Protein AF-A0A3D3JP99-F1 (afdb_monomer)

pLDDT: mean 76.68, std 20.46, range [24.3, 98.69]

Structure (mmCIF, N/CA/C/O backbone):
data_AF-A0A3D3JP99-F1
#
_entry.id   AF-A0A3D3JP99-F1
#
loop_
_atom_site.group_PDB
_atom_site.id
_atom_site.type_symbol
_atom_site.label_atom_id
_atom_site.label_alt_id
_atom_site.label_comp_id
_atom_site.label_asym_id
_atom_site.label_entity_id
_atom_site.label_seq_id
_atom_site.pdbx_PDB_ins_code
_atom_site.Cartn_x
_atom_site.Cartn_y
_atom_site.Cartn_z
_atom_site.occupancy
_atom_site.B_iso_or_equiv
_atom_site.auth_seq_id
_atom_site.auth_comp_id
_atom_site.auth_asym_id
_atom_site.auth_atom_id
_atom_site.pdbx_PDB_model_num
ATOM 1 N N . MET A 1 1 ? -40.343 62.227 52.695 1.00 52.44 1 MET A N 1
ATOM 2 C CA . MET A 1 1 ? -39.891 60.825 52.860 1.00 52.44 1 MET A CA 1
ATOM 3 C C . MET A 1 1 ? -40.582 59.871 51.882 1.00 52.44 1 MET A C 1
ATOM 5 O O . MET A 1 1 ? -39.883 59.253 51.093 1.00 52.44 1 MET A O 1
ATOM 9 N N . LEU A 1 2 ? -41.922 59.825 51.822 1.00 56.38 2 LEU A N 1
ATOM 10 C CA . LEU A 1 2 ? -42.672 58.942 50.903 1.00 56.38 2 LEU A CA 1
ATOM 11 C C . LEU A 1 2 ? -42.346 59.148 49.404 1.00 56.38 2 LEU A C 1
ATOM 13 O O . LEU A 1 2 ? -42.222 58.189 48.652 1.00 56.38 2 LEU A O 1
ATOM 17 N N . LYS A 1 3 ? -42.121 60.400 48.980 1.00 62.72 3 LYS A N 1
ATOM 18 C CA . LYS A 1 3 ? -41.765 60.753 47.591 1.00 62.72 3 LYS A CA 1
ATOM 19 C C . LYS A 1 3 ? -40.379 60.236 47.165 1.00 62.72 3 LYS A C 1
ATOM 21 O O . LYS A 1 3 ? -40.182 59.892 46.008 1.00 62.72 3 LYS A O 1
ATOM 26 N N . ASN A 1 4 ? -39.443 60.116 48.111 1.00 67.19 4 ASN A N 1
ATOM 27 C CA . ASN A 1 4 ? -38.101 59.589 47.840 1.00 67.19 4 ASN A CA 1
ATOM 28 C C . ASN A 1 4 ? -38.099 58.053 47.790 1.00 67.19 4 ASN A C 1
ATOM 30 O O . ASN A 1 4 ? -37.363 57.478 46.997 1.00 67.19 4 ASN A O 1
ATOM 34 N N . LEU A 1 5 ? -38.970 57.397 48.567 1.00 66.50 5 LEU A N 1
ATOM 35 C CA . LEU A 1 5 ? -39.187 55.947 48.502 1.00 66.50 5 LEU A CA 1
ATOM 36 C C . LEU A 1 5 ? -39.856 55.516 47.187 1.00 66.50 5 LEU A C 1
ATOM 38 O O . LEU A 1 5 ? -39.439 54.529 46.592 1.00 66.50 5 LEU A O 1
ATOM 42 N N . LEU A 1 6 ? -40.825 56.288 46.684 1.00 70.06 6 LEU A N 1
ATOM 43 C CA . LEU A 1 6 ? -41.470 56.026 45.388 1.00 70.06 6 LEU A CA 1
ATOM 44 C C . LEU A 1 6 ? -40.528 56.243 44.192 1.00 70.06 6 LEU A C 1
ATOM 46 O O . LEU A 1 6 ? -40.570 55.476 43.229 1.00 70.06 6 LEU A O 1
ATOM 50 N N . ASN A 1 7 ? -39.635 57.234 44.272 1.00 68.88 7 ASN A N 1
ATOM 51 C CA . ASN A 1 7 ? -38.620 57.461 43.241 1.00 68.88 7 ASN A CA 1
ATOM 52 C C . ASN A 1 7 ? -37.527 56.383 43.261 1.00 68.88 7 ASN A C 1
ATOM 54 O O . ASN A 1 7 ? -37.111 55.932 42.198 1.00 68.88 7 ASN A O 1
ATOM 58 N N . ALA A 1 8 ? -37.109 55.912 44.441 1.00 68.88 8 ALA A N 1
ATOM 59 C CA . ALA A 1 8 ? -36.178 54.789 44.556 1.00 68.88 8 ALA A CA 1
ATOM 60 C C . ALA A 1 8 ? -36.798 53.480 44.035 1.00 68.88 8 ALA A C 1
ATOM 62 O O . ALA A 1 8 ? -36.152 52.756 43.284 1.00 68.88 8 ALA A O 1
ATOM 63 N N . ALA A 1 9 ? -38.070 53.211 44.351 1.00 71.88 9 ALA A N 1
ATOM 64 C CA . ALA A 1 9 ? -38.783 52.042 43.841 1.00 71.88 9 ALA A CA 1
ATOM 65 C C . ALA A 1 9 ? -38.969 52.089 42.314 1.00 71.88 9 ALA A C 1
ATOM 67 O O . ALA A 1 9 ? -38.783 51.072 41.655 1.00 71.88 9 ALA A O 1
ATOM 68 N N . SER A 1 10 ? -39.260 53.261 41.737 1.00 69.25 10 SER A N 1
ATOM 69 C CA . SER A 1 10 ? -39.370 53.424 40.277 1.00 69.25 10 SER A CA 1
ATOM 70 C C . SER A 1 10 ? -38.022 53.289 39.564 1.00 69.25 10 SER A C 1
ATOM 72 O O . SER A 1 10 ? -37.970 52.739 38.469 1.00 69.25 10 SER A O 1
ATOM 74 N N . LEU A 1 11 ? -36.922 53.729 40.187 1.00 72.12 11 LEU A N 1
ATOM 75 C CA . LEU A 1 11 ? -35.572 53.536 39.649 1.00 72.12 11 LEU A CA 1
ATOM 76 C C . LEU A 1 11 ? -35.153 52.058 39.701 1.00 72.12 11 LEU A C 1
ATOM 78 O O . LEU A 1 11 ? -34.580 51.549 38.744 1.00 72.12 11 LEU A O 1
ATOM 82 N N . ILE A 1 12 ? -35.488 51.354 40.789 1.00 73.56 12 ILE A N 1
ATOM 83 C CA . ILE A 1 12 ? -35.215 49.919 40.953 1.00 73.56 12 ILE A CA 1
ATOM 84 C C . ILE A 1 12 ? -36.077 49.084 39.997 1.00 73.56 12 ILE A C 1
ATOM 86 O O . ILE A 1 12 ? -35.563 48.155 39.385 1.00 73.56 12 ILE A O 1
ATOM 90 N N . LEU A 1 13 ? -37.353 49.432 39.802 1.00 67.25 13 LEU A N 1
ATOM 91 C CA . LEU A 1 13 ? -38.227 48.777 38.821 1.00 67.25 13 LEU A CA 1
ATOM 92 C C . LEU A 1 13 ? -37.809 49.086 37.377 1.00 67.25 13 LEU A C 1
ATOM 94 O O . LEU A 1 13 ? -37.867 48.198 36.533 1.00 67.25 13 LEU A O 1
ATOM 98 N N . GLY A 1 14 ? -37.327 50.302 37.101 1.00 62.78 14 GLY A N 1
ATOM 99 C CA . GLY A 1 14 ? -36.753 50.672 35.806 1.00 62.78 14 GLY A CA 1
ATOM 100 C C . GLY A 1 14 ? -35.466 49.905 35.488 1.00 62.78 14 GLY A C 1
ATOM 101 O O . GLY A 1 14 ? -35.317 49.426 34.369 1.00 62.78 14 GLY A O 1
ATOM 102 N N . LEU A 1 15 ? -34.583 49.724 36.478 1.00 56.97 15 LEU A N 1
ATOM 103 C CA . LEU A 1 15 ? -33.360 48.918 36.363 1.00 56.97 15 LEU A CA 1
ATOM 104 C C . LEU A 1 15 ? -33.652 47.411 36.288 1.00 56.97 15 LEU A C 1
ATOM 106 O O . LEU A 1 15 ? -32.989 46.690 35.551 1.00 56.97 15 LEU A O 1
ATOM 110 N N . ALA A 1 16 ? -34.665 46.919 37.004 1.00 54.31 16 ALA A N 1
ATOM 111 C CA . ALA A 1 16 ? -35.084 45.521 36.923 1.00 54.31 16 ALA A CA 1
ATOM 112 C C . ALA A 1 16 ? -35.733 45.199 35.566 1.00 54.31 16 ALA A C 1
ATOM 114 O O . ALA A 1 16 ? -35.463 44.144 34.998 1.00 54.31 16 ALA A O 1
ATOM 115 N N . ALA A 1 17 ? -36.534 46.115 35.010 1.00 52.25 17 ALA A N 1
ATOM 116 C CA . ALA A 1 17 ? -37.151 45.949 33.696 1.00 52.25 17 ALA A CA 1
ATOM 117 C C . ALA A 1 17 ? -36.130 46.027 32.545 1.00 52.25 17 ALA A C 1
ATOM 119 O O . ALA A 1 17 ? -36.256 45.271 31.584 1.00 52.25 17 ALA A O 1
ATOM 120 N N . SER A 1 18 ? -35.093 46.869 32.643 1.00 50.34 18 SER A N 1
ATOM 121 C CA . SER A 1 18 ? -34.006 46.900 31.652 1.00 50.34 18 SER A CA 1
ATOM 122 C C . SER A 1 18 ? -33.047 45.708 31.767 1.00 50.34 18 SER A C 1
ATOM 124 O O . SER A 1 18 ? -32.523 45.269 30.747 1.00 50.34 18 SER A O 1
ATOM 126 N N . CYS A 1 19 ? -32.883 45.111 32.955 1.00 52.53 19 CYS A N 1
ATOM 127 C CA . CYS A 1 19 ? -32.163 43.841 33.124 1.00 52.53 19 CYS A CA 1
ATOM 128 C C . CYS A 1 19 ? -32.960 42.610 32.650 1.00 52.53 19 CYS A C 1
ATOM 130 O O . CYS A 1 19 ? -32.351 41.614 32.275 1.00 52.53 19 CYS A O 1
ATOM 132 N N . LEU A 1 20 ? -34.299 42.664 32.637 1.00 48.06 20 LEU A N 1
ATOM 133 C CA . LEU A 1 20 ? -35.168 41.567 32.172 1.00 48.06 20 LEU A CA 1
ATOM 134 C C . LEU A 1 20 ? -35.462 41.599 30.658 1.00 48.06 20 LEU A C 1
ATOM 136 O O . LEU A 1 20 ? -35.963 40.614 30.125 1.00 48.06 20 LEU A O 1
ATOM 140 N N . TYR A 1 21 ? -35.134 42.698 29.967 1.00 43.72 21 TYR A N 1
ATOM 141 C CA . TYR A 1 21 ? -35.289 42.863 28.510 1.00 43.72 21 TYR A CA 1
ATOM 142 C C . TYR A 1 21 ? -33.971 43.153 27.776 1.00 43.72 21 TYR A C 1
ATOM 144 O O . TYR A 1 21 ? -33.985 43.563 26.612 1.00 43.72 21 TYR A O 1
ATOM 152 N N . ALA A 1 22 ? -32.821 42.918 28.411 1.00 46.88 22 ALA A N 1
ATOM 153 C CA . ALA A 1 22 ? -31.596 42.731 27.650 1.00 46.88 22 ALA A CA 1
ATOM 154 C C . ALA A 1 22 ? -31.766 41.418 26.879 1.00 46.88 22 ALA A C 1
ATOM 156 O O . ALA A 1 22 ? -31.645 40.343 27.463 1.00 46.88 22 ALA A O 1
ATOM 157 N N . ALA A 1 23 ? -32.139 41.512 25.596 1.00 54.12 23 ALA A N 1
ATOM 158 C CA . ALA A 1 23 ? -32.161 40.363 24.701 1.00 54.12 23 ALA A CA 1
ATOM 159 C C . ALA A 1 23 ? -30.854 39.597 24.908 1.00 54.12 23 ALA A C 1
ATOM 161 O O . ALA A 1 23 ? -29.783 40.211 24.836 1.00 54.12 23 ALA A O 1
ATOM 162 N N . GLU A 1 24 ? -30.948 38.307 25.246 1.00 56.50 24 GLU A N 1
ATOM 163 C CA . GLU A 1 24 ? -29.757 37.487 25.433 1.00 56.50 24 GLU A CA 1
ATOM 164 C C . GLU A 1 24 ? -28.853 37.700 24.215 1.00 56.50 24 GLU A C 1
ATOM 166 O O . GLU A 1 24 ? -29.344 37.650 23.077 1.00 56.50 24 GLU A O 1
ATOM 171 N N . PRO A 1 25 ? -27.567 38.042 24.417 1.00 65.38 25 PRO A N 1
ATOM 172 C CA . PRO A 1 25 ? -26.672 38.256 23.298 1.00 65.38 25 PRO A CA 1
ATOM 173 C C . PRO A 1 25 ? -26.720 37.008 22.424 1.00 65.38 25 PRO A C 1
ATOM 175 O O . PRO A 1 25 ? -26.642 35.893 22.941 1.00 65.38 25 PRO A O 1
ATOM 178 N N . ALA A 1 26 ? -26.881 37.209 21.112 1.00 69.56 26 ALA A N 1
ATOM 179 C CA . ALA A 1 26 ? -26.926 36.106 20.162 1.00 69.56 26 ALA A CA 1
ATOM 180 C C . ALA A 1 26 ? -25.770 35.132 20.457 1.00 69.56 26 ALA A C 1
ATOM 182 O O . ALA A 1 26 ? -24.649 35.601 20.718 1.00 69.56 26 ALA A O 1
ATOM 183 N N . PRO A 1 27 ? -26.029 33.810 20.456 1.00 79.88 27 PRO A N 1
ATOM 184 C CA . PRO A 1 27 ? -25.020 32.823 20.804 1.00 79.88 27 PRO A CA 1
ATOM 185 C C . PRO A 1 27 ? -23.772 33.037 19.951 1.00 79.88 27 PRO A C 1
ATOM 187 O O . PRO A 1 27 ? -23.850 33.407 18.776 1.00 79.88 27 PRO A O 1
ATOM 190 N N . LEU A 1 28 ? -22.600 32.852 20.559 1.00 88.50 28 LEU A N 1
ATOM 191 C CA . LEU A 1 28 ? -21.344 33.048 19.852 1.00 88.50 28 LEU A CA 1
ATOM 192 C C . LEU A 1 28 ? -21.243 32.006 18.735 1.00 88.50 28 LEU A C 1
ATOM 194 O O . LEU A 1 28 ? -21.108 30.811 18.996 1.00 88.50 28 LEU A O 1
ATOM 198 N N . ARG A 1 29 ? -21.308 32.483 17.496 1.00 90.44 29 ARG A N 1
ATOM 199 C CA . ARG A 1 29 ? -21.169 31.674 16.292 1.00 90.44 29 ARG A CA 1
ATOM 200 C C . ARG A 1 29 ? -19.728 31.708 15.810 1.00 90.44 29 ARG A C 1
ATOM 202 O O . ARG A 1 29 ? -19.139 32.780 15.704 1.00 90.44 29 ARG A O 1
ATOM 209 N N . MET A 1 30 ? -19.165 30.552 15.496 1.00 92.38 30 MET A N 1
ATOM 210 C CA . MET A 1 30 ? -17.833 30.376 14.930 1.00 92.38 30 MET A CA 1
ATOM 211 C C . MET A 1 30 ? -17.954 29.573 13.642 1.00 92.38 30 MET A C 1
ATOM 213 O O . MET A 1 30 ? -18.193 28.370 13.679 1.00 92.38 30 MET A O 1
ATOM 217 N N . VAL A 1 31 ? -17.760 30.230 12.506 1.00 86.94 31 VAL A N 1
ATOM 218 C CA . VAL A 1 31 ? -17.614 29.570 11.211 1.00 86.94 31 VAL A CA 1
ATOM 219 C C . VAL A 1 31 ? -16.154 29.715 10.819 1.00 86.94 31 VAL A C 1
ATOM 221 O O . VAL A 1 31 ? -15.698 30.800 10.449 1.00 86.94 31 VAL A O 1
ATOM 224 N N . ILE A 1 32 ? -15.405 28.633 10.991 1.00 86.69 32 ILE A N 1
ATOM 225 C CA . ILE A 1 32 ? -13.949 28.651 10.929 1.00 86.69 32 ILE A CA 1
ATOM 226 C C . ILE A 1 32 ? -13.501 27.945 9.666 1.00 86.69 32 ILE A C 1
ATOM 228 O O . ILE A 1 32 ? -13.881 26.800 9.420 1.00 86.69 32 ILE A O 1
ATOM 232 N N . ALA A 1 33 ? -12.631 28.602 8.912 1.00 83.44 33 ALA A N 1
ATOM 233 C CA . ALA A 1 33 ? -11.958 27.962 7.804 1.00 83.44 33 ALA A CA 1
ATOM 234 C C . ALA A 1 33 ? -10.453 28.188 7.829 1.00 83.44 33 ALA A C 1
ATOM 236 O O . ALA A 1 33 ? -9.925 29.187 8.325 1.00 83.44 33 ALA A O 1
ATOM 237 N N . SER A 1 34 ? -9.760 27.227 7.237 1.00 74.06 34 SER A N 1
ATOM 238 C CA . SER A 1 34 ? -8.372 27.363 6.846 1.00 74.06 34 SER A CA 1
ATOM 239 C C . SER A 1 34 ? -8.224 26.888 5.413 1.00 74.06 34 SER A C 1
ATOM 241 O O . SER A 1 34 ? -8.880 25.918 5.021 1.00 74.06 3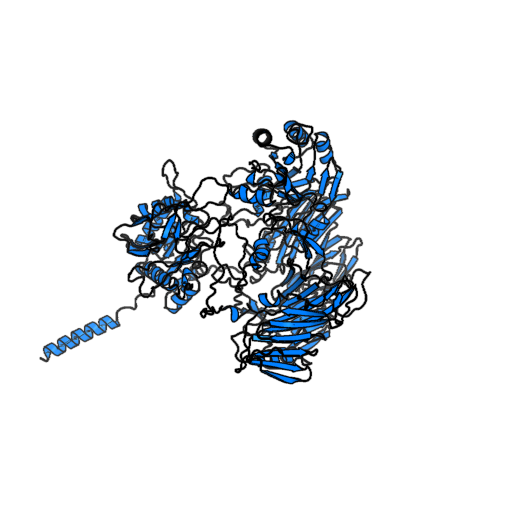4 SER A O 1
ATOM 243 N N . PRO A 1 35 ? -7.335 27.525 4.651 1.00 59.72 35 PRO A N 1
ATOM 244 C CA . PRO A 1 35 ? -6.985 27.055 3.330 1.00 59.72 35 PRO A CA 1
ATOM 245 C C . PRO A 1 35 ? -5.999 25.870 3.353 1.00 59.72 35 PRO A C 1
ATOM 247 O O . PRO A 1 35 ? -5.627 25.357 2.310 1.00 59.72 35 PRO A O 1
ATOM 250 N N . CYS A 1 36 ? -5.524 25.405 4.520 1.00 57.50 36 CYS A N 1
ATOM 251 C CA . CYS A 1 36 ? -4.596 24.270 4.581 1.00 57.50 36 CYS A CA 1
ATOM 252 C C . CYS A 1 36 ? -5.305 22.921 4.290 1.00 57.50 36 CYS A C 1
ATOM 254 O O . CYS A 1 36 ? -6.286 22.584 4.960 1.00 57.50 36 CYS A O 1
ATOM 256 N N . PRO A 1 37 ? -4.790 22.089 3.357 1.00 48.81 37 PRO A N 1
ATOM 257 C CA . PRO A 1 37 ? -5.413 20.811 2.994 1.00 48.81 37 PRO A CA 1
ATOM 258 C C . PRO A 1 37 ? -5.457 19.811 4.159 1.00 48.81 37 PRO A C 1
ATOM 260 O O . PRO A 1 37 ? -6.351 18.960 4.207 1.00 48.81 37 PRO A O 1
ATOM 263 N N . TYR A 1 38 ? -4.551 19.953 5.130 1.00 53.28 38 TYR A N 1
ATOM 264 C CA . TYR A 1 38 ? -4.452 19.124 6.337 1.00 53.28 38 TYR A CA 1
ATOM 265 C C . TYR A 1 38 ? -5.183 19.710 7.553 1.00 53.28 38 TYR A C 1
ATOM 267 O O . TYR A 1 38 ? -4.978 19.245 8.672 1.00 53.28 38 TYR A O 1
ATOM 275 N N . TRP A 1 39 ? -6.012 20.737 7.361 1.00 63.22 39 TRP A N 1
ATOM 276 C CA . TRP A 1 39 ? -6.621 21.464 8.467 1.00 63.22 39 TRP A CA 1
ATOM 277 C C . TRP A 1 39 ? -7.873 20.805 9.059 1.00 63.22 39 TRP A C 1
ATOM 279 O O . TRP A 1 39 ? -8.723 20.263 8.348 1.00 63.22 39 TRP A O 1
ATOM 289 N N . GLY A 1 40 ? -7.992 20.962 10.376 1.00 65.12 40 GLY A N 1
ATOM 290 C CA . GLY A 1 40 ? -9.186 20.795 11.195 1.00 65.12 40 GLY A CA 1
ATOM 291 C C . GLY A 1 40 ? -8.946 21.460 12.553 1.00 65.12 40 GLY A C 1
ATOM 292 O O . GLY A 1 40 ? -7.800 21.667 12.946 1.00 65.12 40 GLY A O 1
ATOM 293 N N . ILE A 1 41 ? -10.008 21.822 13.270 1.00 78.25 41 ILE A N 1
ATOM 294 C CA . ILE A 1 41 ? -9.886 22.193 14.687 1.00 78.25 41 ILE A CA 1
ATOM 295 C C . ILE A 1 41 ? -9.787 20.907 15.493 1.00 78.25 41 ILE A C 1
ATOM 297 O O . ILE A 1 41 ? -10.510 19.947 15.216 1.00 78.25 41 ILE A O 1
ATOM 301 N N . ASP A 1 42 ? -8.924 20.896 16.506 1.00 80.06 42 ASP A N 1
ATOM 302 C CA . ASP A 1 42 ? -8.881 19.804 17.471 1.00 80.06 42 ASP A CA 1
ATOM 303 C C . ASP A 1 42 ? -10.289 19.473 18.002 1.00 80.06 42 ASP A C 1
ATOM 305 O O . ASP A 1 42 ? -11.030 20.336 18.481 1.00 80.06 42 ASP A O 1
ATOM 309 N N . LYS A 1 43 ? -10.674 18.196 17.912 1.00 72.06 43 LYS A N 1
ATOM 310 C CA . LYS A 1 43 ? -12.038 17.761 18.238 1.00 72.06 43 LYS A CA 1
ATOM 311 C C . LYS A 1 43 ? -12.406 18.028 19.695 1.00 72.06 43 LYS A C 1
ATOM 313 O O . LYS A 1 43 ? -13.582 18.247 19.976 1.00 72.06 43 LYS A O 1
ATOM 318 N N . GLN A 1 44 ? -11.439 18.007 20.612 1.00 74.50 44 GLN A N 1
ATOM 319 C CA . GLN A 1 44 ? -11.707 18.285 22.016 1.00 74.50 44 GLN A CA 1
ATOM 320 C C . GLN A 1 44 ? -11.941 19.780 22.242 1.00 74.50 44 GLN A C 1
ATOM 322 O O . GLN A 1 44 ? -12.909 20.134 22.908 1.00 74.50 44 GLN A O 1
ATOM 327 N N . ILE A 1 45 ? -11.146 20.655 21.616 1.00 82.12 45 ILE A N 1
ATOM 328 C CA . ILE A 1 45 ? -11.435 22.099 21.571 1.00 82.12 45 ILE A CA 1
ATOM 329 C C . ILE A 1 45 ? -12.841 22.345 21.015 1.00 82.12 45 ILE A C 1
ATOM 331 O O . ILE A 1 45 ? -13.625 23.069 21.628 1.00 82.12 45 ILE A O 1
ATOM 335 N N . ALA A 1 46 ? -13.184 21.713 19.889 1.00 83.19 46 ALA A N 1
ATOM 336 C CA . ALA A 1 46 ? -14.494 21.859 19.266 1.00 83.19 46 ALA A CA 1
ATOM 337 C C . ALA A 1 46 ? -15.639 21.354 20.163 1.00 83.19 46 ALA A C 1
ATOM 339 O O . ALA A 1 46 ? -16.663 22.022 20.298 1.00 83.19 46 ALA A O 1
ATOM 340 N N . GLY A 1 47 ? -15.465 20.190 20.795 1.00 80.12 47 GLY A N 1
ATOM 341 C CA . GLY A 1 47 ? -16.434 19.601 21.717 1.00 80.12 47 GLY A CA 1
ATOM 342 C C . GLY A 1 47 ? -16.650 20.447 22.972 1.00 80.12 47 GLY A C 1
ATOM 343 O O . GLY A 1 47 ? -17.793 20.680 23.351 1.00 80.12 47 GLY A O 1
ATOM 344 N N . GLU A 1 48 ? -15.575 20.959 23.574 1.00 87.44 48 GLU A N 1
ATOM 345 C CA . GLU A 1 48 ? -15.641 21.855 24.734 1.00 87.44 48 GLU A CA 1
ATOM 346 C C . GLU A 1 48 ? -16.325 23.181 24.373 1.00 87.44 48 GLU A C 1
ATOM 348 O O . GLU A 1 48 ? -17.236 23.605 25.075 1.00 87.44 48 GLU A O 1
ATOM 353 N N . LEU A 1 49 ? -15.974 23.805 23.241 1.00 90.44 49 LEU A N 1
ATOM 354 C CA . LEU A 1 49 ? -16.643 25.025 22.772 1.00 90.44 49 LEU A CA 1
ATOM 355 C C . LEU A 1 49 ? -18.153 24.809 22.574 1.00 90.44 49 LEU A C 1
ATOM 357 O O . LEU A 1 49 ? -18.947 25.632 23.027 1.00 90.44 49 LEU A O 1
ATOM 361 N N . ARG A 1 50 ? -18.553 23.689 21.957 1.00 90.06 50 ARG A N 1
ATOM 362 C CA . ARG A 1 50 ? -19.969 23.329 21.762 1.00 90.06 50 ARG A CA 1
ATOM 363 C C . ARG A 1 50 ? -20.693 23.071 23.082 1.00 90.06 50 ARG A C 1
ATOM 365 O O . ARG A 1 50 ? -21.804 23.556 23.264 1.00 90.06 50 ARG A O 1
ATOM 372 N N . ALA A 1 51 ? -20.065 22.350 24.012 1.00 87.06 51 ALA A N 1
ATOM 373 C CA . ALA A 1 51 ? -20.613 22.117 25.350 1.00 87.06 51 ALA A CA 1
ATOM 374 C C . ALA A 1 51 ? -20.778 23.424 26.146 1.00 87.06 51 ALA A C 1
ATOM 376 O O . ALA A 1 51 ? -21.673 23.542 26.976 1.00 87.06 51 ALA A O 1
ATOM 377 N N . GLU A 1 52 ? -19.941 24.419 25.854 1.00 89.50 52 GLU A N 1
ATOM 378 C CA . GLU A 1 52 ? -19.997 25.770 26.409 1.00 89.50 52 GLU A CA 1
ATOM 379 C C . GLU A 1 52 ? -20.958 26.705 25.624 1.00 89.50 52 GLU A C 1
ATOM 381 O O . GLU A 1 52 ? -20.926 27.918 25.824 1.00 89.50 52 GLU A O 1
ATOM 386 N N . GLY A 1 53 ? -21.811 26.170 24.737 1.00 88.50 53 GLY A N 1
ATOM 387 C CA . GLY A 1 53 ? -22.882 26.911 24.051 1.00 88.50 53 GLY A CA 1
ATOM 388 C C . GLY A 1 53 ? -22.472 27.671 22.782 1.00 88.50 53 GLY A C 1
ATOM 389 O O . GLY A 1 53 ? -23.241 28.495 22.292 1.00 88.50 53 GLY A O 1
ATOM 390 N N . VAL A 1 54 ? -21.274 27.425 22.241 1.00 91.25 54 VAL A N 1
ATOM 391 C CA . VAL A 1 54 ? -20.802 28.040 20.986 1.00 91.25 54 VAL A CA 1
ATOM 392 C C . VAL A 1 54 ? -21.351 27.273 19.779 1.00 91.25 54 VAL A C 1
ATOM 394 O O . VAL A 1 54 ? -21.158 26.059 19.668 1.00 91.25 54 VAL A O 1
ATOM 397 N N . GLU A 1 55 ? -21.965 27.975 18.824 1.00 91.00 55 GLU A N 1
ATOM 398 C CA . GLU A 1 55 ? -22.317 27.397 17.522 1.00 91.00 55 GLU A CA 1
ATOM 399 C C . GLU A 1 55 ? -21.049 27.303 16.664 1.00 91.00 55 GLU A C 1
ATOM 401 O O . GLU A 1 55 ? -20.617 28.288 16.074 1.00 91.00 55 GLU A O 1
ATOM 406 N N . LEU A 1 56 ? -20.422 26.126 16.617 1.00 90.19 56 LEU A N 1
ATOM 407 C CA . LEU A 1 56 ? -19.162 25.910 15.902 1.00 90.19 56 LEU A CA 1
ATOM 408 C C . LEU A 1 56 ? -19.348 25.075 14.627 1.00 90.19 56 LEU A C 1
ATOM 410 O O . LEU A 1 56 ? -19.646 23.876 14.702 1.00 90.19 56 LEU A O 1
ATOM 414 N N . LEU A 1 57 ? -19.045 25.695 13.486 1.00 86.69 57 LEU A N 1
ATOM 415 C CA . LEU A 1 57 ? -18.953 25.093 12.158 1.00 86.69 57 LEU A CA 1
ATOM 416 C C . LEU A 1 57 ? -17.494 25.159 11.675 1.00 86.69 57 LEU A C 1
ATOM 418 O O . LEU A 1 57 ? -16.935 26.236 11.475 1.00 86.69 57 LEU A O 1
ATOM 422 N N . ALA A 1 58 ? -16.875 23.996 11.508 1.00 82.81 58 ALA A N 1
ATOM 423 C CA . ALA A 1 58 ? -15.539 23.815 10.943 1.00 82.81 58 ALA A CA 1
ATOM 424 C C . ALA A 1 58 ? -15.596 22.647 9.945 1.00 82.81 58 ALA A C 1
ATOM 426 O O . ALA A 1 58 ? -16.655 22.063 9.756 1.00 82.81 58 ALA A O 1
ATOM 427 N N . TYR A 1 59 ? -14.499 22.298 9.278 1.00 67.19 59 TYR A N 1
ATOM 428 C CA . TYR A 1 59 ? -14.483 21.123 8.401 1.00 67.19 59 TYR A CA 1
ATOM 429 C C . TYR A 1 59 ? -14.682 19.819 9.210 1.00 67.19 59 TYR A C 1
ATOM 431 O O . TYR A 1 59 ? -13.973 19.644 10.209 1.00 67.19 59 TYR A O 1
ATOM 439 N N . PRO A 1 60 ? -15.524 18.859 8.759 1.00 60.22 60 PRO A N 1
ATOM 440 C CA . PRO A 1 60 ? -16.251 18.801 7.479 1.00 60.22 60 PRO A CA 1
ATOM 441 C C . PRO A 1 60 ? -17.647 19.453 7.444 1.00 60.22 60 PRO A C 1
ATOM 443 O O . PRO A 1 60 ? -18.295 19.414 6.400 1.00 60.22 60 PRO A O 1
ATOM 446 N N . GLU A 1 61 ? -18.130 20.034 8.542 1.00 69.81 61 GLU A N 1
ATOM 447 C CA . GLU A 1 61 ? -19.450 20.677 8.649 1.00 69.81 61 GLU A CA 1
ATOM 448 C C . GLU A 1 61 ? -19.593 21.962 7.807 1.00 69.81 61 GLU A C 1
ATOM 450 O O . GLU A 1 61 ? -20.706 22.388 7.496 1.00 69.81 61 GLU A O 1
ATOM 455 N N . CYS A 1 62 ? -18.475 22.567 7.408 1.00 71.19 62 CYS A N 1
ATOM 456 C CA . CYS A 1 62 ? -18.393 23.616 6.397 1.00 71.19 62 CYS A CA 1
ATOM 457 C C . CYS A 1 62 ? -17.289 23.284 5.369 1.00 71.19 62 CYS A C 1
ATOM 459 O O . CYS A 1 62 ? -16.428 22.430 5.630 1.00 71.19 62 CYS A O 1
ATOM 461 N N . PRO A 1 63 ? -17.304 23.893 4.169 1.00 69.62 63 PRO A N 1
ATOM 462 C CA . PRO A 1 63 ? -16.299 23.603 3.161 1.00 69.62 63 PRO A CA 1
ATOM 463 C C . PRO A 1 63 ? -14.928 24.069 3.623 1.00 69.62 63 PRO A C 1
ATOM 465 O O . PRO A 1 63 ? -14.786 25.087 4.297 1.00 69.62 63 PRO A O 1
ATOM 468 N N . LYS A 1 64 ? -13.888 23.350 3.196 1.00 68.56 64 LYS A N 1
ATOM 469 C CA . LYS A 1 64 ? -12.545 23.929 3.225 1.00 68.56 64 LYS A CA 1
ATOM 470 C C . LYS A 1 64 ? -12.553 25.174 2.340 1.00 68.56 64 LYS A C 1
ATOM 472 O O . LYS A 1 64 ? -13.179 25.173 1.277 1.00 68.56 64 LYS A O 1
ATOM 477 N N . LEU A 1 65 ? -11.791 26.194 2.724 1.00 66.31 65 LEU A N 1
ATOM 478 C CA . LEU A 1 65 ? -11.276 27.132 1.731 1.00 66.31 65 LEU A CA 1
ATOM 479 C C . LEU A 1 65 ? -10.375 26.276 0.829 1.00 66.31 65 LEU A C 1
ATOM 481 O O . LEU A 1 65 ? -9.295 25.884 1.254 1.00 66.31 65 LEU A O 1
ATOM 485 N N . LYS A 1 66 ? -10.857 25.834 -0.340 1.00 55.62 66 LYS A N 1
ATOM 486 C CA . LYS A 1 66 ? -10.032 25.054 -1.280 1.00 55.62 66 LYS A CA 1
ATOM 487 C C . LYS A 1 66 ? -8.747 25.847 -1.596 1.00 55.62 66 LYS A C 1
ATOM 489 O O . LYS A 1 66 ? -8.736 27.074 -1.462 1.00 55.62 66 LYS A O 1
ATOM 494 N N . ASP A 1 67 ? -7.724 25.178 -2.139 1.00 49.00 67 ASP A N 1
ATOM 495 C CA . ASP A 1 67 ? -6.486 25.786 -2.684 1.00 49.00 67 ASP A CA 1
ATOM 496 C C . ASP A 1 67 ? -6.735 26.899 -3.744 1.00 49.00 67 ASP A C 1
ATOM 498 O O . ASP A 1 67 ? -5.818 27.594 -4.168 1.00 49.00 67 ASP A O 1
ATOM 502 N N . THR A 1 68 ? -8.001 27.147 -4.094 1.00 42.12 68 THR A N 1
ATOM 503 C CA . THR A 1 68 ? -8.578 28.258 -4.872 1.00 42.12 68 THR A CA 1
ATOM 504 C C . THR A 1 68 ? -8.195 29.689 -4.464 1.00 42.12 68 THR A C 1
ATOM 506 O O . THR A 1 68 ? -8.620 30.619 -5.146 1.00 42.12 68 THR A O 1
ATOM 509 N N . LEU A 1 69 ? -7.374 29.915 -3.425 1.00 45.34 69 LEU A N 1
ATOM 510 C CA . LEU A 1 69 ? -6.783 31.239 -3.132 1.00 45.34 69 LEU A CA 1
ATOM 511 C C . LEU A 1 69 ? -6.092 31.874 -4.350 1.00 45.34 69 LEU A C 1
ATOM 513 O O . LEU A 1 69 ? -5.988 33.097 -4.410 1.00 45.34 69 LEU A O 1
ATOM 517 N N . LEU A 1 70 ? -5.673 31.052 -5.315 1.00 43.50 70 LEU A N 1
ATOM 518 C CA . LEU A 1 70 ? -4.975 31.457 -6.533 1.00 43.50 70 LEU A CA 1
ATOM 519 C C . LEU A 1 70 ? -5.882 31.569 -7.779 1.00 43.50 70 LEU A C 1
ATOM 521 O O . LEU A 1 70 ? -5.469 32.168 -8.762 1.00 43.50 70 LEU A O 1
ATOM 525 N N . GLU A 1 71 ? -7.121 31.064 -7.754 1.00 46.19 71 GLU A N 1
ATOM 526 C CA . GLU A 1 71 ? -7.996 30.985 -8.948 1.00 46.19 71 GLU A CA 1
ATOM 527 C C . GLU A 1 71 ? -9.027 32.129 -9.046 1.00 46.19 71 GLU A C 1
ATOM 529 O O . GLU A 1 71 ? -9.961 32.079 -9.840 1.00 46.19 71 GLU A O 1
ATOM 534 N N . GLY A 1 72 ? -8.904 33.180 -8.229 1.00 43.81 72 GLY A N 1
ATOM 535 C CA . GLY A 1 72 ? -9.788 34.356 -8.295 1.00 43.81 72 GLY A CA 1
ATOM 536 C C . GLY A 1 72 ? -11.201 34.169 -7.713 1.00 43.81 72 GLY A C 1
ATOM 537 O O . GLY A 1 72 ? -11.931 35.150 -7.587 1.00 43.81 72 GLY A O 1
ATOM 538 N N . TYR A 1 73 ? -11.574 32.959 -7.276 1.00 41.78 73 TYR A N 1
ATOM 539 C CA . TYR A 1 73 ? -12.916 32.629 -6.760 1.00 41.78 73 TYR A CA 1
ATOM 540 C C . TYR A 1 73 ? -13.116 32.813 -5.237 1.00 41.78 73 TYR A C 1
ATOM 542 O O . TYR A 1 73 ? -14.230 32.665 -4.737 1.00 41.78 73 TYR A O 1
ATOM 550 N N . VAL A 1 74 ? -12.082 33.173 -4.461 1.00 50.53 74 VAL A N 1
ATOM 551 C CA . VAL A 1 74 ? -12.201 33.310 -2.985 1.00 50.53 74 VAL A CA 1
ATOM 552 C C . VAL A 1 74 ? -13.066 34.495 -2.547 1.00 50.53 74 VAL A C 1
ATOM 554 O O . VAL A 1 74 ? -13.612 34.483 -1.441 1.00 50.53 74 VAL A O 1
ATOM 557 N N . GLY A 1 75 ? -13.243 35.498 -3.411 1.00 51.00 75 GLY A N 1
ATOM 558 C CA . GLY A 1 75 ? -13.966 36.721 -3.065 1.00 51.00 75 GLY A CA 1
ATOM 559 C C . GLY A 1 75 ? -15.418 36.505 -2.624 1.00 51.00 75 GLY A C 1
ATOM 560 O O . GLY A 1 75 ? -15.895 37.252 -1.776 1.00 51.00 75 GLY A O 1
ATOM 561 N N . GLU A 1 76 ? -16.108 35.486 -3.143 1.00 55.97 76 GLU A N 1
ATOM 562 C CA . GLU A 1 76 ? -17.547 35.314 -2.887 1.00 55.97 76 GLU A CA 1
ATOM 563 C C . GLU A 1 76 ? -17.858 34.552 -1.593 1.00 55.97 76 GLU A C 1
ATOM 565 O O . GLU A 1 76 ? -18.936 34.726 -1.037 1.00 55.97 76 GLU A O 1
ATOM 570 N N . ARG A 1 77 ? -16.915 33.756 -1.068 1.00 71.38 77 ARG A N 1
ATOM 571 C CA . ARG A 1 77 ? -17.173 32.859 0.077 1.00 71.38 77 ARG A CA 1
ATOM 572 C C . ARG A 1 77 ? -16.357 33.142 1.326 1.00 71.38 77 ARG A C 1
ATOM 574 O O . ARG A 1 77 ? -16.643 32.582 2.374 1.00 71.38 77 ARG A O 1
ATOM 581 N N . LEU A 1 78 ? -15.341 34.001 1.268 1.00 79.06 78 LEU A N 1
ATOM 582 C CA . LEU A 1 78 ? -14.530 34.326 2.451 1.00 79.06 78 LEU A CA 1
ATOM 583 C C . LEU A 1 78 ? -15.375 34.953 3.582 1.00 79.06 78 LEU A C 1
ATOM 585 O O . LEU A 1 78 ? -15.083 34.767 4.760 1.00 79.06 78 LEU A O 1
ATOM 589 N N . LEU A 1 79 ? -16.464 35.624 3.205 1.00 86.38 79 LEU A N 1
ATOM 590 C CA . LEU A 1 79 ? -17.468 36.219 4.086 1.00 86.38 79 LEU A CA 1
ATOM 591 C C . LEU A 1 79 ? -18.455 35.199 4.698 1.00 86.38 79 LEU A C 1
ATOM 593 O O . LEU A 1 79 ? -19.143 35.512 5.669 1.00 86.38 79 LEU A O 1
ATOM 597 N N . ASP A 1 80 ? -18.497 33.958 4.204 1.00 86.94 80 ASP A N 1
ATOM 598 C CA . ASP A 1 80 ? -19.251 32.870 4.848 1.00 86.94 80 ASP A CA 1
ATOM 599 C C . ASP A 1 80 ? -18.687 32.584 6.253 1.00 86.94 80 ASP A C 1
ATOM 601 O O . ASP A 1 80 ? -19.412 32.204 7.173 1.00 86.94 80 ASP A O 1
ATOM 605 N N . TYR A 1 81 ? -17.385 32.809 6.429 1.00 90.69 81 TYR A N 1
ATOM 606 C CA . TYR A 1 81 ? -16.633 32.532 7.648 1.00 90.69 81 TYR A CA 1
ATOM 607 C C . TYR A 1 81 ? -16.550 33.764 8.538 1.00 90.69 81 TYR A C 1
ATOM 609 O O . TYR A 1 81 ? -16.725 34.882 8.069 1.00 90.69 81 TYR A O 1
ATOM 617 N N . ASN A 1 82 ? -16.248 33.584 9.821 1.00 92.94 82 ASN A N 1
ATOM 618 C CA . ASN A 1 82 ? -15.903 34.689 10.721 1.00 92.94 82 ASN A CA 1
ATOM 619 C C . ASN A 1 82 ? -14.573 34.493 11.459 1.00 92.94 82 ASN A C 1
ATOM 621 O O . ASN A 1 82 ? -14.085 35.439 12.076 1.00 92.94 82 ASN A O 1
ATOM 625 N N . ILE A 1 83 ? -13.935 33.325 11.317 1.00 93.94 83 ILE A N 1
ATOM 626 C CA . ILE A 1 83 ? -12.530 33.123 11.673 1.00 93.94 83 ILE A CA 1
ATOM 627 C C . ILE A 1 83 ? -11.777 32.491 10.498 1.00 93.94 83 ILE A C 1
ATOM 629 O O . ILE A 1 83 ? -12.205 31.475 9.948 1.00 93.94 83 ILE A O 1
ATOM 633 N N . LEU A 1 84 ? -10.616 33.056 10.166 1.00 90.75 84 LEU A N 1
ATOM 634 C CA . LEU A 1 84 ? -9.679 32.517 9.180 1.00 90.75 84 LEU A CA 1
ATOM 635 C C . LEU A 1 84 ? -8.350 32.148 9.838 1.00 90.75 84 LEU A C 1
ATOM 637 O O . LEU A 1 84 ? -7.763 32.970 10.538 1.00 90.75 84 LEU A O 1
ATOM 641 N N . ILE A 1 85 ? -7.842 30.941 9.581 1.00 88.50 85 ILE A N 1
ATOM 642 C CA . ILE A 1 85 ? -6.532 30.484 10.077 1.00 88.50 85 ILE A CA 1
ATOM 643 C C . ILE A 1 85 ? -5.580 30.244 8.896 1.00 88.50 85 ILE A C 1
ATOM 645 O O . ILE A 1 85 ? -5.759 29.289 8.139 1.00 88.50 85 ILE A O 1
ATOM 649 N N . PHE A 1 86 ? -4.549 31.081 8.755 1.00 82.50 86 PHE A N 1
ATOM 650 C CA . PHE A 1 86 ? -3.552 31.040 7.674 1.00 82.50 86 PHE A CA 1
ATOM 651 C C . PHE A 1 86 ? -2.275 30.294 8.087 1.00 82.50 86 PHE A C 1
ATOM 653 O O . PHE A 1 86 ? -1.765 30.535 9.176 1.00 82.50 86 PHE A O 1
ATOM 660 N N . GLY A 1 87 ? -1.752 29.420 7.212 1.00 74.88 87 GLY A N 1
ATOM 661 C CA . GLY A 1 87 ? -0.563 28.571 7.431 1.00 74.88 87 GLY A CA 1
ATOM 662 C C . GLY A 1 87 ? 0.434 28.538 6.252 1.00 74.88 87 GLY A C 1
ATOM 663 O O . GLY A 1 87 ? 0.181 29.160 5.224 1.00 74.88 87 GLY A O 1
ATOM 664 N N . ASP A 1 88 ? 1.532 27.771 6.361 1.00 62.97 88 ASP A N 1
ATOM 665 C CA . ASP A 1 88 ? 2.697 27.822 5.436 1.00 62.97 88 ASP A CA 1
ATOM 666 C C . ASP A 1 88 ? 2.450 27.507 3.958 1.00 62.97 88 ASP A C 1
ATOM 668 O O . ASP A 1 88 ? 3.074 28.150 3.107 1.00 62.97 88 ASP A O 1
ATOM 672 N N . PRO A 1 89 ? 1.559 26.559 3.597 1.00 57.44 89 PRO A N 1
ATOM 673 C CA . PRO A 1 89 ? 1.287 26.259 2.197 1.00 57.44 89 PRO A CA 1
ATOM 674 C C . PRO A 1 89 ? 0.858 27.509 1.423 1.00 57.44 89 PRO A C 1
ATOM 676 O O . PRO A 1 89 ? 1.079 27.588 0.227 1.00 57.44 89 PRO A O 1
ATOM 679 N N . HIS A 1 90 ? 0.345 28.531 2.105 1.00 58.84 90 HIS A N 1
ATOM 680 C CA . HIS A 1 90 ? -0.221 29.729 1.485 1.00 58.84 90 HIS A CA 1
ATOM 681 C C . HIS A 1 90 ? 0.803 30.825 1.244 1.00 58.84 90 HIS A C 1
ATOM 683 O O . HIS A 1 90 ? 0.699 31.573 0.278 1.00 58.84 90 HIS A O 1
ATOM 689 N N . TYR A 1 91 ? 1.848 30.881 2.064 1.00 62.72 91 TYR A N 1
ATOM 690 C CA . TYR A 1 91 ? 2.975 31.769 1.799 1.00 62.72 91 TYR A CA 1
ATOM 691 C C . TYR A 1 91 ? 3.929 31.175 0.743 1.00 62.72 91 TYR A C 1
ATOM 693 O O . TYR A 1 91 ? 4.735 31.886 0.143 1.00 62.72 91 TYR A O 1
ATOM 701 N N . ARG A 1 92 ? 3.854 29.854 0.518 1.00 55.84 92 ARG A N 1
ATOM 702 C CA . ARG A 1 92 ? 4.740 29.064 -0.352 1.00 55.84 92 ARG A CA 1
ATOM 703 C C . ARG A 1 92 ? 4.678 29.425 -1.833 1.00 55.84 92 ARG A C 1
ATOM 705 O O . ARG A 1 92 ? 5.694 29.283 -2.514 1.00 55.84 92 ARG A O 1
ATOM 712 N N . PHE A 1 93 ? 3.519 29.868 -2.309 1.00 53.12 93 PHE A N 1
ATOM 713 C CA . PHE A 1 93 ? 3.245 30.058 -3.737 1.00 53.12 93 PHE A CA 1
ATOM 714 C C . PHE A 1 93 ? 3.524 31.474 -4.247 1.00 53.12 93 PHE A C 1
ATOM 716 O O . PHE A 1 93 ? 3.501 31.694 -5.452 1.00 53.12 93 PHE A O 1
ATOM 723 N N . GLY A 1 94 ? 3.886 32.408 -3.363 1.00 55.12 94 GLY A N 1
ATOM 724 C CA . GLY A 1 94 ? 4.240 33.764 -3.758 1.00 55.12 94 GLY A CA 1
ATOM 725 C C . GLY A 1 94 ? 5.349 34.346 -2.909 1.00 55.12 94 GLY A C 1
ATOM 726 O O . GLY A 1 94 ? 5.097 35.122 -1.987 1.00 55.12 94 GLY A O 1
ATOM 727 N N . ARG A 1 95 ? 6.593 33.973 -3.216 1.00 61.22 95 ARG A N 1
ATOM 728 C CA . ARG A 1 95 ? 7.740 34.708 -2.681 1.00 61.22 95 ARG A CA 1
ATOM 729 C C . ARG A 1 95 ? 7.768 36.074 -3.362 1.00 61.22 95 ARG A C 1
ATOM 731 O O . ARG A 1 95 ? 7.680 36.097 -4.590 1.00 61.22 95 ARG A O 1
ATOM 738 N N . PRO A 1 96 ? 7.908 37.180 -2.609 1.00 64.00 96 PRO A N 1
ATOM 739 C CA . PRO A 1 96 ? 8.327 38.434 -3.200 1.00 64.00 96 PRO A CA 1
ATOM 740 C C . PRO A 1 96 ? 9.555 38.163 -4.061 1.00 64.00 96 PRO A C 1
ATOM 742 O O . PRO A 1 96 ? 10.468 37.449 -3.626 1.00 64.00 96 PRO A O 1
ATOM 745 N N . ASP A 1 97 ? 9.548 38.669 -5.286 1.00 62.91 97 ASP A N 1
ATOM 746 C CA . ASP A 1 97 ? 10.708 38.574 -6.150 1.00 62.91 97 ASP A CA 1
ATOM 747 C C . ASP A 1 97 ? 11.906 39.181 -5.392 1.00 62.91 97 ASP A C 1
ATOM 749 O O . ASP A 1 97 ? 11.830 40.321 -4.924 1.00 62.91 97 ASP A O 1
ATOM 753 N N . PRO A 1 98 ? 12.995 38.424 -5.192 1.00 56.06 98 PRO A N 1
ATOM 754 C CA . PRO A 1 98 ? 14.074 38.835 -4.300 1.00 56.06 98 PRO A CA 1
ATOM 755 C C . PRO A 1 98 ? 14.868 40.041 -4.825 1.00 56.06 98 PRO A C 1
ATOM 757 O O . PRO A 1 98 ? 15.661 40.604 -4.076 1.00 56.06 98 PRO A O 1
ATOM 760 N N . VAL A 1 99 ? 14.680 40.425 -6.094 1.00 57.00 99 VAL A N 1
ATOM 761 C CA . VAL A 1 99 ? 15.379 41.536 -6.754 1.00 57.00 99 VAL A CA 1
ATOM 762 C C . VAL A 1 99 ? 14.513 42.795 -6.771 1.00 57.00 99 VAL A C 1
ATOM 764 O O . VAL A 1 99 ? 15.001 43.891 -6.516 1.00 57.00 99 VAL A O 1
ATOM 767 N N . THR A 1 100 ? 13.227 42.646 -7.072 1.00 69.56 100 THR A N 1
ATOM 768 C CA . THR A 1 100 ? 12.288 43.756 -7.286 1.00 69.56 100 THR A CA 1
ATOM 769 C C . THR A 1 100 ? 11.384 44.016 -6.084 1.00 69.56 100 THR A C 1
ATOM 771 O O . THR A 1 100 ? 10.766 45.074 -6.002 1.00 69.56 100 THR A O 1
ATOM 774 N N . GLY A 1 101 ? 11.270 43.059 -5.158 1.00 66.75 101 GLY A N 1
ATOM 775 C CA . GLY A 1 101 ? 10.307 43.092 -4.058 1.00 66.75 101 GLY A CA 1
ATOM 776 C C . GLY A 1 101 ? 8.849 42.941 -4.506 1.00 66.75 101 GLY A C 1
ATOM 777 O O . GLY A 1 101 ? 7.951 43.052 -3.668 1.00 66.75 101 GLY A O 1
ATOM 778 N N . ALA A 1 102 ? 8.597 42.698 -5.799 1.00 74.19 102 ALA A N 1
ATOM 779 C CA . ALA A 1 102 ? 7.256 42.534 -6.345 1.00 74.19 102 ALA A CA 1
ATOM 780 C C . ALA A 1 102 ? 6.597 41.277 -5.768 1.00 74.19 102 ALA A C 1
ATOM 782 O O . ALA A 1 102 ? 7.198 40.203 -5.743 1.00 74.19 102 ALA A O 1
ATOM 783 N N . VAL A 1 103 ? 5.358 41.407 -5.302 1.00 72.38 103 VAL A N 1
ATOM 784 C CA . VAL A 1 103 ? 4.584 40.301 -4.728 1.00 72.38 103 VAL A CA 1
ATOM 785 C C . VAL A 1 103 ? 3.532 39.854 -5.745 1.00 72.38 103 VAL A C 1
ATOM 787 O O . VAL A 1 103 ? 2.982 40.717 -6.431 1.00 72.38 103 VAL A O 1
ATOM 790 N N . PRO A 1 104 ? 3.239 38.547 -5.877 1.00 75.75 104 PRO A N 1
ATOM 791 C CA . PRO A 1 104 ? 2.253 38.077 -6.849 1.00 75.75 104 PRO A CA 1
ATOM 792 C C . PRO A 1 104 ? 0.867 38.708 -6.666 1.00 75.75 104 PRO A C 1
ATOM 794 O O . PRO A 1 104 ? 0.441 38.988 -5.539 1.00 75.75 104 PRO A O 1
ATOM 797 N N . ASN A 1 105 ? 0.159 38.918 -7.780 1.00 78.12 105 ASN A N 1
ATOM 798 C CA . ASN A 1 105 ? -1.148 39.585 -7.827 1.00 78.12 105 ASN A CA 1
ATOM 799 C C . ASN A 1 105 ? -2.196 38.898 -6.939 1.00 78.12 105 ASN A C 1
ATOM 801 O O . ASN A 1 105 ? -3.100 39.547 -6.417 1.00 78.12 105 ASN A O 1
ATOM 805 N N . GLU A 1 106 ? -2.060 37.595 -6.728 1.00 72.25 106 GLU A N 1
ATOM 806 C CA . GLU A 1 106 ? -2.925 36.771 -5.895 1.00 72.25 106 GLU A CA 1
ATOM 807 C C . GLU A 1 106 ? -2.806 37.157 -4.415 1.00 72.25 106 GLU A C 1
ATOM 809 O O . GLU A 1 106 ? -3.813 37.253 -3.713 1.00 72.25 106 GLU A O 1
ATOM 814 N N . ILE A 1 107 ? -1.593 37.471 -3.942 1.00 78.56 107 ILE A N 1
ATOM 815 C CA . ILE A 1 107 ? -1.376 37.964 -2.573 1.00 78.56 107 ILE A CA 1
ATOM 816 C C . ILE A 1 107 ? -1.948 39.377 -2.423 1.00 78.56 107 ILE A C 1
ATOM 818 O O . ILE A 1 107 ? -2.578 39.675 -1.409 1.00 78.56 107 ILE A O 1
ATOM 822 N N . VAL A 1 108 ? -1.795 40.234 -3.439 1.00 84.19 108 VAL A N 1
ATOM 823 C CA . VAL A 1 108 ? -2.412 41.574 -3.461 1.00 84.19 108 VAL A CA 1
ATOM 824 C C . VAL A 1 108 ? -3.940 41.464 -3.383 1.00 84.19 108 VAL A C 1
ATOM 826 O O . VAL A 1 108 ? -4.581 42.153 -2.585 1.00 84.19 108 VAL A O 1
ATOM 829 N N . HIS A 1 109 ? -4.533 40.557 -4.166 1.00 82.56 109 HIS A N 1
ATOM 830 C CA . HIS A 1 109 ? -5.968 40.289 -4.146 1.00 82.56 109 HIS A CA 1
ATOM 831 C C . HIS A 1 109 ? -6.431 39.772 -2.777 1.00 82.56 109 HIS A C 1
ATOM 833 O O . HIS A 1 109 ? -7.403 40.290 -2.220 1.00 82.56 109 HIS A O 1
ATOM 839 N N . LEU A 1 110 ? -5.710 38.805 -2.199 1.00 82.25 110 LEU A N 1
ATOM 840 C CA . LEU A 1 110 ? -5.981 38.262 -0.868 1.00 82.25 110 LEU A CA 1
ATOM 841 C C . LEU A 1 110 ? -5.973 39.355 0.204 1.00 82.25 110 LEU A C 1
ATOM 843 O O . LEU A 1 110 ? -6.904 39.429 1.003 1.00 82.25 110 LEU A O 1
ATOM 847 N N . VAL A 1 111 ? -4.967 40.232 0.208 1.00 88.06 111 VAL A N 1
ATOM 848 C CA . VAL A 1 111 ? -4.902 41.374 1.133 1.00 88.06 111 VAL A CA 1
ATOM 849 C C . VAL A 1 111 ? -6.159 42.239 1.014 1.00 88.06 111 VAL A C 1
ATOM 851 O O . VAL A 1 111 ? -6.743 42.618 2.031 1.00 88.06 111 VAL A O 1
ATOM 854 N N . GLY A 1 112 ? -6.628 42.510 -0.208 1.00 88.38 112 GLY A N 1
ATOM 855 C CA . GLY A 1 112 ? -7.879 43.233 -0.443 1.00 88.38 112 GLY A CA 1
ATOM 856 C C . GLY A 1 112 ? -9.105 42.553 0.182 1.00 88.38 112 GLY A C 1
ATOM 857 O O . GLY A 1 112 ? -9.948 43.230 0.773 1.00 88.38 112 GLY A O 1
ATOM 858 N N . GLN A 1 113 ? -9.193 41.222 0.110 1.00 86.56 113 GLN A N 1
ATOM 859 C CA . GLN A 1 113 ? -10.273 40.452 0.744 1.00 86.56 113 GLN A CA 1
ATOM 860 C C . GLN A 1 113 ? -10.151 40.436 2.273 1.00 86.56 113 GLN A C 1
ATOM 862 O O . GLN A 1 113 ? -11.145 40.621 2.973 1.00 86.56 113 GLN A O 1
ATOM 867 N N . LEU A 1 114 ? -8.935 40.294 2.805 1.00 89.81 114 LEU A N 1
ATOM 868 C CA . LEU A 1 114 ? -8.680 40.323 4.246 1.00 89.81 114 LEU A CA 1
ATOM 869 C C . LEU A 1 114 ? -9.035 41.675 4.869 1.00 89.81 114 LEU A C 1
ATOM 871 O O . LEU A 1 114 ? -9.593 41.701 5.963 1.00 89.81 114 LEU A O 1
ATOM 875 N N . LYS A 1 115 ? -8.811 42.790 4.160 1.00 92.56 115 LYS A N 1
ATOM 876 C CA . LYS A 1 115 ? -9.285 44.115 4.598 1.00 92.56 115 LYS A CA 1
ATOM 877 C C . LYS A 1 115 ? -10.802 44.148 4.764 1.00 92.56 115 LYS A C 1
ATOM 879 O O . LYS A 1 115 ? -11.285 44.601 5.797 1.00 92.56 115 LYS A O 1
ATOM 884 N N . LYS A 1 116 ? -11.552 43.640 3.778 1.00 90.94 116 LYS A N 1
ATOM 885 C CA . LYS A 1 116 ? -13.024 43.570 3.842 1.00 90.94 116 LYS A CA 1
ATOM 886 C C . LYS A 1 116 ? -13.499 42.671 4.981 1.00 90.94 116 LYS A C 1
ATOM 888 O O . LYS A 1 116 ? -14.431 43.023 5.693 1.00 90.94 116 LYS A O 1
ATOM 893 N N . PHE A 1 117 ? -12.836 41.535 5.166 1.00 92.56 117 PHE A N 1
ATOM 894 C CA . PHE A 1 117 ? -13.147 40.581 6.221 1.00 92.56 117 PHE A CA 1
ATOM 895 C C . PHE A 1 117 ? -12.932 41.160 7.620 1.00 92.56 117 PHE A C 1
ATOM 897 O O . PHE A 1 117 ? -13.835 41.102 8.452 1.00 92.56 117 PHE A O 1
ATOM 904 N N . LEU A 1 118 ? -11.773 41.782 7.860 1.00 94.62 118 LEU A N 1
ATOM 905 C CA . LEU A 1 118 ? -11.472 42.468 9.118 1.00 94.62 118 LEU A CA 1
ATOM 906 C C . LEU A 1 118 ? -12.442 43.635 9.353 1.00 94.62 118 LEU A C 1
ATOM 908 O O . LEU A 1 118 ? -12.956 43.771 10.457 1.00 94.62 118 LEU A O 1
ATOM 912 N N . ALA A 1 119 ? -12.770 44.415 8.316 1.00 94.00 119 ALA A N 1
ATOM 913 C CA . ALA A 1 119 ? -13.768 45.487 8.399 1.00 94.00 119 ALA A CA 1
ATOM 914 C C . ALA A 1 119 ? -15.188 44.985 8.719 1.00 94.00 119 ALA A C 1
ATOM 916 O O . ALA A 1 119 ? -15.988 45.705 9.310 1.00 94.00 119 ALA A O 1
ATOM 917 N N . GLY A 1 120 ? -15.509 43.742 8.352 1.00 93.25 120 GLY A N 1
ATOM 918 C CA . GLY A 1 120 ? -16.760 43.077 8.712 1.00 93.25 120 GLY A CA 1
ATOM 919 C C . GLY A 1 120 ? -16.807 42.539 10.147 1.00 93.25 120 GLY A C 1
ATOM 920 O O . GLY A 1 120 ? -17.829 41.966 10.525 1.00 93.25 120 GLY A O 1
ATOM 921 N N . GLY A 1 121 ? -15.732 42.693 10.929 1.00 95.69 121 GLY A N 1
ATOM 922 C CA . GLY A 1 121 ? -15.585 42.123 12.273 1.00 95.69 121 GLY A CA 1
ATOM 923 C C . GLY A 1 121 ? -14.955 40.725 12.297 1.00 95.69 121 GLY A C 1
ATOM 924 O O . GLY A 1 121 ? -14.985 40.053 13.325 1.00 95.69 121 GLY A O 1
ATOM 925 N N . GLY A 1 122 ? -14.398 40.256 11.179 1.00 95.75 122 GLY A N 1
ATOM 926 C CA . GLY A 1 122 ? -13.770 38.940 11.094 1.00 95.75 122 GLY A CA 1
ATOM 927 C C . GLY A 1 122 ? -12.491 38.822 11.931 1.00 95.75 122 GLY A C 1
ATOM 928 O O . GLY A 1 122 ? -11.769 39.799 12.153 1.00 95.75 122 GLY A O 1
ATOM 929 N N . GLY A 1 123 ? -12.194 37.603 12.382 1.00 97.06 123 GLY A N 1
ATOM 930 C CA . GLY A 1 123 ? -10.971 37.260 13.105 1.00 97.06 123 GLY A CA 1
ATOM 931 C C . GLY A 1 123 ? -9.953 36.526 12.227 1.00 97.06 123 GLY A C 1
ATOM 932 O O . GLY A 1 123 ? -10.291 35.529 11.592 1.00 97.06 123 GLY A O 1
ATOM 933 N N . VAL A 1 124 ? -8.692 36.963 12.205 1.00 94.75 124 VAL A N 1
ATOM 934 C CA . VAL A 1 124 ? -7.621 36.311 11.430 1.00 94.75 124 VAL A CA 1
ATOM 935 C C . VAL A 1 124 ? -6.514 35.788 12.343 1.00 94.75 124 VAL A C 1
ATOM 937 O O . VAL A 1 124 ? -5.979 36.511 13.176 1.00 94.75 124 VAL A O 1
ATOM 940 N N . TRP A 1 125 ? -6.120 34.532 12.162 1.00 94.50 125 TRP A N 1
ATOM 941 C CA . TRP A 1 125 ? -4.967 33.927 12.820 1.00 94.50 125 TRP A CA 1
ATOM 942 C C . TRP A 1 125 ? -3.869 33.650 11.792 1.00 94.50 125 TRP A C 1
ATOM 944 O O . TRP A 1 125 ? -3.965 32.711 11.002 1.00 94.50 125 TRP A O 1
ATOM 954 N N . PHE A 1 126 ? -2.780 34.415 11.849 1.00 92.50 126 PHE A N 1
ATOM 955 C CA . PHE A 1 126 ? -1.563 34.151 11.083 1.00 92.50 126 PHE A CA 1
ATOM 956 C C . PHE A 1 126 ? -0.648 33.175 11.828 1.00 92.50 126 PHE A C 1
ATOM 958 O O . PHE A 1 126 ? -0.128 33.476 12.906 1.00 92.50 126 PHE A O 1
ATOM 965 N N . CYS A 1 127 ? -0.464 31.987 11.260 1.00 87.25 127 CYS A N 1
ATOM 966 C CA . CYS A 1 127 ? 0.457 30.963 11.740 1.00 87.25 127 CYS A CA 1
ATOM 967 C C . CYS A 1 127 ? 1.205 30.310 10.568 1.00 87.25 127 CYS A C 1
ATOM 969 O O . CYS A 1 127 ? 1.124 30.776 9.435 1.00 87.25 127 CYS A O 1
ATOM 971 N N . GLY A 1 128 ? 1.984 29.264 10.839 1.00 71.94 128 GLY A N 1
ATOM 972 C CA . GLY A 1 128 ? 2.581 28.401 9.826 1.00 71.94 128 GLY A CA 1
ATOM 973 C C . GLY A 1 128 ? 3.773 28.980 9.077 1.00 71.94 128 GLY A C 1
ATOM 974 O O . GLY A 1 128 ? 3.762 28.964 7.864 1.00 71.94 128 GLY A O 1
ATOM 975 N N . LEU A 1 129 ? 4.820 29.456 9.743 1.00 71.00 129 LEU A N 1
ATOM 976 C CA . LEU A 1 129 ? 6.099 29.677 9.062 1.00 71.00 129 LEU A CA 1
ATOM 977 C C . LEU A 1 129 ? 7.026 28.516 9.416 1.00 71.00 129 LEU A C 1
ATOM 979 O O . LEU A 1 129 ? 7.415 28.395 10.574 1.00 71.00 129 LEU A O 1
ATOM 983 N N . GLY A 1 130 ? 7.344 27.637 8.456 1.00 57.34 130 GLY A N 1
ATOM 984 C CA . GLY A 1 130 ? 8.315 26.561 8.672 1.00 57.34 130 GLY A CA 1
ATOM 985 C C . GLY A 1 130 ? 7.926 25.148 8.240 1.00 57.34 130 GLY A C 1
ATOM 986 O O . GLY A 1 130 ? 8.774 24.273 8.327 1.00 57.34 130 GLY A O 1
ATOM 987 N N . GLU A 1 131 ? 6.720 24.889 7.749 1.00 57.16 131 GLU A N 1
ATOM 988 C CA . GLU A 1 131 ? 6.338 23.604 7.156 1.00 57.16 131 GLU A CA 1
ATOM 989 C C . GLU A 1 131 ? 7.093 23.382 5.836 1.00 57.16 131 GLU A C 1
ATOM 991 O O . GLU A 1 131 ? 6.789 23.967 4.793 1.00 57.16 131 GLU A O 1
ATOM 996 N N . GLN A 1 132 ? 8.117 22.525 5.881 1.00 55.34 132 GLN A N 1
ATOM 997 C CA . GLN A 1 132 ? 8.939 22.122 4.733 1.00 55.34 132 GLN A CA 1
ATOM 998 C C . GLN A 1 132 ? 9.666 23.284 4.005 1.00 55.34 132 GLN A C 1
ATOM 1000 O O . GLN A 1 132 ? 10.271 23.078 2.948 1.00 55.34 132 GLN A O 1
ATOM 1005 N N . ASN A 1 133 ? 9.588 24.520 4.514 1.00 59.50 133 ASN A N 1
ATOM 1006 C CA . ASN A 1 133 ? 10.055 25.723 3.821 1.00 59.50 133 ASN A CA 1
ATOM 1007 C C . ASN A 1 133 ? 11.021 26.595 4.606 1.00 59.50 133 ASN A C 1
ATOM 1009 O O . ASN A 1 133 ? 11.460 27.612 4.067 1.00 59.50 133 ASN A O 1
ATOM 1013 N N . TRP A 1 134 ? 11.404 26.186 5.814 1.00 64.06 134 TRP A N 1
ATOM 1014 C CA . TRP A 1 134 ? 12.577 26.746 6.476 1.00 64.06 134 TRP A CA 1
ATOM 1015 C C . TRP A 1 134 ? 12.513 28.277 6.669 1.00 64.06 134 TRP A C 1
ATOM 1017 O O . TRP A 1 134 ? 13.471 28.983 6.378 1.00 64.06 134 TRP A O 1
ATOM 1027 N N . GLY A 1 135 ? 11.341 28.828 7.014 1.00 68.50 135 GLY A N 1
ATOM 1028 C CA . GLY A 1 135 ? 11.173 30.272 7.245 1.00 68.50 135 GLY A CA 1
ATOM 1029 C C . GLY A 1 135 ? 11.277 31.150 5.989 1.00 68.50 135 GLY A C 1
ATOM 1030 O O . GLY A 1 135 ? 11.095 32.364 6.074 1.00 68.50 135 GLY A O 1
ATOM 1031 N N . LYS A 1 136 ? 11.485 30.559 4.800 1.00 70.88 136 LYS A N 1
ATOM 1032 C CA . LYS A 1 136 ? 11.624 31.260 3.502 1.00 70.88 136 LYS A CA 1
ATOM 1033 C C . LYS A 1 136 ? 10.377 32.055 3.093 1.00 70.88 136 LYS A C 1
ATOM 1035 O O . LYS A 1 136 ? 10.405 32.782 2.106 1.00 70.88 136 LYS A O 1
ATOM 1040 N N . THR A 1 137 ? 9.283 31.883 3.821 1.00 77.50 137 THR A N 1
ATOM 1041 C CA . THR A 1 137 ? 7.972 32.496 3.613 1.00 77.50 137 THR A CA 1
ATOM 1042 C C . THR A 1 137 ? 7.701 33.707 4.511 1.00 77.50 137 THR A C 1
ATOM 1044 O O . THR A 1 137 ? 6.692 34.387 4.325 1.00 77.50 137 THR A O 1
ATOM 1047 N N . ALA A 1 138 ? 8.617 34.040 5.431 1.00 85.19 138 ALA A N 1
ATOM 1048 C CA . ALA A 1 138 ? 8.485 35.191 6.328 1.00 85.19 138 ALA A CA 1
ATOM 1049 C C . ALA A 1 138 ? 8.280 36.518 5.571 1.00 85.19 138 ALA A C 1
ATOM 1051 O O . ALA A 1 138 ? 7.475 37.345 5.988 1.00 85.19 138 ALA A O 1
ATOM 1052 N N . GLY A 1 139 ? 8.936 36.695 4.416 1.00 85.31 139 GLY A N 1
ATOM 1053 C CA . GLY A 1 139 ? 8.777 37.889 3.578 1.00 85.31 139 GLY A CA 1
ATOM 1054 C C . GLY A 1 139 ? 7.346 38.094 3.063 1.00 85.31 139 GLY A C 1
ATOM 1055 O O . GLY A 1 139 ? 6.845 39.216 3.084 1.00 85.31 139 GLY A O 1
ATOM 1056 N N . THR A 1 140 ? 6.660 37.019 2.664 1.00 85.00 140 THR A N 1
ATOM 1057 C CA . THR A 1 140 ? 5.258 37.074 2.216 1.00 85.00 140 THR A CA 1
ATOM 1058 C C . THR A 1 140 ? 4.325 37.434 3.369 1.00 85.00 140 THR A C 1
ATOM 1060 O O . THR A 1 140 ? 3.445 38.275 3.198 1.00 85.00 140 THR A O 1
ATOM 1063 N N . LEU A 1 141 ? 4.530 36.856 4.561 1.00 88.94 141 LEU A N 1
ATOM 1064 C CA . LEU A 1 141 ? 3.736 37.235 5.731 1.00 88.94 141 LEU A CA 1
ATOM 1065 C C . LEU A 1 141 ? 3.986 38.698 6.122 1.00 88.94 141 LEU A C 1
ATOM 1067 O O . LEU A 1 141 ? 3.025 39.429 6.333 1.00 88.94 141 LEU A O 1
ATOM 1071 N N . ASN A 1 142 ? 5.243 39.151 6.155 1.00 91.12 142 ASN A N 1
ATOM 1072 C CA . ASN A 1 142 ? 5.581 40.548 6.449 1.00 91.12 142 ASN A CA 1
ATOM 1073 C C . ASN A 1 142 ? 4.931 41.521 5.456 1.00 91.12 142 ASN A C 1
ATOM 1075 O O . ASN A 1 142 ? 4.455 42.579 5.864 1.00 91.12 142 ASN A O 1
ATOM 1079 N N . TYR A 1 143 ? 4.855 41.158 4.169 1.00 90.25 143 TYR A N 1
ATOM 1080 C CA . TYR A 1 143 ? 4.096 41.928 3.183 1.00 90.25 143 TYR A CA 1
ATOM 1081 C C . TYR A 1 143 ? 2.617 42.033 3.576 1.00 90.25 143 TYR A C 1
ATOM 1083 O O . TYR A 1 143 ? 2.097 43.137 3.689 1.00 90.25 143 TYR A O 1
ATOM 1091 N N . ILE A 1 144 ? 1.954 40.906 3.856 1.00 90.50 144 ILE A N 1
ATOM 1092 C CA . ILE A 1 144 ? 0.538 40.887 4.254 1.00 90.50 144 ILE A CA 1
ATOM 1093 C C . ILE A 1 144 ? 0.312 41.729 5.518 1.00 90.50 144 ILE A C 1
ATOM 1095 O O . ILE A 1 144 ? -0.599 42.554 5.545 1.00 90.50 144 ILE A O 1
ATOM 1099 N N . LEU A 1 145 ? 1.149 41.563 6.547 1.00 93.25 145 LEU A N 1
ATOM 1100 C CA . LEU A 1 145 ? 1.053 42.318 7.799 1.00 93.25 145 LEU A CA 1
ATOM 1101 C C . LEU A 1 145 ? 1.175 43.828 7.559 1.00 93.25 145 LEU A C 1
ATOM 1103 O O . LEU A 1 145 ? 0.394 44.599 8.116 1.00 93.25 145 LEU A O 1
ATOM 1107 N N . ARG A 1 146 ? 2.110 44.253 6.701 1.00 93.06 146 ARG A N 1
ATOM 1108 C CA . ARG A 1 146 ? 2.284 45.664 6.338 1.00 93.06 146 ARG A CA 1
ATOM 1109 C C . ARG A 1 146 ? 1.090 46.208 5.564 1.00 93.06 146 ARG A C 1
ATOM 1111 O O . ARG A 1 146 ? 0.576 47.263 5.913 1.00 93.06 146 ARG A O 1
ATOM 1118 N N . GLU A 1 147 ? 0.623 45.498 4.540 1.00 93.31 147 GLU A N 1
ATOM 1119 C CA . GLU A 1 147 ? -0.481 45.988 3.711 1.00 93.31 147 GLU A CA 1
ATOM 1120 C C . GLU A 1 147 ? -1.826 46.006 4.453 1.00 93.31 147 GLU A C 1
ATOM 1122 O O . GLU A 1 147 ? -2.723 46.760 4.073 1.00 93.31 147 GLU A O 1
ATOM 1127 N N . LEU A 1 148 ? -1.973 45.204 5.512 1.00 93.38 148 LEU A N 1
ATOM 1128 C CA . LEU A 1 148 ? -3.105 45.240 6.442 1.00 93.38 148 LEU A CA 1
ATOM 1129 C C . LEU A 1 148 ? -2.960 46.295 7.555 1.00 93.38 148 LEU A C 1
ATOM 1131 O O . LEU A 1 148 ? -3.829 46.361 8.422 1.00 93.38 148 LEU A O 1
ATOM 1135 N N . ASP A 1 149 ? -1.897 47.106 7.532 1.00 93.94 149 ASP A N 1
ATOM 1136 C CA . ASP A 1 149 ? -1.587 48.129 8.542 1.00 93.94 149 ASP A CA 1
ATOM 1137 C C . ASP A 1 149 ? -1.471 47.560 9.971 1.00 93.94 149 ASP A C 1
ATOM 1139 O O . ASP A 1 149 ? -1.855 48.155 10.982 1.00 93.94 149 ASP A O 1
ATOM 1143 N N . LEU A 1 150 ? -0.947 46.333 10.064 1.00 94.31 150 LEU A N 1
ATOM 1144 C CA . LEU A 1 150 ? -0.857 45.609 11.324 1.00 94.31 150 LEU A CA 1
ATOM 1145 C C . LEU A 1 150 ? 0.418 45.916 12.109 1.00 94.31 150 LEU A C 1
ATOM 1147 O O . LEU A 1 150 ? 0.467 45.537 13.269 1.00 94.31 150 LEU A O 1
ATOM 1151 N N . ASP A 1 151 ? 1.392 46.637 11.556 1.00 95.00 151 ASP A N 1
ATOM 1152 C CA . ASP A 1 151 ? 2.627 47.056 12.243 1.00 95.00 151 ASP A CA 1
ATOM 1153 C C . ASP A 1 151 ? 3.336 45.920 13.019 1.00 95.00 151 ASP A C 1
ATOM 1155 O O . ASP A 1 151 ? 3.595 46.010 14.219 1.00 95.00 151 ASP A O 1
ATOM 1159 N N . ALA A 1 152 ? 3.594 44.797 12.345 1.00 96.25 152 ALA A N 1
ATOM 1160 C CA . ALA A 1 152 ? 4.281 43.637 12.912 1.00 96.25 152 ALA A CA 1
ATOM 1161 C C . ALA A 1 152 ? 5.219 42.992 11.890 1.00 96.25 152 ALA A C 1
ATOM 1163 O O . ALA A 1 152 ? 4.931 43.003 10.693 1.00 96.25 152 ALA A O 1
ATOM 1164 N N . GLU A 1 153 ? 6.316 42.399 12.368 1.00 95.50 153 GLU A N 1
ATOM 1165 C CA . GLU A 1 153 ? 7.278 41.668 11.537 1.00 95.50 153 GLU A CA 1
ATOM 1166 C C . GLU A 1 153 ? 7.772 40.386 12.210 1.00 95.50 153 GLU A C 1
ATOM 1168 O O . GLU A 1 153 ? 7.890 40.287 13.434 1.00 95.50 153 GLU A O 1
ATOM 1173 N N . VAL A 1 154 ? 8.094 39.410 11.368 1.00 93.00 154 VAL A N 1
ATOM 1174 C CA . VAL A 1 154 ? 8.692 38.114 11.701 1.00 93.00 154 VAL A CA 1
ATOM 1175 C C . VAL A 1 154 ? 9.988 37.911 10.906 1.00 93.00 154 VAL A C 1
ATOM 1177 O O . VAL A 1 154 ? 10.216 38.580 9.896 1.00 93.00 154 VAL A O 1
ATOM 1180 N N . THR A 1 155 ? 10.823 36.951 11.307 1.00 89.38 155 THR A N 1
ATOM 1181 C CA . THR A 1 155 ? 12.058 36.587 10.576 1.00 89.38 155 THR A CA 1
ATOM 1182 C C . THR A 1 155 ? 12.049 35.128 10.112 1.00 89.38 155 THR A C 1
ATOM 1184 O O . THR A 1 155 ? 11.282 34.318 10.604 1.00 89.38 155 THR A O 1
ATOM 1187 N N . GLY A 1 156 ? 12.900 34.751 9.160 1.00 84.06 156 GLY A N 1
ATOM 1188 C CA . GLY A 1 156 ? 13.024 33.365 8.682 1.00 84.06 156 GLY A CA 1
ATOM 1189 C C . GLY A 1 156 ? 13.834 32.433 9.600 1.00 84.06 156 GLY A C 1
ATOM 1190 O O . GLY A 1 156 ? 14.368 31.439 9.122 1.00 84.06 156 GLY A O 1
ATOM 1191 N N . GLU A 1 157 ? 13.977 32.765 10.884 1.00 88.62 157 GLU A N 1
ATOM 1192 C CA . GLU A 1 157 ? 14.800 32.048 11.872 1.00 88.62 157 GLU A CA 1
ATOM 1193 C C . GLU A 1 157 ? 13.963 31.125 12.771 1.00 88.62 157 GLU A C 1
ATOM 1195 O O . GLU A 1 157 ? 12.751 31.287 12.880 1.00 88.62 157 GLU A O 1
ATOM 1200 N N . VAL A 1 158 ? 14.607 30.180 13.466 1.00 87.44 158 VAL A N 1
ATOM 1201 C CA . VAL A 1 158 ? 13.943 29.217 14.364 1.00 87.44 158 VAL A CA 1
ATOM 1202 C C . VAL A 1 158 ? 14.300 29.463 15.815 1.00 87.44 158 VAL A C 1
ATOM 1204 O O . VAL A 1 158 ? 15.473 29.548 16.161 1.00 87.44 158 VAL A O 1
ATOM 1207 N N . VAL A 1 159 ? 13.299 29.487 16.685 1.00 89.56 159 VAL A N 1
ATOM 1208 C CA . VAL A 1 159 ? 13.489 29.501 18.133 1.00 89.56 159 VAL A CA 1
ATOM 1209 C C . VAL A 1 159 ? 14.026 28.152 18.615 1.00 89.56 159 VAL A C 1
ATOM 1211 O O . VAL A 1 159 ? 13.394 27.107 18.432 1.00 89.56 159 VAL A O 1
ATOM 1214 N N . MET A 1 160 ? 15.181 28.183 19.276 1.00 88.56 160 MET A N 1
ATOM 1215 C CA . MET A 1 160 ? 15.690 27.095 20.109 1.00 88.56 160 MET A CA 1
ATOM 1216 C C . MET A 1 160 ? 15.781 27.545 21.556 1.00 88.56 160 MET A C 1
ATOM 1218 O O . MET A 1 160 ? 16.051 28.711 21.820 1.00 88.56 160 MET A O 1
ATOM 1222 N N . ASP A 1 161 ? 15.627 26.603 22.483 1.00 89.62 161 ASP A N 1
ATOM 1223 C CA . ASP A 1 161 ? 15.918 26.823 23.894 1.00 89.62 161 ASP A CA 1
ATOM 1224 C C . ASP A 1 161 ? 17.096 25.952 24.325 1.00 89.62 161 ASP A C 1
ATOM 1226 O O . ASP A 1 161 ? 17.012 24.724 24.314 1.00 89.62 161 ASP A O 1
ATOM 1230 N N . THR A 1 162 ? 18.199 26.598 24.697 1.00 84.31 162 THR A N 1
ATOM 1231 C CA . THR A 1 162 ? 19.431 25.914 25.117 1.00 84.31 162 THR A CA 1
ATOM 1232 C C . THR A 1 162 ? 19.288 25.175 26.448 1.00 84.31 162 THR A C 1
ATOM 1234 O O . THR A 1 162 ? 20.050 24.242 26.702 1.00 84.31 162 THR A O 1
ATOM 1237 N N . ALA A 1 163 ? 18.283 25.506 27.268 1.00 82.56 163 ALA A N 1
ATOM 1238 C CA . ALA A 1 163 ? 17.952 24.738 28.469 1.00 82.56 163 ALA A CA 1
ATOM 1239 C C . ALA A 1 163 ? 17.321 23.372 28.143 1.00 82.56 163 ALA A C 1
ATOM 1241 O O . ALA A 1 163 ? 17.222 22.498 29.009 1.00 82.56 163 ALA A O 1
ATOM 1242 N N . VAL A 1 164 ? 16.897 23.160 26.894 1.00 80.12 164 VAL A N 1
ATOM 1243 C CA . VAL A 1 164 ? 16.346 21.896 26.423 1.00 80.12 164 VAL A CA 1
ATOM 1244 C C . VAL A 1 164 ? 17.392 21.178 25.577 1.00 80.12 164 VAL A C 1
ATOM 1246 O O . VAL A 1 164 ? 17.665 21.538 24.435 1.00 80.12 164 VAL A O 1
ATOM 1249 N N . GLN A 1 165 ? 17.986 20.128 26.144 1.00 63.03 165 GLN A N 1
ATOM 1250 C CA . GLN A 1 165 ? 18.956 19.303 25.431 1.00 63.03 165 GLN A CA 1
ATOM 1251 C C . GLN A 1 165 ? 18.277 18.632 24.229 1.00 63.03 165 GLN A C 1
ATOM 1253 O O . GLN A 1 165 ? 17.405 17.786 24.413 1.00 63.03 165 GLN A O 1
ATOM 1258 N N . GLN A 1 166 ? 18.686 18.976 23.005 1.00 56.28 166 GLN A N 1
ATOM 1259 C CA . GLN A 1 166 ? 18.187 18.295 21.812 1.00 56.28 166 GLN A CA 1
ATOM 1260 C C . GLN A 1 166 ? 18.716 16.863 21.768 1.00 56.28 166 GLN A C 1
ATOM 1262 O O . GLN A 1 166 ? 19.902 16.637 21.533 1.00 56.28 166 GLN A O 1
ATOM 1267 N N . ARG A 1 167 ? 17.846 15.871 21.982 1.00 51.75 167 ARG A N 1
ATOM 1268 C CA . ARG A 1 167 ? 18.258 14.458 22.054 1.00 51.75 167 ARG A CA 1
ATOM 1269 C C . ARG A 1 167 ? 18.333 13.763 20.691 1.00 51.75 167 ARG A C 1
ATOM 1271 O O . ARG A 1 167 ? 18.178 12.548 20.615 1.00 51.75 167 ARG A O 1
ATOM 1278 N N . GLY A 1 168 ? 18.541 14.505 19.598 1.00 45.22 168 GLY A N 1
ATOM 1279 C CA . GLY A 1 168 ? 18.549 13.941 18.238 1.00 45.22 168 GLY A CA 1
ATOM 1280 C C . GLY A 1 168 ? 17.224 13.264 17.849 1.00 45.22 168 GLY A C 1
ATOM 1281 O O . GLY A 1 168 ? 17.185 12.400 16.974 1.00 45.22 168 GLY A O 1
ATOM 1282 N N . SER A 1 169 ? 16.139 13.624 18.536 1.00 45.22 169 SER A N 1
ATOM 1283 C CA . SER A 1 169 ? 14.788 13.145 18.277 1.00 45.22 169 SER A CA 1
ATOM 1284 C C . SER A 1 169 ? 14.337 13.593 16.879 1.00 45.22 169 SER A C 1
ATOM 1286 O O . SER A 1 169 ? 14.560 14.735 16.485 1.00 45.22 169 SER A O 1
ATOM 1288 N N . ARG A 1 170 ? 13.644 12.715 16.133 1.00 44.06 170 ARG A N 1
ATOM 1289 C CA . ARG A 1 170 ? 12.977 13.071 14.859 1.00 44.06 170 ARG A CA 1
ATOM 1290 C C . ARG A 1 170 ? 11.877 14.127 15.032 1.00 44.06 170 ARG A C 1
ATOM 1292 O O . ARG A 1 170 ? 11.261 14.495 14.050 1.00 44.06 170 ARG A O 1
ATOM 1299 N N . PHE A 1 171 ? 11.603 14.592 16.247 1.00 52.19 171 PHE A N 1
ATOM 1300 C CA . PHE A 1 171 ? 10.624 15.627 16.564 1.00 52.19 171 PHE A CA 1
ATOM 1301 C C . PHE A 1 171 ? 11.302 16.730 17.373 1.00 52.19 171 PHE A C 1
ATOM 1303 O O . PHE A 1 171 ? 12.139 16.421 18.225 1.00 52.19 171 PHE A O 1
ATOM 1310 N N . GLY A 1 172 ? 10.934 17.989 17.118 1.00 56.00 172 GLY A N 1
ATOM 1311 C CA . GLY A 1 172 ? 11.406 19.117 17.919 1.00 56.00 172 GLY A CA 1
ATOM 1312 C C . GLY A 1 172 ? 11.093 18.878 19.395 1.00 56.00 172 GLY A C 1
ATOM 1313 O O . GLY A 1 172 ? 10.017 18.375 19.729 1.00 56.00 172 GLY A O 1
ATOM 1314 N N . GLU A 1 173 ? 12.052 19.183 20.262 1.00 75.06 173 GLU A N 1
ATOM 1315 C CA . GLU A 1 173 ? 11.841 19.156 21.709 1.00 75.06 173 GLU A CA 1
ATOM 1316 C C . GLU A 1 173 ? 10.852 20.264 22.107 1.00 75.06 173 GLU A C 1
ATOM 1318 O O . GLU A 1 173 ? 10.633 21.197 21.339 1.00 75.06 173 GLU A O 1
ATOM 1323 N N . HIS A 1 174 ? 10.266 20.215 23.305 1.00 85.12 174 HIS A N 1
ATOM 1324 C CA . HIS A 1 174 ? 9.325 21.250 23.763 1.00 85.12 174 HIS A CA 1
ATOM 1325 C C . HIS A 1 174 ? 9.895 22.052 24.921 1.00 85.12 174 HIS A C 1
ATOM 1327 O O . HIS A 1 174 ? 10.265 21.464 25.929 1.00 85.12 174 HIS A O 1
ATOM 1333 N N . ALA A 1 175 ? 9.918 23.375 24.825 1.00 89.44 175 ALA A N 1
ATOM 1334 C CA . ALA A 1 175 ? 10.287 24.263 25.921 1.00 89.44 175 ALA A CA 1
ATOM 1335 C C . ALA A 1 175 ? 9.046 24.851 26.604 1.00 89.44 175 ALA A C 1
ATOM 1337 O O . ALA A 1 175 ? 7.975 24.967 26.000 1.00 89.44 175 ALA A O 1
ATOM 1338 N N . TRP A 1 176 ? 9.204 25.225 27.873 1.00 92.31 176 TRP A N 1
ATOM 1339 C CA . TRP A 1 176 ? 8.227 26.057 28.567 1.00 92.31 176 TRP A CA 1
ATOM 1340 C C . TRP A 1 176 ? 8.353 27.495 28.079 1.00 92.31 176 TRP A C 1
ATOM 1342 O O . TRP A 1 176 ? 9.458 28.027 27.978 1.00 92.31 176 TRP A O 1
ATOM 1352 N N . VAL A 1 177 ? 7.217 28.125 27.811 1.00 93.00 177 VAL A N 1
ATOM 1353 C CA . VAL A 1 177 ? 7.159 29.549 27.474 1.00 93.00 177 VAL A CA 1
ATOM 1354 C C . VAL A 1 177 ? 6.790 30.361 28.712 1.00 93.00 177 VAL A C 1
ATOM 1356 O O . VAL A 1 177 ? 6.132 29.874 29.634 1.00 93.00 177 VAL A O 1
ATOM 1359 N N . GLU A 1 178 ? 7.198 31.619 28.722 1.00 95.38 178 GLU A N 1
ATOM 1360 C CA . GLU A 1 178 ? 6.677 32.628 29.628 1.00 95.38 178 GLU A CA 1
ATOM 1361 C C . GLU A 1 178 ? 5.291 33.066 29.142 1.00 95.38 178 GLU A C 1
ATOM 1363 O O . GLU A 1 178 ? 5.142 33.566 28.022 1.00 95.38 178 GLU A O 1
ATOM 1368 N N . VAL A 1 179 ? 4.279 32.888 29.994 1.00 96.69 179 VAL A N 1
ATOM 1369 C CA . VAL A 1 179 ? 2.934 33.411 29.750 1.00 96.69 179 VAL A CA 1
ATOM 1370 C C . VAL A 1 179 ? 2.845 34.824 30.315 1.00 96.69 179 VAL A C 1
ATOM 1372 O O . VAL A 1 179 ? 3.013 35.039 31.514 1.00 96.69 179 VAL A O 1
ATOM 1375 N N . VAL A 1 180 ? 2.590 35.795 29.443 1.00 97.00 180 VAL A N 1
ATOM 1376 C CA . VAL A 1 180 ? 2.457 37.206 29.813 1.00 97.00 180 VAL A CA 1
ATOM 1377 C C . VAL A 1 180 ? 1.038 37.459 30.323 1.00 97.00 180 VAL A C 1
ATOM 1379 O O . VAL A 1 180 ? 0.069 36.954 29.754 1.00 97.00 180 VAL A O 1
ATOM 1382 N N . GLY A 1 181 ? 0.908 38.230 31.405 1.00 95.50 181 GLY A N 1
ATOM 1383 C CA . GLY A 1 181 ? -0.388 38.554 32.003 1.00 95.50 181 GLY A CA 1
ATOM 1384 C C . GLY A 1 181 ? -1.265 39.396 31.071 1.00 95.50 181 GLY A C 1
ATOM 1385 O O . GLY A 1 181 ? -0.943 40.545 30.789 1.00 95.50 181 GLY A O 1
ATOM 1386 N N . ASP A 1 182 ? -2.384 38.825 30.631 1.00 97.44 182 ASP A N 1
ATOM 1387 C CA . ASP A 1 182 ? -3.396 39.434 29.765 1.00 97.44 182 ASP A CA 1
ATOM 1388 C C . ASP A 1 182 ? -4.769 38.810 30.096 1.00 97.44 182 ASP A C 1
ATOM 1390 O O . ASP A 1 182 ? -4.823 37.654 30.529 1.00 97.44 182 ASP A O 1
ATOM 1394 N N . PRO A 1 183 ? -5.908 39.498 29.882 1.00 96.62 183 PRO A N 1
ATOM 1395 C CA . PRO A 1 183 ? -7.223 38.868 30.024 1.00 96.62 183 PRO A CA 1
ATOM 1396 C C . PRO A 1 183 ? -7.378 37.553 29.236 1.00 96.62 183 PRO A C 1
ATOM 1398 O O . PRO A 1 183 ? -8.077 36.644 29.680 1.00 96.62 183 PRO A O 1
ATOM 1401 N N . LEU A 1 184 ? -6.697 37.418 28.092 1.00 96.56 184 LEU A N 1
ATOM 1402 C CA . LEU A 1 184 ? -6.705 36.211 27.259 1.00 96.56 184 LEU A CA 1
ATOM 1403 C C . LEU A 1 184 ? -5.791 35.094 27.760 1.00 96.56 184 LEU A C 1
ATOM 1405 O O . LEU A 1 184 ? -5.866 33.993 27.228 1.00 96.56 184 LEU A O 1
ATOM 1409 N N . THR A 1 185 ? -4.945 35.348 28.756 1.00 97.38 185 THR A N 1
ATOM 1410 C CA . THR A 1 185 ? -4.122 34.329 29.422 1.00 97.38 185 THR A CA 1
ATOM 1411 C C . THR A 1 185 ? -4.629 34.020 30.831 1.00 97.38 185 THR A C 1
ATOM 1413 O O . THR A 1 185 ? -3.983 33.296 31.590 1.00 97.38 185 THR A O 1
ATOM 1416 N N . GLN A 1 186 ? -5.821 34.506 31.202 1.00 95.44 186 GLN A N 1
ATOM 1417 C CA . GLN A 1 186 ? -6.412 34.221 32.505 1.00 95.44 186 GLN A CA 1
ATOM 1418 C C . GLN A 1 186 ? -6.599 32.706 32.708 1.00 95.44 186 GLN A C 1
ATOM 1420 O O . GLN A 1 186 ? -7.327 32.035 31.969 1.00 95.44 186 GLN A O 1
ATOM 1425 N N . GLY A 1 187 ? -5.951 32.170 33.747 1.00 94.44 187 GLY A N 1
ATOM 1426 C CA . GLY A 1 187 ? -5.950 30.738 34.058 1.00 94.44 187 GLY A CA 1
ATOM 1427 C C . GLY A 1 187 ? -5.065 29.890 33.134 1.00 94.44 187 GLY A C 1
ATOM 1428 O O . GLY A 1 187 ? -5.275 28.676 33.048 1.00 94.44 187 GLY A O 1
ATOM 1429 N N . VAL A 1 188 ? -4.123 30.515 32.422 1.00 96.62 188 VAL A N 1
ATOM 1430 C CA . VAL A 1 188 ? -3.098 29.879 31.585 1.00 96.62 188 VAL A CA 1
ATOM 1431 C C . VAL A 1 188 ? -1.733 30.104 32.240 1.00 96.62 188 VAL A C 1
ATOM 1433 O O . VAL A 1 188 ? -1.031 31.052 31.930 1.00 96.62 188 VAL A O 1
ATOM 1436 N N . ASP A 1 189 ? -1.347 29.230 33.164 1.00 91.81 189 ASP A N 1
ATOM 1437 C CA . ASP A 1 189 ? -0.077 29.380 33.895 1.00 91.81 189 ASP A CA 1
ATOM 1438 C C . ASP A 1 189 ? 1.136 28.781 33.166 1.00 91.81 189 ASP A C 1
ATOM 1440 O O . ASP A 1 189 ? 2.282 29.135 33.435 1.00 91.81 189 ASP A O 1
ATOM 1444 N N . ASN A 1 190 ? 0.900 27.831 32.258 1.00 91.19 190 ASN A N 1
ATOM 1445 C CA . ASN A 1 190 ? 1.945 27.022 31.641 1.00 91.19 190 ASN A CA 1
ATOM 1446 C C . ASN A 1 190 ? 1.593 26.752 30.180 1.00 91.19 190 ASN A C 1
ATOM 1448 O O . ASN A 1 190 ? 0.488 26.294 29.902 1.00 91.19 190 ASN A O 1
ATOM 1452 N N . VAL A 1 191 ? 2.519 26.954 29.245 1.00 93.31 191 VAL A N 1
ATOM 1453 C CA . VAL A 1 191 ? 2.349 26.495 27.859 1.00 93.31 191 VAL A CA 1
ATOM 1454 C C . VAL A 1 191 ? 3.644 25.835 27.384 1.00 93.31 191 VAL A C 1
ATOM 1456 O O . VAL A 1 191 ? 4.725 26.411 27.508 1.00 93.31 191 VAL A O 1
ATOM 1459 N N . LEU A 1 192 ? 3.537 24.608 26.871 1.00 90.06 192 LEU A N 1
ATOM 1460 C CA . LEU A 1 192 ? 4.626 23.929 26.167 1.00 90.06 192 LEU A CA 1
ATOM 1461 C C . LEU A 1 192 ? 4.609 24.279 24.694 1.00 90.06 192 LEU A C 1
ATOM 1463 O O . LEU A 1 192 ? 3.557 24.447 24.076 1.00 90.06 192 LEU A O 1
ATOM 1467 N N . HIS A 1 193 ? 5.798 24.326 24.114 1.00 86.44 193 HIS A N 1
ATOM 1468 C CA . HIS A 1 193 ? 5.957 24.819 22.764 1.00 86.44 193 HIS A CA 1
ATOM 1469 C C . HIS A 1 193 ? 7.176 24.204 22.072 1.00 86.44 193 HIS A C 1
ATOM 1471 O O . HIS A 1 193 ? 8.202 24.028 22.724 1.00 86.44 193 HIS A O 1
ATOM 1477 N N . PRO A 1 194 ? 7.074 23.815 20.788 1.00 83.69 194 PRO A N 1
ATOM 1478 C CA . PRO A 1 194 ? 8.166 23.140 20.095 1.00 83.69 194 PRO A CA 1
ATOM 1479 C C . PRO A 1 194 ? 9.334 24.090 19.803 1.00 83.69 194 PRO A C 1
ATOM 1481 O O . PRO A 1 194 ? 9.147 25.189 19.289 1.00 83.69 194 PRO A O 1
ATOM 1484 N N . VAL A 1 195 ? 10.552 23.625 20.054 1.00 84.88 195 VAL A N 1
ATOM 1485 C CA . VAL A 1 195 ? 11.808 24.331 19.797 1.00 84.88 195 VAL A CA 1
ATOM 1486 C C . VAL A 1 195 ? 12.704 23.523 18.857 1.00 84.88 195 VAL A C 1
ATOM 1488 O O . VAL A 1 195 ? 12.715 22.291 18.878 1.00 84.88 195 VAL A O 1
ATOM 1491 N N . GLY A 1 196 ? 13.478 24.222 18.027 1.00 79.19 196 GLY A N 1
ATOM 1492 C CA . GLY A 1 196 ? 14.398 23.606 17.069 1.00 79.19 196 GLY A CA 1
ATOM 1493 C C . GLY A 1 196 ? 13.750 23.114 15.778 1.00 79.19 196 GLY A C 1
ATOM 1494 O O . GLY A 1 196 ? 12.694 23.586 15.364 1.00 79.19 196 GLY A O 1
ATOM 1495 N N . VAL A 1 197 ? 14.438 22.198 15.100 1.00 68.38 197 VAL A N 1
ATOM 1496 C CA . VAL A 1 197 ? 14.077 21.685 13.772 1.00 68.38 197 VAL A CA 1
ATOM 1497 C C . VAL A 1 197 ? 13.751 20.200 13.867 1.00 68.38 197 VAL A C 1
ATOM 1499 O O . VAL A 1 197 ? 14.451 19.439 14.533 1.00 68.38 197 VAL A O 1
ATOM 1502 N N . VAL A 1 198 ? 12.715 19.773 13.151 1.00 60.84 198 VAL A N 1
ATOM 1503 C CA . VAL A 1 198 ? 12.391 18.357 12.955 1.00 60.84 198 VAL A CA 1
ATOM 1504 C C . VAL A 1 198 ? 13.340 17.771 11.909 1.00 60.84 198 VAL A C 1
ATOM 1506 O O . VAL A 1 198 ? 13.226 18.055 10.714 1.00 60.84 198 VAL A O 1
ATOM 1509 N N . ALA A 1 199 ? 14.292 16.947 12.350 1.00 50.84 199 ALA A N 1
ATOM 1510 C CA . ALA A 1 199 ? 15.255 16.303 11.461 1.00 50.84 199 ALA A CA 1
ATOM 1511 C C . ALA A 1 199 ? 14.558 15.373 10.443 1.00 50.84 199 ALA A C 1
ATOM 1513 O O . ALA A 1 199 ? 13.850 14.443 10.827 1.00 50.84 199 ALA A O 1
ATOM 1514 N N . GLY A 1 200 ? 14.800 15.599 9.145 1.00 47.59 200 GLY A N 1
ATOM 1515 C CA . GLY A 1 200 ? 14.346 14.741 8.037 1.00 47.59 200 GLY A CA 1
ATOM 1516 C C . GLY A 1 200 ? 13.052 15.166 7.329 1.00 47.59 200 GLY A C 1
ATOM 1517 O O . GLY A 1 200 ? 12.835 14.743 6.202 1.00 47.59 200 GLY A O 1
ATOM 1518 N N . GLU A 1 201 ? 12.226 16.031 7.926 1.00 47.66 201 GLU A N 1
ATOM 1519 C CA . GLU A 1 201 ? 10.954 16.488 7.320 1.00 47.66 201 GLU A CA 1
ATOM 1520 C C . GLU A 1 201 ? 10.980 17.962 6.882 1.00 47.66 201 GLU A C 1
ATOM 1522 O O . GLU A 1 201 ? 9.976 18.510 6.425 1.00 47.66 201 GLU A O 1
ATOM 1527 N N . GLY A 1 202 ? 12.119 18.637 7.060 1.00 51.41 202 GLY A N 1
ATOM 1528 C CA . GLY A 1 202 ? 12.295 20.051 6.732 1.00 51.41 202 GLY A CA 1
ATOM 1529 C C . GLY A 1 202 ? 11.333 21.007 7.438 1.00 51.41 202 GLY A C 1
ATOM 1530 O O . GLY A 1 202 ? 11.106 22.120 6.964 1.00 51.41 202 GLY A O 1
ATOM 1531 N N . SER A 1 203 ? 10.735 20.554 8.541 1.00 57.47 203 SER A N 1
ATOM 1532 C CA . SER A 1 203 ? 9.729 21.295 9.290 1.00 57.47 203 SER A CA 1
ATOM 1533 C C . SER A 1 203 ? 10.379 22.011 10.469 1.00 57.47 203 SER A C 1
ATOM 1535 O O . SER A 1 203 ? 11.040 21.392 11.308 1.00 57.47 203 SER A O 1
ATOM 1537 N N . MET A 1 204 ? 10.225 23.329 10.520 1.00 57.19 204 MET A N 1
ATOM 1538 C CA . MET A 1 204 ? 10.734 24.142 11.618 1.00 57.19 204 MET A CA 1
ATOM 1539 C C . MET A 1 204 ? 9.793 24.083 12.814 1.00 57.19 204 MET A C 1
ATOM 1541 O O . MET A 1 204 ? 8.585 23.889 12.666 1.00 57.19 204 MET A O 1
ATOM 1545 N N . GLY A 1 205 ? 10.363 24.297 13.997 1.00 66.56 205 GLY A N 1
ATOM 1546 C CA . GLY A 1 205 ? 9.642 24.730 15.180 1.00 66.56 205 GLY A CA 1
ATOM 1547 C C . GLY A 1 205 ? 9.050 26.114 14.942 1.00 66.56 205 GLY A C 1
ATOM 1548 O O . GLY A 1 205 ? 8.161 26.289 14.112 1.00 66.56 205 GLY A O 1
ATOM 1549 N N . VAL A 1 206 ? 9.478 27.113 15.704 1.00 79.19 206 VAL A N 1
ATOM 1550 C CA . VAL A 1 206 ? 8.734 28.375 15.767 1.00 79.19 206 VAL A CA 1
ATOM 1551 C C . VAL A 1 206 ? 9.566 29.536 15.317 1.00 79.19 206 VAL A C 1
ATOM 1553 O O . VAL A 1 206 ? 10.706 29.684 15.735 1.00 79.19 206 VAL A O 1
ATOM 1556 N N . VAL A 1 207 ? 8.962 30.368 14.483 1.00 88.06 207 VAL A N 1
ATOM 1557 C CA . VAL A 1 207 ? 9.540 31.629 14.057 1.00 88.06 207 VAL A CA 1
ATOM 1558 C C . VAL A 1 207 ? 9.287 32.692 15.129 1.00 88.06 207 VAL A C 1
ATOM 1560 O O . VAL A 1 207 ? 8.166 32.777 15.633 1.00 88.06 207 VAL A O 1
ATOM 1563 N N . PRO A 1 208 ? 10.282 33.506 15.515 1.00 91.88 208 PRO A N 1
ATOM 1564 C CA . PRO A 1 208 ? 10.042 34.605 16.439 1.00 91.88 208 PRO A CA 1
ATOM 1565 C C . PRO A 1 208 ? 9.384 35.796 15.722 1.00 91.88 208 PRO A C 1
ATOM 1567 O O . PRO A 1 208 ? 9.622 36.064 14.540 1.00 91.88 208 PRO A O 1
ATOM 1570 N N . ILE A 1 209 ? 8.599 36.558 16.477 1.00 95.62 209 ILE A N 1
ATOM 1571 C CA . ILE A 1 209 ? 8.137 37.890 16.087 1.00 95.62 209 ILE A CA 1
ATOM 1572 C C . ILE A 1 209 ? 9.236 38.885 16.476 1.00 95.62 209 ILE A C 1
ATOM 1574 O O . ILE A 1 209 ? 9.640 38.946 17.640 1.00 95.62 209 ILE A O 1
ATOM 1578 N N . THR A 1 210 ? 9.747 39.636 15.503 1.00 94.50 210 THR A N 1
ATOM 1579 C CA . THR A 1 210 ? 10.900 40.537 15.671 1.00 94.50 210 THR A CA 1
ATOM 1580 C C . THR A 1 210 ? 10.489 41.977 15.930 1.00 94.50 210 THR A C 1
ATOM 1582 O O . THR A 1 210 ? 11.227 42.707 16.590 1.00 94.50 210 THR A O 1
ATOM 1585 N N . ARG A 1 211 ? 9.310 42.388 15.451 1.00 96.00 211 ARG A N 1
ATOM 1586 C CA . ARG A 1 211 ? 8.783 43.743 15.639 1.00 96.00 211 ARG A CA 1
ATOM 1587 C C . ARG A 1 211 ? 7.284 43.712 15.894 1.00 96.00 211 ARG A C 1
ATOM 1589 O O . ARG A 1 211 ? 6.559 42.985 15.220 1.00 96.00 211 ARG A O 1
ATOM 1596 N N . LEU A 1 212 ? 6.837 44.522 16.847 1.00 97.06 212 LEU A N 1
ATOM 1597 C CA . LEU A 1 212 ? 5.431 44.745 17.171 1.00 97.06 212 LEU A CA 1
ATOM 1598 C C . LEU A 1 212 ? 5.216 46.232 17.459 1.00 97.06 212 LEU A C 1
ATOM 1600 O O . LEU A 1 212 ? 5.971 46.820 18.234 1.00 97.06 212 LEU A O 1
ATOM 1604 N N . GLY A 1 213 ? 4.188 46.813 16.851 1.00 95.69 213 GLY A N 1
ATOM 1605 C CA . GLY A 1 213 ? 3.685 48.140 17.185 1.00 95.69 213 GLY A CA 1
ATOM 1606 C C . GLY A 1 213 ? 3.058 48.220 18.583 1.00 95.69 213 GLY A C 1
ATOM 1607 O O . GLY A 1 213 ? 2.782 47.187 19.201 1.00 95.69 213 GLY A O 1
ATOM 1608 N N . PRO A 1 214 ? 2.782 49.437 19.083 1.00 94.88 214 PRO A N 1
ATOM 1609 C CA . PRO A 1 214 ? 2.290 49.667 20.447 1.00 94.88 214 PRO A CA 1
ATOM 1610 C C . PRO A 1 214 ? 0.902 49.068 20.729 1.00 94.88 214 PRO A C 1
ATOM 1612 O O . PRO A 1 214 ? 0.580 48.795 21.882 1.00 94.88 214 PRO A O 1
ATOM 1615 N N . ASP A 1 215 ? 0.099 48.832 19.691 1.00 95.75 215 ASP A N 1
ATOM 1616 C CA . ASP A 1 215 ? -1.257 48.278 19.808 1.00 95.75 215 ASP A CA 1
ATOM 1617 C C . ASP A 1 215 ? -1.285 46.746 19.965 1.00 95.75 215 ASP A C 1
ATOM 1619 O O . ASP A 1 215 ? -2.352 46.148 20.134 1.00 95.75 215 ASP A O 1
ATOM 1623 N N . TRP A 1 216 ? -0.132 46.080 19.868 1.00 98.12 216 TRP A N 1
ATOM 1624 C CA . TRP A 1 216 ? -0.042 44.638 20.061 1.00 98.12 216 TRP A CA 1
ATOM 1625 C C . TRP A 1 216 ? 0.107 44.268 21.528 1.00 98.12 216 TRP A C 1
ATOM 1627 O O . TRP A 1 216 ? 0.941 44.803 22.257 1.00 98.12 216 TRP A O 1
ATOM 1637 N N . ARG A 1 217 ? -0.634 43.239 21.933 1.00 98.00 217 ARG A N 1
ATOM 1638 C CA . ARG A 1 217 ? -0.518 42.614 23.249 1.00 98.00 217 ARG A CA 1
ATOM 1639 C C . ARG A 1 217 ? 0.228 41.296 23.108 1.00 98.00 217 ARG A C 1
ATOM 1641 O O . ARG A 1 217 ? -0.216 40.391 22.401 1.00 98.00 217 ARG A O 1
ATOM 1648 N N . VAL A 1 218 ? 1.387 41.196 23.751 1.00 98.31 218 VAL A N 1
ATOM 1649 C CA . VAL A 1 218 ? 2.183 39.962 23.777 1.00 98.31 218 VAL A CA 1
ATOM 1650 C C . VAL A 1 218 ? 1.545 38.982 24.752 1.00 98.31 218 VAL A C 1
ATOM 1652 O O . VAL A 1 218 ? 1.281 39.352 25.889 1.00 98.31 218 VAL A O 1
ATOM 1655 N N . LEU A 1 219 ? 1.341 37.735 24.321 1.00 98.06 219 LEU A N 1
ATOM 1656 C CA . LEU A 1 219 ? 0.779 36.678 25.168 1.00 98.06 219 LEU A CA 1
ATOM 1657 C C . LEU A 1 219 ? 1.828 35.652 25.594 1.00 98.06 219 LEU A C 1
ATOM 1659 O O . LEU A 1 219 ? 1.798 35.197 26.733 1.00 98.06 219 LEU A O 1
ATOM 1663 N N . LEU A 1 220 ? 2.753 35.287 24.698 1.00 97.50 220 LEU A N 1
ATOM 1664 C CA . LEU A 1 220 ? 3.759 34.249 24.953 1.00 97.50 220 LEU A CA 1
ATOM 1665 C C . LEU A 1 220 ? 5.162 34.710 24.547 1.00 97.50 220 LEU A C 1
ATOM 1667 O O . LEU A 1 220 ? 5.353 35.236 23.443 1.00 97.50 220 LEU A O 1
ATOM 1671 N N . ARG A 1 221 ? 6.150 34.431 25.404 1.00 97.44 221 ARG A N 1
ATOM 1672 C CA . ARG A 1 221 ? 7.585 34.612 25.134 1.00 97.44 221 ARG A CA 1
ATOM 1673 C C . ARG A 1 221 ? 8.365 33.325 25.377 1.00 97.44 221 ARG A C 1
ATOM 1675 O O . ARG A 1 221 ? 8.004 32.535 26.239 1.00 97.44 221 ARG A O 1
ATOM 1682 N N . GLY A 1 222 ? 9.451 33.111 24.644 1.00 94.69 222 GLY A N 1
ATOM 1683 C CA . GLY A 1 222 ? 10.433 32.088 24.997 1.00 94.69 222 GLY A CA 1
ATOM 1684 C C . GLY A 1 222 ? 11.086 32.390 26.351 1.00 94.69 222 GLY A C 1
ATOM 1685 O O . GLY A 1 222 ? 11.018 33.516 26.846 1.00 94.69 222 GLY A O 1
ATOM 1686 N N . SER A 1 223 ? 11.728 31.385 26.939 1.00 92.25 223 SER A N 1
ATOM 1687 C CA . SER A 1 223 ? 12.514 31.541 28.166 1.00 92.25 223 SER A CA 1
ATOM 1688 C C . SER A 1 223 ? 13.719 32.483 27.970 1.00 92.25 223 SER A C 1
ATOM 1690 O O . SER A 1 223 ? 14.044 32.901 26.855 1.00 92.25 223 SER A O 1
ATOM 1692 N N . GLU A 1 224 ? 14.426 32.806 29.055 1.00 93.44 224 GLU A N 1
ATOM 1693 C CA . GLU A 1 224 ? 15.678 33.581 28.991 1.00 93.44 224 GLU A CA 1
ATOM 1694 C C . GLU A 1 224 ? 16.774 32.891 28.171 1.00 93.44 224 GLU A C 1
ATOM 1696 O O . GLU A 1 224 ? 17.582 33.566 27.538 1.00 93.44 224 GLU A O 1
ATOM 1701 N N . THR A 1 225 ? 16.765 31.559 28.142 1.00 92.75 225 THR A N 1
ATOM 1702 C CA . THR A 1 225 ? 17.710 30.713 27.402 1.00 92.75 225 THR A CA 1
ATOM 1703 C C . THR A 1 225 ? 17.254 30.400 25.977 1.00 92.75 225 THR A C 1
ATOM 1705 O O . THR A 1 225 ? 17.989 29.743 25.229 1.00 92.75 225 THR A O 1
ATOM 1708 N N . ALA A 1 226 ? 16.057 30.859 25.597 1.00 93.81 226 ALA A N 1
ATOM 1709 C CA . ALA A 1 226 ? 15.530 30.720 24.254 1.00 93.81 226 ALA A CA 1
ATOM 1710 C C . ALA A 1 226 ? 15.990 31.869 23.358 1.00 93.81 226 ALA A C 1
ATOM 1712 O O . ALA A 1 226 ? 15.831 33.034 23.708 1.00 93.81 226 ALA A O 1
ATOM 1713 N N . ALA A 1 227 ? 16.497 31.540 22.176 1.00 94.62 227 ALA A N 1
ATOM 1714 C CA . ALA A 1 227 ? 16.949 32.489 21.169 1.00 94.62 227 ALA A CA 1
ATOM 1715 C C . ALA A 1 227 ? 16.525 32.011 19.777 1.00 94.62 227 ALA A C 1
ATOM 1717 O O . ALA A 1 227 ? 16.183 30.842 19.590 1.00 94.62 227 ALA A O 1
ATOM 1718 N N . SER A 1 228 ? 16.520 32.901 18.793 1.00 92.25 228 SER A N 1
ATOM 1719 C CA . SER A 1 228 ? 16.321 32.521 17.400 1.00 92.25 228 SER A CA 1
ATOM 1720 C C . SER A 1 228 ? 17.644 32.197 16.730 1.00 92.25 228 SER A C 1
ATOM 1722 O O . SER A 1 228 ? 18.681 32.742 17.091 1.00 92.25 228 SER A O 1
ATOM 1724 N N . TYR A 1 229 ? 17.614 31.283 15.768 1.00 90.00 229 TYR A N 1
ATOM 1725 C CA . TYR A 1 229 ? 18.788 30.810 15.052 1.00 90.00 229 TYR A CA 1
ATOM 1726 C C . TYR A 1 229 ? 18.496 30.795 13.552 1.00 90.00 229 TYR A C 1
ATOM 1728 O O . TYR A 1 229 ? 17.484 30.215 13.133 1.00 90.00 229 TYR A O 1
ATOM 1736 N N . PRO A 1 230 ? 19.351 31.423 12.728 1.00 87.19 230 PRO A N 1
ATOM 1737 C CA . PRO A 1 230 ? 19.236 31.329 11.290 1.00 87.19 230 PRO A CA 1
ATOM 1738 C C . PRO A 1 230 ? 19.543 29.902 10.855 1.00 87.19 230 PRO A C 1
ATOM 1740 O O . PRO A 1 230 ? 20.258 29.149 11.518 1.00 87.19 230 PRO A O 1
ATOM 1743 N N . ILE A 1 231 ? 18.979 29.529 9.721 1.00 76.56 231 ILE A N 1
ATOM 1744 C CA . ILE A 1 231 ? 19.262 28.243 9.101 1.00 76.56 231 ILE A CA 1
ATOM 1745 C C . ILE A 1 231 ? 20.572 28.403 8.347 1.00 76.56 231 ILE A C 1
ATOM 1747 O O . ILE A 1 231 ? 20.701 29.304 7.516 1.00 76.56 231 ILE A O 1
ATOM 1751 N N . ASP A 1 232 ? 21.545 27.550 8.651 1.00 71.69 232 ASP A N 1
ATOM 1752 C CA . ASP A 1 232 ? 22.793 27.515 7.909 1.00 71.69 232 ASP A CA 1
ATOM 1753 C C . ASP A 1 232 ? 22.536 26.853 6.552 1.00 71.69 232 ASP A C 1
ATOM 1755 O O . ASP A 1 232 ? 22.315 25.646 6.451 1.00 71.69 232 ASP A O 1
ATOM 1759 N N . LEU A 1 233 ? 22.524 27.675 5.502 1.00 62.06 233 LEU A N 1
ATOM 1760 C CA . LEU A 1 233 ? 22.307 27.243 4.120 1.00 62.06 233 LEU A CA 1
ATOM 1761 C C . LEU A 1 233 ? 23.610 26.766 3.441 1.00 62.06 233 LEU A C 1
ATOM 1763 O O . LEU A 1 233 ? 23.631 26.547 2.227 1.00 62.06 233 LEU A O 1
ATOM 1767 N N . THR A 1 234 ? 24.698 26.605 4.200 1.00 53.69 234 THR A N 1
ATOM 1768 C CA . THR A 1 234 ? 26.052 26.341 3.695 1.00 53.69 234 THR A CA 1
ATOM 1769 C C . THR A 1 234 ? 26.547 24.946 4.118 1.00 53.69 234 THR A C 1
ATOM 1771 O O . THR A 1 234 ? 26.742 24.720 5.307 1.00 53.69 234 THR A O 1
ATOM 1774 N N . PRO A 1 235 ? 26.901 24.001 3.218 1.00 47.62 235 PRO A N 1
ATOM 1775 C CA . PRO A 1 235 ? 26.384 23.693 1.887 1.00 47.62 235 PRO A CA 1
ATOM 1776 C C . PRO A 1 235 ? 25.216 22.666 1.932 1.00 47.62 235 PRO A C 1
ATOM 1778 O O . PRO A 1 235 ? 25.066 21.942 2.917 1.00 47.62 235 PRO A O 1
ATOM 1781 N N . PRO A 1 236 ? 24.460 22.483 0.828 1.00 45.06 236 PRO A N 1
ATOM 1782 C CA . PRO A 1 236 ? 23.156 21.785 0.768 1.00 45.06 236 PRO A CA 1
ATOM 1783 C C . PRO A 1 236 ? 23.117 20.294 1.164 1.00 45.06 236 PRO A C 1
ATOM 1785 O O . PRO A 1 236 ? 22.092 19.637 1.019 1.00 45.06 236 PRO A O 1
ATOM 1788 N N . THR A 1 237 ? 24.245 19.697 1.549 1.00 40.22 237 THR A N 1
ATOM 1789 C CA . THR A 1 237 ? 24.464 18.242 1.498 1.00 40.22 237 THR A CA 1
ATOM 1790 C C . THR A 1 237 ? 24.426 17.531 2.846 1.00 40.22 237 THR A C 1
ATOM 1792 O O . THR A 1 237 ? 24.522 16.308 2.880 1.00 40.22 237 THR A O 1
ATOM 1795 N N . THR A 1 238 ? 24.327 18.257 3.958 1.00 41.91 238 THR A N 1
ATOM 1796 C CA . THR A 1 238 ? 24.342 17.671 5.307 1.00 41.91 238 THR A CA 1
ATOM 1797 C C . THR A 1 238 ? 23.229 18.266 6.151 1.00 41.91 238 THR A C 1
ATOM 1799 O O . THR A 1 238 ? 23.532 18.985 7.091 1.00 41.91 238 THR A O 1
ATOM 1802 N N . GLY A 1 239 ? 21.974 17.990 5.777 1.00 51.53 239 GLY A N 1
ATOM 1803 C CA . GLY A 1 239 ? 20.763 18.304 6.546 1.00 51.53 239 GLY A CA 1
ATOM 1804 C C . GLY A 1 239 ? 20.799 19.659 7.247 1.00 51.53 239 GLY A C 1
ATOM 1805 O O . GLY A 1 239 ? 21.249 19.710 8.386 1.00 51.53 239 GLY A O 1
ATOM 1806 N N . ASP A 1 240 ? 20.336 20.705 6.559 1.00 54.91 240 ASP A N 1
ATOM 1807 C CA . ASP A 1 240 ? 20.219 22.099 7.015 1.00 54.91 240 ASP A CA 1
ATOM 1808 C C . ASP A 1 240 ? 20.179 22.223 8.549 1.00 54.91 240 ASP A C 1
ATOM 1810 O O . ASP A 1 240 ? 19.166 21.955 9.207 1.00 54.91 240 ASP A O 1
ATOM 1814 N N . LYS A 1 241 ? 21.336 22.562 9.127 1.00 65.56 241 LYS A N 1
ATOM 1815 C CA . LYS A 1 241 ? 21.498 22.752 10.568 1.00 65.56 241 LYS A CA 1
ATOM 1816 C C . LYS A 1 241 ? 21.123 24.184 10.909 1.00 65.56 241 LYS A C 1
ATOM 1818 O O . LYS A 1 241 ? 21.339 25.105 10.127 1.00 65.56 241 LYS A O 1
ATOM 1823 N N . LEU A 1 242 ? 20.588 24.388 12.105 1.00 72.56 242 LEU A N 1
ATOM 1824 C CA . LEU A 1 242 ? 20.551 25.732 12.664 1.00 72.56 242 LEU A CA 1
ATOM 1825 C C . LEU A 1 242 ? 21.985 26.195 12.917 1.00 72.56 242 LEU A C 1
ATOM 1827 O O . LEU A 1 242 ? 22.832 25.395 13.325 1.00 72.56 242 LEU A O 1
ATOM 1831 N N . ALA A 1 243 ? 22.249 27.474 12.665 1.00 81.44 243 ALA A N 1
ATOM 1832 C CA . ALA A 1 243 ? 23.518 28.082 13.016 1.00 81.44 243 ALA A CA 1
ATOM 1833 C C . ALA A 1 243 ? 23.805 27.867 14.508 1.00 81.44 243 ALA A C 1
ATOM 1835 O O . ALA A 1 243 ? 22.899 27.778 15.336 1.00 81.44 243 ALA A O 1
ATOM 1836 N N . THR A 1 244 ? 25.082 27.787 14.867 1.00 82.06 244 THR A N 1
ATOM 1837 C CA . THR A 1 244 ? 25.494 27.596 16.265 1.00 82.06 244 THR A CA 1
ATOM 1838 C C . THR A 1 244 ? 25.412 28.884 17.082 1.00 82.06 244 THR A C 1
ATOM 1840 O O . THR A 1 244 ? 25.449 28.841 18.309 1.00 82.06 244 THR A O 1
ATOM 1843 N N . THR A 1 245 ? 25.311 30.032 16.414 1.00 87.38 245 THR A N 1
ATOM 1844 C CA . THR A 1 245 ? 25.186 31.353 17.031 1.00 87.38 245 THR A CA 1
ATOM 1845 C C . THR A 1 245 ? 23.751 31.867 16.913 1.00 87.38 245 THR A C 1
ATOM 1847 O O . THR A 1 245 ? 23.172 31.743 15.829 1.00 87.38 245 THR A O 1
ATOM 1850 N N . PRO A 1 246 ? 23.187 32.469 17.978 1.00 91.69 246 PRO A N 1
ATOM 1851 C CA . PRO A 1 246 ? 21.907 33.163 17.896 1.00 91.69 246 PRO A CA 1
ATOM 1852 C C . PRO A 1 246 ? 21.869 34.187 16.754 1.00 91.69 246 PRO A C 1
ATOM 1854 O O . PRO A 1 246 ? 22.877 34.832 16.462 1.00 91.69 246 PRO A O 1
ATOM 1857 N N . GLY A 1 247 ? 20.711 34.314 16.115 1.00 93.00 247 GLY A N 1
ATOM 1858 C CA . GLY A 1 247 ? 20.422 35.279 15.061 1.00 93.00 247 GLY A CA 1
ATOM 1859 C C . GLY A 1 247 ? 19.843 36.580 15.602 1.00 93.00 247 GLY A C 1
ATOM 1860 O O . GLY A 1 247 ? 20.382 37.189 16.523 1.00 93.00 247 GLY A O 1
ATOM 1861 N N . THR A 1 248 ? 18.727 37.004 15.013 1.00 94.56 248 THR A N 1
ATOM 1862 C CA . THR A 1 248 ? 18.079 38.300 15.256 1.00 94.56 248 THR A CA 1
ATOM 1863 C C . THR A 1 248 ? 17.621 38.480 16.706 1.00 94.56 248 THR A C 1
ATOM 1865 O O . THR A 1 248 ? 17.718 39.578 17.249 1.00 94.56 248 THR A O 1
ATOM 1868 N N . VAL A 1 249 ? 17.111 37.426 17.349 1.00 94.62 249 VAL A N 1
ATOM 1869 C CA . VAL A 1 249 ? 16.575 37.483 18.712 1.00 94.62 249 VAL A CA 1
ATOM 1870 C C . VAL A 1 249 ? 17.447 36.656 19.644 1.00 94.62 249 VAL A C 1
ATOM 1872 O O . VAL A 1 249 ? 17.396 35.430 19.645 1.00 94.62 249 VAL A O 1
ATOM 1875 N N . THR A 1 250 ? 18.246 37.330 20.465 1.00 95.62 250 THR A N 1
ATOM 1876 C CA . THR A 1 250 ? 19.271 36.684 21.298 1.00 95.62 250 THR A CA 1
ATOM 1877 C C . THR A 1 250 ? 18.746 36.108 22.614 1.00 95.62 250 THR A C 1
ATOM 1879 O O . THR A 1 250 ? 19.441 35.306 23.229 1.00 95.62 250 THR A O 1
ATOM 1882 N N . SER A 1 251 ? 17.561 36.521 23.071 1.00 95.06 251 SER A N 1
ATOM 1883 C CA . SER A 1 251 ? 16.888 35.973 24.257 1.00 95.06 251 SER A CA 1
ATOM 1884 C C . SER A 1 251 ? 15.387 36.308 24.263 1.00 95.06 251 SER A C 1
ATOM 1886 O O . SER A 1 251 ? 14.962 37.271 23.620 1.00 95.06 251 SER A O 1
ATOM 1888 N N . ARG A 1 252 ? 14.574 35.527 24.994 1.00 95.31 252 ARG A N 1
ATOM 1889 C CA . ARG A 1 252 ? 13.129 35.758 25.250 1.00 95.31 252 ARG A CA 1
ATOM 1890 C C . ARG A 1 252 ? 12.298 36.151 24.010 1.00 95.31 252 ARG A C 1
ATOM 1892 O O . ARG A 1 252 ? 11.582 37.166 24.041 1.00 95.31 252 ARG A O 1
ATOM 1899 N N . PRO A 1 253 ? 12.354 35.371 22.913 1.00 96.06 253 PRO A N 1
ATOM 1900 C CA . PRO A 1 253 ? 11.654 35.696 21.676 1.00 96.06 253 PRO A CA 1
ATOM 1901 C C . PRO A 1 253 ? 10.148 35.803 21.875 1.00 96.06 253 PRO A C 1
ATOM 1903 O O . PRO A 1 253 ? 9.560 35.018 22.611 1.00 96.06 253 PRO A O 1
ATOM 1906 N N . VAL A 1 254 ? 9.506 36.754 21.194 1.00 97.56 254 VAL A N 1
ATOM 1907 C CA . VAL A 1 254 ? 8.043 36.847 21.187 1.00 97.56 254 VAL A CA 1
ATOM 1908 C C . VAL A 1 254 ? 7.487 35.749 20.285 1.00 97.56 254 VAL A C 1
ATOM 1910 O O . VAL A 1 254 ? 7.868 35.651 19.120 1.00 97.56 254 VAL A O 1
ATOM 1913 N N . LEU A 1 255 ? 6.602 34.914 20.831 1.00 94.75 255 LEU A N 1
ATOM 1914 C CA . LEU A 1 255 ? 6.074 33.728 20.147 1.00 94.75 255 LEU A CA 1
ATOM 1915 C C . LEU A 1 255 ? 4.626 33.914 19.686 1.00 94.75 255 LEU A C 1
ATOM 1917 O O . LEU A 1 255 ? 4.250 33.408 18.631 1.00 94.75 255 LEU A O 1
ATOM 1921 N N . CYS A 1 256 ? 3.816 34.618 20.480 1.00 96.75 256 CYS A N 1
ATOM 1922 C CA . CYS A 1 256 ? 2.405 34.870 20.199 1.00 96.75 256 CYS A CA 1
ATOM 1923 C C . CYS A 1 256 ? 2.011 36.272 20.664 1.00 96.75 256 CYS A C 1
ATOM 1925 O O . CYS A 1 256 ? 2.280 36.649 21.810 1.00 96.75 256 CYS A O 1
ATOM 1927 N N . ALA A 1 257 ? 1.323 37.009 19.797 1.00 98.00 257 ALA A N 1
ATOM 1928 C CA . ALA A 1 257 ? 0.757 38.316 20.096 1.00 98.00 257 ALA A CA 1
ATOM 1929 C C . ALA A 1 257 ? -0.624 38.481 19.449 1.00 98.00 257 ALA A C 1
ATOM 1931 O O . ALA A 1 257 ? -0.972 37.776 18.498 1.00 98.00 257 ALA A O 1
ATOM 1932 N N . VAL A 1 258 ? -1.411 39.415 19.973 1.00 98.38 258 VAL A N 1
ATOM 1933 C CA . VAL A 1 258 ? -2.764 39.718 19.495 1.00 98.38 258 VAL A CA 1
ATOM 1934 C C . VAL A 1 258 ? -2.984 41.218 19.331 1.00 98.38 258 VAL A C 1
ATOM 1936 O O . VAL A 1 258 ? -2.367 42.010 20.043 1.00 98.38 258 VAL A O 1
ATOM 1939 N N . ARG A 1 259 ? -3.872 41.611 18.415 1.00 97.31 259 ARG A N 1
ATOM 1940 C CA . ARG A 1 259 ? -4.227 43.017 18.163 1.00 97.31 259 ARG A CA 1
ATOM 1941 C C . ARG A 1 259 ? -5.680 43.165 17.713 1.00 97.31 259 ARG A C 1
ATOM 1943 O O . ARG A 1 259 ? -6.138 42.435 16.832 1.00 97.31 259 ARG A O 1
ATOM 1950 N N . ASP A 1 260 ? -6.392 44.122 18.299 1.00 96.94 260 ASP A N 1
ATOM 1951 C CA . ASP A 1 260 ? -7.635 44.648 17.728 1.00 96.94 260 ASP A CA 1
ATOM 1952 C C . ASP A 1 260 ? -7.267 45.556 16.545 1.00 96.94 260 ASP A C 1
ATOM 1954 O O . ASP A 1 260 ? -6.398 46.422 16.654 1.00 96.94 260 ASP A O 1
ATOM 1958 N N . THR A 1 261 ? -7.873 45.324 15.383 1.00 94.31 261 THR A N 1
ATOM 1959 C CA . THR A 1 261 ? -7.533 46.074 14.168 1.00 94.31 261 THR A CA 1
ATOM 1960 C C . THR A 1 261 ? -8.289 47.402 14.117 1.00 94.31 261 THR A C 1
ATOM 1962 O O . THR A 1 261 ? -9.438 47.456 14.564 1.00 94.31 261 THR A O 1
ATOM 1965 N N . PRO A 1 262 ? -7.728 48.449 13.484 1.00 85.69 262 PRO A N 1
ATOM 1966 C CA . PRO A 1 262 ? -8.448 49.708 13.269 1.00 85.69 262 PRO A CA 1
ATOM 1967 C C . PRO A 1 262 ? -9.773 49.538 12.506 1.00 85.69 262 PRO A C 1
ATOM 1969 O O . PRO A 1 262 ? -10.684 50.346 12.650 1.00 85.69 262 PRO A O 1
ATOM 1972 N N . ALA A 1 263 ? -9.890 48.473 11.706 1.00 86.38 263 ALA A N 1
ATOM 1973 C CA . ALA A 1 263 ? -11.079 48.150 10.925 1.00 86.38 263 ALA A CA 1
ATOM 1974 C C . ALA A 1 263 ? -12.209 47.491 11.746 1.00 86.38 263 ALA A C 1
ATOM 1976 O O . ALA A 1 263 ? -13.304 47.320 11.223 1.00 86.38 263 ALA A O 1
ATOM 1977 N N . GLY A 1 264 ? -11.972 47.123 13.011 1.00 88.00 264 GLY A N 1
ATOM 1978 C CA . GLY A 1 264 ? -12.973 46.497 13.887 1.00 88.00 264 GLY A CA 1
ATOM 1979 C C . GLY A 1 264 ? -12.906 44.966 13.973 1.00 88.00 264 GLY A C 1
ATOM 1980 O O . GLY A 1 264 ? -13.637 44.373 14.760 1.00 88.00 264 GLY A O 1
ATOM 1981 N N . GLY A 1 265 ? -12.017 44.319 13.215 1.00 96.06 265 GLY A N 1
ATOM 1982 C CA . GLY A 1 265 ? -11.695 42.891 13.332 1.00 96.06 265 GLY A CA 1
ATOM 1983 C C . GLY A 1 265 ? -10.567 42.620 14.329 1.00 96.06 265 GLY A C 1
ATOM 1984 O O . GLY A 1 265 ? -10.022 43.545 14.936 1.00 96.06 265 GLY A O 1
ATOM 1985 N N . ARG A 1 266 ? -10.163 41.355 14.473 1.00 97.88 266 ARG A N 1
ATOM 1986 C CA . ARG A 1 266 ? -9.119 40.924 15.425 1.00 97.88 266 ARG A CA 1
ATOM 1987 C C . ARG A 1 266 ? -8.078 40.028 14.780 1.00 97.88 266 ARG A C 1
ATOM 1989 O O . ARG A 1 266 ? -8.401 39.242 13.893 1.00 97.88 266 ARG A O 1
ATOM 1996 N N . VAL A 1 267 ? -6.835 40.123 15.248 1.00 97.75 267 VAL A N 1
ATOM 1997 C CA . VAL A 1 267 ? -5.717 39.338 14.716 1.00 97.75 267 VAL A CA 1
ATOM 1998 C C . VAL A 1 267 ? -4.955 38.617 15.822 1.00 97.75 267 VAL A C 1
ATOM 2000 O O . VAL A 1 267 ? -4.602 39.215 16.837 1.00 97.75 267 VAL A O 1
ATOM 2003 N N . VAL A 1 268 ? -4.660 37.336 15.586 1.00 97.69 268 VAL A N 1
ATOM 2004 C CA . VAL A 1 268 ? -3.647 36.551 16.304 1.00 97.69 268 VAL A CA 1
ATOM 2005 C C . VAL A 1 268 ? -2.445 36.368 15.382 1.00 97.69 268 VAL A C 1
ATOM 2007 O O . VAL A 1 268 ? -2.583 35.852 14.273 1.00 97.69 268 VAL A O 1
ATOM 2010 N N . LEU A 1 269 ? -1.257 36.749 15.845 1.00 96.31 269 LEU A N 1
ATOM 2011 C CA . LEU A 1 269 ? 0.011 36.433 15.198 1.00 96.31 269 LEU A CA 1
ATOM 2012 C C . LEU A 1 269 ? 0.742 35.407 16.061 1.00 96.31 269 LEU A C 1
ATOM 2014 O O . LEU A 1 269 ? 1.269 35.731 17.123 1.00 96.31 269 LEU A O 1
ATOM 2018 N N . TRP A 1 270 ? 0.753 34.159 15.600 1.00 93.44 270 TRP A N 1
ATOM 2019 C CA . TRP A 1 270 ? 1.474 33.061 16.237 1.00 93.44 270 TRP A CA 1
ATOM 2020 C C . TRP A 1 270 ? 2.155 32.230 15.142 1.00 93.44 270 TRP A C 1
ATOM 2022 O O . TRP A 1 270 ? 1.615 31.197 14.736 1.00 93.44 270 TRP A O 1
ATOM 2032 N N . PRO A 1 271 ? 3.316 32.683 14.625 1.00 89.12 271 PRO A N 1
ATOM 2033 C CA . PRO A 1 271 ? 4.001 32.156 13.434 1.00 89.12 271 PRO A CA 1
ATOM 2034 C C . PRO A 1 271 ? 4.688 30.797 13.680 1.00 89.12 271 PRO A C 1
ATOM 2036 O O . PRO A 1 271 ? 5.865 30.575 13.428 1.00 89.12 271 PRO A O 1
ATOM 2039 N N . THR A 1 272 ? 3.920 29.854 14.204 1.00 83.88 272 THR A N 1
ATOM 2040 C CA . THR A 1 272 ? 4.283 28.470 14.497 1.00 83.88 272 THR A CA 1
ATOM 2041 C C . THR A 1 272 ? 3.545 27.559 13.533 1.00 83.88 272 THR A C 1
ATOM 2043 O O . THR A 1 272 ? 2.409 27.865 13.171 1.00 83.88 272 THR A O 1
ATOM 2046 N N . TYR A 1 273 ? 4.144 26.437 13.132 1.00 77.88 273 TYR A N 1
ATOM 2047 C CA . TYR A 1 273 ? 3.469 25.443 12.296 1.00 77.88 273 TYR A CA 1
ATOM 2048 C C . TYR A 1 273 ? 2.040 25.137 12.795 1.00 77.88 273 TYR A C 1
ATOM 2050 O O . TYR A 1 273 ? 1.819 24.900 13.981 1.00 77.88 273 TYR A O 1
ATOM 2058 N N . THR A 1 274 ? 1.050 25.155 11.899 1.00 73.44 274 THR A N 1
ATOM 2059 C CA . THR A 1 274 ? -0.382 25.034 12.243 1.00 73.44 274 THR A CA 1
ATOM 2060 C C . THR A 1 274 ? -0.738 23.688 12.876 1.00 73.44 274 THR A C 1
ATOM 2062 O O . THR A 1 274 ? -1.688 23.595 13.658 1.00 73.44 274 THR A O 1
ATOM 2065 N N . ASN A 1 275 ? 0.051 22.648 12.591 1.00 70.69 275 ASN A N 1
ATOM 2066 C CA . ASN A 1 275 ? -0.042 21.348 13.254 1.00 70.69 275 ASN A CA 1
ATOM 2067 C C . ASN A 1 275 ? 0.426 21.401 14.721 1.00 70.69 275 ASN A C 1
ATOM 2069 O O . ASN A 1 275 ? 0.027 20.589 15.554 1.00 70.69 275 ASN A O 1
ATOM 2073 N N . TYR A 1 276 ? 1.267 22.379 15.061 1.00 74.25 276 TYR A N 1
ATOM 2074 C CA . TYR A 1 276 ? 1.740 22.614 16.421 1.00 74.25 276 TYR A CA 1
ATOM 2075 C C . TYR A 1 276 ? 0.832 23.524 17.237 1.00 74.25 276 TYR A C 1
ATOM 2077 O O . TYR A 1 276 ? 0.848 23.422 18.459 1.00 74.25 276 TYR A O 1
ATOM 2085 N N . THR A 1 277 ? 0.018 24.350 16.583 1.00 79.56 277 THR A N 1
ATOM 2086 C CA . THR A 1 277 ? -1.004 25.180 17.224 1.00 79.56 277 THR A CA 1
ATOM 2087 C C . THR A 1 277 ? -2.383 24.548 17.050 1.00 79.56 277 THR A C 1
ATOM 2089 O O . THR A 1 277 ? -2.689 23.585 17.738 1.00 79.56 277 THR A O 1
ATOM 2092 N N . VAL A 1 278 ? -3.219 25.044 16.139 1.00 74.38 278 VAL A N 1
ATOM 2093 C CA . VAL A 1 278 ? -4.676 24.823 16.153 1.00 74.38 278 VAL A CA 1
ATOM 2094 C C . VAL A 1 278 ? -5.105 23.412 15.724 1.00 74.38 278 VAL A C 1
ATOM 2096 O O . VAL A 1 278 ? -6.160 22.949 16.152 1.00 74.38 278 VAL A O 1
ATOM 2099 N N . THR A 1 279 ? -4.298 22.717 14.913 1.00 69.56 279 THR A N 1
ATOM 2100 C CA . THR A 1 279 ? -4.715 21.432 14.315 1.00 69.56 279 THR A CA 1
ATOM 2101 C C . THR A 1 279 ? -4.486 20.245 15.249 1.00 69.56 279 THR A C 1
ATOM 2103 O O . THR A 1 279 ? -5.392 19.445 15.449 1.00 69.56 279 THR A O 1
ATOM 2106 N N . ALA A 1 280 ? -3.286 20.124 15.830 1.00 67.31 280 ALA A N 1
ATOM 2107 C CA . ALA A 1 280 ? -2.922 18.963 16.648 1.00 67.31 280 ALA A CA 1
ATOM 2108 C C . ALA A 1 280 ? -1.981 19.287 17.818 1.00 67.31 280 ALA A C 1
ATOM 2110 O O . ALA A 1 280 ? -1.389 18.374 18.397 1.00 67.31 280 ALA A O 1
ATOM 2111 N N . GLY A 1 281 ? -1.759 20.561 18.157 1.00 68.50 281 GLY A N 1
ATOM 2112 C CA . GLY A 1 281 ? -1.050 20.939 19.384 1.00 68.50 281 GLY A CA 1
ATOM 2113 C C . GLY A 1 281 ? 0.338 20.320 19.555 1.00 68.50 281 GLY A C 1
ATOM 2114 O O . GLY A 1 281 ? 0.746 20.049 20.682 1.00 68.50 281 GLY A O 1
ATOM 2115 N N . SER A 1 282 ? 1.035 19.994 18.462 1.00 65.06 282 SER A N 1
ATOM 2116 C CA . SER A 1 282 ? 2.320 19.286 18.500 1.00 65.06 282 SER A CA 1
ATOM 2117 C C . SER A 1 282 ? 2.195 17.948 19.229 1.00 65.06 282 SER A C 1
ATOM 2119 O O . SER A 1 282 ? 2.917 17.664 20.183 1.00 65.06 282 SER A O 1
ATOM 2121 N N . ARG A 1 283 ? 1.229 17.130 18.781 1.00 60.47 283 ARG A N 1
ATOM 2122 C CA . ARG A 1 283 ? 0.870 15.836 19.391 1.00 60.47 283 ARG A CA 1
ATOM 2123 C C . ARG A 1 283 ? 0.282 15.987 20.793 1.00 60.47 283 ARG A C 1
ATOM 2125 O O . ARG A 1 283 ? 0.456 15.120 21.646 1.00 60.47 283 ARG A O 1
ATOM 2132 N N . GLY A 1 284 ? -0.360 17.123 21.026 1.00 66.50 284 GLY A N 1
ATOM 2133 C CA . GLY A 1 284 ? -1.010 17.462 22.286 1.00 66.50 284 GLY A CA 1
ATOM 2134 C C . GLY A 1 284 ? -0.086 18.015 23.337 1.00 66.50 284 GLY A C 1
ATOM 2135 O O . GLY A 1 284 ? -0.583 18.456 24.370 1.00 66.50 284 GLY A O 1
ATOM 2136 N N . MET A 1 285 ? 1.220 18.073 23.063 1.00 79.38 285 MET A N 1
ATOM 2137 C CA . MET A 1 285 ? 2.180 18.645 23.994 1.00 79.38 285 MET A CA 1
ATOM 2138 C C . MET A 1 285 ? 1.839 20.101 24.319 1.00 79.38 285 MET A C 1
ATOM 2140 O O . MET A 1 285 ? 1.809 20.470 25.488 1.00 79.38 285 MET A O 1
ATOM 2144 N N . LEU A 1 286 ? 1.482 20.901 23.310 1.00 83.69 286 LEU A N 1
ATOM 2145 C CA . LEU A 1 286 ? 1.040 22.279 23.513 1.00 83.69 286 LEU A CA 1
ATOM 2146 C C . LEU A 1 286 ? -0.319 22.351 24.214 1.00 83.69 286 LEU A C 1
ATOM 2148 O O . LEU A 1 286 ? -0.532 23.258 25.009 1.00 83.69 286 LEU A O 1
ATOM 2152 N N . PHE A 1 287 ? -1.237 21.417 23.965 1.00 82.88 287 PHE A N 1
ATOM 2153 C CA . PHE A 1 287 ? -2.587 21.474 24.536 1.00 82.88 287 PHE A CA 1
ATOM 2154 C C . PHE A 1 287 ? -2.598 21.132 26.022 1.00 82.88 287 PHE A C 1
ATOM 2156 O O . PHE A 1 287 ? -2.914 22.011 26.821 1.00 82.88 287 PHE A O 1
ATOM 2163 N N . ASP A 1 288 ? -2.185 19.902 26.341 1.00 81.25 288 ASP A N 1
ATOM 2164 C CA . ASP A 1 288 ? -2.267 19.280 27.671 1.00 81.25 288 ASP A CA 1
ATOM 2165 C C . ASP A 1 288 ? -0.992 18.505 28.045 1.00 81.25 288 ASP A C 1
ATOM 2167 O O . ASP A 1 288 ? -0.987 17.726 29.001 1.00 81.25 288 ASP A O 1
ATOM 2171 N N . GLY A 1 289 ? 0.079 18.637 27.258 1.00 78.38 289 GLY A N 1
ATOM 2172 C CA . GLY A 1 289 ? 1.323 17.916 27.494 1.00 78.38 289 GLY A CA 1
ATOM 2173 C C . GLY A 1 289 ? 1.865 18.164 28.884 1.00 78.38 289 GLY A C 1
ATOM 2174 O O . GLY A 1 289 ? 1.737 19.260 29.423 1.00 78.38 289 GLY A O 1
ATOM 2175 N N . GLU A 1 290 ? 2.515 17.160 29.449 1.00 79.44 290 GLU A N 1
ATOM 2176 C CA . GLU A 1 290 ? 3.155 17.282 30.749 1.00 79.44 290 GLU A CA 1
ATOM 2177 C C . GLU A 1 290 ? 4.664 17.126 30.599 1.00 79.44 290 GLU A C 1
ATOM 2179 O O . GLU A 1 290 ? 5.148 16.237 29.892 1.00 79.44 290 GLU A O 1
ATOM 2184 N N . ARG A 1 291 ? 5.410 18.006 31.263 1.00 77.94 291 ARG A N 1
ATOM 2185 C CA . ARG A 1 291 ? 6.867 17.943 31.351 1.00 77.94 291 ARG A CA 1
ATOM 2186 C C . ARG A 1 291 ? 7.298 18.442 32.725 1.00 77.94 291 ARG A C 1
ATOM 2188 O O . ARG A 1 291 ? 6.781 19.440 33.213 1.00 77.94 291 ARG A O 1
ATOM 2195 N N . ASP A 1 292 ? 8.236 17.747 33.359 1.00 81.19 292 ASP A N 1
ATOM 2196 C CA . ASP A 1 292 ? 8.785 18.147 34.663 1.00 81.19 292 ASP A CA 1
ATOM 2197 C C . ASP A 1 292 ? 7.685 18.399 35.730 1.00 81.19 292 ASP A C 1
ATOM 2199 O O . ASP A 1 292 ? 7.777 19.319 36.538 1.00 81.19 292 ASP A O 1
ATOM 2203 N N . GLY A 1 293 ? 6.603 17.602 35.694 1.00 81.50 293 GLY A N 1
ATOM 2204 C CA . GLY A 1 293 ? 5.456 17.691 36.614 1.00 81.50 293 GLY A CA 1
ATOM 2205 C C . GLY A 1 293 ? 4.504 18.873 36.379 1.00 81.50 293 GLY A C 1
ATOM 2206 O O . GLY A 1 293 ? 3.575 19.073 37.159 1.00 81.50 293 GLY A O 1
ATOM 2207 N N . ARG A 1 294 ? 4.711 19.668 35.321 1.00 84.94 294 ARG A N 1
ATOM 2208 C CA . ARG A 1 294 ? 3.838 20.782 34.920 1.00 84.94 294 ARG A CA 1
ATOM 2209 C C . ARG A 1 294 ? 3.050 20.398 33.675 1.00 84.94 294 ARG A C 1
ATOM 2211 O O . ARG A 1 294 ? 3.616 19.843 32.734 1.00 84.94 294 ARG A O 1
ATOM 2218 N N . LYS A 1 295 ? 1.757 20.723 33.650 1.00 87.88 295 LYS A N 1
ATOM 2219 C CA . LYS A 1 295 ? 0.877 20.516 32.491 1.00 87.88 295 LYS A CA 1
ATOM 2220 C C . LYS A 1 295 ? 0.768 21.783 31.663 1.00 87.88 295 LYS A C 1
ATOM 2222 O O . LYS A 1 295 ? 0.680 22.869 32.221 1.00 87.88 295 LYS A O 1
ATOM 2227 N N . SER A 1 296 ? 0.747 21.636 30.347 1.00 91.94 296 SER A N 1
ATOM 2228 C CA . SER A 1 296 ? 0.441 22.714 29.420 1.00 91.94 296 SER A CA 1
ATOM 2229 C C . SER A 1 296 ? -1.043 23.069 29.496 1.00 91.94 296 SER A C 1
ATOM 2231 O O . SER A 1 296 ? -1.893 22.200 29.670 1.00 91.94 296 SER A O 1
ATOM 2233 N N . HIS A 1 297 ? -1.350 24.355 29.370 1.00 95.25 297 HIS A N 1
ATOM 2234 C CA . HIS A 1 297 ? -2.692 24.933 29.332 1.00 95.25 297 HIS A CA 1
ATOM 2235 C C . HIS A 1 297 ? -2.999 25.518 27.945 1.00 95.25 297 HIS A C 1
ATOM 2237 O O . HIS A 1 297 ? -3.910 26.337 27.791 1.00 95.25 297 HIS A O 1
ATOM 2243 N N . GLY A 1 298 ? -2.249 25.126 26.910 1.00 92.06 298 GLY A N 1
ATOM 2244 C CA . GLY A 1 298 ? -2.410 25.688 25.573 1.00 92.06 298 GLY A CA 1
ATOM 2245 C C . GLY A 1 298 ? -3.786 25.407 24.970 1.00 92.06 298 GLY A C 1
ATOM 2246 O O . GLY A 1 298 ? -4.275 26.247 24.218 1.00 92.06 298 GLY A O 1
ATOM 2247 N N . ARG A 1 299 ? -4.483 24.322 25.360 1.00 91.31 299 ARG A N 1
ATOM 2248 C CA . ARG A 1 299 ? -5.884 24.119 24.942 1.00 91.31 299 ARG A CA 1
ATOM 2249 C C . ARG A 1 299 ? -6.761 25.282 25.398 1.00 91.31 299 ARG A C 1
ATOM 2251 O O . ARG A 1 299 ? -7.544 25.821 24.617 1.00 91.31 299 ARG A O 1
ATOM 2258 N N . ARG A 1 300 ? -6.615 25.680 26.665 1.00 94.56 300 ARG A N 1
ATOM 2259 C CA . ARG A 1 300 ? -7.378 26.780 27.263 1.00 94.56 300 ARG A CA 1
ATOM 2260 C C . ARG A 1 300 ? -7.107 28.092 26.538 1.00 94.56 300 ARG A C 1
ATOM 2262 O O . ARG A 1 300 ? -8.064 28.767 26.163 1.00 94.56 300 ARG A O 1
ATOM 2269 N N . LEU A 1 301 ? -5.832 28.390 26.284 1.00 95.94 301 LEU A N 1
ATOM 2270 C CA . LEU A 1 301 ? -5.423 29.578 25.539 1.00 95.94 301 LEU A CA 1
ATOM 2271 C C . LEU A 1 301 ? -6.052 29.602 24.141 1.00 95.94 301 LEU A C 1
ATOM 2273 O O . LEU A 1 301 ? -6.640 30.601 23.749 1.00 95.94 301 LEU A O 1
ATOM 2277 N N . ILE A 1 302 ? -6.009 28.491 23.401 1.00 93.94 302 ILE A N 1
ATOM 2278 C CA . ILE A 1 302 ? -6.587 28.424 22.050 1.00 93.94 302 ILE A CA 1
ATOM 22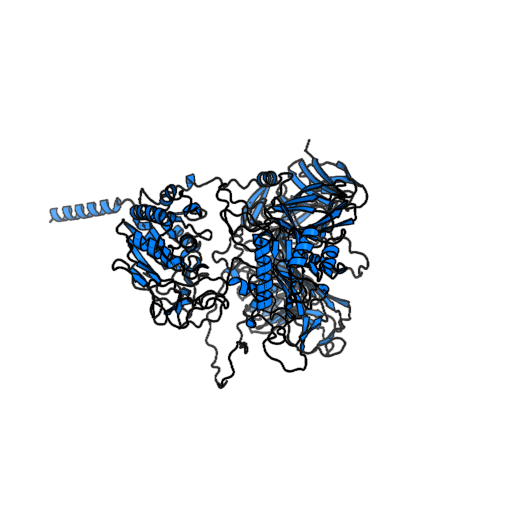79 C C . ILE A 1 302 ? -8.099 28.657 22.078 1.00 93.94 302 ILE A C 1
ATOM 2281 O O . ILE A 1 302 ? -8.604 29.422 21.258 1.00 93.94 302 ILE A O 1
ATOM 2285 N N . LYS A 1 303 ? -8.830 28.077 23.040 1.00 94.56 303 LYS A N 1
ATOM 2286 C CA . LYS A 1 303 ? -10.266 28.366 23.210 1.00 94.56 303 LYS A CA 1
ATOM 2287 C C . LYS A 1 303 ? -10.523 29.853 23.465 1.00 94.56 303 LYS A C 1
ATOM 2289 O O . LYS A 1 303 ? -11.447 30.418 22.882 1.00 94.56 303 LYS A O 1
ATOM 2294 N N . GLN A 1 304 ? -9.715 30.486 24.317 1.00 96.44 304 GLN A N 1
ATOM 2295 C CA . GLN A 1 304 ? -9.818 31.918 24.616 1.00 96.44 304 GLN A CA 1
ATOM 2296 C C . GLN A 1 304 ? -9.537 32.772 23.372 1.00 96.44 304 GLN A C 1
ATOM 2298 O O . GLN A 1 304 ? -10.303 33.688 23.082 1.00 96.44 304 GLN A O 1
ATOM 2303 N N . LEU A 1 305 ? -8.516 32.419 22.587 1.00 96.75 305 LEU A N 1
ATOM 2304 C CA . LEU A 1 305 ? -8.184 33.094 21.331 1.00 96.75 305 LEU A CA 1
ATOM 2305 C C . LEU A 1 305 ? -9.287 32.952 20.278 1.00 96.75 305 LEU A C 1
ATOM 2307 O O . LEU A 1 305 ? -9.656 33.947 19.664 1.00 96.75 305 LEU A O 1
ATOM 2311 N N . LEU A 1 306 ? -9.853 31.756 20.091 1.00 95.81 306 LEU A N 1
ATOM 2312 C CA . LEU A 1 306 ? -10.945 31.535 19.133 1.00 95.81 306 LEU A CA 1
ATOM 2313 C C . LEU A 1 306 ? -12.201 32.332 19.506 1.00 95.81 306 LEU A C 1
ATOM 2315 O O . LEU A 1 306 ? -12.823 32.946 18.643 1.00 95.81 306 LEU A O 1
ATOM 2319 N N . ARG A 1 307 ? -12.544 32.390 20.798 1.00 95.62 307 ARG A N 1
ATOM 2320 C CA . ARG A 1 307 ? -13.638 33.241 21.292 1.00 95.62 307 ARG A CA 1
ATOM 2321 C C . ARG A 1 307 ? -13.384 34.706 21.030 1.00 95.62 307 ARG A C 1
ATOM 2323 O O . ARG A 1 307 ? -14.248 35.402 20.509 1.00 95.62 307 ARG A O 1
ATOM 2330 N N . TRP A 1 308 ? -12.186 35.154 21.379 1.00 97.06 308 TRP A N 1
ATOM 2331 C CA . TRP A 1 308 ? -11.790 36.532 21.181 1.00 97.06 308 TRP A CA 1
ATOM 2332 C C . TRP A 1 308 ? -11.816 36.905 19.695 1.00 97.06 308 TRP A C 1
ATOM 2334 O O . TRP A 1 308 ? -12.353 37.954 19.366 1.00 97.06 308 TRP A O 1
ATOM 2344 N N . LEU A 1 309 ? -11.354 36.034 18.797 1.00 97.19 309 LEU A N 1
ATOM 2345 C CA . LEU A 1 309 ? -11.405 36.248 17.348 1.00 97.19 309 LEU A CA 1
ATOM 2346 C C . LEU A 1 309 ? -12.834 36.335 16.789 1.00 97.19 309 LEU A C 1
ATOM 2348 O O . LEU A 1 309 ? -13.073 37.167 15.923 1.00 97.19 309 LEU A O 1
ATOM 2352 N N . ALA A 1 310 ? -13.771 35.512 17.270 1.00 95.44 310 ALA A N 1
ATOM 2353 C CA . ALA A 1 310 ? -15.157 35.515 16.781 1.00 95.44 310 ALA A CA 1
ATOM 2354 C C . ALA A 1 310 ? -16.011 36.675 17.310 1.00 95.44 310 ALA A C 1
ATOM 2356 O O . ALA A 1 310 ? -17.019 37.018 16.696 1.00 95.44 310 ALA A O 1
ATOM 2357 N N . GLU A 1 311 ? -15.651 37.262 18.451 1.00 94.94 311 GLU A N 1
ATOM 2358 C CA . GLU A 1 311 ? -16.499 38.239 19.140 1.00 94.94 311 GLU A CA 1
ATOM 2359 C C . GLU A 1 311 ? -16.921 39.447 18.283 1.00 94.94 311 GLU A C 1
ATOM 2361 O O . GLU A 1 311 ? -18.103 39.786 18.327 1.00 94.94 311 GLU A O 1
ATOM 2366 N N . PRO A 1 312 ? -16.044 40.100 17.488 1.00 95.00 312 PRO A N 1
ATOM 2367 C CA . PRO A 1 312 ? -16.451 41.275 16.717 1.00 95.00 312 PRO A CA 1
ATOM 2368 C C . PRO A 1 312 ? -17.425 40.931 15.584 1.00 95.00 312 PRO A C 1
ATOM 2370 O O . PRO A 1 312 ? -18.168 41.793 15.122 1.00 95.00 312 PRO A O 1
ATOM 2373 N N . ALA A 1 313 ? -17.470 39.663 15.169 1.00 92.81 313 ALA A N 1
ATOM 2374 C CA . ALA A 1 313 ? -18.424 39.165 14.192 1.00 92.81 313 ALA A CA 1
ATOM 2375 C C . ALA A 1 313 ? -19.793 38.824 14.804 1.00 92.81 313 ALA A C 1
ATOM 2377 O O . ALA A 1 313 ? -20.705 38.430 14.072 1.00 92.81 313 ALA A O 1
ATOM 2378 N N . ARG A 1 314 ? -19.976 38.947 16.128 1.00 90.81 314 ARG A N 1
ATOM 2379 C CA . ARG A 1 314 ? -21.256 38.654 16.784 1.00 90.81 314 ARG A CA 1
ATOM 2380 C C . ARG A 1 314 ? -22.334 39.616 16.272 1.00 90.81 314 ARG A C 1
ATOM 2382 O O . ARG A 1 314 ? -22.314 40.807 16.562 1.00 90.81 314 ARG A O 1
ATOM 2389 N N . GLY A 1 315 ? -23.285 39.083 15.504 1.00 82.00 315 GLY A N 1
ATOM 2390 C CA . GLY A 1 315 ? -24.334 39.873 14.848 1.00 82.00 315 GLY A CA 1
ATOM 2391 C C . GLY A 1 315 ? -23.884 40.594 13.570 1.00 82.00 315 GLY A C 1
ATOM 2392 O O . GLY A 1 315 ? -24.631 41.431 13.057 1.00 82.00 315 GLY A O 1
ATOM 2393 N N . SER A 1 316 ? -22.694 40.281 13.042 1.00 88.50 316 SER A N 1
ATOM 2394 C CA . SER A 1 316 ? -22.247 40.801 11.750 1.00 88.50 316 SER A CA 1
ATOM 2395 C C . SER A 1 316 ? -23.181 40.341 10.632 1.00 88.50 316 SER A C 1
ATOM 2397 O O . SER A 1 316 ? -23.603 39.189 10.577 1.00 88.50 316 SER A O 1
ATOM 2399 N N . LYS A 1 317 ? -23.495 41.267 9.722 1.00 89.56 317 LYS A N 1
ATOM 2400 C CA . LYS A 1 317 ? -24.212 40.989 8.466 1.00 89.56 317 LYS A CA 1
ATOM 2401 C C . LYS A 1 317 ? -23.259 40.837 7.281 1.00 89.56 317 LYS A C 1
ATOM 2403 O O . LYS A 1 317 ? -23.716 40.743 6.147 1.00 89.56 317 LYS A O 1
ATOM 2408 N N . THR A 1 318 ? -21.956 40.856 7.551 1.00 89.00 318 THR A N 1
ATOM 2409 C CA . THR A 1 318 ? -20.905 40.872 6.533 1.00 89.00 318 THR A CA 1
ATOM 2410 C C . THR A 1 318 ? -20.067 39.606 6.571 1.00 89.00 318 THR A C 1
ATOM 2412 O O . THR A 1 318 ? -19.668 39.147 5.514 1.00 89.00 318 THR A O 1
ATOM 2415 N N . VAL A 1 319 ? -19.788 39.048 7.752 1.00 91.00 319 VAL A N 1
ATOM 2416 C CA . VAL A 1 319 ? -18.973 37.832 7.926 1.00 91.00 319 VAL A CA 1
ATOM 2417 C C . VAL A 1 319 ? -19.719 36.800 8.775 1.00 91.00 319 VAL A C 1
ATOM 2419 O O . VAL A 1 319 ? -20.584 37.162 9.570 1.00 91.00 319 VAL A O 1
ATOM 2422 N N . GLY A 1 320 ? -19.378 35.518 8.646 1.00 87.75 320 GLY A N 1
ATOM 2423 C CA . GLY A 1 320 ? -20.030 34.425 9.376 1.00 87.75 320 GLY A CA 1
ATOM 2424 C C . GLY A 1 320 ? -21.412 34.069 8.826 1.00 87.75 320 GLY A C 1
ATOM 2425 O O . GLY A 1 320 ? -22.255 33.557 9.568 1.00 87.75 320 GLY A O 1
ATOM 2426 N N . LEU A 1 321 ? -21.656 34.376 7.548 1.00 85.69 321 LEU A N 1
ATOM 2427 C CA . LEU A 1 321 ? -22.957 34.249 6.883 1.00 85.69 321 LEU A CA 1
ATOM 2428 C C . LEU A 1 321 ? -23.279 32.832 6.401 1.00 85.69 321 LEU A C 1
ATOM 2430 O O . LEU A 1 321 ? -24.355 32.603 5.855 1.00 85.69 321 LEU A O 1
ATOM 2434 N N . PHE A 1 322 ? -22.374 31.878 6.615 1.00 86.50 322 PHE A N 1
ATOM 2435 C CA . PHE A 1 322 ? -22.547 30.507 6.168 1.00 86.50 322 PHE A CA 1
ATOM 2436 C C . PHE A 1 322 ? -23.847 29.880 6.686 1.00 86.50 322 PHE A C 1
ATOM 2438 O O . PHE A 1 322 ? -24.103 29.862 7.894 1.00 86.50 322 PHE A O 1
ATOM 2445 N N . ASP A 1 323 ? -24.640 29.315 5.783 1.00 83.56 323 ASP A N 1
ATOM 2446 C CA . ASP A 1 323 ? -25.829 28.541 6.122 1.00 83.56 323 ASP A CA 1
ATOM 2447 C C . ASP A 1 323 ? -25.530 27.040 5.957 1.00 83.56 323 ASP A C 1
ATOM 2449 O O . ASP A 1 323 ? -25.445 26.549 4.823 1.00 83.56 323 ASP A O 1
ATOM 2453 N N . PRO A 1 324 ? -25.374 26.279 7.058 1.00 75.25 324 PRO A N 1
ATOM 2454 C CA . PRO A 1 324 ? -25.128 24.848 6.964 1.00 75.25 324 PRO A CA 1
ATOM 2455 C C . PRO A 1 324 ? -26.266 24.111 6.249 1.00 75.25 324 PRO A C 1
ATOM 2457 O O . PRO A 1 324 ? -25.989 23.098 5.621 1.00 75.25 324 PRO A O 1
ATOM 2460 N N . ALA A 1 325 ? -27.511 24.610 6.259 1.00 77.31 325 ALA A N 1
ATOM 2461 C CA . ALA A 1 325 ? -28.625 23.976 5.548 1.00 77.31 325 ALA A CA 1
ATOM 2462 C C . ALA A 1 325 ? -28.456 24.028 4.020 1.00 77.31 325 ALA A C 1
ATOM 2464 O O . ALA A 1 325 ? -28.894 23.115 3.322 1.00 77.31 325 ALA A O 1
ATOM 2465 N N . GLN A 1 326 ? -27.772 25.054 3.504 1.00 70.44 326 GLN A N 1
ATOM 2466 C CA . GLN A 1 326 ? -27.417 25.168 2.084 1.00 70.44 326 GLN A CA 1
ATOM 2467 C C . GLN A 1 326 ? -26.166 24.353 1.736 1.00 70.44 326 GLN A C 1
ATOM 2469 O O . GLN A 1 326 ? -25.994 23.944 0.589 1.00 70.44 326 GLN A O 1
ATOM 2474 N N . TYR A 1 327 ? -25.304 24.098 2.726 1.00 64.06 327 TYR A N 1
ATOM 2475 C CA . TYR A 1 327 ? -24.079 23.311 2.578 1.00 64.06 327 TYR A CA 1
ATOM 2476 C C . TYR A 1 327 ? -24.202 21.850 3.003 1.00 64.06 327 TYR A C 1
ATOM 2478 O O . TYR A 1 327 ? -23.254 21.088 2.810 1.00 64.06 327 TYR A O 1
ATOM 2486 N N . VAL A 1 328 ? -25.365 21.377 3.453 1.00 54.06 328 VAL A N 1
ATOM 2487 C CA . VAL A 1 328 ? -25.689 19.959 3.273 1.00 54.06 328 VAL A CA 1
ATOM 2488 C C . VAL A 1 328 ? -25.832 19.728 1.764 1.00 54.06 328 VAL A C 1
ATOM 2490 O O . VAL A 1 328 ? -26.902 19.419 1.245 1.00 54.06 328 VAL A O 1
ATOM 2493 N N . ALA A 1 329 ? -24.726 19.877 1.025 1.00 47.50 329 ALA A N 1
ATOM 2494 C CA . ALA A 1 329 ? -24.426 19.069 -0.114 1.00 47.50 329 ALA A CA 1
ATOM 2495 C C . ALA A 1 329 ? -24.914 17.698 0.306 1.00 47.50 329 ALA A C 1
ATOM 2497 O O . ALA A 1 329 ? -24.464 17.135 1.311 1.00 47.50 329 ALA A O 1
ATOM 2498 N N . LYS A 1 330 ? -25.905 17.197 -0.425 1.00 45.56 330 LYS A N 1
ATOM 2499 C CA . LYS A 1 330 ? -26.015 15.767 -0.595 1.00 45.56 330 LYS A CA 1
ATOM 2500 C C . LYS A 1 330 ? -24.598 15.357 -0.965 1.00 45.56 330 LYS A C 1
ATOM 2502 O O . LYS A 1 330 ? -24.194 15.527 -2.111 1.00 45.56 330 LYS A O 1
ATOM 2507 N N . ILE A 1 331 ? -23.810 14.924 0.017 1.00 47.78 331 ILE A N 1
ATOM 2508 C CA . ILE A 1 331 ? -22.717 14.017 -0.239 1.00 47.78 331 ILE A CA 1
ATOM 2509 C C . ILE A 1 331 ? -23.502 12.835 -0.774 1.00 47.78 331 ILE A C 1
ATOM 2511 O O . ILE A 1 331 ? -24.038 12.039 -0.002 1.00 47.78 331 ILE A O 1
ATOM 2515 N N . GLU A 1 332 ? -23.768 12.859 -2.085 1.00 48.88 332 GLU A N 1
ATOM 2516 C CA . GLU A 1 332 ? -24.309 11.714 -2.774 1.00 48.88 332 GLU A CA 1
ATOM 2517 C C . GLU A 1 332 ? -23.357 10.618 -2.353 1.00 48.88 332 GLU A C 1
ATOM 2519 O O . GLU A 1 332 ? -22.142 10.744 -2.541 1.00 48.88 332 GLU A O 1
ATOM 2524 N N . GLN A 1 333 ? -23.898 9.623 -1.648 1.00 53.19 333 GLN A N 1
ATOM 2525 C CA . GLN A 1 333 ? -23.136 8.423 -1.378 1.00 53.19 333 GLN A CA 1
ATOM 2526 C C . GLN A 1 333 ? -22.539 8.038 -2.728 1.00 53.19 333 GLN A C 1
ATOM 2528 O O . GLN A 1 333 ? -23.314 7.934 -3.687 1.00 53.19 333 GLN A O 1
ATOM 2533 N N . PRO A 1 334 ? -21.201 7.984 -2.846 1.00 56.47 334 PRO A N 1
ATOM 2534 C CA . PRO A 1 334 ? -20.570 7.758 -4.130 1.00 56.47 334 PRO A CA 1
ATOM 2535 C C . PRO A 1 334 ? -21.213 6.515 -4.721 1.00 56.47 334 PRO A C 1
ATOM 2537 O O . PRO A 1 334 ? -21.206 5.476 -4.072 1.00 56.47 334 PRO A O 1
ATOM 2540 N N . ASP A 1 335 ? -21.844 6.651 -5.889 1.00 67.56 335 ASP A N 1
ATOM 2541 C CA . ASP A 1 335 ? -22.417 5.522 -6.613 1.00 67.56 335 ASP A CA 1
ATOM 2542 C C . ASP A 1 335 ? -21.232 4.740 -7.184 1.00 67.56 335 ASP A C 1
ATOM 2544 O O . ASP A 1 335 ? -20.637 5.171 -8.186 1.00 67.56 335 ASP A O 1
ATOM 2548 N N . PRO A 1 336 ? -20.819 3.640 -6.531 1.00 65.50 336 PRO A N 1
ATOM 2549 C CA . PRO A 1 336 ? -19.556 3.016 -6.860 1.00 65.50 336 PRO A CA 1
ATOM 2550 C C . PRO A 1 336 ? -19.634 2.385 -8.251 1.00 65.50 336 PRO A C 1
ATOM 2552 O O . PRO A 1 336 ? -18.681 2.462 -9.024 1.00 65.50 336 PRO A O 1
ATOM 2555 N N . ASP A 1 337 ? -20.800 1.856 -8.623 1.00 68.94 337 ASP A N 1
ATOM 2556 C CA . ASP A 1 337 ? -21.029 1.269 -9.937 1.00 68.94 337 ASP A CA 1
ATOM 2557 C C . ASP A 1 337 ? -20.917 2.331 -11.033 1.00 68.94 337 ASP A C 1
ATOM 2559 O O . ASP A 1 337 ? -20.230 2.114 -12.034 1.00 68.94 337 ASP A O 1
ATOM 2563 N N . ARG A 1 338 ? -21.487 3.523 -10.826 1.00 75.56 338 ARG A N 1
ATOM 2564 C CA . ARG A 1 338 ? -21.341 4.642 -11.769 1.00 75.56 338 ARG A CA 1
ATOM 2565 C C . ARG A 1 338 ? -19.894 5.128 -11.889 1.00 75.56 338 ARG A C 1
ATOM 2567 O O . ARG A 1 338 ? -19.460 5.458 -12.996 1.00 75.56 338 ARG A O 1
ATOM 2574 N N . ILE A 1 339 ? -19.139 5.185 -10.788 1.00 71.06 339 ILE A N 1
ATOM 2575 C CA . ILE A 1 339 ? -17.713 5.566 -10.798 1.00 71.06 339 ILE A CA 1
ATOM 2576 C C . ILE A 1 339 ? -16.896 4.536 -11.585 1.00 71.06 339 ILE A C 1
ATOM 2578 O O . ILE A 1 339 ? -16.122 4.906 -12.472 1.00 71.06 339 ILE A O 1
ATOM 2582 N N . LEU A 1 340 ? -17.104 3.245 -11.317 1.00 72.00 340 LEU A N 1
ATOM 2583 C CA . LEU A 1 340 ? -16.408 2.165 -12.014 1.00 72.00 340 LEU A CA 1
ATOM 2584 C C . LEU A 1 340 ? -16.760 2.120 -13.498 1.00 72.00 340 LEU A C 1
ATOM 2586 O O . LEU A 1 340 ? -15.860 1.989 -14.326 1.00 72.00 340 LEU A O 1
ATOM 2590 N N . GLN A 1 341 ? -18.034 2.292 -13.856 1.00 75.25 341 GLN A N 1
ATOM 2591 C CA . GLN A 1 341 ? -18.473 2.341 -15.253 1.00 75.25 341 GLN A CA 1
ATOM 2592 C C . GLN A 1 341 ? -17.824 3.497 -16.017 1.00 75.25 341 GLN A C 1
ATOM 2594 O O . GLN A 1 341 ? -17.362 3.305 -17.138 1.00 75.25 341 GLN A O 1
ATOM 2599 N N . ARG A 1 342 ? -17.713 4.684 -15.405 1.00 76.94 342 ARG A N 1
ATOM 2600 C CA . ARG A 1 342 ? -17.006 5.830 -16.006 1.00 76.94 342 ARG A CA 1
ATOM 2601 C C . ARG A 1 342 ? -15.514 5.581 -16.191 1.00 76.94 342 ARG A C 1
ATOM 2603 O O . ARG A 1 342 ? -14.900 6.192 -17.061 1.00 76.94 342 ARG A O 1
ATOM 2610 N N . TRP A 1 343 ? -14.920 4.728 -15.362 1.00 78.00 343 TRP A N 1
ATOM 2611 C CA . TRP A 1 343 ? -13.510 4.380 -15.472 1.00 78.00 343 TRP A CA 1
ATOM 2612 C C . TRP A 1 343 ? -13.247 3.318 -16.551 1.00 78.00 343 TRP A C 1
ATOM 2614 O O . TRP A 1 343 ? -12.207 3.387 -17.211 1.00 78.00 343 TRP A O 1
ATOM 2624 N N . CYS A 1 344 ? -14.200 2.403 -16.773 1.00 81.12 344 CYS A N 1
ATOM 2625 C CA . CYS A 1 344 ? -14.146 1.315 -17.757 1.00 81.12 344 CYS A CA 1
ATOM 2626 C C . CYS A 1 344 ? -14.346 1.796 -19.205 1.00 81.12 344 CYS A C 1
ATOM 2628 O O . CYS A 1 344 ? -15.307 1.417 -19.872 1.00 81.12 344 CYS A O 1
ATOM 2630 N N . VAL A 1 345 ? -13.442 2.645 -19.695 1.00 83.06 345 VAL A N 1
ATOM 2631 C CA . VAL A 1 345 ? -13.456 3.153 -21.074 1.00 83.06 345 VAL A CA 1
ATOM 2632 C C . VAL A 1 345 ? -12.536 2.283 -21.941 1.00 83.06 345 VAL A C 1
ATOM 2634 O O . VAL A 1 345 ? -11.324 2.327 -21.724 1.00 83.06 345 VAL A O 1
ATOM 2637 N N . PRO A 1 346 ? -13.061 1.515 -22.917 1.00 86.69 346 PRO A N 1
ATOM 2638 C CA . PRO A 1 346 ? -12.234 0.709 -23.813 1.00 86.69 346 PRO A CA 1
ATOM 2639 C C . PRO A 1 346 ? -11.209 1.545 -24.580 1.00 86.69 346 PRO A C 1
ATOM 2641 O O . PRO A 1 346 ? -11.467 2.692 -24.949 1.00 86.69 346 PRO A O 1
ATOM 2644 N N . GLY A 1 347 ? -10.037 0.971 -24.827 1.00 83.56 347 GLY A N 1
ATOM 2645 C CA . GLY A 1 347 ? -8.919 1.612 -25.506 1.00 83.56 347 GLY A CA 1
ATOM 2646 C C . GLY A 1 347 ? -8.241 2.719 -24.699 1.00 83.56 347 GLY A C 1
ATOM 2647 O O . GLY A 1 347 ? -7.303 3.338 -25.211 1.00 83.56 347 GLY A O 1
ATOM 2648 N N . ARG A 1 348 ? -8.678 2.982 -23.459 1.00 78.62 348 ARG A N 1
ATOM 2649 C CA . ARG A 1 348 ? -8.071 3.999 -22.602 1.00 78.62 348 ARG A CA 1
ATOM 2650 C C . ARG A 1 348 ? -6.608 3.653 -22.342 1.00 78.62 348 ARG A C 1
ATOM 2652 O O . ARG A 1 348 ? -6.268 2.534 -21.973 1.00 78.62 348 ARG A O 1
ATOM 2659 N N . LYS A 1 349 ? -5.750 4.653 -22.516 1.00 77.00 349 LYS A N 1
ATOM 2660 C CA . LYS A 1 349 ? -4.335 4.614 -22.157 1.00 77.00 349 LYS A CA 1
ATOM 2661 C C . LYS A 1 349 ? -4.060 5.834 -21.299 1.00 77.00 349 LYS A C 1
ATOM 2663 O O . LYS A 1 349 ? -4.455 6.933 -21.676 1.00 77.00 349 LYS A O 1
ATOM 2668 N N . ASP A 1 350 ? -3.393 5.648 -20.169 1.00 68.00 350 ASP A N 1
ATOM 2669 C CA . ASP A 1 350 ? -2.984 6.791 -19.341 1.00 68.00 350 ASP A CA 1
ATOM 2670 C C . ASP A 1 350 ? -1.734 7.488 -19.862 1.00 68.00 350 ASP A C 1
ATOM 2672 O O . ASP A 1 350 ? -1.457 8.610 -19.461 1.00 68.00 350 ASP A O 1
ATOM 2676 N N . TYR A 1 351 ? -1.010 6.826 -20.764 1.00 71.75 351 TYR A N 1
ATOM 2677 C CA . TYR A 1 351 ? 0.131 7.385 -21.464 1.00 71.75 351 TYR A CA 1
ATOM 2678 C C . TYR A 1 351 ? -0.083 7.252 -22.960 1.00 71.75 351 TYR A C 1
ATOM 2680 O O . TYR A 1 351 ? -0.431 6.176 -23.461 1.00 71.75 351 TYR A O 1
ATOM 2688 N N . ALA A 1 352 ? 0.154 8.344 -23.679 1.00 77.88 352 ALA A N 1
ATOM 2689 C CA . ALA A 1 352 ? 0.048 8.343 -25.131 1.00 77.88 352 ALA A CA 1
ATOM 2690 C C . ALA A 1 352 ? 1.100 7.429 -25.784 1.00 77.88 352 ALA A C 1
ATOM 2692 O O . ALA A 1 352 ? 0.822 6.812 -26.815 1.00 77.88 352 ALA A O 1
ATOM 2693 N N . ASN A 1 353 ? 2.285 7.319 -25.169 1.00 89.44 353 ASN A N 1
ATOM 2694 C CA . ASN A 1 353 ? 3.465 6.724 -25.783 1.00 89.44 353 ASN A CA 1
ATOM 2695 C C . ASN A 1 353 ? 4.137 5.662 -24.905 1.00 89.44 353 ASN A C 1
ATOM 2697 O O . ASN A 1 353 ? 3.941 5.578 -23.689 1.00 89.44 353 ASN A O 1
ATOM 2701 N N . GLN A 1 354 ? 4.964 4.845 -25.557 1.00 92.75 354 GLN A N 1
ATOM 2702 C CA . GLN A 1 354 ? 5.867 3.895 -24.920 1.00 92.75 354 GLN A CA 1
ATOM 2703 C C . GLN A 1 354 ? 7.248 4.041 -25.533 1.00 92.75 354 GLN A C 1
ATOM 2705 O O . GLN A 1 354 ? 7.363 4.154 -26.750 1.00 92.75 354 GLN A O 1
ATOM 2710 N N . TYR A 1 355 ? 8.268 4.010 -24.688 1.00 95.94 355 TYR A N 1
ATOM 2711 C CA . TYR A 1 355 ? 9.647 4.252 -25.073 1.00 95.94 355 TYR A CA 1
ATOM 2712 C C . TYR A 1 355 ? 10.509 3.054 -24.700 1.00 95.94 355 TYR A C 1
ATOM 2714 O O . TYR A 1 355 ? 10.512 2.619 -23.544 1.00 95.94 355 TYR A O 1
ATOM 2722 N N . ARG A 1 356 ? 11.240 2.525 -25.679 1.00 97.62 356 ARG A N 1
ATOM 2723 C CA . ARG A 1 356 ? 12.190 1.426 -25.524 1.00 97.62 356 ARG A CA 1
ATOM 2724 C C . ARG A 1 356 ? 13.543 1.979 -25.083 1.00 97.62 356 ARG A C 1
ATOM 2726 O O . ARG A 1 356 ? 14.157 2.785 -25.779 1.00 97.62 356 ARG A O 1
ATOM 2733 N N . GLY A 1 357 ? 14.024 1.516 -23.938 1.00 97.50 357 GLY A N 1
ATOM 2734 C CA . GLY A 1 357 ? 15.277 1.942 -23.328 1.00 97.50 357 GLY A CA 1
ATOM 2735 C C . GLY A 1 357 ? 16.372 0.892 -23.358 1.00 97.50 357 GLY A C 1
ATOM 2736 O O . GLY A 1 357 ? 16.121 -0.282 -23.080 1.00 97.50 357 GLY A O 1
ATOM 2737 N N . LEU A 1 358 ? 17.600 1.340 -23.605 1.00 98.31 358 LEU A N 1
ATOM 2738 C CA . LEU A 1 358 ? 18.817 0.595 -23.300 1.00 98.31 358 LEU A CA 1
ATOM 2739 C C . LEU A 1 358 ? 19.379 1.093 -21.965 1.00 98.31 358 LEU A C 1
ATOM 2741 O O . LEU A 1 358 ? 19.796 2.242 -21.871 1.00 98.31 358 LEU A O 1
ATOM 2745 N N . VAL A 1 359 ? 19.399 0.251 -20.934 1.00 98.19 359 VAL A N 1
ATOM 2746 C CA . VAL A 1 359 ? 19.996 0.577 -19.626 1.00 98.19 359 VAL A CA 1
ATOM 2747 C C . VAL A 1 359 ? 21.173 -0.350 -19.388 1.00 98.19 359 VAL A C 1
ATOM 2749 O O . VAL A 1 359 ? 20.987 -1.561 -19.476 1.00 98.19 359 VAL A O 1
ATOM 2752 N N . GLY A 1 360 ? 22.340 0.203 -19.057 1.00 97.75 360 GLY A N 1
ATOM 2753 C CA . GLY A 1 360 ? 23.549 -0.583 -18.791 1.00 97.75 360 GLY A CA 1
ATOM 2754 C C . GLY A 1 360 ? 24.735 -0.273 -19.714 1.00 97.75 360 GLY A C 1
ATOM 2755 O O . GLY A 1 360 ? 25.597 -1.125 -19.901 1.00 97.75 360 GLY A O 1
ATOM 2756 N N . ALA A 1 361 ? 24.773 0.897 -20.361 1.00 98.44 361 ALA A N 1
ATOM 2757 C CA . ALA A 1 361 ? 25.852 1.227 -21.293 1.00 98.44 361 ALA A CA 1
ATOM 2758 C C . ALA A 1 361 ? 27.119 1.703 -20.570 1.00 98.44 361 ALA A C 1
ATOM 2760 O O . ALA A 1 361 ? 27.053 2.599 -19.730 1.00 98.44 361 ALA A O 1
ATOM 2761 N N . HIS A 1 362 ? 28.265 1.127 -20.924 1.00 98.56 362 HIS A N 1
ATOM 2762 C CA . HIS A 1 362 ? 29.587 1.525 -20.446 1.00 98.56 362 HIS A CA 1
ATOM 2763 C C . HIS A 1 362 ? 30.398 2.021 -21.645 1.00 98.56 362 HIS A C 1
ATOM 2765 O O . HIS A 1 362 ? 30.476 1.340 -22.671 1.00 98.56 362 HIS A O 1
ATOM 2771 N N . SER A 1 363 ? 30.961 3.221 -21.546 1.00 98.69 363 SER A N 1
ATOM 2772 C CA . SER A 1 363 ? 31.743 3.834 -22.622 1.00 98.69 363 SER A CA 1
ATOM 2773 C C . SER A 1 363 ? 33.241 3.770 -22.335 1.00 98.69 363 SER A C 1
ATOM 2775 O O . SER A 1 363 ? 33.678 3.354 -21.263 1.00 98.69 363 SER A O 1
ATOM 2777 N N . SER A 1 364 ? 34.045 4.266 -23.274 1.00 98.50 364 SER A N 1
ATOM 2778 C CA . SER A 1 364 ? 35.491 4.443 -23.131 1.00 98.50 364 SER A CA 1
ATOM 2779 C C . SER A 1 364 ? 35.897 5.403 -22.006 1.00 98.50 364 SER A C 1
ATOM 2781 O O . SER A 1 364 ? 37.088 5.600 -21.772 1.00 98.50 364 SER A O 1
ATOM 2783 N N . LEU A 1 365 ? 34.936 6.045 -21.329 1.00 98.44 365 LEU A N 1
ATOM 2784 C CA . LEU A 1 365 ? 35.193 6.827 -20.122 1.00 98.44 365 LEU A CA 1
ATOM 2785 C C . LEU A 1 365 ? 35.422 5.932 -18.892 1.00 98.44 365 LEU A C 1
ATOM 2787 O O . LEU A 1 365 ? 36.192 6.330 -18.015 1.00 98.44 365 LEU A O 1
ATOM 2791 N N . SER A 1 366 ? 34.839 4.729 -18.844 1.00 98.00 366 SER A N 1
ATOM 2792 C CA . SER A 1 366 ? 35.109 3.715 -17.815 1.00 98.00 366 SER A CA 1
ATOM 2793 C C . SER A 1 366 ? 35.771 2.462 -18.407 1.00 98.00 366 SER A C 1
ATOM 2795 O O . SER A 1 366 ? 36.943 2.524 -18.772 1.00 98.00 366 SER A O 1
ATOM 2797 N N . ASP A 1 367 ? 35.058 1.339 -18.493 1.00 97.69 367 ASP A N 1
ATOM 2798 C CA . ASP A 1 367 ? 35.527 0.027 -18.959 1.00 97.69 367 ASP A CA 1
ATOM 2799 C C . ASP A 1 367 ? 34.941 -0.388 -20.330 1.00 97.69 367 ASP A C 1
ATOM 2801 O O . ASP A 1 367 ? 35.079 -1.541 -20.745 1.00 97.69 367 ASP A O 1
ATOM 2805 N N . GLY A 1 368 ? 34.297 0.535 -21.052 1.00 98.00 368 GLY A N 1
ATOM 2806 C CA . GLY A 1 368 ? 33.819 0.328 -22.421 1.00 98.00 368 GLY A CA 1
ATOM 2807 C C . GLY A 1 368 ? 34.895 0.543 -23.494 1.00 98.00 368 GLY A C 1
ATOM 2808 O O . GLY A 1 368 ? 35.934 1.158 -23.269 1.00 98.00 368 GLY A O 1
ATOM 2809 N N . GLN A 1 369 ? 34.636 0.044 -24.701 1.00 98.25 369 GLN A N 1
ATOM 2810 C CA . GLN A 1 369 ? 35.534 0.115 -25.861 1.00 98.25 369 GLN A CA 1
ATOM 2811 C C . GLN A 1 369 ? 35.259 1.332 -26.753 1.00 98.25 369 GLN A C 1
ATOM 2813 O O . GLN A 1 369 ? 36.166 1.823 -27.421 1.00 98.25 369 GLN A O 1
ATOM 2818 N N . ASN A 1 370 ? 34.016 1.819 -26.764 1.00 98.69 370 ASN A N 1
ATOM 2819 C CA . ASN A 1 370 ? 33.560 2.890 -27.649 1.00 98.69 370 ASN A CA 1
ATOM 2820 C C . ASN A 1 370 ? 33.220 4.168 -26.889 1.00 98.69 370 ASN A C 1
ATOM 2822 O O . ASN A 1 370 ? 32.804 4.137 -25.730 1.00 98.69 370 ASN A O 1
ATOM 2826 N N . THR A 1 371 ? 33.351 5.301 -27.569 1.00 98.69 371 THR A N 1
ATOM 2827 C CA . THR A 1 371 ? 33.002 6.615 -27.016 1.00 98.69 371 THR A CA 1
ATOM 2828 C C . THR A 1 371 ? 31.504 6.715 -26.689 1.00 98.69 371 THR A C 1
ATOM 2830 O O . THR A 1 371 ? 30.686 6.029 -27.314 1.00 98.69 371 THR A O 1
ATOM 2833 N N . PRO A 1 372 ? 31.092 7.583 -25.742 1.00 98.62 372 PRO A N 1
ATOM 2834 C CA . PRO A 1 372 ? 29.674 7.808 -25.466 1.00 98.62 372 PRO A CA 1
ATOM 2835 C C . PRO A 1 372 ? 28.865 8.179 -26.722 1.00 98.62 372 PRO A C 1
ATOM 2837 O O . PRO A 1 372 ? 27.735 7.723 -26.888 1.00 98.62 372 PRO A O 1
ATOM 2840 N N . GLU A 1 373 ? 29.435 8.970 -27.634 1.00 98.56 373 GLU A N 1
ATOM 2841 C CA . GLU A 1 373 ? 28.814 9.357 -28.901 1.00 98.56 373 GLU A CA 1
ATOM 2842 C C . GLU A 1 373 ? 28.557 8.165 -29.830 1.00 98.56 373 GLU A C 1
ATOM 2844 O O . GLU A 1 373 ? 27.460 8.046 -30.378 1.00 98.56 373 GLU A O 1
ATOM 2849 N N . GLU A 1 374 ? 29.536 7.272 -29.988 1.00 98.56 374 GLU A N 1
ATOM 2850 C CA . GLU A 1 374 ? 29.390 6.049 -30.788 1.00 98.56 374 GLU A CA 1
ATOM 2851 C C . GLU A 1 374 ? 28.325 5.122 -30.195 1.00 98.56 374 GLU A C 1
ATOM 2853 O O . GLU A 1 374 ? 27.479 4.608 -30.926 1.00 98.56 374 GLU A O 1
ATOM 2858 N N . MET A 1 375 ? 28.308 4.963 -28.867 1.00 98.62 375 MET A N 1
ATOM 2859 C CA . MET A 1 375 ? 27.302 4.157 -28.166 1.00 98.62 375 MET A CA 1
ATOM 2860 C C . MET A 1 375 ? 25.887 4.727 -28.344 1.00 98.62 375 MET A C 1
ATOM 2862 O O . MET A 1 375 ? 24.937 3.980 -28.582 1.00 98.62 375 MET A O 1
ATOM 2866 N N . ILE A 1 376 ? 25.734 6.055 -28.284 1.00 98.62 376 ILE A N 1
ATOM 2867 C CA . ILE A 1 376 ? 24.463 6.743 -28.556 1.00 98.62 376 ILE A CA 1
ATOM 2868 C C . ILE A 1 376 ? 24.016 6.512 -30.003 1.00 98.62 376 ILE A C 1
ATOM 2870 O O . ILE A 1 376 ? 22.853 6.175 -30.232 1.00 98.62 376 ILE A O 1
ATOM 2874 N N . ALA A 1 377 ? 24.922 6.673 -30.970 1.00 98.31 377 ALA A N 1
ATOM 2875 C CA . ALA A 1 377 ? 24.619 6.453 -32.381 1.00 98.31 377 ALA A CA 1
ATOM 2876 C C . ALA A 1 377 ? 24.207 4.995 -32.646 1.00 98.31 377 ALA A C 1
ATOM 2878 O O . ALA A 1 377 ? 23.223 4.748 -33.346 1.00 98.31 377 ALA A O 1
ATOM 2879 N N . ALA A 1 378 ? 24.899 4.031 -32.031 1.00 98.50 378 ALA A N 1
ATOM 2880 C CA . ALA A 1 378 ? 24.552 2.616 -32.109 1.00 98.50 378 ALA A CA 1
ATOM 2881 C C . ALA A 1 378 ? 23.172 2.329 -31.497 1.00 98.50 378 ALA A C 1
ATOM 2883 O O . ALA A 1 378 ? 22.377 1.607 -32.095 1.00 98.50 378 ALA A O 1
ATOM 2884 N N . ALA A 1 379 ? 22.842 2.931 -30.350 1.00 98.38 379 ALA A N 1
ATOM 2885 C CA . ALA A 1 379 ? 21.534 2.754 -29.721 1.00 98.38 379 ALA A CA 1
ATOM 2886 C C . ALA A 1 379 ? 20.395 3.337 -30.577 1.00 98.38 379 ALA A C 1
ATOM 2888 O O . ALA A 1 379 ? 19.351 2.703 -30.729 1.00 98.38 379 ALA A O 1
ATOM 2889 N N . GLN A 1 380 ? 20.609 4.503 -31.192 1.00 98.19 380 GLN A N 1
ATOM 2890 C CA . GLN A 1 380 ? 19.667 5.090 -32.150 1.00 98.19 380 GLN A CA 1
ATOM 2891 C C . GLN A 1 380 ? 19.473 4.189 -33.374 1.00 98.19 380 GLN A C 1
ATOM 2893 O O . GLN A 1 380 ? 18.339 3.917 -33.765 1.00 98.19 380 GLN A O 1
ATOM 2898 N N . ALA A 1 381 ? 20.567 3.680 -33.950 1.00 97.88 381 ALA A N 1
ATOM 2899 C CA . ALA A 1 381 ? 20.520 2.759 -35.086 1.00 97.88 381 ALA A CA 1
ATOM 2900 C C . ALA A 1 381 ? 19.815 1.435 -34.738 1.00 97.88 381 ALA A C 1
ATOM 2902 O O . ALA A 1 381 ? 19.137 0.852 -35.581 1.00 97.88 381 ALA A O 1
ATOM 2903 N N . ALA A 1 382 ? 19.929 0.991 -33.486 1.00 97.81 382 ALA A N 1
ATOM 2904 C CA . ALA A 1 382 ? 19.254 -0.187 -32.953 1.00 97.81 382 ALA A CA 1
ATOM 2905 C C . ALA A 1 382 ? 17.766 0.043 -32.600 1.00 97.81 382 ALA A C 1
ATOM 2907 O O . ALA A 1 382 ? 17.077 -0.898 -32.195 1.00 97.81 382 ALA A O 1
ATOM 2908 N N . GLY A 1 383 ? 17.255 1.268 -32.766 1.00 97.38 383 GLY A N 1
ATOM 2909 C CA . GLY A 1 383 ? 15.849 1.606 -32.541 1.00 97.38 383 GLY A CA 1
ATOM 2910 C C . GLY A 1 383 ? 15.471 1.798 -31.072 1.00 97.38 383 GLY A C 1
ATOM 2911 O O . GLY A 1 383 ? 14.317 1.570 -30.712 1.00 97.38 383 GLY A O 1
ATOM 2912 N N . TYR A 1 384 ? 16.423 2.173 -30.213 1.00 98.44 384 TYR A N 1
ATOM 2913 C CA . TYR A 1 384 ? 16.113 2.638 -28.862 1.00 98.44 384 TYR A CA 1
ATOM 2914 C C . TYR A 1 384 ? 15.666 4.104 -28.878 1.00 98.44 384 TYR A C 1
ATOM 2916 O O . TYR A 1 384 ? 16.225 4.927 -29.602 1.00 98.44 384 TYR A O 1
ATOM 2924 N N . ASP A 1 385 ? 14.705 4.442 -28.021 1.00 98.00 385 ASP A N 1
ATOM 2925 C CA . ASP A 1 385 ? 14.252 5.818 -27.788 1.00 98.00 385 ASP A CA 1
ATOM 2926 C C . ASP A 1 385 ? 15.125 6.531 -26.748 1.00 98.00 385 ASP A C 1
ATOM 2928 O O . ASP A 1 385 ? 15.225 7.760 -26.717 1.00 98.00 385 ASP A O 1
ATOM 2932 N N . PHE A 1 386 ? 15.772 5.766 -25.868 1.00 98.06 386 PHE A N 1
ATOM 2933 C CA . PHE A 1 386 ? 16.753 6.303 -24.939 1.00 98.06 386 PHE A CA 1
ATOM 2934 C C . PHE A 1 386 ? 17.849 5.304 -24.575 1.00 98.06 386 PHE A C 1
ATOM 2936 O O . PHE A 1 386 ? 17.663 4.088 -24.630 1.00 98.06 386 PHE A O 1
ATOM 2943 N N . ILE A 1 387 ? 18.979 5.846 -24.135 1.00 98.25 387 ILE A N 1
ATOM 2944 C CA . ILE A 1 387 ? 20.103 5.118 -23.550 1.00 98.25 387 ILE A CA 1
ATOM 2945 C C . ILE A 1 387 ? 20.404 5.663 -22.152 1.00 98.25 387 ILE A C 1
ATOM 2947 O O . ILE A 1 387 ? 20.404 6.875 -21.932 1.00 98.25 387 ILE A O 1
ATOM 2951 N N . ALA A 1 388 ? 20.660 4.773 -21.202 1.00 97.88 388 ALA A N 1
ATOM 2952 C CA . ALA A 1 388 ? 21.162 5.092 -19.877 1.00 97.88 388 ALA A CA 1
ATOM 2953 C C . ALA A 1 388 ? 22.537 4.448 -19.683 1.00 97.88 388 ALA A C 1
ATOM 2955 O O . ALA A 1 388 ? 22.671 3.220 -19.626 1.00 97.88 388 ALA A O 1
ATOM 2956 N N . PHE A 1 389 ? 23.546 5.306 -19.580 1.00 98.44 389 PHE A N 1
ATOM 2957 C CA . PHE A 1 389 ? 24.892 4.930 -19.189 1.00 98.44 389 PHE A CA 1
ATOM 2958 C C . PHE A 1 389 ? 24.918 4.539 -17.715 1.00 98.44 389 PHE A C 1
ATOM 2960 O O . PHE A 1 389 ? 24.213 5.127 -16.892 1.00 98.44 389 PHE A O 1
ATOM 2967 N N . THR A 1 390 ? 25.743 3.555 -17.393 1.00 97.38 390 THR A N 1
ATOM 2968 C CA . THR A 1 390 ? 25.979 3.049 -16.040 1.00 97.38 390 THR A CA 1
ATOM 2969 C C . THR A 1 390 ? 27.470 2.801 -15.868 1.00 97.38 390 THR A C 1
ATOM 2971 O O . THR A 1 390 ? 27.873 1.697 -15.546 1.00 97.38 390 THR A O 1
ATOM 2974 N N . GLU A 1 391 ? 28.294 3.813 -16.134 1.00 98.25 391 GLU A N 1
ATOM 2975 C CA . GLU A 1 391 ? 29.756 3.680 -16.107 1.00 98.25 391 GLU A CA 1
ATOM 2976 C C . GLU A 1 391 ? 30.242 3.034 -14.800 1.00 98.25 391 GLU A C 1
ATOM 2978 O O . GLU A 1 391 ? 29.698 3.322 -13.729 1.00 98.25 391 GLU A O 1
ATOM 2983 N N . ASP A 1 392 ? 31.274 2.194 -14.871 1.00 97.56 392 ASP A N 1
ATOM 2984 C CA . ASP A 1 392 ? 31.840 1.568 -13.676 1.00 97.56 392 ASP A CA 1
ATOM 2985 C C . ASP A 1 392 ? 32.419 2.642 -12.741 1.00 97.56 392 ASP A C 1
ATOM 2987 O O . ASP A 1 392 ? 33.385 3.336 -13.081 1.00 97.56 392 ASP A O 1
ATOM 2991 N N . LEU A 1 393 ? 31.837 2.777 -11.544 1.00 96.06 393 LEU A N 1
ATOM 2992 C CA . LEU A 1 393 ? 32.281 3.730 -10.527 1.00 96.06 393 LEU A CA 1
ATOM 2993 C C . LEU A 1 393 ? 33.779 3.588 -10.213 1.00 96.06 393 LEU A C 1
ATOM 2995 O O . LEU A 1 393 ? 34.433 4.601 -9.948 1.00 96.06 393 LEU A O 1
ATOM 2999 N N . ALA A 1 394 ? 34.323 2.368 -10.256 1.00 95.69 394 ALA A N 1
ATOM 3000 C CA . ALA A 1 394 ? 35.728 2.101 -9.962 1.00 95.69 394 ALA A CA 1
ATOM 3001 C C . ALA A 1 394 ? 36.683 2.695 -11.012 1.00 95.69 394 ALA A C 1
ATOM 3003 O O . ALA A 1 394 ? 37.817 3.043 -10.683 1.00 95.69 394 ALA A O 1
ATOM 3004 N N . ALA A 1 395 ? 36.223 2.846 -12.257 1.00 97.00 395 ALA A N 1
ATOM 3005 C CA . ALA A 1 395 ? 37.000 3.368 -13.382 1.00 97.00 395 ALA A CA 1
ATOM 3006 C C . ALA A 1 395 ? 36.684 4.840 -13.723 1.00 97.00 395 ALA A C 1
ATOM 3008 O O . ALA A 1 395 ? 37.297 5.423 -14.628 1.00 97.00 395 ALA A O 1
ATOM 3009 N N . MET A 1 396 ? 35.752 5.457 -12.991 1.00 97.00 396 MET A N 1
ATOM 3010 C CA . MET A 1 396 ? 35.312 6.837 -13.184 1.00 97.00 396 MET A CA 1
ATOM 3011 C C . MET A 1 396 ? 35.937 7.808 -12.176 1.00 97.00 396 MET A C 1
ATOM 3013 O O . MET A 1 396 ? 36.159 7.491 -11.005 1.00 97.00 396 MET A O 1
ATOM 3017 N N . ASP A 1 397 ? 36.116 9.048 -12.625 1.00 95.00 397 ASP A N 1
ATOM 3018 C CA . ASP A 1 397 ? 36.448 10.209 -11.802 1.00 95.00 397 ASP A CA 1
ATOM 3019 C C . ASP A 1 397 ? 35.510 11.390 -12.125 1.00 95.00 397 ASP A C 1
ATOM 3021 O O . ASP A 1 397 ? 34.632 11.304 -12.991 1.00 95.00 397 ASP A O 1
ATOM 3025 N N . GLU A 1 398 ? 35.675 12.506 -11.413 1.00 94.56 398 GLU A N 1
ATOM 3026 C CA . GLU A 1 398 ? 34.837 13.689 -11.612 1.00 94.56 398 GLU A CA 1
ATOM 3027 C C . GLU A 1 398 ? 34.981 14.284 -13.021 1.00 94.56 398 GLU A C 1
ATOM 3029 O O . GLU A 1 398 ? 33.986 14.713 -13.605 1.00 94.56 398 GLU A O 1
ATOM 3034 N N . LEU A 1 399 ? 36.186 14.282 -13.597 1.00 97.19 399 LEU A N 1
ATOM 3035 C CA . LEU A 1 399 ? 36.438 14.853 -14.921 1.00 97.19 399 LEU A CA 1
ATOM 3036 C C . LEU A 1 399 ? 35.722 14.044 -16.007 1.00 97.19 399 LEU A C 1
ATOM 3038 O O . LEU A 1 399 ? 34.999 14.612 -16.828 1.00 97.19 399 LEU A O 1
ATOM 3042 N N . LYS A 1 400 ? 35.867 12.718 -15.975 1.00 98.00 400 LYS A N 1
ATOM 3043 C CA . LYS A 1 400 ? 35.166 11.784 -16.865 1.00 98.00 400 LYS A CA 1
ATOM 3044 C C . LYS A 1 400 ? 33.651 11.881 -16.699 1.00 98.00 400 LYS A C 1
ATOM 3046 O O . LYS A 1 400 ? 32.913 11.879 -17.681 1.00 98.00 400 LYS A O 1
ATOM 3051 N N . TRP A 1 401 ? 33.167 12.043 -15.469 1.00 96.44 401 TRP A N 1
ATOM 3052 C CA . TRP A 1 401 ? 31.746 12.271 -15.209 1.00 96.44 401 TRP A CA 1
ATOM 3053 C C . TRP A 1 401 ? 31.229 13.561 -15.865 1.00 96.44 401 TRP A C 1
ATOM 3055 O O . TRP A 1 401 ? 30.163 13.553 -16.487 1.00 96.44 401 TRP A O 1
ATOM 3065 N N . GLN A 1 402 ? 31.986 14.663 -15.786 1.00 96.88 402 GLN A N 1
ATOM 3066 C CA . GLN A 1 402 ? 31.634 15.909 -16.477 1.00 96.88 402 GLN A CA 1
ATOM 3067 C C . GLN A 1 402 ? 31.641 15.749 -18.003 1.00 96.88 402 GLN A C 1
ATOM 3069 O O . GLN A 1 402 ? 30.775 16.309 -18.678 1.00 96.88 402 GLN A O 1
ATOM 3074 N N . GLN A 1 403 ? 32.566 14.955 -18.551 1.00 98.12 403 GLN A N 1
ATOM 3075 C CA . GLN A 1 403 ? 32.583 14.624 -19.979 1.00 98.12 403 GLN A CA 1
ATOM 3076 C C . GLN A 1 403 ? 31.310 13.872 -20.386 1.00 98.12 403 GLN A C 1
ATOM 3078 O O . GLN A 1 403 ? 30.612 14.314 -21.298 1.00 98.12 403 GLN A O 1
ATOM 3083 N N . LEU A 1 404 ? 30.937 12.812 -19.660 1.00 98.00 404 LEU A N 1
ATOM 3084 C CA . LEU A 1 404 ? 29.704 12.064 -19.923 1.00 98.00 404 LEU A CA 1
ATOM 3085 C C . LEU A 1 404 ? 28.460 12.965 -19.858 1.00 98.00 404 LEU A C 1
ATOM 3087 O O . LEU A 1 404 ? 27.589 12.909 -20.732 1.00 98.00 404 LEU A O 1
ATOM 3091 N N . LEU A 1 405 ? 28.387 13.830 -18.841 1.00 95.50 405 LEU A N 1
ATOM 3092 C CA . LEU A 1 405 ? 27.321 14.820 -18.692 1.00 95.50 405 LEU A CA 1
ATOM 3093 C C . LEU A 1 405 ? 27.232 15.751 -19.904 1.00 95.50 405 LEU A C 1
ATOM 3095 O O . LEU A 1 405 ? 26.128 16.022 -20.386 1.00 95.50 405 LEU A O 1
ATOM 3099 N N . ALA A 1 406 ? 28.368 16.255 -20.389 1.00 97.00 406 ALA A N 1
ATOM 3100 C CA . ALA A 1 406 ? 28.420 17.145 -21.540 1.00 97.00 406 ALA A CA 1
ATOM 3101 C C . ALA A 1 406 ? 27.891 16.456 -22.807 1.00 97.00 406 ALA A C 1
ATOM 3103 O O . ALA A 1 406 ? 27.043 17.033 -23.494 1.00 97.00 406 ALA A O 1
ATOM 3104 N N . VAL A 1 407 ? 28.304 15.209 -23.066 1.00 97.69 407 VAL A N 1
ATOM 3105 C CA . VAL A 1 407 ? 27.821 14.430 -24.218 1.00 97.69 407 VAL A CA 1
ATOM 3106 C C . VAL A 1 407 ? 26.315 14.189 -24.131 1.00 97.69 407 VAL A C 1
ATOM 3108 O O . VAL A 1 407 ? 25.579 14.505 -25.072 1.00 97.69 407 VAL A O 1
ATOM 3111 N N . CYS A 1 408 ? 25.825 13.718 -22.980 1.00 95.50 408 CYS A N 1
ATOM 3112 C CA . CYS A 1 408 ? 24.398 13.470 -22.778 1.00 95.50 408 CYS A CA 1
ATOM 3113 C C . CYS A 1 408 ? 23.569 14.752 -22.963 1.00 95.50 408 CYS A C 1
ATOM 3115 O O . CYS A 1 408 ? 22.533 14.735 -23.627 1.00 95.50 408 CYS A O 1
ATOM 3117 N N . ASN A 1 409 ? 24.022 15.888 -22.417 1.00 92.88 409 ASN A N 1
ATOM 3118 C CA . ASN A 1 409 ? 23.329 17.171 -22.567 1.00 92.88 409 ASN A CA 1
ATOM 3119 C C . ASN A 1 409 ? 23.293 17.639 -24.024 1.00 92.88 409 ASN A C 1
ATOM 3121 O O . ASN A 1 409 ? 22.236 18.063 -24.487 1.00 92.88 409 ASN A O 1
ATOM 3125 N N . LYS A 1 410 ? 24.415 17.527 -24.745 1.00 95.62 410 LYS A N 1
ATOM 3126 C CA . LYS A 1 410 ? 24.512 17.906 -26.159 1.00 95.62 410 LYS A CA 1
ATOM 3127 C C . LYS A 1 410 ? 23.507 17.128 -27.008 1.00 95.62 410 LYS A C 1
ATOM 3129 O O . LYS A 1 410 ? 22.762 17.730 -27.776 1.00 95.62 410 LYS A O 1
ATOM 3134 N N . VAL A 1 411 ? 23.430 15.809 -26.830 1.00 94.62 411 VAL A N 1
ATOM 3135 C CA . VAL A 1 411 ? 22.472 14.960 -27.561 1.00 94.62 411 VAL A CA 1
ATOM 3136 C C . VAL A 1 411 ? 21.031 15.285 -27.175 1.00 94.62 411 VAL A C 1
ATOM 3138 O O . VAL A 1 411 ? 20.192 15.470 -28.052 1.00 94.62 411 VAL A O 1
ATOM 3141 N N . ASN A 1 412 ? 20.752 15.430 -25.878 1.00 91.50 412 ASN A N 1
ATOM 3142 C CA . ASN A 1 412 ? 19.418 15.760 -25.372 1.00 91.50 412 ASN A CA 1
ATOM 3143 C C . ASN A 1 412 ? 18.895 17.122 -25.859 1.00 91.50 412 ASN A C 1
ATOM 3145 O O . ASN A 1 412 ? 17.681 17.316 -25.907 1.00 91.50 412 ASN A O 1
ATOM 3149 N N . GLN A 1 413 ? 19.789 18.067 -26.163 1.00 90.06 413 GLN A N 1
ATOM 3150 C CA . GLN A 1 413 ? 19.457 19.366 -26.754 1.00 90.06 413 GLN A CA 1
ATOM 3151 C C . GLN A 1 413 ? 19.272 19.273 -28.273 1.00 90.06 413 GLN A C 1
ATOM 3153 O O . GLN A 1 413 ? 18.388 19.925 -28.819 1.00 90.06 413 GLN A O 1
ATOM 3158 N N . ALA A 1 414 ? 20.094 18.468 -28.951 1.00 92.31 414 ALA A N 1
ATOM 3159 C CA . ALA A 1 414 ? 20.090 18.356 -30.406 1.00 92.31 414 ALA A CA 1
ATOM 3160 C C . ALA A 1 414 ? 18.964 17.465 -30.959 1.00 92.31 414 ALA A C 1
ATOM 3162 O O . ALA A 1 414 ? 18.519 17.683 -32.084 1.00 92.31 414 ALA A O 1
ATOM 3163 N N . ASN A 1 415 ? 18.509 16.459 -30.204 1.00 90.38 415 ASN A N 1
ATOM 3164 C CA . ASN A 1 415 ? 17.519 15.492 -30.674 1.00 90.38 415 ASN A CA 1
ATOM 3165 C C . ASN A 1 415 ? 16.356 15.329 -29.675 1.00 90.38 415 ASN A C 1
ATOM 3167 O O . ASN A 1 415 ? 16.508 14.637 -28.672 1.00 90.38 415 ASN A O 1
ATOM 3171 N N . PRO A 1 416 ? 15.162 15.886 -29.948 1.00 87.75 416 PRO A N 1
ATOM 3172 C CA . PRO A 1 416 ? 14.002 15.718 -29.070 1.00 87.75 416 PRO A CA 1
ATOM 3173 C C . PRO A 1 416 ? 13.387 14.306 -29.117 1.00 87.75 416 PRO A C 1
ATOM 3175 O O . PRO A 1 416 ? 12.584 13.971 -28.249 1.00 87.75 416 PRO A O 1
ATOM 3178 N N . LYS A 1 417 ? 13.745 13.478 -30.110 1.00 92.31 417 LYS A N 1
ATOM 3179 C CA . LYS A 1 417 ? 13.240 12.105 -30.295 1.00 92.31 417 LYS A CA 1
ATOM 3180 C C . LYS A 1 417 ? 14.126 11.033 -29.659 1.00 92.31 417 LYS A C 1
ATOM 3182 O O . LYS A 1 417 ? 13.809 9.858 -29.775 1.00 92.31 417 LYS A O 1
ATOM 3187 N N . PHE A 1 418 ? 15.230 11.418 -29.023 1.00 95.81 418 PHE A N 1
ATOM 3188 C CA . PHE A 1 418 ? 16.119 10.486 -28.340 1.00 95.81 418 PHE A CA 1
ATOM 3189 C C . PHE A 1 418 ? 16.621 11.079 -27.028 1.00 95.81 418 PHE A C 1
ATOM 3191 O O . PHE A 1 418 ? 16.840 12.287 -26.943 1.00 95.81 418 PHE A O 1
ATOM 3198 N N . ARG A 1 419 ? 16.845 10.248 -26.004 1.00 95.44 419 ARG A N 1
ATOM 3199 C CA . ARG A 1 419 ? 17.436 10.713 -24.738 1.00 95.44 419 ARG A CA 1
ATOM 3200 C C . ARG A 1 419 ? 18.643 9.899 -24.312 1.00 95.44 419 ARG A C 1
ATOM 3202 O O . ARG A 1 419 ? 18.635 8.679 -24.367 1.00 95.44 419 ARG A O 1
ATOM 3209 N N . ALA A 1 420 ? 19.657 10.595 -23.820 1.00 96.50 420 ALA A N 1
ATOM 3210 C CA . ALA A 1 420 ? 20.814 10.006 -23.168 1.00 96.50 420 ALA A CA 1
ATOM 3211 C C . ALA A 1 420 ? 20.821 10.396 -21.686 1.00 96.50 420 ALA A C 1
ATOM 3213 O O . ALA A 1 420 ? 20.705 11.578 -21.341 1.00 96.50 420 ALA A O 1
ATOM 3214 N N . PHE A 1 421 ? 20.952 9.405 -20.810 1.00 95.62 421 PHE A N 1
ATOM 3215 C CA . PHE A 1 421 ? 21.072 9.590 -19.370 1.00 95.62 421 PHE A CA 1
ATOM 3216 C C . PHE A 1 421 ? 22.441 9.110 -18.900 1.00 95.62 421 PHE A C 1
ATOM 3218 O O . PHE A 1 421 ? 22.809 7.963 -19.109 1.00 95.62 421 PHE A O 1
ATOM 3225 N N . GLN A 1 422 ? 23.175 9.979 -18.222 1.00 95.38 422 GLN A N 1
ATOM 3226 C CA . GLN A 1 422 ? 24.389 9.637 -17.488 1.00 95.38 422 GLN A CA 1
ATOM 3227 C C . GLN A 1 422 ? 24.066 8.809 -16.234 1.00 95.38 422 GLN A C 1
ATOM 3229 O O . GLN A 1 422 ? 23.017 9.015 -15.617 1.00 95.38 422 GLN A O 1
ATOM 3234 N N . GLY A 1 423 ? 24.969 7.936 -15.800 1.00 95.25 423 GLY A N 1
ATOM 3235 C CA . GLY A 1 423 ? 24.750 7.080 -14.635 1.00 95.25 423 GLY A CA 1
ATOM 3236 C C . GLY A 1 423 ? 25.971 6.248 -14.265 1.00 95.25 423 GLY A C 1
ATOM 3237 O O . GLY A 1 423 ? 27.010 6.363 -14.911 1.00 95.25 423 GLY A O 1
ATOM 3238 N N . LEU A 1 424 ? 25.844 5.454 -13.201 1.00 96.31 424 LEU A N 1
ATOM 3239 C CA . LEU A 1 424 ? 26.915 4.642 -12.621 1.00 96.31 424 LEU A CA 1
ATOM 3240 C C . LEU A 1 424 ? 26.426 3.225 -12.296 1.00 96.31 424 LEU A C 1
ATOM 3242 O O . LEU A 1 424 ? 25.316 3.064 -11.781 1.00 96.31 424 LEU A O 1
ATOM 3246 N N . ASP A 1 425 ? 27.271 2.231 -12.554 1.00 96.19 425 ASP A N 1
ATOM 3247 C CA . ASP A 1 425 ? 27.240 0.898 -11.944 1.00 96.19 425 ASP A CA 1
ATOM 3248 C C . ASP A 1 425 ? 28.154 0.927 -10.717 1.00 96.19 425 ASP A C 1
ATOM 3250 O O . ASP A 1 425 ? 29.257 1.476 -10.757 1.00 96.19 425 ASP A O 1
ATOM 3254 N N . PHE A 1 426 ? 27.664 0.425 -9.590 1.00 94.81 426 PHE A N 1
ATOM 3255 C CA . PHE A 1 426 ? 28.366 0.526 -8.322 1.00 94.81 426 PHE A CA 1
ATOM 3256 C C . PHE A 1 426 ? 28.180 -0.717 -7.461 1.00 94.81 426 PHE A C 1
ATOM 3258 O O . PHE A 1 426 ? 27.159 -1.408 -7.500 1.00 94.81 426 PHE A O 1
ATOM 3265 N N . LEU A 1 427 ? 29.164 -0.935 -6.593 1.00 93.44 427 LEU A N 1
ATOM 3266 C CA . LEU A 1 427 ? 29.051 -1.809 -5.434 1.00 93.44 427 LEU A CA 1
ATOM 3267 C C . LEU A 1 427 ? 28.878 -0.955 -4.177 1.00 93.44 427 LEU A C 1
ATOM 3269 O O . LEU A 1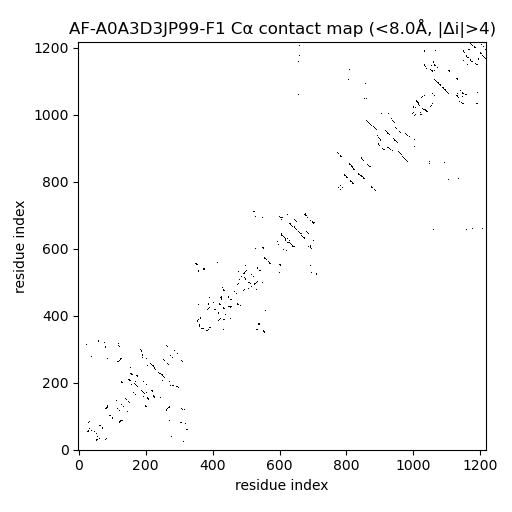 427 ? 29.539 0.075 -4.030 1.00 93.44 427 LEU A O 1
ATOM 3273 N N . ASP A 1 428 ? 28.006 -1.379 -3.263 1.00 86.50 428 ASP A N 1
ATOM 3274 C CA . ASP A 1 428 ? 28.020 -0.864 -1.893 1.00 86.50 428 ASP A CA 1
ATOM 3275 C C . ASP A 1 428 ? 29.123 -1.539 -1.061 1.00 86.50 428 ASP A C 1
ATOM 3277 O O . ASP A 1 428 ? 29.739 -2.528 -1.471 1.00 86.50 428 ASP A O 1
ATOM 3281 N N . GLU A 1 429 ? 29.383 -1.025 0.138 1.00 83.88 429 GLU A N 1
ATOM 3282 C CA . GLU A 1 429 ? 30.405 -1.581 1.028 1.00 83.88 429 GLU A CA 1
ATOM 3283 C C . GLU A 1 429 ? 30.147 -3.055 1.381 1.00 83.88 429 GLU A C 1
ATOM 3285 O O . GLU A 1 429 ? 31.076 -3.847 1.540 1.00 83.88 429 GLU A O 1
ATOM 3290 N N . ALA A 1 430 ? 28.876 -3.461 1.404 1.00 77.75 430 ALA A N 1
ATOM 3291 C CA . ALA A 1 430 ? 28.473 -4.842 1.611 1.00 77.75 430 ALA A CA 1
ATOM 3292 C C . ALA A 1 430 ? 28.546 -5.698 0.334 1.00 77.75 430 ALA A C 1
ATOM 3294 O O . ALA A 1 430 ? 28.137 -6.852 0.390 1.00 77.75 430 ALA A O 1
ATOM 3295 N N . GLY A 1 431 ? 29.053 -5.187 -0.790 1.00 86.19 431 GLY A N 1
ATOM 3296 C CA . GLY A 1 431 ? 29.210 -5.912 -2.053 1.00 86.19 431 GLY A CA 1
ATOM 3297 C C . GLY A 1 431 ? 27.909 -6.139 -2.828 1.00 86.19 431 GLY A C 1
ATOM 3298 O O . GLY A 1 431 ? 27.862 -7.020 -3.679 1.00 86.19 431 GLY A O 1
ATOM 3299 N N . ASN A 1 432 ? 26.843 -5.395 -2.528 1.00 88.88 432 ASN A N 1
ATOM 3300 C CA . ASN A 1 432 ? 25.617 -5.416 -3.326 1.00 88.88 432 ASN A CA 1
ATOM 3301 C C . ASN A 1 432 ? 25.802 -4.533 -4.553 1.00 88.88 432 ASN A C 1
ATOM 3303 O O . ASN A 1 432 ? 26.247 -3.392 -4.424 1.00 88.88 432 ASN A O 1
ATOM 3307 N N . ARG A 1 433 ? 25.426 -5.047 -5.721 1.00 93.56 433 ARG A N 1
ATOM 3308 C CA . ARG A 1 433 ? 25.538 -4.351 -6.997 1.00 93.56 433 ARG A CA 1
ATOM 3309 C C . ARG A 1 433 ? 24.248 -3.635 -7.361 1.00 93.56 433 ARG A C 1
ATOM 3311 O O . ARG A 1 433 ? 23.153 -4.198 -7.252 1.00 93.56 433 ARG A O 1
ATOM 3318 N N . GLY A 1 434 ? 24.395 -2.404 -7.825 1.00 94.56 434 GLY A N 1
ATOM 3319 C CA . GLY A 1 434 ? 23.306 -1.553 -8.270 1.00 94.56 434 GLY A CA 1
ATOM 3320 C C . GLY A 1 434 ? 23.704 -0.671 -9.426 1.00 94.56 434 GLY A C 1
ATOM 3321 O O . GLY A 1 434 ? 24.879 -0.411 -9.648 1.00 94.56 434 GLY A O 1
ATOM 3322 N N . VAL A 1 435 ? 22.698 -0.170 -10.133 1.00 95.38 435 VAL A N 1
ATOM 3323 C CA . VAL A 1 435 ? 22.897 0.894 -11.117 1.00 95.38 435 VAL A CA 1
ATOM 3324 C C . VAL A 1 435 ? 22.017 2.087 -10.792 1.00 95.38 435 VAL A C 1
ATOM 3326 O O . VAL A 1 435 ? 20.915 1.951 -10.253 1.00 95.38 435 VAL A O 1
ATOM 3329 N N . VAL A 1 436 ? 22.498 3.276 -11.126 1.00 93.12 436 VAL A N 1
ATOM 3330 C CA . VAL A 1 436 ? 21.773 4.536 -10.968 1.00 93.12 436 VAL A CA 1
ATOM 3331 C C . VAL A 1 436 ? 21.972 5.396 -12.207 1.00 93.12 436 VAL A C 1
ATOM 3333 O O . VAL A 1 436 ? 23.081 5.473 -12.722 1.00 93.12 436 VAL A O 1
ATOM 3336 N N . PHE A 1 437 ? 20.926 6.059 -12.704 1.00 93.12 437 PHE A N 1
ATOM 3337 C CA . PHE A 1 437 ? 21.049 6.931 -13.879 1.00 93.12 437 PHE A CA 1
ATOM 3338 C C . PHE A 1 437 ? 20.172 8.183 -13.799 1.00 93.12 437 PHE A C 1
ATOM 3340 O O . PHE A 1 437 ? 19.298 8.324 -12.950 1.00 93.12 437 PHE A O 1
ATOM 3347 N N . GLY A 1 438 ? 20.460 9.155 -14.661 1.00 87.94 438 GLY A N 1
ATOM 3348 C CA . GLY A 1 438 ? 19.836 10.478 -14.707 1.00 87.94 438 GLY A CA 1
ATOM 3349 C C . GLY A 1 438 ? 20.247 11.425 -13.571 1.00 87.94 438 GLY A C 1
ATOM 3350 O O . GLY A 1 438 ? 19.897 12.605 -13.606 1.00 87.94 438 GLY A O 1
ATOM 3351 N N . GLN A 1 439 ? 21.044 10.961 -12.604 1.00 85.00 439 GLN A N 1
ATOM 3352 C CA . GLN A 1 439 ? 21.675 11.812 -11.591 1.00 85.00 439 GLN A CA 1
ATOM 3353 C C . GLN A 1 439 ? 22.612 12.821 -12.252 1.00 85.00 439 GLN A C 1
ATOM 3355 O O . GLN A 1 439 ? 23.288 12.494 -13.219 1.00 85.00 439 GLN A O 1
ATOM 3360 N N . ARG A 1 440 ? 22.666 14.059 -11.762 1.00 84.94 440 ARG A N 1
ATOM 3361 C CA . ARG A 1 440 ? 23.480 15.126 -12.381 1.00 84.94 440 ARG A CA 1
ATOM 3362 C C . ARG A 1 440 ? 24.713 15.518 -11.569 1.00 84.94 440 ARG A C 1
ATOM 3364 O O . ARG A 1 440 ? 25.364 16.499 -11.905 1.00 84.94 440 ARG A O 1
ATOM 3371 N N . TYR A 1 441 ? 25.028 14.771 -10.516 1.00 84.31 441 TYR A N 1
ATOM 3372 C CA . TYR A 1 441 ? 26.143 15.045 -9.614 1.00 84.31 441 TYR A CA 1
ATOM 3373 C C . TYR A 1 441 ? 27.102 13.857 -9.545 1.00 84.31 441 TYR A C 1
ATOM 3375 O O . TYR A 1 441 ? 26.702 12.714 -9.756 1.00 84.31 441 TYR A O 1
ATOM 3383 N N . TRP A 1 442 ? 28.361 14.155 -9.230 1.00 89.62 442 TRP A N 1
ATOM 3384 C CA . TRP A 1 442 ? 29.405 13.164 -9.001 1.00 89.62 442 TRP A CA 1
ATOM 3385 C C . TRP A 1 442 ? 29.351 12.596 -7.574 1.00 89.62 442 TRP A C 1
ATOM 3387 O O . TRP A 1 442 ? 29.010 13.302 -6.615 1.00 89.62 442 TRP A O 1
ATOM 3397 N N . VAL A 1 443 ? 29.716 11.321 -7.418 1.00 86.62 443 VAL A N 1
ATOM 3398 C CA . VAL A 1 443 ? 29.825 10.657 -6.111 1.00 86.62 443 VAL A CA 1
ATOM 3399 C C . VAL A 1 443 ? 31.094 11.132 -5.408 1.00 86.62 443 VAL A C 1
ATOM 3401 O O . VAL A 1 443 ? 32.190 10.628 -5.640 1.00 86.62 443 VAL A O 1
ATOM 3404 N N . THR A 1 444 ? 30.935 12.126 -4.537 1.00 84.25 444 THR A N 1
ATOM 3405 C CA . THR A 1 444 ? 32.037 12.682 -3.738 1.00 84.25 444 THR A CA 1
ATOM 3406 C C . THR A 1 444 ? 32.637 11.654 -2.788 1.00 84.25 444 THR A C 1
ATOM 3408 O O . THR A 1 444 ? 31.908 10.791 -2.308 1.00 84.25 444 THR A O 1
ATOM 3411 N N . GLU A 1 445 ? 33.882 11.873 -2.367 1.00 82.06 445 GLU A N 1
ATOM 3412 C CA . GLU A 1 445 ? 34.605 11.023 -1.409 1.00 82.06 445 GLU A CA 1
ATOM 3413 C C . GLU A 1 445 ? 33.809 10.674 -0.143 1.00 82.06 445 GLU A C 1
ATOM 3415 O O . GLU A 1 445 ? 33.797 9.533 0.290 1.00 82.06 445 GLU A O 1
ATOM 3420 N N . LYS A 1 446 ? 33.028 11.619 0.398 1.00 80.88 446 LYS A N 1
ATOM 3421 C CA . LYS A 1 446 ? 32.179 11.389 1.585 1.00 80.88 446 LYS A CA 1
ATOM 3422 C C . LYS A 1 446 ? 31.064 10.352 1.399 1.00 80.88 446 LYS A C 1
ATOM 3424 O O . LYS A 1 446 ? 30.440 9.972 2.376 1.00 80.88 446 LYS A O 1
ATOM 3429 N N . LEU A 1 447 ? 30.725 10.008 0.159 1.00 78.88 447 LEU A N 1
ATOM 3430 C CA . LEU A 1 447 ? 29.728 8.982 -0.157 1.00 78.88 447 LEU A CA 1
ATOM 3431 C C . LEU A 1 447 ? 30.379 7.648 -0.544 1.00 78.88 447 LEU A C 1
ATOM 3433 O O . LEU A 1 447 ? 29.669 6.648 -0.679 1.00 78.88 447 LEU A O 1
ATOM 3437 N N . ARG A 1 448 ? 31.696 7.650 -0.773 1.00 84.25 448 ARG A N 1
ATOM 3438 C CA . ARG A 1 448 ? 32.483 6.460 -1.082 1.00 84.25 448 ARG A CA 1
ATOM 3439 C C . ARG A 1 448 ? 32.797 5.714 0.206 1.00 84.25 448 ARG A C 1
ATOM 3441 O O . ARG A 1 448 ? 32.825 6.306 1.284 1.00 84.25 448 ARG A O 1
ATOM 3448 N N . SER A 1 449 ? 33.002 4.406 0.104 1.00 83.94 449 SER A N 1
ATOM 3449 C CA . SER A 1 449 ? 33.440 3.641 1.266 1.00 83.94 449 SER A CA 1
ATOM 3450 C C . SER A 1 449 ? 34.844 4.093 1.659 1.00 83.94 449 SER A C 1
ATOM 3452 O O . SER A 1 449 ? 35.744 4.180 0.828 1.00 83.94 449 SER A O 1
ATOM 3454 N N . THR A 1 450 ? 35.041 4.342 2.951 1.00 85.69 450 THR A N 1
ATOM 3455 C CA . THR A 1 450 ? 36.363 4.678 3.502 1.00 85.69 450 THR A CA 1
ATOM 3456 C C . THR A 1 450 ? 37.335 3.496 3.453 1.00 85.69 450 THR A C 1
ATOM 3458 O O . THR A 1 450 ? 38.544 3.693 3.563 1.00 85.69 450 THR A O 1
ATOM 3461 N N . ARG A 1 451 ? 36.823 2.268 3.289 1.00 83.62 451 ARG A N 1
ATOM 3462 C CA . ARG A 1 451 ? 37.618 1.034 3.189 1.00 83.62 451 ARG A CA 1
ATOM 3463 C C . ARG A 1 451 ? 38.006 0.709 1.757 1.00 83.62 451 ARG A C 1
ATOM 3465 O O . ARG A 1 451 ? 39.124 0.270 1.509 1.00 83.62 451 ARG A O 1
ATOM 3472 N N . ASP A 1 452 ? 37.065 0.898 0.842 1.00 88.69 452 ASP A N 1
ATOM 3473 C CA . ASP A 1 452 ? 37.251 0.663 -0.582 1.00 88.69 452 ASP A CA 1
ATOM 3474 C C . ASP A 1 452 ? 36.645 1.835 -1.368 1.00 88.69 452 ASP A C 1
ATOM 3476 O O . ASP A 1 452 ? 35.450 1.818 -1.678 1.00 88.69 452 ASP A O 1
ATOM 3480 N N . PRO A 1 453 ? 37.449 2.858 -1.709 1.00 88.12 453 PRO A N 1
ATOM 3481 C CA . PRO A 1 453 ? 36.966 4.044 -2.412 1.00 88.12 453 PRO A CA 1
ATOM 3482 C C . PRO A 1 453 ? 36.385 3.762 -3.803 1.00 88.12 453 PRO A C 1
ATOM 3484 O O . PRO A 1 453 ? 35.799 4.661 -4.405 1.00 88.12 453 PRO A O 1
ATOM 3487 N N . THR A 1 454 ? 36.531 2.543 -4.337 1.00 90.25 454 THR A N 1
ATOM 3488 C CA . THR A 1 454 ? 35.864 2.117 -5.580 1.00 90.25 454 THR A CA 1
ATOM 3489 C C . THR A 1 454 ? 34.378 1.798 -5.380 1.00 90.25 454 THR A C 1
ATOM 3491 O O . THR A 1 454 ? 33.638 1.620 -6.346 1.00 90.25 454 THR A O 1
ATOM 3494 N N . ARG A 1 455 ? 33.916 1.768 -4.125 1.00 91.31 455 ARG A N 1
ATOM 3495 C CA . ARG A 1 455 ? 32.541 1.469 -3.716 1.00 91.31 455 ARG A CA 1
ATOM 3496 C C . ARG A 1 455 ? 31.870 2.682 -3.103 1.00 91.31 455 ARG A C 1
ATOM 3498 O O . ARG A 1 455 ? 32.523 3.616 -2.638 1.00 91.31 455 ARG A O 1
ATOM 3505 N N . VAL A 1 456 ? 30.546 2.631 -3.011 1.00 88.19 456 VAL A N 1
ATOM 3506 C CA . VAL A 1 456 ? 29.795 3.547 -2.145 1.00 88.19 456 VAL A CA 1
ATOM 3507 C C . VAL A 1 456 ? 29.676 2.985 -0.736 1.00 88.19 456 VAL A C 1
ATOM 3509 O O . VAL A 1 456 ? 29.553 1.777 -0.554 1.00 88.19 456 VAL A O 1
ATOM 3512 N N . GLU A 1 457 ? 29.683 3.858 0.268 1.00 82.56 457 GLU A N 1
ATOM 3513 C CA . GLU A 1 457 ? 29.551 3.447 1.672 1.00 82.56 457 GLU A CA 1
ATOM 3514 C C . GLU A 1 457 ? 28.199 2.750 1.897 1.00 82.56 457 GLU A C 1
ATOM 3516 O O . GLU A 1 457 ? 28.112 1.612 2.358 1.00 82.56 457 GLU A O 1
ATOM 3521 N N . TYR A 1 458 ? 27.123 3.399 1.446 1.00 76.56 458 TYR A N 1
ATOM 3522 C CA . TYR A 1 458 ? 25.773 2.866 1.528 1.00 76.56 458 TYR A CA 1
ATOM 3523 C C . TYR A 1 458 ? 25.013 3.114 0.237 1.00 76.56 458 TYR A C 1
ATOM 3525 O O . TYR A 1 458 ? 25.084 4.185 -0.359 1.00 76.56 458 TYR A O 1
ATOM 3533 N N . TRP A 1 459 ? 24.157 2.163 -0.122 1.00 71.88 459 TRP A N 1
ATOM 3534 C CA . TRP A 1 459 ? 23.169 2.336 -1.187 1.00 71.88 459 TRP A CA 1
ATOM 3535 C C . TRP A 1 459 ? 22.333 3.623 -1.024 1.00 71.88 459 TRP A C 1
ATOM 3537 O O . TRP A 1 459 ? 22.008 4.315 -1.989 1.00 71.88 459 TRP A O 1
ATOM 3547 N N . TYR A 1 460 ? 22.031 3.986 0.227 1.00 68.56 460 TYR A N 1
ATOM 3548 C CA . TYR A 1 460 ? 21.269 5.181 0.600 1.00 68.56 460 TYR A CA 1
ATOM 3549 C C . TYR A 1 460 ? 21.978 6.505 0.289 1.00 68.56 460 TYR A C 1
ATOM 3551 O O . TYR A 1 460 ? 21.313 7.539 0.187 1.00 68.56 460 TYR A O 1
ATOM 3559 N N . SER A 1 461 ? 23.296 6.486 0.087 1.00 66.94 461 SER A N 1
ATOM 3560 C CA . SER A 1 461 ? 24.099 7.669 -0.231 1.00 66.94 461 SER A CA 1
ATOM 3561 C C . SER A 1 461 ? 23.648 8.358 -1.523 1.00 66.94 461 SER A C 1
ATOM 3563 O O . SER A 1 461 ? 23.706 9.584 -1.625 1.00 66.94 461 SER A O 1
ATOM 3565 N N . PHE A 1 462 ? 23.110 7.598 -2.484 1.00 67.75 462 PHE A N 1
ATOM 3566 C CA . PHE A 1 462 ? 22.519 8.146 -3.709 1.00 67.75 462 PHE A CA 1
ATOM 3567 C C . PHE A 1 462 ? 21.149 8.806 -3.503 1.00 67.75 462 PHE A C 1
ATOM 3569 O O . PHE A 1 462 ? 20.674 9.500 -4.393 1.00 67.75 462 PHE A O 1
ATOM 3576 N N . THR A 1 463 ? 20.500 8.596 -2.357 1.00 59.53 463 THR A N 1
ATOM 3577 C CA . THR A 1 463 ? 19.154 9.127 -2.094 1.00 59.53 463 THR A CA 1
ATOM 3578 C C . THR A 1 463 ? 19.223 10.454 -1.344 1.00 59.53 463 THR A C 1
ATOM 3580 O O . THR A 1 463 ? 18.752 11.466 -1.845 1.00 59.53 463 THR A O 1
ATOM 3583 N N . TYR A 1 464 ? 19.910 10.502 -0.201 1.00 56.06 464 TYR A N 1
ATOM 3584 C CA . TYR A 1 464 ? 19.876 11.688 0.665 1.00 56.06 464 TYR A CA 1
ATOM 3585 C C . TYR A 1 464 ? 20.704 12.873 0.161 1.00 56.06 464 TYR A C 1
ATOM 3587 O O . TYR A 1 464 ? 20.410 14.018 0.489 1.00 56.06 464 TYR A O 1
ATOM 3595 N N . LYS A 1 465 ? 21.725 12.651 -0.675 1.00 49.91 465 LYS A N 1
ATOM 3596 C CA . LYS A 1 465 ? 22.433 13.779 -1.302 1.00 49.91 465 LYS A CA 1
ATOM 3597 C C . LYS A 1 465 ? 21.646 14.369 -2.479 1.00 49.91 465 LYS A C 1
ATOM 3599 O O . LYS A 1 465 ? 21.784 15.561 -2.761 1.00 49.91 465 LYS A O 1
ATOM 3604 N N . ALA A 1 466 ? 20.773 13.570 -3.105 1.00 47.66 466 ALA A N 1
ATOM 3605 C CA . ALA A 1 466 ? 19.789 14.056 -4.064 1.00 47.66 466 ALA A CA 1
ATOM 3606 C C . ALA A 1 466 ? 18.726 14.954 -3.400 1.00 47.66 466 ALA A C 1
ATOM 3608 O O . ALA A 1 466 ? 18.229 15.849 -4.071 1.00 47.66 466 ALA A O 1
ATOM 3609 N N . ASP A 1 467 ? 18.462 14.824 -2.092 1.00 40.81 467 ASP A N 1
ATOM 3610 C CA . ASP A 1 467 ? 17.510 15.685 -1.357 1.00 40.81 467 ASP A CA 1
ATOM 3611 C C . ASP A 1 467 ? 17.935 17.156 -1.242 1.00 40.81 467 ASP A C 1
ATOM 3613 O O . ASP A 1 467 ? 17.098 18.020 -0.989 1.00 40.81 467 ASP A O 1
ATOM 3617 N N . SER A 1 468 ? 19.201 17.481 -1.529 1.00 43.69 468 SER A N 1
ATOM 3618 C CA . SER A 1 468 ? 19.626 18.873 -1.747 1.00 43.69 468 SER A CA 1
ATOM 3619 C C . SER A 1 468 ? 18.963 19.520 -2.976 1.00 43.69 468 SER A C 1
ATOM 3621 O O . SER A 1 468 ? 18.862 20.743 -3.078 1.00 43.69 468 SER A O 1
ATOM 3623 N N . ASN A 1 469 ? 18.466 18.693 -3.898 1.00 49.12 469 ASN A N 1
ATOM 3624 C CA . ASN A 1 469 ? 17.573 19.065 -4.979 1.00 49.12 469 ASN A CA 1
ATOM 3625 C C . ASN A 1 469 ? 16.350 18.126 -4.955 1.00 49.12 469 ASN A C 1
ATOM 3627 O O . ASN A 1 469 ? 16.314 17.147 -5.708 1.00 49.12 469 ASN A O 1
ATOM 3631 N N . PRO A 1 470 ? 15.313 18.431 -4.150 1.00 44.09 470 PRO A N 1
ATOM 3632 C CA . PRO A 1 470 ? 14.137 17.569 -3.959 1.00 44.09 470 PRO A CA 1
ATOM 3633 C C . PRO A 1 470 ? 13.352 17.269 -5.253 1.00 44.09 470 PRO A C 1
ATOM 3635 O O . PRO A 1 470 ? 12.391 16.509 -5.237 1.00 44.09 470 PRO A O 1
ATOM 3638 N N . LYS A 1 471 ? 13.758 17.849 -6.391 1.00 50.19 471 LYS A N 1
ATOM 3639 C CA . LYS A 1 471 ? 13.209 17.610 -7.729 1.00 50.19 471 LYS A CA 1
ATOM 3640 C C . LYS A 1 471 ? 13.953 16.536 -8.543 1.00 50.19 471 LYS A C 1
ATOM 3642 O O . LYS A 1 471 ? 13.666 16.408 -9.729 1.00 50.19 471 LYS A O 1
ATOM 3647 N N . SER A 1 472 ? 14.939 15.814 -7.997 1.00 56.50 472 SER A N 1
ATOM 3648 C CA . SER A 1 472 ? 15.739 14.869 -8.802 1.00 56.50 472 SER A CA 1
ATOM 3649 C C . SER A 1 472 ? 16.194 13.618 -8.052 1.00 56.50 472 SER A C 1
ATOM 3651 O O . SER A 1 472 ? 17.386 13.469 -7.788 1.00 56.50 472 SER A O 1
ATOM 3653 N N . TRP A 1 473 ? 15.283 12.694 -7.734 1.00 68.56 473 TRP A N 1
ATOM 3654 C CA . TRP A 1 473 ? 15.698 11.361 -7.286 1.00 68.56 473 TRP A CA 1
ATOM 3655 C C . TRP A 1 473 ? 15.985 10.480 -8.508 1.00 68.56 473 TRP A C 1
ATOM 3657 O O . TRP A 1 473 ? 15.054 10.119 -9.230 1.00 68.56 473 TRP A O 1
ATOM 3667 N N . PRO A 1 474 ? 17.248 10.102 -8.757 1.00 80.19 474 PRO A N 1
ATOM 3668 C CA . PRO A 1 474 ? 17.579 9.271 -9.906 1.00 80.19 474 PRO A CA 1
ATOM 3669 C C . PRO A 1 474 ? 17.002 7.858 -9.755 1.00 80.19 474 PRO A C 1
ATOM 3671 O O . PRO A 1 474 ? 17.055 7.317 -8.644 1.00 80.19 474 PRO A O 1
ATOM 3674 N N . PRO A 1 475 ? 16.497 7.232 -10.836 1.00 86.50 475 PRO A N 1
ATOM 3675 C CA . PRO A 1 475 ? 16.173 5.816 -10.837 1.00 86.50 475 PRO A CA 1
ATOM 3676 C C . PRO A 1 475 ? 17.359 4.975 -10.374 1.00 86.50 475 PRO A C 1
ATOM 3678 O O . PRO A 1 475 ? 18.471 5.115 -10.886 1.00 86.50 475 PRO A O 1
ATOM 3681 N N . ARG A 1 476 ? 17.103 4.098 -9.404 1.00 89.12 476 ARG A N 1
ATOM 3682 C CA . ARG A 1 476 ? 18.080 3.159 -8.841 1.00 89.12 476 ARG A CA 1
ATOM 3683 C C . ARG A 1 476 ? 17.569 1.748 -9.040 1.00 89.12 476 ARG A C 1
ATOM 3685 O O . ARG A 1 476 ? 16.443 1.459 -8.634 1.00 89.12 476 ARG A O 1
ATOM 3692 N N . ILE A 1 477 ? 18.380 0.895 -9.649 1.00 93.19 477 ILE A N 1
ATOM 3693 C CA . ILE A 1 477 ? 17.999 -0.468 -9.998 1.00 93.19 477 ILE A CA 1
ATOM 3694 C C . ILE A 1 477 ? 18.865 -1.460 -9.228 1.00 93.19 477 ILE A C 1
ATOM 3696 O O . ILE A 1 477 ? 20.093 -1.389 -9.298 1.00 93.19 477 ILE A O 1
ATOM 3700 N N . ILE A 1 478 ? 18.234 -2.406 -8.529 1.00 92.69 478 ILE A N 1
ATOM 3701 C CA . ILE A 1 478 ? 18.934 -3.611 -8.063 1.00 92.69 478 ILE A CA 1
ATOM 3702 C C . ILE A 1 478 ? 19.177 -4.513 -9.268 1.00 92.69 478 ILE A C 1
ATOM 3704 O O . ILE A 1 478 ? 18.224 -4.908 -9.941 1.00 92.69 478 ILE A O 1
ATOM 3708 N N . ILE A 1 479 ? 20.438 -4.870 -9.501 1.00 95.81 479 ILE A N 1
ATOM 3709 C CA . ILE A 1 479 ? 20.843 -5.816 -10.543 1.00 95.81 479 ILE A CA 1
ATOM 3710 C C . ILE A 1 479 ? 21.572 -7.001 -9.911 1.00 95.81 479 ILE A C 1
ATOM 3712 O O . ILE A 1 479 ? 22.109 -6.881 -8.809 1.00 95.81 479 ILE A O 1
ATOM 3716 N N . ARG A 1 480 ? 21.612 -8.142 -10.614 1.00 93.81 480 ARG A N 1
ATOM 3717 C CA . ARG A 1 480 ? 22.369 -9.335 -10.188 1.00 93.81 480 ARG A CA 1
ATOM 3718 C C . ARG A 1 480 ? 21.986 -9.801 -8.781 1.00 93.81 480 ARG A C 1
ATOM 3720 O O . ARG A 1 480 ? 22.835 -10.147 -7.957 1.00 93.81 480 ARG A O 1
ATOM 3727 N N . SER A 1 481 ? 20.689 -9.780 -8.496 1.00 89.75 481 SER A N 1
ATOM 3728 C CA . SER A 1 481 ? 20.164 -9.944 -7.142 1.00 89.75 481 SER A CA 1
ATOM 3729 C C . SER A 1 481 ? 20.555 -11.286 -6.515 1.00 89.75 481 SER A C 1
ATOM 3731 O O . SER A 1 481 ? 20.944 -11.333 -5.348 1.00 89.75 481 SER A O 1
ATOM 3733 N N . LYS A 1 482 ? 20.592 -12.361 -7.312 1.00 87.12 482 LYS A N 1
ATOM 3734 C CA . LYS A 1 482 ? 21.048 -13.689 -6.872 1.00 87.12 482 LYS A CA 1
ATOM 3735 C C . LYS A 1 482 ? 22.494 -13.733 -6.375 1.00 87.12 482 LYS A C 1
ATOM 3737 O O . LYS A 1 482 ? 22.821 -14.617 -5.585 1.00 87.12 482 LYS A O 1
ATOM 3742 N N . THR A 1 483 ? 23.345 -12.816 -6.834 1.00 86.94 483 THR A N 1
ATOM 3743 C CA . THR A 1 483 ? 24.757 -12.724 -6.430 1.00 86.94 483 THR A CA 1
ATOM 3744 C C . THR A 1 483 ? 25.022 -11.628 -5.402 1.00 86.94 483 THR A C 1
ATOM 3746 O O . THR A 1 483 ? 26.135 -11.535 -4.893 1.00 86.94 483 THR A O 1
ATOM 3749 N N . ASN A 1 484 ? 24.022 -10.807 -5.076 1.00 85.50 484 ASN A N 1
ATOM 3750 C CA . ASN A 1 484 ? 24.156 -9.792 -4.039 1.00 85.50 484 ASN A CA 1
ATOM 3751 C C . ASN A 1 484 ? 24.224 -10.440 -2.651 1.00 85.50 484 ASN A C 1
ATOM 3753 O O . ASN A 1 484 ? 23.503 -11.390 -2.343 1.00 85.50 484 ASN A O 1
ATOM 3757 N N . ASN A 1 485 ? 25.056 -9.876 -1.774 1.00 81.75 485 ASN A N 1
ATOM 3758 C CA . ASN A 1 485 ? 25.212 -10.369 -0.403 1.00 81.75 485 ASN A CA 1
ATOM 3759 C C . ASN A 1 485 ? 23.939 -10.178 0.443 1.00 81.75 485 ASN A C 1
ATOM 3761 O O . ASN A 1 485 ? 23.683 -10.938 1.378 1.00 81.75 485 ASN A O 1
ATOM 3765 N N . LYS A 1 486 ? 23.123 -9.168 0.122 1.00 76.06 486 LYS A N 1
ATOM 3766 C CA . LYS A 1 486 ? 21.810 -8.910 0.720 1.00 76.06 486 LYS A CA 1
ATOM 3767 C C . LYS A 1 486 ? 20.716 -9.252 -0.282 1.00 76.06 486 LYS A C 1
ATOM 3769 O O . LYS A 1 486 ? 20.782 -8.864 -1.443 1.00 76.06 486 LYS A O 1
ATOM 3774 N N . ARG A 1 487 ? 19.643 -9.879 0.196 1.00 79.25 487 ARG A N 1
ATOM 3775 C CA . ARG A 1 487 ? 18.413 -10.034 -0.591 1.00 79.25 487 ARG A CA 1
ATOM 3776 C C . ARG A 1 487 ? 17.733 -8.676 -0.825 1.00 79.25 487 ARG A C 1
ATOM 3778 O O . ARG A 1 487 ? 17.875 -7.801 0.031 1.00 79.25 487 ARG A O 1
ATOM 3785 N N . PRO A 1 488 ? 16.944 -8.503 -1.900 1.00 74.75 488 PRO A N 1
ATOM 3786 C CA . PRO A 1 488 ? 16.332 -7.218 -2.265 1.00 74.75 488 PRO A CA 1
ATOM 3787 C C . PRO A 1 488 ? 15.488 -6.569 -1.173 1.00 74.75 488 PRO A C 1
ATOM 3789 O O . PRO A 1 488 ? 15.563 -5.366 -0.976 1.00 74.75 488 PRO A O 1
ATOM 3792 N N . TRP A 1 489 ? 14.738 -7.358 -0.404 1.00 72.38 489 TRP A N 1
ATOM 3793 C CA . TRP A 1 489 ? 13.920 -6.863 0.713 1.00 72.38 489 TRP A CA 1
ATOM 3794 C C . TRP A 1 489 ? 14.736 -6.378 1.923 1.00 72.38 489 TRP A C 1
ATOM 3796 O O . TRP A 1 489 ? 14.176 -5.792 2.846 1.00 72.38 489 TRP A O 1
ATOM 3806 N N . ASN A 1 490 ? 16.050 -6.617 1.925 1.00 69.94 490 ASN A N 1
ATOM 3807 C CA . ASN A 1 490 ? 17.001 -6.087 2.905 1.00 69.94 490 ASN A CA 1
ATOM 3808 C C . ASN A 1 490 ? 17.847 -4.934 2.332 1.00 69.94 490 ASN A C 1
ATOM 3810 O O . ASN A 1 490 ? 18.723 -4.407 3.022 1.00 69.94 490 ASN A O 1
ATOM 3814 N N . GLN A 1 491 ? 17.623 -4.571 1.068 1.00 71.12 491 GLN A N 1
ATOM 3815 C CA . GLN A 1 491 ? 18.197 -3.402 0.414 1.00 71.12 491 GLN A CA 1
ATOM 3816 C C . GLN A 1 491 ? 17.084 -2.345 0.357 1.00 71.12 491 GLN A C 1
ATOM 3818 O O . GLN A 1 491 ? 15.977 -2.649 -0.072 1.00 71.12 491 GLN A O 1
ATOM 3823 N N . GLY A 1 492 ? 17.304 -1.127 0.849 1.00 68.81 492 GLY A N 1
ATOM 3824 C CA . GLY A 1 492 ? 16.266 -0.085 0.859 1.00 68.81 492 GLY A CA 1
ATOM 3825 C C . GLY A 1 492 ? 16.493 0.997 -0.200 1.00 68.81 492 GLY A C 1
ATOM 3826 O O . GLY A 1 492 ? 17.574 1.109 -0.769 1.00 68.81 492 GLY A O 1
ATOM 3827 N N . MET A 1 493 ? 15.469 1.829 -0.422 1.00 70.81 493 MET A N 1
ATOM 3828 C CA . MET A 1 493 ? 15.487 3.030 -1.283 1.00 70.81 493 MET A CA 1
ATOM 3829 C C . MET A 1 493 ? 16.003 2.841 -2.722 1.00 70.81 493 MET A C 1
ATOM 3831 O O . MET A 1 493 ? 16.612 3.748 -3.282 1.00 70.81 493 MET A O 1
ATOM 3835 N N . TRP A 1 494 ? 15.743 1.706 -3.361 1.00 80.62 494 TRP A N 1
ATOM 3836 C CA . TRP A 1 494 ? 15.824 1.543 -4.822 1.00 80.62 494 TRP A CA 1
ATOM 3837 C C . TRP A 1 494 ? 14.465 1.871 -5.463 1.00 80.62 494 TRP A C 1
ATOM 3839 O O . TRP A 1 494 ? 13.461 1.891 -4.766 1.00 80.62 494 TRP A O 1
ATOM 3849 N N . SER A 1 495 ? 14.432 2.168 -6.763 1.00 81.12 495 SER A N 1
ATOM 3850 C CA . SER A 1 495 ? 13.197 2.499 -7.506 1.00 81.12 495 SER A CA 1
ATOM 3851 C C . SER A 1 495 ? 12.739 1.368 -8.425 1.00 81.12 495 SER A C 1
ATOM 3853 O O . SER A 1 495 ? 11.571 1.312 -8.797 1.00 81.12 495 SER A O 1
ATOM 3855 N N . LEU A 1 496 ? 13.679 0.515 -8.843 1.00 89.81 496 LEU A N 1
ATOM 3856 C CA . LEU A 1 496 ? 13.468 -0.560 -9.800 1.00 89.81 496 LEU A CA 1
ATOM 3857 C C . LEU A 1 496 ? 14.228 -1.830 -9.377 1.00 89.81 496 LEU A C 1
ATOM 3859 O O . LEU A 1 496 ? 15.274 -1.778 -8.729 1.00 89.81 496 LEU A O 1
ATOM 3863 N N . PHE A 1 497 ? 13.733 -2.975 -9.822 1.00 92.88 497 PHE A N 1
ATOM 3864 C CA . PHE A 1 497 ? 14.349 -4.287 -9.716 1.00 92.88 497 PHE A CA 1
ATOM 3865 C C . PHE A 1 497 ? 14.558 -4.852 -11.124 1.00 92.88 497 PHE A C 1
ATOM 3867 O O . PHE A 1 497 ? 13.625 -4.862 -11.930 1.00 92.88 497 PHE A O 1
ATOM 3874 N N . ALA A 1 498 ? 15.764 -5.323 -11.436 1.00 96.12 498 ALA A N 1
ATOM 3875 C CA . ALA A 1 498 ? 16.046 -5.975 -12.708 1.00 96.12 498 ALA A CA 1
ATOM 3876 C C . ALA A 1 498 ? 16.033 -7.499 -12.548 1.00 96.12 498 ALA A C 1
ATOM 3878 O O . ALA A 1 498 ? 17.052 -8.074 -12.163 1.00 96.12 498 ALA A O 1
ATOM 3879 N N . PRO A 1 499 ? 14.916 -8.191 -12.846 1.00 95.38 499 PRO A N 1
ATOM 3880 C CA . PRO A 1 499 ? 14.916 -9.646 -12.875 1.00 95.38 499 PRO A CA 1
ATOM 3881 C C . PRO A 1 499 ? 15.717 -10.196 -14.053 1.00 95.38 499 PRO A C 1
ATOM 3883 O O . PRO A 1 499 ? 16.133 -11.338 -13.980 1.00 95.38 499 PRO A O 1
ATOM 3886 N N . TYR A 1 500 ? 15.925 -9.424 -15.123 1.00 97.81 500 TYR A N 1
ATOM 3887 C CA . TYR A 1 500 ? 16.651 -9.877 -16.306 1.00 97.81 500 TYR A CA 1
ATOM 3888 C C . TYR A 1 500 ? 17.869 -8.987 -16.528 1.00 97.81 500 TYR A C 1
ATOM 3890 O O . TYR A 1 500 ? 17.725 -7.828 -16.932 1.00 97.81 500 TYR A O 1
ATOM 3898 N N . CYS A 1 501 ? 19.058 -9.534 -16.277 1.00 98.31 501 CYS A N 1
ATOM 3899 C CA . CYS A 1 501 ? 20.320 -8.861 -16.566 1.00 98.31 501 CYS A CA 1
ATOM 3900 C C . CYS A 1 501 ? 21.076 -9.593 -17.672 1.00 98.31 501 CYS A C 1
ATOM 3902 O O . CYS A 1 501 ? 21.277 -10.805 -17.586 1.00 98.31 501 CYS A O 1
ATOM 3904 N N . TYR A 1 502 ? 21.543 -8.842 -18.665 1.00 98.25 502 TYR A N 1
ATOM 3905 C CA . TYR A 1 502 ? 22.355 -9.331 -19.772 1.00 98.25 502 TYR A CA 1
ATOM 3906 C C . TYR A 1 502 ? 23.769 -8.750 -19.720 1.00 98.25 502 TYR A C 1
ATOM 3908 O O . TYR A 1 502 ? 23.961 -7.636 -19.237 1.00 98.25 502 TYR A O 1
ATOM 3916 N N . GLU A 1 503 ? 24.748 -9.480 -20.245 1.00 95.94 503 GLU A N 1
ATOM 3917 C CA . GLU A 1 503 ? 26.124 -9.011 -20.444 1.00 95.94 503 GLU A CA 1
ATOM 3918 C C . GLU A 1 503 ? 26.665 -9.603 -21.747 1.00 95.94 503 GLU A C 1
ATOM 3920 O O . GLU A 1 503 ? 26.545 -10.806 -21.973 1.00 95.94 503 GLU A O 1
ATOM 3925 N N . GLY A 1 504 ? 27.160 -8.757 -22.658 1.00 89.25 504 GLY A N 1
ATOM 3926 C CA . GLY A 1 504 ? 27.535 -9.198 -24.013 1.00 89.25 504 GLY A CA 1
ATOM 3927 C C . GLY A 1 504 ? 26.370 -9.820 -24.803 1.00 89.25 504 GLY A C 1
ATOM 3928 O O . GLY A 1 504 ? 26.561 -10.629 -25.709 1.00 89.25 504 GLY A O 1
ATOM 3929 N N . GLY A 1 505 ? 25.128 -9.499 -24.422 1.00 90.88 505 GLY A N 1
ATOM 3930 C CA . GLY A 1 505 ? 23.914 -10.095 -24.977 1.00 90.88 505 GLY A CA 1
ATOM 3931 C C . GLY A 1 505 ? 23.492 -11.439 -24.367 1.00 90.88 505 GLY A C 1
ATOM 3932 O O . GLY A 1 505 ? 22.408 -11.922 -24.695 1.00 90.88 505 GLY A O 1
ATOM 3933 N N . GLU A 1 506 ? 24.272 -12.031 -23.469 1.00 95.44 506 GLU A N 1
ATOM 3934 C CA . GLU A 1 506 ? 23.905 -13.278 -22.791 1.00 95.44 506 GLU A CA 1
ATOM 3935 C C . GLU A 1 506 ? 23.134 -12.995 -21.503 1.00 95.44 506 GLU A C 1
ATOM 3937 O O . GLU A 1 506 ? 23.461 -12.055 -20.782 1.00 95.44 506 GLU A O 1
ATOM 3942 N N . LEU A 1 507 ? 22.099 -13.791 -21.207 1.00 97.00 507 LEU A N 1
ATOM 3943 C CA . LEU A 1 507 ? 21.340 -13.673 -19.959 1.00 97.00 507 LEU A CA 1
ATOM 3944 C C . LEU A 1 507 ? 22.182 -14.235 -18.812 1.00 97.00 507 LEU A C 1
ATOM 3946 O O . LEU A 1 507 ? 22.469 -15.427 -18.753 1.00 97.00 507 LEU A O 1
ATOM 3950 N N . VAL A 1 508 ? 22.555 -13.365 -17.888 1.00 97.19 508 VAL A N 1
ATOM 3951 C CA . VAL A 1 508 ? 23.537 -13.646 -16.834 1.00 97.19 508 VAL A CA 1
ATOM 3952 C C . VAL A 1 508 ? 22.955 -13.483 -15.429 1.00 97.19 508 VAL A C 1
ATOM 3954 O O . VAL A 1 508 ? 23.617 -13.806 -14.443 1.00 97.19 508 VAL A O 1
ATOM 3957 N N . ASP A 1 509 ? 21.717 -12.997 -15.323 1.00 96.75 509 ASP A N 1
ATOM 3958 C CA . ASP A 1 509 ? 20.872 -13.148 -14.140 1.00 96.75 509 ASP A CA 1
ATOM 3959 C C . ASP A 1 509 ? 19.392 -13.222 -14.541 1.00 96.75 509 ASP A C 1
ATOM 3961 O O . ASP A 1 509 ? 18.908 -12.375 -15.294 1.00 96.75 509 ASP A O 1
ATOM 3965 N N . ASP A 1 510 ? 18.693 -14.229 -14.012 1.00 96.44 510 ASP A N 1
ATOM 3966 C CA . ASP A 1 510 ? 17.232 -14.370 -14.063 1.00 96.44 510 ASP A CA 1
ATOM 3967 C C . ASP A 1 510 ? 16.702 -14.421 -12.628 1.00 96.44 510 ASP A C 1
ATOM 3969 O O . ASP A 1 510 ? 16.577 -15.487 -12.024 1.00 96.44 510 ASP A O 1
ATOM 3973 N N . SER A 1 511 ? 16.440 -13.257 -12.053 1.00 94.62 511 SER A N 1
ATOM 3974 C CA . SER A 1 511 ? 15.916 -13.079 -10.701 1.00 94.62 511 SER A CA 1
ATOM 3975 C C . SER A 1 511 ? 14.391 -12.900 -10.681 1.00 94.62 511 SER A C 1
ATOM 3977 O O . SER A 1 511 ? 13.848 -12.318 -9.739 1.00 94.62 511 SER A O 1
ATOM 3979 N N . PHE A 1 512 ? 13.661 -13.404 -11.687 1.00 93.38 512 PHE A N 1
ATOM 3980 C CA . PHE A 1 512 ? 12.203 -13.251 -11.740 1.00 93.38 512 PHE A CA 1
ATOM 3981 C C . PHE A 1 512 ? 11.482 -13.886 -10.537 1.00 93.38 512 PHE A C 1
ATOM 3983 O O . PHE A 1 512 ? 10.539 -13.304 -10.002 1.00 93.38 512 PHE A O 1
ATOM 3990 N N . ASP A 1 513 ? 11.955 -15.026 -10.032 1.00 89.25 513 ASP A N 1
ATOM 3991 C CA . ASP A 1 513 ? 11.372 -15.641 -8.831 1.00 89.25 513 ASP A CA 1
ATOM 3992 C C . ASP A 1 513 ? 11.569 -14.784 -7.567 1.00 89.25 513 ASP A C 1
ATOM 3994 O O . ASP A 1 513 ? 10.684 -14.733 -6.710 1.00 89.25 513 ASP A O 1
ATOM 3998 N N . GLU A 1 514 ? 12.693 -14.066 -7.448 1.00 86.19 514 GLU A N 1
ATOM 3999 C CA . GLU A 1 514 ? 12.919 -13.134 -6.333 1.00 86.19 514 GLU A CA 1
ATOM 4000 C C . GLU A 1 514 ? 12.027 -11.903 -6.447 1.00 86.19 514 GLU A C 1
ATOM 4002 O O . GLU A 1 514 ? 11.468 -11.459 -5.444 1.00 86.19 514 GLU A O 1
ATOM 4007 N N . TYR A 1 515 ? 11.831 -11.395 -7.667 1.00 88.62 515 TYR A N 1
ATOM 4008 C CA . TYR A 1 515 ? 10.866 -10.334 -7.934 1.00 88.62 515 TYR A CA 1
ATOM 4009 C C . TYR A 1 515 ? 9.456 -10.731 -7.484 1.00 88.62 515 TYR A C 1
ATOM 4011 O O . TYR A 1 515 ? 8.776 -9.959 -6.811 1.00 88.62 515 TYR A O 1
ATOM 4019 N N . ARG A 1 516 ? 9.026 -11.960 -7.792 1.00 84.81 516 ARG A N 1
ATOM 4020 C CA . ARG A 1 516 ? 7.709 -12.465 -7.381 1.00 84.81 516 ARG A CA 1
ATOM 4021 C C . ARG A 1 516 ? 7.550 -12.550 -5.865 1.00 84.81 516 ARG A C 1
ATOM 4023 O O . ARG A 1 516 ? 6.495 -12.191 -5.348 1.00 84.81 516 ARG A O 1
ATOM 4030 N N . GLN A 1 517 ? 8.592 -12.973 -5.153 1.00 79.69 517 GLN A N 1
ATOM 4031 C CA . GLN A 1 517 ? 8.597 -12.978 -3.685 1.00 79.69 517 GLN A CA 1
ATOM 4032 C C . GLN A 1 517 ? 8.562 -11.554 -3.112 1.00 79.69 517 GLN A C 1
ATOM 4034 O O . GLN A 1 517 ? 7.852 -11.289 -2.138 1.00 79.69 517 GLN A O 1
ATOM 4039 N N . LEU A 1 518 ? 9.295 -10.631 -3.743 1.00 78.19 518 LEU A N 1
ATOM 4040 C CA . LEU A 1 518 ? 9.401 -9.224 -3.363 1.00 78.19 518 LEU A CA 1
ATOM 4041 C C . LEU A 1 518 ? 8.053 -8.495 -3.458 1.00 78.19 518 LEU A C 1
ATOM 4043 O O . LEU A 1 518 ? 7.663 -7.815 -2.507 1.00 78.19 518 LEU A O 1
ATOM 4047 N N . VAL A 1 519 ? 7.319 -8.680 -4.559 1.00 77.69 519 VAL A N 1
ATOM 4048 C CA . VAL A 1 519 ? 5.949 -8.149 -4.712 1.00 77.69 519 VAL A CA 1
ATOM 4049 C C . VAL A 1 519 ? 4.912 -8.945 -3.916 1.00 77.69 519 VAL A C 1
ATOM 4051 O O . VAL A 1 519 ? 3.775 -8.498 -3.799 1.00 77.69 519 VAL A O 1
ATOM 4054 N N . GLY A 1 520 ? 5.300 -10.115 -3.395 1.00 68.12 520 GLY A N 1
ATOM 4055 C CA . GLY A 1 520 ? 4.430 -11.076 -2.737 1.00 68.12 520 GLY A CA 1
ATOM 4056 C C . GLY A 1 520 ? 4.287 -10.884 -1.229 1.00 68.12 520 GLY A C 1
ATOM 4057 O O . GLY A 1 520 ? 3.243 -10.459 -0.749 1.00 68.12 520 GLY A O 1
ATOM 4058 N N . ARG A 1 521 ? 5.324 -11.245 -0.466 1.00 57.19 521 ARG A N 1
ATOM 4059 C CA . ARG A 1 521 ? 5.265 -11.310 1.012 1.00 57.19 521 ARG A CA 1
ATOM 4060 C C . ARG A 1 521 ? 5.605 -10.001 1.705 1.00 57.19 521 ARG A C 1
ATOM 4062 O O . ARG A 1 521 ? 5.280 -9.809 2.870 1.00 57.19 521 ARG A O 1
ATOM 4069 N N . HIS A 1 522 ? 6.343 -9.141 1.017 1.00 50.00 522 HIS A N 1
ATOM 4070 C CA . HIS A 1 522 ? 7.032 -8.028 1.654 1.00 50.00 522 HIS A CA 1
ATOM 4071 C C . HIS A 1 522 ? 6.427 -6.655 1.326 1.00 50.00 522 HIS A C 1
ATOM 4073 O O . HIS A 1 522 ? 6.933 -5.655 1.824 1.00 50.00 522 HIS A O 1
ATOM 4079 N N . ASN A 1 523 ? 5.356 -6.602 0.519 1.00 56.12 523 ASN A N 1
ATOM 4080 C CA . ASN A 1 523 ? 4.619 -5.384 0.154 1.00 56.12 523 ASN A CA 1
ATOM 4081 C C . ASN A 1 523 ? 5.523 -4.177 -0.201 1.00 56.12 523 ASN A C 1
ATOM 4083 O O . ASN A 1 523 ? 5.209 -3.040 0.146 1.00 56.12 523 ASN A O 1
ATOM 4087 N N . PHE A 1 524 ? 6.623 -4.386 -0.945 1.00 54.16 524 PHE A N 1
ATOM 4088 C CA . PHE A 1 524 ? 7.515 -3.312 -1.438 1.00 54.16 524 PHE A CA 1
ATOM 4089 C C . PHE A 1 524 ? 6.923 -2.559 -2.646 1.00 54.16 524 PHE A C 1
ATOM 4091 O O . PHE A 1 524 ? 7.579 -2.321 -3.658 1.00 54.16 524 PHE A O 1
ATOM 4098 N N . VAL A 1 525 ? 5.654 -2.181 -2.551 1.00 58.16 525 VAL A N 1
ATOM 4099 C CA . VAL A 1 525 ? 4.833 -1.682 -3.664 1.00 58.16 525 VAL A CA 1
ATOM 4100 C C . VAL A 1 525 ? 5.352 -0.387 -4.303 1.00 58.16 525 VAL A C 1
ATOM 4102 O O . VAL A 1 525 ? 5.199 -0.207 -5.509 1.00 58.16 525 VAL A O 1
ATOM 4105 N N . TRP A 1 526 ? 6.015 0.484 -3.535 1.00 60.69 526 TRP A N 1
ATOM 4106 C CA . TRP A 1 526 ? 6.522 1.772 -4.035 1.00 60.69 526 TRP A CA 1
ATOM 4107 C C . TRP A 1 526 ? 7.861 1.662 -4.772 1.00 60.69 526 TRP A C 1
ATOM 4109 O O . TRP A 1 526 ? 8.160 2.499 -5.617 1.00 60.69 526 TRP A O 1
ATOM 4119 N N . ASN A 1 527 ? 8.633 0.607 -4.501 1.00 67.44 527 ASN A N 1
ATOM 4120 C CA . ASN A 1 527 ? 9.979 0.440 -5.048 1.00 67.44 527 ASN A CA 1
ATOM 4121 C C . ASN A 1 527 ? 10.073 -0.700 -6.072 1.00 67.44 527 ASN A C 1
ATOM 4123 O O . ASN A 1 527 ? 11.069 -0.790 -6.771 1.00 67.44 527 ASN A O 1
ATOM 4127 N N . ALA A 1 528 ? 9.045 -1.542 -6.223 1.00 74.56 528 ALA A N 1
ATOM 4128 C CA . ALA A 1 528 ? 9.067 -2.740 -7.069 1.00 74.56 528 ALA A CA 1
ATOM 4129 C C . ALA A 1 528 ? 8.810 -2.507 -8.571 1.00 74.56 528 ALA A C 1
ATOM 4131 O O . ALA A 1 528 ? 8.273 -3.393 -9.248 1.00 74.56 528 ALA A O 1
ATOM 4132 N N . GLY A 1 529 ? 9.195 -1.348 -9.116 1.00 86.25 529 GLY A N 1
ATOM 4133 C CA . GLY A 1 529 ? 9.230 -1.206 -10.569 1.00 86.25 529 GLY A CA 1
ATOM 4134 C C . GLY A 1 529 ? 10.202 -2.205 -11.183 1.00 86.25 529 GLY A C 1
ATOM 4135 O O . GLY A 1 529 ? 11.108 -2.692 -10.512 1.00 86.25 529 GLY A O 1
ATOM 4136 N N . ILE A 1 530 ? 9.979 -2.590 -12.433 1.00 92.56 530 ILE A N 1
ATOM 4137 C CA . ILE A 1 530 ? 10.665 -3.735 -13.034 1.00 92.56 530 ILE A CA 1
ATOM 4138 C C . ILE A 1 530 ? 11.372 -3.318 -14.323 1.00 92.56 530 ILE A C 1
ATOM 4140 O O . ILE A 1 530 ? 10.799 -2.609 -15.148 1.00 92.56 530 ILE A O 1
ATOM 4144 N N . ALA A 1 531 ? 12.623 -3.739 -14.498 1.00 95.69 531 ALA A N 1
ATOM 4145 C CA . ALA A 1 531 ? 13.444 -3.360 -15.646 1.00 95.69 531 ALA A CA 1
ATOM 4146 C C . ALA A 1 531 ? 14.214 -4.543 -16.244 1.00 95.69 531 ALA A C 1
ATOM 4148 O O . ALA A 1 531 ? 14.451 -5.546 -15.582 1.00 95.69 531 ALA A O 1
ATOM 4149 N N . ALA A 1 532 ? 14.636 -4.417 -17.501 1.00 97.94 532 ALA A N 1
ATOM 4150 C CA . ALA A 1 532 ? 15.696 -5.252 -18.059 1.00 97.94 532 ALA A CA 1
ATOM 4151 C C . ALA A 1 532 ? 16.964 -4.401 -18.173 1.00 97.94 532 ALA A C 1
ATOM 4153 O O . ALA A 1 532 ? 16.890 -3.256 -18.621 1.00 97.94 532 ALA A O 1
ATOM 4154 N N . VAL A 1 533 ? 18.108 -4.945 -17.761 1.00 98.38 533 VAL A N 1
ATOM 4155 C CA . VAL A 1 533 ? 19.402 -4.247 -17.816 1.00 98.38 533 VAL A CA 1
ATOM 4156 C C . VAL A 1 533 ? 20.348 -5.033 -18.714 1.00 98.38 533 VAL A C 1
ATOM 4158 O O . VAL A 1 533 ? 20.492 -6.240 -18.558 1.00 98.38 533 VAL A O 1
ATOM 4161 N N . HIS A 1 534 ? 20.986 -4.350 -19.657 1.00 98.38 534 HIS A N 1
ATOM 4162 C CA . HIS A 1 534 ? 21.971 -4.903 -20.583 1.00 98.38 534 HIS A CA 1
ATOM 4163 C C . HIS A 1 534 ? 23.302 -4.204 -20.347 1.00 98.38 534 HIS A C 1
ATOM 4165 O O . HIS A 1 534 ? 23.486 -3.081 -20.806 1.00 98.38 534 HIS A O 1
ATOM 4171 N N . THR A 1 535 ? 24.226 -4.861 -19.647 1.00 98.06 535 THR A N 1
ATOM 4172 C CA . THR A 1 535 ? 25.606 -4.384 -19.531 1.00 98.06 535 THR A CA 1
ATOM 4173 C C . THR A 1 535 ? 26.290 -4.536 -20.890 1.00 98.06 535 THR A C 1
ATOM 4175 O O . THR A 1 535 ? 26.601 -5.654 -21.312 1.00 98.06 535 THR A O 1
ATOM 4178 N N . VAL A 1 536 ? 26.483 -3.417 -21.589 1.00 98.25 536 VAL A N 1
ATOM 4179 C CA . VAL A 1 536 ? 27.068 -3.354 -22.939 1.00 98.25 536 VAL A CA 1
ATOM 4180 C C . VAL A 1 536 ? 28.326 -2.493 -22.925 1.00 98.25 536 VAL A C 1
ATOM 4182 O O . VAL A 1 536 ? 28.310 -1.396 -22.367 1.00 98.25 536 VAL A O 1
ATOM 4185 N N . ARG A 1 537 ? 29.413 -2.983 -23.533 1.00 98.44 537 ARG A N 1
ATOM 4186 C CA . ARG A 1 537 ? 30.728 -2.316 -23.535 1.00 98.44 537 ARG A CA 1
ATOM 4187 C C . ARG A 1 537 ? 31.206 -1.904 -24.922 1.00 98.44 537 ARG A C 1
ATOM 4189 O O . ARG A 1 537 ? 32.219 -1.221 -25.024 1.00 98.44 537 ARG A O 1
ATOM 4196 N N . SER A 1 538 ? 30.511 -2.293 -25.983 1.00 98.44 538 SER A N 1
ATOM 4197 C CA . SER A 1 538 ? 30.840 -1.892 -27.351 1.00 98.44 538 SER A CA 1
ATOM 4198 C C . SER A 1 538 ? 29.586 -1.654 -28.190 1.00 98.44 538 SER A C 1
ATOM 4200 O O . SER A 1 538 ? 28.469 -2.004 -27.794 1.00 98.44 538 SER A O 1
ATOM 4202 N N . VAL A 1 539 ? 29.754 -1.075 -29.378 1.00 98.38 539 VAL A N 1
ATOM 4203 C CA . VAL A 1 539 ? 28.653 -0.904 -30.339 1.00 98.38 539 VAL A CA 1
ATOM 4204 C C . VAL A 1 539 ? 28.095 -2.249 -30.829 1.00 98.38 539 VAL A C 1
ATOM 4206 O O . VAL A 1 539 ? 26.896 -2.362 -31.095 1.00 98.38 539 VAL A O 1
ATOM 4209 N N . GLU A 1 540 ? 28.921 -3.297 -30.884 1.00 97.88 540 GLU A N 1
ATOM 4210 C CA . GLU A 1 540 ? 28.489 -4.667 -31.181 1.00 97.88 540 GLU A CA 1
ATOM 4211 C C . GLU A 1 540 ? 27.608 -5.227 -30.064 1.00 97.88 540 GLU A C 1
ATOM 4213 O O . GLU A 1 540 ? 26.594 -5.865 -30.356 1.00 97.88 540 GLU A O 1
ATOM 4218 N N . ASP A 1 541 ? 27.941 -4.950 -28.800 1.00 98.06 541 ASP A N 1
ATOM 4219 C CA . ASP A 1 541 ? 27.107 -5.333 -27.659 1.00 98.06 541 ASP A CA 1
ATOM 4220 C C . ASP A 1 541 ? 25.750 -4.622 -27.694 1.00 98.06 541 ASP A C 1
ATOM 4222 O O . ASP A 1 541 ? 24.732 -5.237 -27.379 1.00 98.06 541 ASP A O 1
ATOM 4226 N N . VAL A 1 542 ? 25.699 -3.354 -28.122 1.00 98.19 542 VAL A N 1
ATOM 4227 C CA . VAL A 1 542 ? 24.434 -2.623 -28.325 1.00 98.19 542 VAL A CA 1
ATOM 4228 C C . VAL A 1 542 ? 23.579 -3.312 -29.392 1.00 98.19 542 VAL A C 1
ATOM 4230 O O . VAL A 1 542 ? 22.395 -3.584 -29.171 1.00 98.19 542 VAL A O 1
ATOM 4233 N N . ALA A 1 543 ? 24.178 -3.654 -30.536 1.00 96.44 543 ALA A N 1
ATOM 4234 C CA . ALA A 1 543 ? 23.492 -4.389 -31.597 1.00 96.44 543 ALA A CA 1
ATOM 4235 C C . ALA A 1 543 ? 23.044 -5.783 -31.129 1.00 96.44 543 ALA A C 1
ATOM 4237 O O . ALA A 1 543 ? 21.963 -6.254 -31.494 1.00 96.44 543 ALA A O 1
ATOM 4238 N N . ALA A 1 544 ? 23.845 -6.443 -30.289 1.00 96.69 544 ALA A N 1
ATOM 4239 C CA . ALA A 1 544 ? 23.473 -7.689 -29.652 1.00 96.69 544 ALA A CA 1
ATOM 4240 C C . ALA A 1 544 ? 22.257 -7.466 -28.736 1.00 96.69 544 ALA A C 1
ATOM 4242 O O . ALA A 1 544 ? 21.237 -8.131 -28.923 1.00 96.69 544 ALA A O 1
ATOM 4243 N N . ALA A 1 545 ? 22.308 -6.540 -27.780 1.00 97.00 545 ALA A N 1
ATOM 4244 C CA . ALA A 1 545 ? 21.221 -6.259 -26.836 1.00 97.00 545 ALA A CA 1
ATOM 4245 C C . ALA A 1 545 ? 19.867 -6.037 -27.534 1.00 97.00 545 ALA A C 1
ATOM 4247 O O . ALA A 1 545 ? 18.831 -6.481 -27.035 1.00 97.00 545 ALA A O 1
ATOM 4248 N N . ALA A 1 546 ? 19.883 -5.445 -28.731 1.00 96.44 546 ALA A N 1
ATOM 4249 C CA . ALA A 1 546 ? 18.690 -5.166 -29.517 1.00 96.44 546 ALA A CA 1
ATOM 4250 C C . ALA A 1 546 ? 18.069 -6.373 -30.249 1.00 96.44 546 ALA A C 1
ATOM 4252 O O . ALA A 1 546 ? 16.956 -6.236 -30.771 1.00 96.44 546 ALA A O 1
ATOM 4253 N N . ARG A 1 547 ? 18.750 -7.530 -30.299 1.00 95.12 547 ARG A N 1
ATOM 4254 C CA . ARG A 1 547 ? 18.284 -8.732 -31.012 1.00 95.12 547 ARG A CA 1
ATOM 4255 C C . ARG A 1 547 ? 16.918 -9.221 -30.492 1.00 95.12 547 ARG A C 1
ATOM 4257 O O . ARG A 1 547 ? 16.674 -9.173 -29.283 1.00 95.12 547 ARG A O 1
ATOM 4264 N N . PRO A 1 548 ? 16.050 -9.752 -31.378 1.00 92.62 548 PRO A N 1
ATOM 4265 C CA . PRO A 1 548 ? 14.779 -10.354 -30.980 1.00 92.62 548 PRO A CA 1
ATOM 4266 C C . PRO A 1 548 ? 14.944 -11.458 -29.927 1.00 92.62 548 PRO A C 1
ATOM 4268 O O . PRO A 1 548 ? 15.963 -12.147 -29.889 1.00 92.62 548 PRO A O 1
ATOM 4271 N N . GLY A 1 549 ? 13.926 -11.640 -29.082 1.00 92.94 549 GLY A N 1
ATOM 4272 C CA . GLY A 1 549 ? 13.901 -12.676 -28.042 1.00 92.94 549 GLY A CA 1
ATOM 4273 C C . GLY A 1 549 ? 14.548 -12.279 -26.710 1.00 92.94 549 GLY A C 1
ATOM 4274 O O . GLY A 1 549 ? 14.385 -12.993 -25.724 1.00 92.94 549 GLY A O 1
ATOM 4275 N N . ARG A 1 550 ? 15.219 -11.124 -26.630 1.00 96.50 550 ARG A N 1
ATOM 4276 C CA . ARG A 1 550 ? 15.791 -10.588 -25.383 1.00 96.50 550 ARG A CA 1
ATOM 4277 C C . ARG A 1 550 ? 14.840 -9.592 -24.733 1.00 96.50 550 ARG A C 1
ATOM 4279 O O . ARG A 1 550 ? 14.269 -8.755 -25.428 1.00 96.50 550 ARG A O 1
ATOM 4286 N N . TYR A 1 551 ? 14.707 -9.640 -23.408 1.00 98.19 551 TYR A N 1
ATOM 4287 C CA . TYR A 1 551 ? 13.893 -8.671 -22.667 1.00 98.19 551 TYR A CA 1
ATOM 4288 C C . TYR A 1 551 ? 14.471 -7.258 -22.810 1.00 98.19 551 TYR A C 1
ATOM 4290 O O . TYR A 1 551 ? 15.605 -7.003 -22.423 1.00 98.19 551 TYR A O 1
ATOM 4298 N N . GLN A 1 552 ? 13.679 -6.338 -23.341 1.00 98.00 552 GLN A N 1
ATOM 4299 C CA . GLN A 1 552 ? 13.956 -4.912 -23.471 1.00 98.00 552 GLN A CA 1
ATOM 4300 C C . GLN A 1 552 ? 13.211 -4.149 -22.381 1.00 98.00 552 GLN A C 1
ATOM 4302 O O . GLN A 1 552 ? 12.153 -4.592 -21.936 1.00 98.00 552 GLN A O 1
ATOM 4307 N N . PHE A 1 553 ? 13.735 -3.001 -21.960 1.00 97.75 553 PHE A N 1
ATOM 4308 C CA . PHE A 1 553 ? 13.063 -2.152 -20.985 1.00 97.75 553 PHE A CA 1
ATOM 4309 C C . PHE A 1 553 ? 12.119 -1.175 -21.686 1.00 97.75 553 PHE A C 1
ATOM 4311 O O . PHE A 1 553 ? 12.555 -0.406 -22.539 1.00 97.75 553 PHE A O 1
ATOM 4318 N N . TYR A 1 554 ? 10.840 -1.188 -21.320 1.00 97.06 554 TYR A N 1
ATOM 4319 C CA . TYR A 1 554 ? 9.846 -0.245 -21.822 1.00 97.06 554 TYR A CA 1
ATOM 4320 C C . TYR A 1 554 ? 9.387 0.692 -20.713 1.00 97.06 554 TYR A C 1
ATOM 4322 O O . TYR A 1 554 ? 9.190 0.267 -19.573 1.00 97.06 554 TYR A O 1
ATOM 4330 N N . VAL A 1 555 ? 9.189 1.962 -21.064 1.00 93.75 555 VAL A N 1
ATOM 4331 C CA . VAL A 1 555 ? 8.639 2.997 -20.185 1.00 93.75 555 VAL A CA 1
ATOM 4332 C C . VAL A 1 555 ? 7.494 3.706 -20.897 1.00 93.75 555 VAL A C 1
ATOM 4334 O O . VAL A 1 555 ? 7.677 4.306 -21.952 1.00 93.75 555 VAL A O 1
ATOM 4337 N N . ARG A 1 556 ? 6.305 3.656 -20.307 1.00 90.62 556 ARG A N 1
ATOM 4338 C CA . ARG A 1 556 ? 5.118 4.400 -20.717 1.00 90.62 556 ARG A CA 1
ATOM 4339 C C . ARG A 1 556 ? 5.212 5.819 -20.165 1.00 90.62 556 ARG A C 1
ATOM 4341 O O . ARG A 1 556 ? 5.412 5.996 -18.967 1.00 90.62 556 ARG A O 1
ATOM 4348 N N . ALA A 1 557 ? 5.113 6.805 -21.044 1.00 87.19 557 ALA A N 1
ATOM 4349 C CA . ALA A 1 557 ? 5.175 8.222 -20.704 1.00 87.19 557 ALA A CA 1
ATOM 4350 C C . ALA A 1 557 ? 4.392 9.027 -21.753 1.00 87.19 557 ALA A C 1
ATOM 4352 O O . ALA A 1 557 ? 4.173 8.550 -22.867 1.00 87.19 557 ALA A O 1
ATOM 4353 N N . ASP A 1 558 ? 3.967 10.246 -21.425 1.00 83.06 558 ASP A N 1
ATOM 4354 C CA . ASP A 1 558 ? 3.269 11.103 -22.396 1.00 83.06 558 ASP A CA 1
ATOM 4355 C C . ASP A 1 558 ? 4.238 11.630 -23.446 1.00 83.06 558 ASP A C 1
ATOM 4357 O O . ASP A 1 558 ? 3.909 11.732 -24.625 1.00 83.06 558 ASP A O 1
ATOM 4361 N N . GLN A 1 559 ? 5.460 11.914 -23.012 1.00 86.31 559 GLN A N 1
ATOM 4362 C CA . GLN A 1 559 ? 6.537 12.394 -23.854 1.00 86.31 559 GLN A CA 1
ATOM 4363 C C . GLN A 1 559 ? 7.871 11.775 -23.441 1.00 86.31 559 GLN A C 1
ATOM 4365 O O . GLN A 1 559 ? 8.041 11.251 -22.339 1.00 86.31 559 GLN A O 1
ATOM 4370 N N . LEU A 1 560 ? 8.851 11.854 -24.335 1.00 84.81 560 LEU A N 1
ATOM 4371 C CA . LEU A 1 560 ? 10.180 11.314 -24.087 1.00 84.81 560 LEU A CA 1
ATOM 4372 C C . LEU A 1 560 ? 10.983 12.219 -23.131 1.00 84.81 560 LEU A C 1
ATOM 4374 O O . LEU A 1 560 ? 11.595 11.744 -22.170 1.00 84.81 560 LEU A O 1
ATOM 4378 N N . ALA A 1 561 ? 10.962 13.533 -23.371 1.00 79.06 561 ALA A N 1
ATOM 4379 C CA . ALA A 1 561 ? 11.649 14.533 -22.557 1.00 79.06 561 ALA A CA 1
ATOM 4380 C C . ALA A 1 561 ? 10.710 15.132 -21.503 1.00 79.06 561 ALA A C 1
ATOM 4382 O O . ALA A 1 561 ? 9.597 15.517 -21.826 1.00 79.06 561 ALA A O 1
ATOM 4383 N N . ALA A 1 562 ? 11.178 15.274 -20.263 1.00 65.81 562 ALA A N 1
ATOM 4384 C CA . ALA A 1 562 ? 10.496 16.085 -19.260 1.00 65.81 562 ALA A CA 1
ATOM 4385 C C . ALA A 1 562 ? 10.627 17.571 -19.630 1.00 65.81 562 ALA A C 1
ATOM 4387 O O . ALA A 1 562 ? 11.743 18.106 -19.658 1.00 65.81 562 ALA A O 1
ATOM 4388 N N . THR A 1 563 ? 9.523 18.259 -19.906 1.00 50.66 563 THR A N 1
ATOM 4389 C CA . THR A 1 563 ? 9.520 19.724 -19.890 1.00 50.66 563 THR A CA 1
ATOM 4390 C C . THR A 1 563 ? 9.589 20.139 -18.427 1.00 50.66 563 THR A C 1
ATOM 4392 O O . THR A 1 563 ? 8.732 19.731 -17.656 1.00 50.66 563 THR A O 1
ATOM 4395 N N . ARG A 1 564 ? 10.560 20.966 -18.011 1.00 49.56 564 ARG A N 1
ATOM 4396 C CA . ARG A 1 564 ? 10.645 21.508 -16.627 1.00 49.56 564 ARG A CA 1
ATOM 4397 C C . ARG A 1 564 ? 9.462 22.424 -16.214 1.00 49.56 564 ARG A C 1
ATOM 4399 O O . ARG A 1 564 ? 9.521 23.022 -15.143 1.00 49.56 564 ARG A O 1
ATOM 4406 N N . ASP A 1 565 ? 8.419 22.388 -17.044 1.00 47.62 565 ASP A N 1
ATOM 4407 C CA . ASP A 1 565 ? 6.990 22.608 -16.827 1.00 47.62 565 ASP A CA 1
ATOM 4408 C C . ASP A 1 565 ? 6.488 24.024 -17.136 1.00 47.62 565 ASP A C 1
ATOM 4410 O O . ASP A 1 565 ? 7.065 24.990 -16.636 1.00 47.62 565 ASP A O 1
ATOM 4414 N N . PRO A 1 566 ? 5.463 24.166 -18.001 1.00 40.25 566 PRO A N 1
ATOM 4415 C CA . PRO A 1 566 ? 4.380 25.061 -17.583 1.00 40.25 566 PRO A CA 1
ATOM 4416 C C . PRO A 1 566 ? 3.117 24.383 -17.032 1.00 40.25 566 PRO A C 1
ATOM 4418 O O . PRO A 1 566 ? 2.745 24.781 -15.938 1.00 40.25 566 PRO A O 1
ATOM 4421 N N . GLU A 1 567 ? 2.478 23.388 -17.679 1.00 43.91 567 GLU A N 1
ATOM 4422 C CA . GLU A 1 567 ? 1.282 22.715 -17.089 1.00 43.91 567 GLU A CA 1
ATOM 4423 C C . GLU A 1 567 ? 1.229 21.156 -17.183 1.00 43.91 567 GLU A C 1
ATOM 4425 O O . GLU A 1 567 ? 0.223 20.518 -16.891 1.00 43.91 567 GLU A O 1
ATOM 4430 N N . ASN A 1 568 ? 2.392 20.544 -17.438 1.00 54.44 568 ASN A N 1
ATOM 4431 C CA . ASN A 1 568 ? 2.913 19.278 -16.874 1.00 54.44 568 ASN A 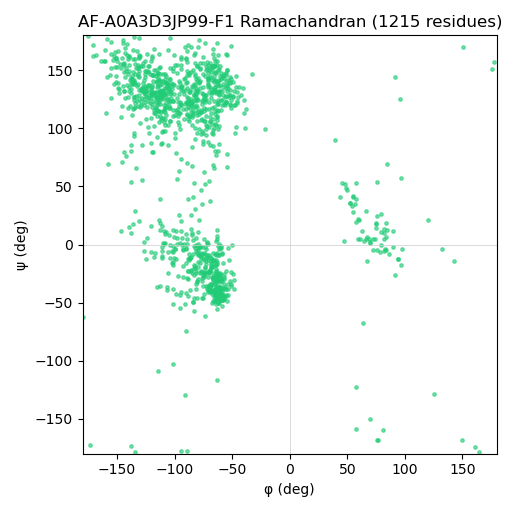CA 1
ATOM 4432 C C . ASN A 1 568 ? 2.765 17.915 -17.599 1.00 54.44 568 ASN A C 1
ATOM 4434 O O . ASN A 1 568 ? 2.302 16.939 -16.998 1.00 54.44 568 ASN A O 1
ATOM 4438 N N . PRO A 1 569 ? 3.261 17.761 -18.846 1.00 52.50 569 PRO A N 1
ATOM 4439 C CA . PRO A 1 569 ? 3.413 16.447 -19.477 1.00 52.50 569 PRO A CA 1
ATOM 4440 C C . PRO A 1 569 ? 4.612 15.642 -18.916 1.00 52.50 569 PRO A C 1
ATOM 4442 O O . PRO A 1 569 ? 5.747 16.125 -18.869 1.00 52.50 569 PRO A O 1
ATOM 4445 N N . LYS A 1 570 ? 4.387 14.376 -18.527 1.00 64.12 570 LYS A N 1
ATOM 4446 C CA . LYS A 1 570 ? 5.388 13.503 -17.871 1.00 64.12 570 LYS A CA 1
ATOM 4447 C C . LYS A 1 570 ? 6.383 12.888 -18.869 1.00 64.12 570 LYS A C 1
ATOM 4449 O O . LYS A 1 570 ? 5.975 12.199 -19.804 1.00 64.12 570 LYS A O 1
ATOM 4454 N N . GLY A 1 571 ? 7.686 13.098 -18.643 1.00 79.62 571 GLY A N 1
ATOM 4455 C CA . GLY A 1 571 ? 8.779 12.485 -19.419 1.00 79.62 571 GLY A CA 1
ATOM 4456 C C . GLY A 1 571 ? 9.080 11.022 -19.042 1.00 79.62 571 GLY A C 1
ATOM 4457 O O . GLY A 1 571 ? 8.548 10.517 -18.054 1.00 79.62 571 GLY A O 1
ATOM 4458 N N . VAL A 1 572 ? 10.000 10.345 -19.750 1.00 85.31 572 VAL A N 1
ATOM 4459 C CA . VAL A 1 572 ? 10.474 8.986 -19.374 1.00 85.31 572 VAL A CA 1
ATOM 4460 C C . VAL A 1 572 ? 11.084 8.964 -17.972 1.00 85.31 572 VAL A C 1
ATOM 4462 O O . VAL A 1 572 ? 10.718 8.125 -17.155 1.00 85.31 572 VAL A O 1
ATOM 4465 N N . TYR A 1 573 ? 11.976 9.911 -17.666 1.00 83.38 573 TYR A N 1
ATOM 4466 C CA . TYR A 1 573 ? 12.611 10.011 -16.345 1.00 83.38 573 TYR A CA 1
ATOM 4467 C C . TYR A 1 573 ? 11.571 10.226 -15.237 1.00 83.38 573 TYR A C 1
ATOM 4469 O O . TYR A 1 573 ? 11.575 9.513 -14.235 1.00 83.38 573 TYR A O 1
ATOM 4477 N N . ASP A 1 574 ? 10.630 11.145 -15.464 1.00 75.31 574 ASP A N 1
ATOM 4478 C CA . ASP A 1 574 ? 9.551 11.425 -14.520 1.00 75.31 574 ASP A CA 1
ATOM 4479 C C . ASP A 1 574 ? 8.596 10.250 -14.398 1.00 75.31 574 ASP A C 1
ATOM 4481 O O . ASP A 1 574 ? 8.071 10.019 -13.327 1.00 75.31 574 ASP A O 1
ATOM 4485 N N . SER A 1 575 ? 8.355 9.470 -15.446 1.00 78.25 575 SER A N 1
ATOM 4486 C CA . SER A 1 575 ? 7.465 8.310 -15.346 1.00 78.25 575 SER A CA 1
ATOM 4487 C C . SER A 1 575 ? 8.105 7.205 -14.508 1.00 78.25 575 SER A C 1
ATOM 4489 O O . SER A 1 575 ? 7.441 6.604 -13.674 1.00 78.25 575 SER A O 1
ATOM 4491 N N . ILE A 1 576 ? 9.419 7.004 -14.619 1.00 79.12 576 ILE A N 1
ATOM 4492 C CA . ILE A 1 576 ? 10.144 6.095 -13.721 1.00 79.12 576 ILE A CA 1
ATOM 4493 C C . ILE A 1 576 ? 10.132 6.620 -12.267 1.00 79.12 576 ILE A C 1
ATOM 4495 O O . ILE A 1 576 ? 10.144 5.819 -11.334 1.00 79.12 576 ILE A O 1
ATOM 4499 N N . TRP A 1 577 ? 10.085 7.946 -12.066 1.00 67.94 577 TRP A N 1
ATOM 4500 C CA . TRP A 1 577 ? 10.202 8.596 -10.751 1.00 67.94 577 TRP A CA 1
ATOM 4501 C C . TRP A 1 577 ? 8.884 8.948 -10.026 1.00 67.94 577 TRP A C 1
ATOM 4503 O O . TRP A 1 577 ? 8.791 8.766 -8.813 1.00 67.94 577 TRP A O 1
ATOM 4513 N N . THR A 1 578 ? 7.882 9.499 -10.720 1.00 56.66 578 THR A N 1
ATOM 4514 C CA . THR A 1 578 ? 6.734 10.273 -10.179 1.00 56.66 578 THR A CA 1
ATOM 4515 C C . THR A 1 578 ? 5.793 9.492 -9.260 1.00 56.66 578 THR A C 1
ATOM 4517 O O . THR A 1 578 ? 4.844 10.075 -8.743 1.00 56.66 578 THR A O 1
ATOM 4520 N N . ASN A 1 579 ? 6.079 8.228 -8.954 1.00 53.03 579 ASN A N 1
ATOM 4521 C CA . ASN A 1 579 ? 5.412 7.502 -7.875 1.00 53.03 579 ASN A CA 1
ATOM 4522 C C . ASN A 1 579 ? 5.828 7.968 -6.464 1.00 53.03 579 ASN A C 1
ATOM 4524 O O . ASN A 1 579 ? 5.139 7.624 -5.512 1.00 53.03 579 ASN A O 1
ATOM 4528 N N . CYS A 1 580 ? 6.874 8.796 -6.317 1.00 42.59 580 CYS A N 1
ATOM 4529 C CA . CYS A 1 580 ? 7.272 9.386 -5.024 1.00 42.59 580 CYS A CA 1
ATOM 4530 C C . CYS A 1 580 ? 6.990 10.901 -4.894 1.00 42.59 580 CYS A C 1
ATOM 4532 O O . CYS A 1 580 ? 7.350 11.504 -3.884 1.00 42.59 580 CYS A O 1
ATOM 4534 N N . GLY A 1 581 ? 6.401 11.541 -5.914 1.00 37.38 581 GLY A N 1
ATOM 4535 C CA . GLY A 1 581 ? 6.276 13.003 -6.000 1.00 37.38 581 GLY A CA 1
ATOM 4536 C C . GLY A 1 581 ? 4.950 13.577 -5.461 1.00 37.38 581 GLY A C 1
ATOM 4537 O O . GLY A 1 581 ? 3.924 12.898 -5.508 1.00 37.38 581 GLY A O 1
ATOM 4538 N N . PRO A 1 582 ? 4.936 14.828 -4.956 1.00 36.94 582 PRO A N 1
ATOM 4539 C CA . PRO A 1 582 ? 3.746 15.460 -4.379 1.00 36.94 582 PRO A CA 1
ATOM 4540 C C . PRO A 1 582 ? 2.662 15.832 -5.410 1.00 36.94 582 PRO A C 1
ATOM 4542 O O . PRO A 1 582 ? 2.947 16.086 -6.579 1.00 36.94 582 PRO A O 1
ATOM 4545 N N . TRP A 1 583 ? 1.421 15.899 -4.907 1.00 46.25 583 TRP A N 1
ATOM 4546 C CA . TRP A 1 583 ? 0.184 16.359 -5.559 1.00 46.25 583 TRP A CA 1
ATOM 4547 C C . TRP A 1 583 ? 0.375 17.608 -6.428 1.00 46.25 583 TRP A C 1
ATOM 4549 O O . TRP A 1 583 ? 0.904 18.610 -5.943 1.00 46.25 583 TRP A O 1
ATOM 4559 N N . LYS A 1 584 ? -0.183 17.604 -7.644 1.00 40.88 584 LYS A N 1
ATOM 4560 C CA . LYS A 1 584 ? -0.627 18.842 -8.296 1.00 40.88 584 LYS A CA 1
ATOM 4561 C C . LYS A 1 584 ? -1.986 18.643 -8.986 1.00 40.88 584 LYS A C 1
ATOM 4563 O O . LYS A 1 584 ? -2.136 17.653 -9.702 1.00 40.88 584 LYS A O 1
ATOM 4568 N N . PRO A 1 585 ? -2.963 19.536 -8.754 1.00 43.03 585 PRO A N 1
ATOM 4569 C CA . PRO A 1 585 ? -4.243 19.531 -9.456 1.00 43.03 585 PRO A CA 1
ATOM 4570 C C . PRO A 1 585 ? -4.085 19.932 -10.934 1.00 43.03 585 PRO A C 1
ATOM 4572 O O . PRO A 1 585 ? -3.155 20.652 -11.289 1.00 43.03 585 PRO A O 1
ATOM 4575 N N . ASP A 1 586 ? -4.991 19.427 -11.775 1.00 42.78 586 ASP A N 1
ATOM 4576 C CA . ASP A 1 586 ? -5.183 19.830 -13.175 1.00 42.78 586 ASP A CA 1
ATOM 4577 C C . ASP A 1 586 ? -6.026 21.124 -13.190 1.00 42.78 586 ASP A C 1
ATOM 4579 O O . ASP A 1 586 ? -7.146 21.092 -12.669 1.00 42.78 586 ASP A O 1
ATOM 4583 N N . PRO A 1 587 ? -5.506 22.249 -13.712 1.00 41.00 587 PRO A N 1
ATOM 4584 C CA . PRO A 1 587 ? -6.165 23.552 -13.615 1.00 41.00 587 PRO A CA 1
ATOM 4585 C C . PRO A 1 587 ? -7.389 23.724 -14.534 1.00 41.00 587 PRO A C 1
ATOM 4587 O O . PRO A 1 587 ? -8.220 24.584 -14.259 1.00 41.00 587 PRO A O 1
ATOM 4590 N N . GLU A 1 588 ? -7.560 22.928 -15.599 1.00 38.03 588 GLU A N 1
ATOM 4591 C CA . GLU A 1 588 ? -8.622 23.186 -16.594 1.00 38.03 588 GLU A CA 1
ATOM 4592 C C . GLU A 1 588 ? -9.946 22.456 -16.320 1.00 38.03 588 GLU A C 1
ATOM 4594 O O . GLU A 1 588 ? -10.980 22.830 -16.876 1.00 38.03 588 GLU A O 1
ATOM 4599 N N . THR A 1 589 ? -9.960 21.408 -15.487 1.00 44.69 589 THR A N 1
ATOM 4600 C CA . THR A 1 589 ? -11.151 20.542 -15.370 1.00 44.69 589 THR A CA 1
ATOM 4601 C C . THR A 1 589 ? -11.923 20.624 -14.050 1.00 44.69 589 THR A C 1
ATOM 4603 O O . THR A 1 589 ? -12.964 19.969 -13.965 1.00 44.69 589 THR A O 1
ATOM 4606 N N . ASP A 1 590 ? -11.460 21.370 -13.027 1.00 39.66 590 ASP A N 1
ATOM 4607 C CA . ASP A 1 590 ? -11.987 21.438 -11.625 1.00 39.66 590 ASP A CA 1
ATOM 4608 C C . ASP A 1 590 ? -12.261 20.059 -10.968 1.00 39.66 590 ASP A C 1
ATOM 4610 O O . ASP A 1 590 ? -12.695 19.906 -9.825 1.00 39.66 590 ASP A O 1
ATOM 4614 N N . ARG A 1 591 ? -11.944 18.988 -11.687 1.00 42.75 591 ARG A N 1
ATOM 4615 C CA . ARG A 1 591 ? -11.818 17.644 -11.191 1.00 42.75 591 ARG A CA 1
ATOM 4616 C C . ARG A 1 591 ? -10.346 17.493 -10.947 1.00 42.75 591 ARG A C 1
ATOM 4618 O O . ARG A 1 591 ? -9.539 17.554 -11.869 1.00 42.75 591 ARG A O 1
ATOM 4625 N N . THR A 1 592 ? -10.009 17.244 -9.691 1.00 43.12 592 THR A N 1
ATOM 4626 C CA . THR A 1 592 ? -8.796 16.503 -9.392 1.00 43.12 592 THR A CA 1
ATOM 4627 C C . THR A 1 592 ? -8.806 15.290 -10.329 1.00 43.12 592 THR A C 1
ATOM 4629 O O . THR A 1 592 ? -9.561 14.341 -10.134 1.00 43.12 592 THR A O 1
ATOM 4632 N N . ARG A 1 593 ? -8.043 15.319 -11.433 1.00 43.53 593 ARG A N 1
ATOM 4633 C CA . ARG A 1 593 ? -7.636 14.057 -12.043 1.00 43.53 593 ARG A CA 1
ATOM 4634 C C . ARG A 1 593 ? -7.055 13.291 -10.870 1.00 43.53 593 ARG A C 1
ATOM 4636 O O . ARG A 1 593 ? -6.221 13.847 -10.162 1.00 43.53 593 ARG A O 1
ATOM 4643 N N . ASP A 1 594 ? -7.587 12.099 -10.630 1.00 47.28 594 ASP A N 1
ATOM 4644 C CA . ASP A 1 594 ? -7.234 11.160 -9.568 1.00 47.28 594 ASP A CA 1
ATOM 4645 C C . ASP A 1 594 ? -5.720 10.842 -9.578 1.00 47.28 594 ASP A C 1
ATOM 4647 O O . ASP A 1 594 ? -5.288 9.745 -9.930 1.00 47.28 594 ASP A O 1
ATOM 4651 N N . TYR A 1 595 ? -4.878 11.830 -9.278 1.00 44.75 595 TYR A N 1
ATOM 4652 C CA . TYR A 1 595 ? -3.432 11.823 -9.462 1.00 44.75 595 TYR A CA 1
ATOM 4653 C C . TYR A 1 595 ? -2.765 11.473 -8.140 1.00 44.75 595 TYR A C 1
ATOM 4655 O O . TYR A 1 595 ? -1.880 12.166 -7.645 1.00 44.75 595 TYR A O 1
ATOM 4663 N N . TYR A 1 596 ? -3.151 10.318 -7.609 1.00 49.66 596 TYR A N 1
ATOM 4664 C CA . TYR A 1 596 ? -2.130 9.413 -7.113 1.00 49.66 596 TYR A CA 1
ATOM 4665 C C . TYR A 1 596 ? -1.936 8.330 -8.170 1.00 49.66 596 TYR A C 1
ATOM 4667 O O . TYR A 1 596 ? -2.890 7.623 -8.495 1.00 49.66 596 TYR A O 1
ATOM 4675 N N . PRO A 1 597 ? -0.745 8.243 -8.785 1.00 46.69 597 PRO A N 1
ATOM 4676 C CA . PRO A 1 597 ? -0.503 7.317 -9.869 1.00 46.69 597 PRO A CA 1
ATOM 4677 C C . PRO A 1 597 ? -0.548 5.882 -9.339 1.00 46.69 597 PRO A C 1
ATOM 4679 O O . PRO A 1 597 ? 0.450 5.322 -8.905 1.00 46.69 597 PRO A O 1
ATOM 4682 N N . HIS A 1 598 ? -1.703 5.232 -9.458 1.00 51.88 598 HIS A N 1
ATOM 4683 C CA . HIS A 1 598 ? -1.779 3.771 -9.560 1.00 51.88 598 HIS A CA 1
ATOM 4684 C C . HIS A 1 598 ? -1.364 3.327 -10.973 1.00 51.88 598 HIS A C 1
ATOM 4686 O O . HIS A 1 598 ? -1.947 2.410 -11.546 1.00 51.88 598 HIS A O 1
ATOM 4692 N N . TYR A 1 599 ? -0.401 4.035 -11.566 1.00 62.66 599 TYR A N 1
ATOM 4693 C CA . TYR A 1 599 ? 0.060 3.863 -12.931 1.00 62.66 599 TYR A CA 1
ATOM 4694 C C . TYR A 1 599 ? 1.460 3.275 -12.864 1.00 62.66 599 TYR A C 1
ATOM 4696 O O . TYR A 1 599 ? 2.314 3.728 -12.102 1.00 62.66 599 TYR A O 1
ATOM 4704 N N . PHE A 1 600 ? 1.674 2.229 -13.648 1.00 71.19 600 PHE A N 1
ATOM 4705 C CA . PHE A 1 600 ? 2.851 1.378 -13.538 1.00 71.19 600 PHE A CA 1
ATOM 4706 C C . PHE A 1 600 ? 3.621 1.440 -14.855 1.00 71.19 600 PHE A C 1
ATOM 4708 O O . PHE A 1 600 ? 3.416 0.597 -15.734 1.00 71.19 600 PHE A O 1
ATOM 4715 N N . PRO A 1 601 ? 4.413 2.503 -15.076 1.00 79.25 601 PRO A N 1
ATOM 4716 C CA . PRO A 1 601 ? 4.821 2.884 -16.418 1.00 79.25 601 PRO A CA 1
ATOM 4717 C C . PRO A 1 601 ? 5.860 1.949 -17.016 1.00 79.25 601 PRO A C 1
ATOM 4719 O O . PRO A 1 601 ? 5.986 1.927 -18.232 1.00 79.25 601 PRO A O 1
ATOM 4722 N N . CYS A 1 602 ? 6.591 1.169 -16.224 1.00 90.94 602 CYS A N 1
ATOM 4723 C CA . CYS A 1 602 ? 7.693 0.379 -16.750 1.00 90.94 602 CYS A CA 1
ATOM 4724 C C . CYS A 1 602 ? 7.471 -1.136 -16.699 1.00 90.94 602 CYS A C 1
ATOM 4726 O O . CYS A 1 602 ? 6.789 -1.658 -15.813 1.00 90.94 602 CYS A O 1
ATOM 4728 N N . TYR A 1 603 ? 8.024 -1.826 -17.697 1.00 95.75 603 TYR A N 1
ATOM 4729 C CA . TYR A 1 603 ? 7.954 -3.278 -17.825 1.00 95.75 603 TYR A CA 1
ATOM 4730 C C . TYR A 1 603 ? 9.074 -3.821 -18.735 1.00 95.75 603 TYR A C 1
ATOM 4732 O O . TYR A 1 603 ? 9.434 -3.165 -19.717 1.00 95.75 603 TYR A O 1
ATOM 4740 N N . PRO A 1 604 ? 9.650 -5.006 -18.459 1.00 97.38 604 PRO A N 1
ATOM 4741 C CA . PRO A 1 604 ? 10.481 -5.716 -19.419 1.00 97.38 604 PRO A CA 1
ATOM 4742 C C . PRO A 1 604 ? 9.631 -6.508 -20.420 1.00 97.38 604 PRO A C 1
ATOM 4744 O O . PRO A 1 604 ? 8.633 -7.129 -20.040 1.00 97.38 604 PRO A O 1
ATOM 4747 N N . SER A 1 605 ? 10.056 -6.550 -21.684 1.00 97.94 605 SER A N 1
ATOM 4748 C CA . SER A 1 605 ? 9.436 -7.394 -22.712 1.00 97.94 605 SER A CA 1
ATOM 4749 C C . SER A 1 605 ? 10.400 -7.874 -23.796 1.00 97.94 605 SER A C 1
ATOM 4751 O O . SER A 1 605 ? 11.222 -7.101 -24.274 1.00 97.94 605 SER A O 1
ATOM 4753 N N . SER A 1 606 ? 10.275 -9.134 -24.217 1.00 97.44 606 SER A N 1
ATOM 4754 C CA . SER A 1 606 ? 10.947 -9.704 -25.394 1.00 97.44 606 SER A CA 1
ATOM 4755 C C . SER A 1 606 ? 10.057 -9.812 -26.643 1.00 97.44 606 SER A C 1
ATOM 4757 O O . SER A 1 606 ? 10.494 -10.379 -27.645 1.00 97.44 606 SER A O 1
ATOM 4759 N N . GLY A 1 607 ? 8.834 -9.270 -26.601 1.00 96.31 607 GLY A N 1
ATOM 4760 C CA . GLY A 1 607 ? 7.882 -9.298 -27.719 1.00 96.31 607 GLY A CA 1
ATOM 4761 C C . GLY A 1 607 ? 6.551 -8.588 -27.423 1.00 96.31 607 GLY A C 1
ATOM 4762 O O . GLY A 1 607 ? 6.259 -7.578 -28.065 1.00 96.31 607 GLY A O 1
ATOM 4763 N N . PRO A 1 608 ? 5.747 -9.048 -26.443 1.00 97.88 608 PRO A N 1
ATOM 4764 C CA . PRO A 1 608 ? 4.448 -8.454 -26.127 1.00 97.88 608 PRO A CA 1
ATOM 4765 C C . PRO A 1 608 ? 4.555 -7.054 -25.513 1.00 97.88 608 PRO A C 1
ATOM 4767 O O . PRO A 1 608 ? 5.442 -6.761 -24.725 1.00 97.88 608 PRO A O 1
ATOM 4770 N N . GLU A 1 609 ? 3.590 -6.194 -25.763 1.00 96.50 609 GLU A N 1
ATOM 4771 C CA . GLU A 1 609 ? 3.495 -4.870 -25.165 1.00 96.50 609 GLU A CA 1
ATOM 4772 C C . GLU A 1 609 ? 2.389 -4.817 -24.112 1.00 96.50 609 GLU A C 1
ATOM 4774 O O . GLU A 1 609 ? 1.275 -5.309 -24.319 1.00 96.50 609 GLU A O 1
ATOM 4779 N N . ILE A 1 610 ? 2.675 -4.148 -22.997 1.00 95.62 610 ILE A N 1
ATOM 4780 C CA . ILE A 1 610 ? 1.686 -3.807 -21.976 1.00 95.62 610 ILE A CA 1
ATOM 4781 C C . ILE A 1 610 ? 1.250 -2.368 -22.244 1.00 95.62 610 ILE A C 1
ATOM 4783 O O . ILE A 1 610 ? 2.002 -1.422 -22.020 1.00 95.62 610 ILE A O 1
ATOM 4787 N N . LEU A 1 611 ? 0.048 -2.201 -22.793 1.00 93.31 611 LEU A N 1
ATOM 4788 C CA . LEU A 1 611 ? -0.533 -0.901 -23.131 1.00 93.31 611 LEU A CA 1
ATOM 4789 C C . LEU A 1 611 ? -1.128 -0.229 -21.896 1.00 93.31 611 LEU A C 1
ATOM 4791 O O . LEU A 1 611 ? -0.841 0.943 -21.634 1.00 93.31 611 LEU A O 1
ATOM 4795 N N . ASP A 1 612 ? -1.886 -0.995 -21.112 1.00 90.81 612 ASP A N 1
ATOM 4796 C CA . ASP A 1 612 ? -2.356 -0.594 -19.798 1.00 90.81 612 ASP A CA 1
ATOM 4797 C C . ASP A 1 612 ? -2.400 -1.728 -18.772 1.00 90.81 612 ASP A C 1
ATOM 4799 O O . ASP A 1 612 ? -2.671 -2.883 -19.095 1.00 90.81 612 ASP A O 1
ATOM 4803 N N . PHE A 1 613 ? -2.088 -1.386 -17.524 1.00 91.25 613 PHE A N 1
ATOM 4804 C CA . PHE A 1 613 ? -2.213 -2.273 -16.374 1.00 91.25 613 PHE A CA 1
ATOM 4805 C C . PHE A 1 613 ? -2.256 -1.436 -15.100 1.00 91.25 613 PHE A C 1
ATOM 4807 O O . PHE A 1 613 ? -1.270 -0.762 -14.791 1.00 91.25 613 PHE A O 1
ATOM 4814 N N . ARG A 1 614 ? -3.398 -1.427 -14.404 1.00 86.19 614 ARG A N 1
ATOM 4815 C CA . ARG A 1 614 ? -3.644 -0.559 -13.238 1.00 86.19 614 ARG A CA 1
ATOM 4816 C C . ARG A 1 614 ? -4.899 -0.946 -12.468 1.00 86.19 614 ARG A C 1
ATOM 4818 O O . ARG A 1 614 ? -5.788 -1.606 -13.006 1.00 86.19 614 ARG A O 1
ATOM 4825 N N . THR A 1 615 ? -4.990 -0.443 -11.240 1.00 84.31 615 THR A N 1
ATOM 4826 C CA . THR A 1 615 ? -6.158 -0.568 -10.363 1.00 84.31 615 THR A CA 1
ATOM 4827 C C . THR A 1 615 ? -6.810 0.787 -10.078 1.00 84.31 615 THR A C 1
ATOM 4829 O O . THR A 1 615 ? -6.116 1.794 -9.945 1.00 84.31 615 THR A O 1
ATOM 4832 N N . LYS A 1 616 ? -8.135 0.812 -9.910 1.00 80.25 616 LYS A N 1
ATOM 4833 C CA . LYS A 1 616 ? -8.909 1.970 -9.433 1.00 80.25 616 LYS A CA 1
ATOM 4834 C C . LYS A 1 616 ? -9.749 1.592 -8.215 1.00 80.25 616 LYS A C 1
ATOM 4836 O O . LYS A 1 616 ? -10.453 0.584 -8.245 1.00 80.25 616 LYS A O 1
ATOM 4841 N N . PHE A 1 617 ? -9.685 2.428 -7.181 1.00 73.31 617 PHE A N 1
ATOM 4842 C CA . PHE A 1 617 ? -10.505 2.334 -5.968 1.00 73.31 617 PHE A CA 1
ATOM 4843 C C . PHE A 1 617 ? -11.748 3.201 -6.080 1.00 73.31 617 PHE A C 1
ATOM 4845 O O . PHE A 1 617 ? -11.788 4.159 -6.854 1.00 73.31 617 PHE A O 1
ATOM 4852 N N . LEU A 1 618 ? -12.732 2.866 -5.256 1.00 62.56 618 LEU A N 1
ATOM 4853 C CA . LEU A 1 618 ? -14.011 3.557 -5.175 1.00 62.56 618 LEU A CA 1
ATOM 4854 C C . LEU A 1 618 ? -13.980 4.821 -4.301 1.00 62.56 618 LEU A C 1
ATOM 4856 O O . LEU A 1 618 ? -14.807 5.707 -4.497 1.00 62.56 618 LEU A O 1
ATOM 4860 N N . GLY A 1 619 ? -12.994 4.953 -3.409 1.00 57.41 619 GLY A N 1
ATOM 4861 C CA . GLY A 1 619 ? -12.790 6.155 -2.606 1.00 57.41 619 GLY A CA 1
ATOM 4862 C C . GLY A 1 619 ? -12.047 7.230 -3.394 1.00 57.41 619 GLY A C 1
ATOM 4863 O O . GLY A 1 619 ? -10.958 6.977 -3.911 1.00 57.41 619 GLY A O 1
ATOM 4864 N N . GLU A 1 620 ? -12.603 8.440 -3.460 1.00 46.00 620 GLU A N 1
ATOM 4865 C CA . GLU A 1 620 ? -11.880 9.640 -3.894 1.00 46.00 620 GLU A CA 1
ATOM 4866 C C . GLU A 1 620 ? -10.794 9.959 -2.850 1.00 46.00 620 GLU A C 1
ATOM 4868 O O . GLU A 1 620 ? -11.017 10.697 -1.891 1.00 46.00 620 GLU A O 1
ATOM 4873 N N . GLY A 1 621 ? -9.620 9.330 -2.951 1.00 50.97 621 GLY A N 1
ATOM 4874 C CA . GLY A 1 621 ? -8.545 9.591 -2.002 1.00 50.97 621 GLY A CA 1
ATOM 4875 C C . GLY A 1 621 ? -7.406 8.583 -1.983 1.00 50.97 621 GLY A C 1
ATOM 4876 O O . GLY A 1 621 ? -7.352 7.613 -2.730 1.00 50.97 621 GLY A O 1
ATOM 4877 N N . PHE A 1 622 ? -6.474 8.853 -1.070 1.00 48.50 622 PHE A N 1
ATOM 4878 C CA . PHE A 1 622 ? -5.177 8.197 -0.916 1.00 48.50 622 PHE A CA 1
ATOM 4879 C C . PHE A 1 622 ? -5.206 6.702 -0.631 1.00 48.50 622 PHE A C 1
ATOM 4881 O O . PHE A 1 622 ? -4.129 6.143 -0.510 1.00 48.50 622 PHE A O 1
ATOM 4888 N N . GLY A 1 623 ? -6.363 6.066 -0.483 1.00 58.06 623 GLY A N 1
ATOM 4889 C CA . GLY A 1 623 ? -6.552 4.653 -0.186 1.00 58.06 623 GLY A CA 1
ATOM 4890 C C . GLY A 1 623 ? -8.029 4.345 -0.031 1.00 58.06 623 GLY A C 1
ATOM 4891 O O . GLY A 1 623 ? -8.824 5.234 0.270 1.00 58.06 623 GLY A O 1
ATOM 4892 N N . ALA A 1 624 ? -8.390 3.087 -0.227 1.00 59.12 624 ALA A N 1
ATOM 4893 C CA . ALA A 1 624 ? -9.696 2.624 0.173 1.00 59.12 624 ALA A CA 1
ATOM 4894 C C . ALA A 1 624 ? -9.762 2.621 1.697 1.00 59.12 624 ALA A C 1
ATOM 4896 O O . ALA A 1 624 ? -9.033 1.882 2.358 1.00 59.12 624 ALA A O 1
ATOM 4897 N N . ASP A 1 625 ? -10.601 3.493 2.235 1.00 62.91 625 ASP A N 1
ATOM 4898 C CA . ASP A 1 625 ? -11.092 3.365 3.598 1.00 62.91 625 ASP A CA 1
ATOM 4899 C C . ASP A 1 625 ? -12.162 2.274 3.577 1.00 62.91 625 ASP A C 1
ATOM 4901 O O . ASP A 1 625 ? -13.188 2.430 2.903 1.00 62.91 625 ASP A O 1
ATOM 4905 N N . MET A 1 626 ? -11.898 1.156 4.252 1.00 60.22 626 MET A N 1
ATOM 4906 C CA . MET A 1 626 ? -12.810 0.011 4.281 1.00 60.22 626 MET A CA 1
ATOM 4907 C C . MET A 1 626 ? -14.120 0.334 5.003 1.00 60.22 626 MET A C 1
ATOM 4909 O O . MET A 1 626 ? -15.087 -0.412 4.856 1.00 60.22 626 MET A O 1
ATOM 4913 N N . ALA A 1 627 ? -14.173 1.444 5.747 1.00 56.66 627 ALA A N 1
ATOM 4914 C CA . ALA A 1 627 ? -15.389 1.932 6.384 1.00 56.66 627 ALA A CA 1
ATOM 4915 C C . ALA A 1 627 ? -16.393 2.546 5.393 1.00 56.66 627 ALA A C 1
ATOM 4917 O O . ALA A 1 627 ? -17.559 2.719 5.743 1.00 56.66 627 ALA A O 1
ATOM 4918 N N . ILE A 1 628 ? -15.974 2.893 4.169 1.00 57.59 628 ILE A N 1
ATOM 4919 C CA . ILE A 1 628 ? -16.865 3.481 3.161 1.00 57.59 628 ILE A CA 1
ATOM 4920 C C . ILE A 1 628 ? -17.561 2.349 2.385 1.00 57.59 628 ILE A C 1
ATOM 4922 O O . ILE A 1 628 ? -16.878 1.527 1.765 1.00 57.59 628 ILE A O 1
ATOM 4926 N N . PRO A 1 629 ? -18.907 2.289 2.359 1.00 55.94 629 PRO A N 1
ATOM 4927 C CA . PRO A 1 629 ? -19.632 1.300 1.567 1.00 55.94 629 PRO A CA 1
ATOM 4928 C C . PRO A 1 629 ? -19.174 1.285 0.102 1.00 55.94 629 PRO A C 1
ATOM 4930 O O . PRO A 1 629 ? -19.032 2.327 -0.530 1.00 55.94 629 PRO A O 1
ATOM 4933 N N . GLY A 1 630 ? -18.922 0.091 -0.435 1.00 64.56 630 GLY A N 1
ATOM 4934 C CA . GLY A 1 630 ? -18.402 -0.101 -1.791 1.00 64.56 630 GLY A CA 1
ATOM 4935 C C . GLY A 1 630 ? -16.874 -0.158 -1.884 1.00 64.56 630 GLY A C 1
ATOM 4936 O O . GLY A 1 630 ? -16.370 -0.868 -2.746 1.00 64.56 630 GLY A O 1
ATOM 4937 N N . ASN A 1 631 ? -16.108 0.451 -0.969 1.00 70.69 631 ASN A N 1
ATOM 4938 C CA . ASN A 1 631 ? -14.634 0.445 -1.034 1.00 70.69 631 ASN A CA 1
ATOM 4939 C C . ASN A 1 631 ? -13.980 -0.935 -0.876 1.00 70.69 631 ASN A C 1
ATOM 4941 O O . ASN A 1 631 ? -12.786 -1.074 -1.129 1.00 70.69 631 ASN A O 1
ATOM 4945 N N . ASN A 1 632 ? -14.748 -1.964 -0.526 1.00 67.50 632 ASN A N 1
ATOM 4946 C CA . ASN A 1 632 ? -14.314 -3.359 -0.530 1.00 67.50 632 ASN A CA 1
ATOM 4947 C C . ASN A 1 632 ? -14.152 -3.957 -1.943 1.00 67.50 632 ASN A C 1
ATOM 4949 O O . ASN A 1 632 ? -13.832 -5.141 -2.071 1.00 67.50 632 ASN A O 1
ATOM 4953 N N . ARG A 1 633 ? -14.371 -3.164 -2.999 1.00 76.62 633 ARG A N 1
ATOM 4954 C CA . ARG A 1 633 ? -14.138 -3.527 -4.399 1.00 76.62 633 ARG A CA 1
ATOM 4955 C C . ARG A 1 633 ? -13.206 -2.519 -5.067 1.00 76.62 633 ARG A C 1
ATOM 4957 O O . ARG A 1 633 ? -13.226 -1.328 -4.766 1.00 76.62 633 ARG A O 1
ATOM 4964 N N . SER A 1 634 ? -12.436 -3.011 -6.024 1.00 81.56 634 SER A N 1
ATOM 4965 C CA . SER A 1 634 ? -11.634 -2.204 -6.940 1.00 81.56 634 SER A CA 1
ATOM 4966 C C . SER A 1 634 ? -11.846 -2.699 -8.369 1.00 81.56 634 SER A C 1
ATOM 4968 O O . SER A 1 634 ? -12.395 -3.776 -8.595 1.00 81.56 634 SER A O 1
ATOM 4970 N N . MET A 1 635 ? -11.412 -1.920 -9.352 1.00 85.88 635 MET A N 1
ATOM 4971 C CA . MET A 1 635 ? -11.368 -2.349 -10.749 1.00 85.88 635 MET A CA 1
ATOM 4972 C C . MET A 1 635 ? -9.925 -2.504 -11.192 1.00 85.88 635 MET A C 1
ATOM 4974 O O . MET A 1 635 ? -9.093 -1.659 -10.876 1.00 85.88 635 MET A O 1
ATOM 4978 N N . LEU A 1 636 ? -9.642 -3.564 -11.934 1.00 89.75 636 LEU A N 1
ATOM 4979 C CA . LEU A 1 636 ? -8.376 -3.809 -12.603 1.00 89.75 636 LEU A CA 1
ATOM 4980 C C . LEU A 1 636 ? -8.597 -3.710 -14.116 1.00 89.75 636 LEU A C 1
ATOM 4982 O O . LEU A 1 636 ? -9.531 -4.311 -14.649 1.00 89.75 636 LEU A O 1
ATOM 4986 N N . HIS A 1 637 ? -7.733 -2.969 -14.806 1.00 91.81 637 HIS A N 1
ATOM 4987 C CA . HIS A 1 637 ? -7.701 -2.894 -16.269 1.00 91.81 637 HIS A CA 1
ATOM 4988 C C . HIS A 1 637 ? -6.436 -3.573 -16.775 1.00 91.81 637 HIS A C 1
ATOM 4990 O O . HIS A 1 637 ? -5.347 -3.310 -16.269 1.00 91.81 637 HIS A O 1
ATOM 4996 N N . ILE A 1 638 ? -6.594 -4.462 -17.751 1.00 94.25 638 ILE A N 1
ATOM 4997 C CA . ILE A 1 638 ? -5.516 -5.144 -18.463 1.00 94.25 638 ILE A CA 1
ATOM 4998 C C . ILE A 1 638 ? -5.683 -4.795 -19.934 1.00 94.25 638 ILE A C 1
ATOM 5000 O O . ILE A 1 638 ? -6.717 -5.109 -20.513 1.00 94.25 638 ILE A O 1
ATOM 5004 N N . TYR A 1 639 ? -4.674 -4.191 -20.549 1.00 95.25 639 TYR A N 1
ATOM 5005 C CA . TYR A 1 639 ? -4.660 -3.905 -21.975 1.00 95.25 639 TYR A CA 1
ATOM 5006 C C . TYR A 1 639 ? -3.284 -4.233 -22.545 1.00 95.25 639 TYR A C 1
ATOM 5008 O O . TYR A 1 639 ? -2.288 -3.592 -22.218 1.00 95.25 639 TYR A O 1
ATOM 5016 N N . VAL A 1 640 ? -3.204 -5.267 -23.376 1.00 96.69 640 VAL A N 1
ATOM 5017 C CA . VAL A 1 640 ? -1.942 -5.797 -23.904 1.00 96.69 640 VAL A CA 1
ATOM 5018 C C . VAL A 1 640 ? -2.050 -6.061 -25.401 1.00 96.69 640 VAL A C 1
ATOM 5020 O O . VAL A 1 640 ? -3.139 -6.281 -25.936 1.00 96.69 640 VAL A O 1
ATOM 5023 N N . ARG A 1 641 ? -0.907 -6.042 -26.083 1.00 96.75 641 ARG A N 1
ATOM 5024 C CA . ARG A 1 641 ? -0.792 -6.267 -27.526 1.00 96.75 641 ARG A CA 1
ATOM 5025 C C . ARG A 1 641 ? 0.402 -7.160 -27.819 1.00 96.75 641 ARG A C 1
ATOM 5027 O O . ARG A 1 641 ? 1.443 -6.995 -27.208 1.00 96.75 641 ARG A O 1
ATOM 5034 N N . ALA A 1 642 ? 0.298 -8.048 -28.795 1.00 97.44 642 ALA A N 1
ATOM 5035 C CA . ALA A 1 642 ? 1.452 -8.733 -29.359 1.00 97.44 642 ALA A CA 1
ATOM 5036 C C . ALA A 1 642 ? 1.305 -8.813 -30.882 1.00 97.44 642 ALA A C 1
ATOM 5038 O O . ALA A 1 642 ? 0.352 -9.435 -31.360 1.00 97.44 642 ALA A O 1
ATOM 5039 N N . PRO A 1 643 ? 2.229 -8.221 -31.663 1.00 95.06 643 PRO A N 1
ATOM 5040 C CA . PRO A 1 643 ? 2.201 -8.324 -33.122 1.00 95.06 643 PRO A CA 1
ATOM 5041 C C . PRO A 1 643 ? 2.232 -9.771 -33.631 1.00 95.06 643 PRO A C 1
ATOM 5043 O O . PRO A 1 643 ? 1.570 -10.081 -34.615 1.00 95.06 643 PRO A O 1
ATOM 5046 N N . ALA A 1 644 ? 2.940 -10.663 -32.929 1.00 96.56 644 ALA A N 1
ATOM 5047 C CA . ALA A 1 644 ? 2.995 -12.091 -33.244 1.00 96.56 644 ALA A CA 1
ATOM 5048 C C . ALA A 1 644 ? 1.698 -12.858 -32.901 1.00 96.56 644 ALA A C 1
ATOM 5050 O O . ALA A 1 644 ? 1.603 -14.044 -33.197 1.00 96.56 644 ALA A O 1
ATOM 5051 N N . GLY A 1 645 ? 0.702 -12.202 -32.294 1.00 97.31 645 GLY A N 1
ATOM 5052 C CA . GLY A 1 645 ? -0.462 -12.843 -31.681 1.00 97.31 645 GLY A CA 1
ATOM 5053 C C . GLY A 1 645 ? -0.220 -13.143 -30.202 1.00 97.31 645 GLY A C 1
ATOM 5054 O O . GLY A 1 645 ? 0.894 -13.451 -29.798 1.00 97.31 645 GLY A O 1
ATOM 5055 N N . LEU A 1 646 ? -1.250 -13.016 -29.371 1.00 97.50 646 LEU A N 1
ATOM 5056 C CA . LEU A 1 646 ? -1.201 -13.308 -27.941 1.00 97.50 646 LEU A CA 1
ATOM 5057 C C . LEU A 1 646 ? -1.544 -14.782 -27.703 1.00 97.50 646 LEU A C 1
ATOM 5059 O O . LEU A 1 646 ? -2.649 -15.221 -28.028 1.00 97.50 646 LEU A O 1
ATOM 5063 N N . ASP A 1 647 ? -0.623 -15.515 -27.081 1.00 96.31 647 ASP A N 1
ATOM 5064 C CA . ASP A 1 647 ? -0.858 -16.889 -26.629 1.00 96.31 647 ASP A CA 1
ATOM 5065 C C . ASP A 1 647 ? -1.540 -16.891 -25.254 1.00 96.31 647 ASP A C 1
ATOM 5067 O O . ASP A 1 647 ? -2.579 -17.523 -25.049 1.00 96.31 647 ASP A O 1
ATOM 5071 N N . GLU A 1 648 ? -0.998 -16.120 -24.305 1.00 96.88 648 GLU A N 1
ATOM 5072 C CA . GLU A 1 648 ? -1.412 -16.211 -22.909 1.00 96.88 648 GLU A CA 1
ATOM 5073 C C . GLU A 1 648 ? -1.262 -14.893 -22.141 1.00 96.88 648 GLU A C 1
ATOM 5075 O O . GLU A 1 648 ? -0.251 -14.200 -22.243 1.00 96.88 648 GLU A O 1
ATOM 5080 N N . VAL A 1 649 ? -2.236 -14.586 -21.281 1.00 97.25 649 VAL A N 1
ATOM 5081 C CA . VAL A 1 649 ? -2.124 -13.543 -20.251 1.00 97.25 649 VAL A CA 1
ATOM 5082 C C . VAL A 1 649 ? -2.419 -14.166 -18.892 1.00 97.25 649 VAL A C 1
ATOM 5084 O O . VAL A 1 649 ? -3.519 -14.663 -18.660 1.00 97.25 649 VAL A O 1
ATOM 5087 N N . ARG A 1 650 ? -1.457 -14.146 -17.969 1.00 95.94 650 ARG A N 1
ATOM 5088 C CA . ARG A 1 650 ? -1.646 -14.615 -16.587 1.00 95.94 650 ARG A CA 1
ATOM 5089 C C . ARG A 1 650 ? -1.690 -13.433 -15.645 1.00 95.94 650 ARG A C 1
ATOM 5091 O O . ARG A 1 650 ? -0.771 -12.625 -15.662 1.00 95.94 650 ARG A O 1
ATOM 5098 N N . LEU A 1 651 ? -2.720 -13.377 -14.812 1.00 94.31 651 LEU A N 1
ATOM 5099 C CA . LEU A 1 651 ? -2.849 -12.424 -13.720 1.00 94.31 651 LEU A CA 1
ATOM 5100 C C . LEU A 1 651 ? -2.490 -13.116 -12.413 1.00 94.31 651 LEU A C 1
ATOM 5102 O O . LEU A 1 651 ? -3.113 -14.110 -12.033 1.00 94.31 651 LEU A O 1
ATOM 5106 N N . TYR A 1 652 ? -1.527 -12.548 -11.713 1.00 91.88 652 TYR A N 1
ATOM 5107 C CA . TYR A 1 652 ? -1.139 -12.946 -10.378 1.00 91.88 652 TYR A CA 1
ATOM 5108 C C . TYR A 1 652 ? -1.587 -11.894 -9.373 1.00 91.88 652 TYR A C 1
ATOM 5110 O O . TYR A 1 652 ? -1.581 -10.715 -9.689 1.00 91.88 652 TYR A O 1
ATOM 5118 N N . ASP A 1 653 ? -1.934 -12.321 -8.169 1.00 86.81 653 ASP A N 1
ATOM 5119 C CA . ASP A 1 653 ? -1.967 -11.503 -6.959 1.00 86.81 653 ASP A CA 1
ATOM 5120 C C . ASP A 1 653 ? -0.857 -12.049 -6.073 1.00 86.81 653 ASP A C 1
ATOM 5122 O O . ASP A 1 653 ? -0.932 -13.199 -5.625 1.00 86.81 653 ASP A O 1
ATOM 5126 N N . ARG A 1 654 ? 0.213 -11.272 -5.890 1.00 83.56 654 ARG A N 1
ATOM 5127 C CA . ARG A 1 654 ? 1.435 -11.742 -5.232 1.00 83.56 654 ARG A CA 1
ATOM 5128 C C . ARG A 1 654 ? 1.994 -12.965 -5.981 1.00 83.56 654 ARG A C 1
ATOM 5130 O O . ARG A 1 654 ? 2.261 -12.919 -7.182 1.00 83.56 654 ARG A O 1
ATOM 5137 N N . GLU A 1 655 ? 2.163 -14.095 -5.298 1.00 81.00 655 GLU A N 1
ATOM 5138 C CA . GLU A 1 655 ? 2.586 -15.357 -5.917 1.00 81.00 655 GLU A CA 1
ATOM 5139 C C . GLU A 1 655 ? 1.409 -16.188 -6.472 1.00 81.00 655 GLU A C 1
ATOM 5141 O O . GLU A 1 655 ? 1.627 -17.147 -7.220 1.00 81.00 655 GLU A O 1
ATOM 5146 N N . ARG A 1 656 ? 0.161 -15.839 -6.144 1.00 80.56 656 ARG A N 1
ATOM 5147 C CA . ARG A 1 656 ? -1.031 -16.622 -6.492 1.00 80.56 656 ARG A CA 1
ATOM 5148 C C . ARG A 1 656 ? -1.488 -16.314 -7.911 1.00 80.56 656 ARG A C 1
ATOM 5150 O O . ARG A 1 656 ? -1.692 -15.158 -8.251 1.00 80.56 656 ARG A O 1
ATOM 5157 N N . LEU A 1 657 ? -1.700 -17.342 -8.734 1.00 85.69 657 LEU A N 1
ATOM 5158 C CA . LEU A 1 657 ? -2.361 -17.187 -10.034 1.00 85.69 657 LEU A CA 1
ATOM 5159 C C . LEU A 1 657 ? -3.864 -16.982 -9.812 1.00 85.69 657 LEU A C 1
ATOM 5161 O O . LEU A 1 657 ? -4.525 -17.877 -9.293 1.00 85.69 657 LEU A O 1
ATOM 5165 N N . VAL A 1 658 ? -4.390 -15.829 -10.219 1.00 85.69 658 VAL A N 1
ATOM 5166 C CA . VAL A 1 658 ? -5.797 -15.445 -10.014 1.00 85.69 658 VAL A CA 1
ATOM 5167 C C . VAL A 1 658 ? -6.625 -15.637 -11.277 1.00 85.69 658 VAL A C 1
ATOM 5169 O O . VAL A 1 658 ? -7.782 -16.045 -11.193 1.00 85.69 658 VAL A O 1
ATOM 5172 N N . ARG A 1 659 ? -6.057 -15.341 -12.450 1.00 90.44 659 ARG A N 1
ATOM 5173 C CA . ARG A 1 659 ? -6.711 -15.555 -13.749 1.00 90.44 659 ARG A CA 1
ATOM 5174 C C . ARG A 1 659 ? -5.699 -15.962 -14.803 1.00 90.44 659 ARG A C 1
ATOM 5176 O O . ARG A 1 659 ? -4.519 -15.612 -14.726 1.00 90.44 659 ARG A O 1
ATOM 5183 N N . ARG A 1 660 ? -6.188 -16.654 -15.825 1.00 94.00 660 ARG A N 1
ATOM 5184 C CA . ARG A 1 660 ? -5.424 -16.970 -17.027 1.00 94.00 660 ARG A CA 1
ATOM 5185 C C . ARG A 1 660 ? -6.313 -16.838 -18.255 1.00 94.00 660 ARG A C 1
ATOM 5187 O O . ARG A 1 660 ? -7.349 -17.487 -18.331 1.00 94.00 660 ARG A O 1
ATOM 5194 N N . TYR A 1 661 ? -5.862 -16.061 -19.226 1.00 94.25 661 TYR A N 1
ATOM 5195 C CA . TYR A 1 661 ? -6.564 -15.804 -20.475 1.00 94.25 661 TYR A CA 1
ATOM 5196 C C . TYR A 1 661 ? -5.795 -16.392 -21.660 1.00 94.25 661 TYR A C 1
ATOM 5198 O O . TYR A 1 661 ? -4.567 -16.296 -21.697 1.00 94.25 661 TYR A O 1
ATOM 5206 N N . LYS A 1 662 ? -6.522 -16.951 -22.635 1.00 93.94 662 LYS A N 1
ATOM 5207 C CA . LYS A 1 662 ? -6.009 -17.342 -23.961 1.00 93.94 662 LYS A CA 1
ATOM 5208 C C . LYS A 1 662 ? -6.754 -16.577 -25.060 1.00 93.94 662 LYS A C 1
ATOM 5210 O O . LYS A 1 662 ? -7.717 -17.093 -25.624 1.00 93.94 662 LYS A O 1
ATOM 5215 N N . PRO A 1 663 ? -6.383 -15.315 -25.315 1.00 92.12 663 PRO A N 1
ATOM 5216 C CA . PRO A 1 663 ? -7.152 -14.444 -26.199 1.00 92.12 663 PRO A CA 1
ATOM 5217 C C . PRO A 1 663 ? -7.070 -14.832 -27.683 1.00 92.12 663 PRO A C 1
ATOM 5219 O O . PRO A 1 663 ? -8.002 -14.528 -28.421 1.00 92.12 663 PRO A O 1
ATOM 5222 N N . GLY A 1 664 ? -5.978 -15.457 -28.144 1.00 88.69 664 GLY A N 1
ATOM 5223 C CA . GLY A 1 664 ? -5.791 -15.911 -29.533 1.00 88.69 664 GLY A CA 1
ATOM 5224 C C . GLY A 1 664 ? -5.664 -14.804 -30.598 1.00 88.69 664 GLY A C 1
ATOM 5225 O O . GLY A 1 664 ? -5.250 -15.086 -31.719 1.00 88.69 664 GLY A O 1
ATOM 5226 N N . GLY A 1 665 ? -6.006 -13.552 -30.274 1.00 94.25 665 GLY A N 1
ATOM 5227 C CA . GLY A 1 665 ? -5.845 -12.372 -31.131 1.00 94.25 665 GLY A CA 1
ATOM 5228 C C . GLY A 1 665 ? -4.543 -11.606 -30.877 1.00 94.25 665 GLY A C 1
ATOM 5229 O O . GLY A 1 665 ? -3.732 -11.986 -30.045 1.00 94.25 665 GLY A O 1
ATOM 5230 N N . THR A 1 666 ? -4.332 -10.486 -31.568 1.00 97.19 666 THR A N 1
ATOM 5231 C CA . THR A 1 666 ? -3.141 -9.626 -31.386 1.00 97.19 666 THR A CA 1
ATOM 5232 C C . THR A 1 666 ? -3.294 -8.598 -30.266 1.00 97.19 666 THR A C 1
ATOM 5234 O O . THR A 1 666 ? -2.320 -7.953 -29.883 1.00 97.19 666 THR A O 1
ATOM 5237 N N . VAL A 1 667 ? -4.507 -8.433 -29.737 1.00 96.75 667 VAL A N 1
ATOM 5238 C CA . VAL A 1 667 ? -4.860 -7.462 -28.698 1.00 96.75 667 VAL A CA 1
ATOM 5239 C C . VAL A 1 667 ? -5.778 -8.131 -27.679 1.00 96.75 667 VAL A C 1
ATOM 5241 O O . VAL A 1 667 ? -6.675 -8.884 -28.052 1.00 96.75 667 VAL A O 1
ATOM 5244 N N . PHE A 1 668 ? -5.563 -7.842 -26.397 1.00 95.69 668 PHE A N 1
ATOM 5245 C CA . PHE A 1 668 ? -6.437 -8.259 -25.307 1.00 95.69 668 PHE A CA 1
ATOM 5246 C C . PHE A 1 668 ? -6.672 -7.080 -24.373 1.00 95.69 668 PHE A C 1
ATOM 5248 O O . PHE A 1 668 ? -5.724 -6.523 -23.822 1.00 95.69 668 PHE A O 1
ATOM 5255 N N . GLU A 1 669 ? -7.938 -6.716 -24.200 1.00 95.31 669 GLU A N 1
ATOM 5256 C CA . GLU A 1 669 ? -8.369 -5.693 -23.259 1.00 95.31 669 GLU A CA 1
ATOM 5257 C C . GLU A 1 669 ? -9.444 -6.262 -22.335 1.00 95.31 669 GLU A C 1
ATOM 5259 O O . GLU A 1 669 ? -10.392 -6.910 -22.787 1.00 95.31 669 GLU A O 1
ATOM 5264 N N . HIS A 1 670 ? -9.289 -6.043 -21.033 1.00 91.94 670 HIS A N 1
ATOM 5265 C CA . HIS A 1 670 ? -10.183 -6.591 -20.032 1.00 91.94 670 HIS A CA 1
ATOM 5266 C C . HIS A 1 670 ? -10.307 -5.685 -18.807 1.00 91.94 670 HIS A C 1
ATOM 5268 O O . HIS A 1 670 ? -9.307 -5.226 -18.255 1.00 91.94 670 HIS A O 1
ATOM 5274 N N . PHE A 1 671 ? -11.547 -5.485 -18.362 1.00 89.69 671 PHE A N 1
ATOM 5275 C CA . PHE A 1 671 ? -11.886 -4.844 -17.096 1.00 89.69 671 PHE A CA 1
ATOM 5276 C C . PHE A 1 671 ? -12.478 -5.891 -16.161 1.00 89.69 671 PHE A C 1
ATOM 5278 O O . PHE A 1 671 ? -13.434 -6.589 -16.524 1.00 89.69 671 PHE A O 1
ATOM 5285 N N . MET A 1 672 ? -11.932 -5.978 -14.953 1.00 87.12 672 MET A N 1
ATOM 5286 C CA . MET A 1 672 ? -12.436 -6.897 -13.944 1.00 87.12 672 MET A CA 1
ATOM 5287 C C . MET A 1 672 ? -12.536 -6.249 -12.576 1.00 87.12 672 MET A C 1
ATOM 5289 O O . MET A 1 672 ? -11.638 -5.533 -12.132 1.00 87.12 672 MET A O 1
ATOM 5293 N N . THR A 1 673 ? -13.636 -6.544 -11.894 1.00 82.44 673 THR A N 1
ATOM 5294 C CA . THR A 1 673 ? -13.777 -6.211 -10.486 1.00 82.44 673 THR A CA 1
ATOM 5295 C C . THR A 1 673 ? -12.892 -7.155 -9.690 1.00 82.44 673 THR A C 1
ATOM 5297 O O . THR A 1 673 ? -12.948 -8.370 -9.854 1.00 82.44 673 THR A O 1
ATOM 5300 N N . ILE A 1 674 ? -12.066 -6.583 -8.832 1.00 84.06 674 ILE A N 1
ATOM 5301 C CA . ILE A 1 674 ? -11.213 -7.303 -7.898 1.00 84.06 674 ILE A CA 1
ATOM 5302 C C . ILE A 1 674 ? -11.673 -6.987 -6.474 1.00 84.06 674 ILE A C 1
ATOM 5304 O O . ILE A 1 674 ? -12.154 -5.875 -6.214 1.00 84.06 674 ILE A O 1
ATOM 5308 N N . PRO A 1 675 ? -11.539 -7.935 -5.536 1.00 77.38 675 PRO A N 1
ATOM 5309 C CA . PRO A 1 675 ? -11.762 -7.628 -4.140 1.00 77.38 675 PRO A CA 1
ATOM 5310 C C . PRO A 1 675 ? -10.716 -6.613 -3.678 1.00 77.38 675 PRO A C 1
ATOM 5312 O O . PRO A 1 675 ? -9.583 -6.564 -4.163 1.00 77.38 675 PRO A O 1
ATOM 5315 N N . ASN A 1 676 ? -11.131 -5.776 -2.744 1.00 76.62 676 ASN A N 1
ATOM 5316 C CA . ASN A 1 676 ? -10.267 -4.844 -2.053 1.00 76.62 676 ASN A CA 1
ATOM 5317 C C . ASN A 1 676 ? -10.468 -5.024 -0.551 1.00 76.62 676 ASN A C 1
ATOM 5319 O O . ASN A 1 676 ? -10.893 -4.119 0.146 1.00 76.62 676 ASN A O 1
ATOM 5323 N N . ASN A 1 677 ? -10.276 -6.253 -0.084 1.00 66.62 677 ASN A N 1
ATOM 5324 C CA . ASN A 1 677 ? -10.445 -6.668 1.309 1.00 66.62 677 ASN A CA 1
ATOM 5325 C C . ASN A 1 677 ? -9.103 -6.864 2.033 1.00 66.62 677 ASN A C 1
ATOM 5327 O O . ASN A 1 677 ? -9.076 -6.990 3.255 1.00 66.62 677 ASN A O 1
ATOM 5331 N N . GLU A 1 678 ? -8.003 -6.875 1.289 1.00 69.06 678 GLU A N 1
ATOM 5332 C CA . GLU A 1 678 ? -6.632 -6.846 1.781 1.00 69.06 678 GLU A CA 1
ATOM 5333 C C . GLU A 1 678 ? -5.746 -6.025 0.826 1.00 69.06 678 GLU A C 1
ATOM 5335 O O . GLU A 1 678 ? -6.177 -5.568 -0.240 1.00 69.06 678 GLU A O 1
ATOM 5340 N N . GLN A 1 679 ? -4.494 -5.803 1.223 1.00 72.88 679 GLN A N 1
ATOM 5341 C CA . GLN A 1 679 ? -3.501 -5.224 0.327 1.00 72.88 679 GLN A CA 1
ATOM 5342 C C . GLN A 1 679 ? -3.073 -6.281 -0.699 1.00 72.88 679 GLN A C 1
ATOM 5344 O O . GLN A 1 679 ? -2.338 -7.216 -0.389 1.00 72.88 679 GLN A O 1
ATOM 5349 N N . HIS A 1 680 ? -3.546 -6.115 -1.927 1.00 81.12 680 HIS A N 1
ATOM 5350 C CA . HIS A 1 680 ? -3.210 -6.931 -3.081 1.00 81.12 680 HIS A CA 1
ATOM 5351 C C . HIS A 1 680 ? -2.075 -6.291 -3.871 1.00 81.12 680 HIS A C 1
ATOM 5353 O O . HIS A 1 680 ? -1.893 -5.072 -3.874 1.00 81.12 680 HIS A O 1
ATOM 5359 N N . SER A 1 681 ? -1.331 -7.125 -4.587 1.00 85.31 681 SER A N 1
ATOM 5360 C CA . SER A 1 681 ? -0.231 -6.705 -5.453 1.00 85.31 681 SER A CA 1
ATOM 5361 C C . SER A 1 681 ? -0.320 -7.510 -6.741 1.00 85.31 681 SER A C 1
ATOM 5363 O O . SER A 1 681 ? 0.245 -8.600 -6.864 1.00 85.31 681 SER A O 1
ATOM 5365 N N . TYR A 1 682 ? -1.126 -7.021 -7.679 1.00 90.06 682 TYR A N 1
ATOM 5366 C CA . TYR A 1 682 ? -1.426 -7.724 -8.913 1.00 90.06 682 TYR A CA 1
ATOM 5367 C C . TYR A 1 682 ? -0.295 -7.571 -9.918 1.00 90.06 682 TYR A C 1
ATOM 5369 O O . TYR A 1 682 ? 0.121 -6.460 -10.186 1.00 90.06 682 TYR A O 1
ATOM 5377 N N . THR A 1 683 ? 0.173 -8.638 -10.550 1.00 93.25 683 THR A N 1
ATOM 5378 C CA . THR A 1 683 ? 1.112 -8.559 -11.686 1.00 93.25 683 THR A CA 1
ATOM 5379 C C . THR A 1 683 ? 0.566 -9.357 -12.856 1.00 93.25 683 THR A C 1
ATOM 5381 O O . THR A 1 683 ? -0.185 -10.310 -12.656 1.00 93.25 683 THR A O 1
ATOM 5384 N N . ILE A 1 684 ? 0.940 -9.001 -14.083 1.00 95.94 684 ILE A N 1
ATOM 5385 C CA . ILE A 1 684 ? 0.646 -9.820 -15.259 1.00 95.94 684 ILE A CA 1
ATOM 5386 C C . ILE A 1 684 ? 1.918 -10.338 -15.913 1.00 95.94 684 ILE A C 1
ATOM 5388 O O . ILE A 1 684 ? 2.931 -9.642 -15.982 1.00 95.94 684 ILE A O 1
ATOM 5392 N N . THR A 1 685 ? 1.834 -11.556 -16.443 1.00 97.12 685 THR A N 1
ATOM 5393 C CA . THR A 1 685 ? 2.779 -12.056 -17.443 1.00 97.12 685 THR A CA 1
ATOM 5394 C C . THR A 1 685 ? 2.041 -12.287 -18.750 1.00 97.12 685 THR A C 1
ATOM 5396 O O . THR A 1 685 ? 1.038 -13.006 -18.767 1.00 97.12 685 THR A O 1
ATOM 5399 N N . VAL A 1 686 ? 2.544 -11.712 -19.833 1.00 98.12 686 VAL A N 1
ATOM 5400 C CA . VAL A 1 686 ? 1.997 -11.861 -21.185 1.00 98.12 686 VAL A CA 1
ATOM 5401 C C . VAL A 1 686 ? 2.958 -12.723 -21.987 1.00 98.12 686 VAL A C 1
ATOM 5403 O O . VAL A 1 686 ? 4.158 -12.480 -21.920 1.00 98.12 686 VAL A O 1
ATOM 5406 N N . THR A 1 687 ? 2.451 -13.702 -22.729 1.00 98.06 687 THR A N 1
ATOM 5407 C CA . THR A 1 687 ? 3.222 -14.521 -23.672 1.00 98.06 687 THR A CA 1
ATOM 5408 C C . THR A 1 687 ? 2.593 -14.391 -25.059 1.00 98.06 687 THR A C 1
ATOM 5410 O O . THR A 1 687 ? 1.372 -14.492 -25.194 1.00 98.06 687 THR A O 1
ATOM 5413 N N . ASP A 1 688 ? 3.403 -14.127 -26.081 1.00 98.00 688 ASP A N 1
ATOM 5414 C CA . ASP A 1 688 ? 2.965 -14.123 -27.479 1.00 98.00 688 ASP A CA 1
ATOM 5415 C C . ASP A 1 688 ? 3.131 -15.502 -28.140 1.00 98.00 688 ASP A C 1
ATOM 5417 O O . ASP A 1 688 ? 3.757 -16.408 -27.591 1.00 98.00 688 ASP A O 1
ATOM 5421 N N . ALA A 1 689 ? 2.571 -15.667 -29.338 1.00 97.06 689 ALA A N 1
ATOM 5422 C CA . ALA A 1 689 ? 2.626 -16.920 -30.089 1.00 97.06 689 ALA A CA 1
ATOM 5423 C C . ALA A 1 689 ? 4.038 -17.288 -30.589 1.00 97.06 689 ALA A C 1
ATOM 5425 O O . ALA A 1 689 ? 4.257 -18.422 -31.012 1.00 97.06 689 ALA A O 1
ATOM 5426 N N . ALA A 1 690 ? 5.001 -16.360 -30.532 1.00 96.31 690 ALA A N 1
ATOM 5427 C CA . ALA A 1 690 ? 6.411 -16.618 -30.820 1.00 96.31 690 ALA A CA 1
ATOM 5428 C C . ALA A 1 690 ? 7.212 -16.999 -29.556 1.00 96.31 690 ALA A C 1
ATOM 5430 O O . ALA A 1 690 ? 8.417 -17.241 -29.642 1.00 96.31 690 ALA A O 1
ATOM 5431 N N . GLY A 1 691 ? 6.565 -17.065 -28.386 1.00 96.69 691 GLY A N 1
ATOM 5432 C CA . GLY A 1 691 ? 7.200 -17.347 -27.098 1.00 96.69 691 GLY A CA 1
ATOM 5433 C C . GLY A 1 691 ? 7.857 -16.128 -26.441 1.00 96.69 691 GLY A C 1
ATOM 5434 O O . GLY A 1 691 ? 8.477 -16.268 -25.384 1.00 96.69 691 GLY A O 1
ATOM 5435 N N . GLY A 1 692 ? 7.717 -14.937 -27.029 1.00 97.44 692 GLY A N 1
ATOM 5436 C CA . GLY A 1 692 ? 8.093 -13.670 -26.414 1.00 97.44 692 GLY A CA 1
ATOM 5437 C C . GLY A 1 692 ? 7.246 -13.401 -25.174 1.00 97.44 692 GLY A C 1
ATOM 5438 O O . GLY A 1 692 ? 6.090 -13.816 -25.085 1.00 97.44 692 GLY A O 1
ATOM 5439 N N . ARG A 1 693 ? 7.824 -12.726 -24.178 1.00 98.00 693 ARG A N 1
ATOM 5440 C CA . ARG A 1 693 ? 7.196 -12.527 -22.867 1.00 98.00 693 ARG A CA 1
ATOM 5441 C C . ARG A 1 693 ? 7.318 -11.096 -22.379 1.00 98.00 693 ARG A C 1
ATOM 5443 O O . ARG A 1 693 ? 8.337 -10.459 -22.613 1.00 98.00 693 ARG A O 1
ATOM 5450 N N . ALA A 1 694 ? 6.316 -10.626 -21.644 1.00 97.81 694 ALA A N 1
ATOM 5451 C CA . ALA A 1 694 ? 6.340 -9.359 -20.918 1.00 97.81 694 ALA A CA 1
ATOM 5452 C C . ALA A 1 694 ? 5.878 -9.547 -19.469 1.00 97.81 694 ALA A C 1
ATOM 5454 O O . ALA A 1 694 ? 5.044 -10.412 -19.193 1.00 97.81 694 ALA A O 1
ATOM 5455 N N . VAL A 1 695 ? 6.402 -8.733 -18.551 1.00 96.31 695 VAL A N 1
ATOM 5456 C CA . VAL A 1 695 ? 6.061 -8.778 -17.118 1.00 96.31 695 VAL A CA 1
ATOM 5457 C C . VAL A 1 695 ? 5.730 -7.378 -16.628 1.00 96.31 695 VAL A C 1
ATOM 5459 O O . VAL A 1 695 ? 6.557 -6.486 -16.761 1.00 96.31 695 VAL A O 1
ATOM 5462 N N . SER A 1 696 ? 4.561 -7.169 -16.029 1.00 93.81 696 SER A N 1
ATOM 5463 C CA . SER A 1 696 ? 4.212 -5.851 -15.491 1.00 93.81 696 SER A CA 1
ATOM 5464 C C . SER A 1 696 ? 4.896 -5.554 -14.157 1.00 93.81 696 SER A C 1
ATOM 5466 O O . SER A 1 696 ? 5.160 -6.450 -13.359 1.00 93.81 696 SER A O 1
ATOM 5468 N N . TRP A 1 697 ? 5.047 -4.266 -13.858 1.00 89.75 697 TRP A N 1
ATOM 5469 C CA . TRP A 1 697 ? 5.113 -3.766 -12.481 1.00 89.75 697 TRP A CA 1
ATOM 5470 C C . TRP A 1 697 ? 3.804 -4.128 -11.725 1.00 89.75 697 TRP A C 1
ATOM 5472 O O . TRP A 1 697 ? 2.751 -4.224 -12.372 1.00 89.75 697 TRP A O 1
ATOM 5482 N N . PRO A 1 698 ? 3.821 -4.388 -10.395 1.00 87.00 698 PRO A N 1
ATOM 5483 C CA . PRO A 1 698 ? 2.612 -4.642 -9.618 1.00 87.00 698 PRO A CA 1
ATOM 5484 C C . PRO A 1 698 ? 1.595 -3.495 -9.633 1.00 87.00 698 PRO A C 1
ATOM 5486 O O . PRO A 1 698 ? 1.897 -2.399 -9.174 1.00 87.00 698 PRO A O 1
ATOM 5489 N N . ALA A 1 699 ? 0.361 -3.788 -10.037 1.00 86.44 699 ALA A N 1
ATOM 5490 C CA . ALA A 1 699 ? -0.811 -2.989 -9.743 1.00 86.44 699 ALA A CA 1
ATOM 5491 C C . ALA A 1 699 ? -1.386 -3.348 -8.375 1.00 86.44 699 ALA A C 1
ATOM 5493 O O . ALA A 1 699 ? -1.903 -4.439 -8.171 1.00 86.44 699 ALA A O 1
ATOM 5494 N N . TRP A 1 700 ? -1.264 -2.449 -7.407 1.00 79.75 700 TRP A N 1
ATOM 5495 C CA . TRP A 1 700 ? -1.541 -2.766 -6.009 1.00 79.75 700 TRP A CA 1
ATOM 5496 C C . TRP A 1 700 ? -2.837 -2.138 -5.516 1.00 79.75 700 TRP A C 1
ATOM 5498 O O . TRP A 1 700 ? -3.172 -1.010 -5.885 1.00 79.75 700 TRP A O 1
ATOM 5508 N N . THR A 1 701 ? -3.537 -2.850 -4.632 1.00 78.44 701 THR A N 1
ATOM 5509 C CA . THR A 1 701 ? -4.633 -2.260 -3.875 1.00 78.44 701 THR A CA 1
ATOM 5510 C C . THR A 1 701 ? -4.106 -1.587 -2.614 1.00 78.44 701 THR A C 1
ATOM 5512 O O . THR A 1 701 ? -3.297 -2.160 -1.889 1.00 78.44 701 THR A O 1
ATOM 5515 N N . HIS A 1 702 ? -4.536 -0.359 -2.333 1.00 72.75 702 HIS A N 1
ATOM 5516 C CA . HIS A 1 702 ? -4.131 0.360 -1.141 1.00 72.75 702 HIS A CA 1
ATOM 5517 C C . HIS A 1 702 ? -5.314 0.513 -0.194 1.00 72.75 702 HIS A C 1
ATOM 5519 O O . HIS A 1 702 ? -6.281 1.216 -0.484 1.00 72.75 702 HIS A O 1
ATOM 5525 N N . ILE A 1 703 ? -5.184 -0.138 0.955 1.00 67.56 703 ILE A N 1
ATOM 5526 C CA . ILE A 1 703 ? -6.123 -0.069 2.066 1.00 67.56 703 ILE A CA 1
ATOM 5527 C C . ILE A 1 703 ? -5.525 0.869 3.110 1.00 67.56 703 ILE A C 1
ATOM 5529 O O . ILE A 1 703 ? -4.392 0.669 3.558 1.00 67.56 703 ILE A O 1
ATOM 5533 N N . GLN A 1 704 ? -6.259 1.921 3.474 1.00 60.25 704 GLN A N 1
ATOM 5534 C CA . GLN A 1 704 ? -5.759 2.961 4.374 1.00 60.25 704 GLN A CA 1
ATOM 5535 C C . GLN A 1 704 ? -5.378 2.397 5.751 1.00 60.25 704 GLN A C 1
ATOM 5537 O O . GLN A 1 704 ? -4.431 2.861 6.380 1.00 60.25 704 GLN A O 1
ATOM 5542 N N . GLU A 1 705 ? -6.074 1.368 6.199 1.00 56.06 705 GLU A N 1
ATOM 5543 C CA . GLU A 1 705 ? -5.839 0.640 7.439 1.00 56.06 705 GLU A CA 1
ATOM 5544 C C . GLU A 1 705 ? -4.469 -0.062 7.453 1.00 56.06 705 GLU A C 1
ATOM 5546 O O . GLU A 1 705 ? -3.885 -0.283 8.513 1.00 56.06 705 GLU A O 1
ATOM 5551 N N . LEU A 1 706 ? -3.913 -0.356 6.275 1.00 51.41 706 LEU A N 1
ATOM 5552 C CA . LEU A 1 706 ? -2.617 -1.020 6.082 1.00 51.41 706 LEU A CA 1
ATOM 5553 C C . LEU A 1 706 ? -1.517 -0.046 5.638 1.00 51.41 706 LEU A C 1
ATOM 5555 O O . LEU A 1 706 ? -0.385 -0.440 5.355 1.00 51.41 706 LEU A O 1
ATOM 5559 N N . ALA A 1 707 ? -1.820 1.254 5.659 1.00 50.41 707 ALA A N 1
ATOM 5560 C CA . ALA A 1 707 ? -0.939 2.355 5.292 1.00 50.41 707 ALA A CA 1
ATOM 5561 C C . ALA A 1 707 ? 0.456 2.333 5.930 1.00 50.41 707 ALA A C 1
ATOM 5563 O O . ALA A 1 707 ? 1.399 2.918 5.410 1.00 50.41 707 ALA A O 1
ATOM 5564 N N . TYR A 1 708 ? 0.626 1.708 7.087 1.00 44.59 708 TYR A N 1
ATOM 5565 C CA . TYR A 1 708 ? 1.903 1.755 7.799 1.00 44.59 708 TYR A CA 1
ATOM 5566 C C . TYR A 1 708 ? 2.936 0.759 7.250 1.00 44.59 708 TYR A C 1
ATOM 5568 O O . TYR A 1 708 ? 4.109 0.849 7.602 1.00 44.59 708 TYR A O 1
ATOM 5576 N N . LEU A 1 709 ? 2.537 -0.116 6.319 1.00 46.62 709 LEU A N 1
ATOM 5577 C CA . LEU A 1 709 ? 3.419 -1.039 5.591 1.00 46.62 709 LEU A CA 1
ATOM 5578 C C . LEU A 1 709 ? 3.996 -0.430 4.291 1.00 46.62 709 LEU A C 1
ATOM 5580 O O . LEU A 1 709 ? 4.673 -1.116 3.535 1.00 46.62 709 LEU A O 1
ATOM 5584 N N . ARG A 1 710 ? 3.726 0.856 4.020 1.00 46.09 710 ARG A N 1
ATOM 5585 C CA . ARG A 1 710 ? 3.811 1.512 2.696 1.00 46.09 710 ARG A CA 1
ATOM 5586 C C . ARG A 1 710 ? 5.167 1.567 1.993 1.00 46.09 710 ARG A C 1
ATOM 5588 O O . ARG A 1 710 ? 5.195 1.696 0.775 1.00 46.09 710 ARG A O 1
ATOM 5595 N N . CYS A 1 711 ? 6.268 1.578 2.724 1.00 46.06 711 CYS A N 1
ATOM 5596 C CA . CYS A 1 711 ? 7.455 2.279 2.251 1.00 46.06 711 CYS A CA 1
ATOM 5597 C C . CYS A 1 711 ? 8.697 1.414 2.463 1.00 46.06 711 CYS A C 1
ATOM 5599 O O . CYS A 1 711 ? 8.971 0.982 3.582 1.00 46.06 711 CYS A O 1
ATOM 5601 N N . GLY A 1 712 ? 9.462 1.147 1.400 1.00 39.97 712 GLY A N 1
ATOM 5602 C CA . GLY A 1 712 ? 10.726 0.408 1.517 1.00 39.97 712 GLY A CA 1
ATOM 5603 C C . GLY A 1 712 ? 11.780 1.138 2.366 1.00 39.97 712 GLY A C 1
ATOM 5604 O O . GLY A 1 712 ? 12.744 0.534 2.820 1.00 39.97 712 GLY A O 1
ATOM 5605 N N . ASP A 1 713 ? 11.569 2.428 2.620 1.00 41.06 713 ASP A N 1
ATOM 5606 C CA . ASP A 1 713 ? 12.274 3.306 3.559 1.00 41.06 713 ASP A CA 1
ATOM 5607 C C . ASP A 1 713 ? 11.674 3.306 4.987 1.00 41.06 713 ASP A C 1
ATOM 5609 O O . ASP A 1 713 ? 12.334 3.724 5.941 1.00 41.06 713 ASP A O 1
ATOM 5613 N N . ASN A 1 714 ? 10.475 2.743 5.201 1.00 39.22 714 ASN A N 1
ATOM 5614 C CA . ASN A 1 714 ? 9.864 2.556 6.529 1.00 39.22 714 ASN A CA 1
ATOM 5615 C C . ASN A 1 714 ? 10.408 1.347 7.313 1.00 39.22 714 ASN A C 1
ATOM 5617 O O . ASN A 1 714 ? 9.953 1.071 8.428 1.00 39.22 714 ASN A O 1
ATOM 5621 N N . TRP A 1 715 ? 11.497 0.725 6.844 1.00 35.19 715 TRP A N 1
ATOM 5622 C CA . TRP A 1 715 ? 12.395 -0.078 7.693 1.00 35.19 715 TRP A CA 1
ATOM 5623 C C . TRP A 1 715 ? 12.889 0.676 8.948 1.00 35.19 715 TRP A C 1
ATOM 5625 O O . TRP A 1 715 ? 13.352 0.057 9.908 1.00 35.19 715 TRP A O 1
ATOM 5635 N N . ASN A 1 716 ? 12.690 1.996 8.996 1.00 35.94 716 ASN A N 1
ATOM 5636 C CA . ASN A 1 716 ? 12.788 2.836 10.187 1.00 35.94 716 ASN A CA 1
ATOM 5637 C C . ASN A 1 716 ? 12.035 2.301 11.424 1.00 35.94 716 ASN A C 1
ATOM 5639 O O . ASN A 1 716 ? 12.480 2.534 12.545 1.00 35.94 716 ASN A O 1
ATOM 5643 N N . TYR A 1 717 ? 10.922 1.572 11.287 1.00 31.58 717 TYR A N 1
ATOM 5644 C CA . TYR A 1 717 ? 10.189 1.100 12.474 1.00 31.58 717 TYR A CA 1
ATOM 5645 C C . TYR A 1 717 ? 10.879 -0.076 13.187 1.00 31.58 717 TYR A C 1
ATOM 5647 O O . TYR A 1 717 ? 10.893 -0.135 14.421 1.00 31.58 717 TYR A O 1
ATOM 5655 N N . ASN A 1 718 ? 11.514 -0.979 12.432 1.00 30.41 718 ASN A N 1
ATOM 5656 C CA . ASN A 1 718 ? 12.248 -2.110 13.011 1.00 30.41 718 ASN A CA 1
ATOM 5657 C C . ASN A 1 718 ? 13.573 -1.679 13.661 1.00 30.41 718 ASN A C 1
ATOM 5659 O O . ASN A 1 718 ? 14.033 -2.334 14.598 1.00 30.41 718 ASN A O 1
ATOM 5663 N N . THR A 1 719 ? 14.151 -0.546 13.252 1.00 29.97 719 THR A N 1
ATOM 5664 C CA . THR A 1 719 ? 15.290 0.064 13.954 1.00 29.97 719 THR A CA 1
ATOM 5665 C C . THR A 1 719 ? 14.856 0.892 15.172 1.00 29.97 719 THR A C 1
ATOM 5667 O O . THR A 1 719 ? 15.534 0.843 16.198 1.00 29.97 719 THR A O 1
ATOM 5670 N N . LEU A 1 720 ? 13.692 1.558 15.140 1.00 29.78 720 LEU A N 1
ATOM 5671 C CA . LEU A 1 720 ? 13.175 2.365 16.262 1.00 29.78 720 LEU A CA 1
ATOM 5672 C C . LEU A 1 720 ? 12.659 1.548 17.457 1.00 29.78 720 LEU A C 1
ATOM 5674 O O . LEU A 1 720 ? 12.697 2.030 18.591 1.00 29.78 720 LEU A O 1
ATOM 5678 N N . ARG A 1 721 ? 12.235 0.290 17.265 1.00 27.33 721 ARG A N 1
ATOM 5679 C CA . ARG A 1 721 ? 11.811 -0.568 18.391 1.00 27.33 721 ARG A CA 1
ATOM 5680 C C . ARG A 1 721 ? 12.957 -0.936 19.350 1.00 27.33 721 ARG A C 1
ATOM 5682 O O . ARG A 1 721 ? 12.694 -1.477 20.421 1.00 27.33 721 ARG A O 1
ATOM 5689 N N . LYS A 1 722 ? 14.213 -0.596 19.023 1.00 31.05 722 LYS A N 1
ATOM 5690 C CA . LYS A 1 722 ? 15.355 -0.690 19.950 1.00 31.05 722 LYS A CA 1
ATOM 5691 C C . LYS A 1 722 ? 15.423 0.438 20.992 1.00 31.05 722 LYS A C 1
ATOM 5693 O O . LYS A 1 722 ? 16.231 0.326 21.902 1.00 31.05 722 LYS A O 1
ATOM 5698 N N . LEU A 1 723 ? 14.582 1.475 20.917 1.00 28.66 723 LEU A N 1
ATOM 5699 C CA . LEU A 1 723 ? 14.700 2.665 21.781 1.00 28.66 723 LEU A CA 1
ATOM 5700 C C . LEU A 1 723 ? 13.556 2.856 22.799 1.00 28.66 723 LEU A C 1
ATOM 5702 O O . LEU A 1 723 ? 13.448 3.920 23.398 1.00 28.66 723 LEU A O 1
ATOM 5706 N N . ARG A 1 724 ? 12.696 1.850 23.028 1.00 27.19 724 ARG A N 1
ATOM 5707 C CA . ARG A 1 724 ? 11.542 1.961 23.955 1.00 27.19 724 ARG A CA 1
ATOM 5708 C C . ARG A 1 724 ? 11.584 1.087 25.212 1.00 27.19 724 ARG A C 1
ATOM 5710 O O . ARG A 1 724 ? 10.547 0.894 25.838 1.00 27.19 724 ARG A O 1
ATOM 5717 N N . HIS A 1 725 ? 12.753 0.622 25.643 1.00 31.00 725 HIS A N 1
ATOM 5718 C CA . HIS A 1 725 ? 12.886 0.067 26.992 1.00 31.00 725 HIS A CA 1
ATOM 5719 C C . HIS A 1 725 ? 13.692 1.018 27.867 1.00 31.00 725 HIS A C 1
ATOM 5721 O O . HIS A 1 725 ? 14.915 1.042 27.829 1.00 31.00 725 HIS A O 1
ATOM 5727 N N . GLY A 1 726 ? 12.963 1.823 28.644 1.00 33.72 726 GLY A N 1
ATOM 5728 C CA . GLY A 1 726 ? 13.502 2.553 29.782 1.00 33.72 726 GLY A CA 1
ATOM 5729 C C . GLY A 1 726 ? 13.867 1.580 30.898 1.00 33.72 726 GLY A C 1
ATOM 5730 O O . GLY A 1 726 ? 13.061 1.324 31.786 1.00 33.72 726 GLY A O 1
ATOM 5731 N N . GLN A 1 727 ? 15.072 1.037 30.816 1.00 29.48 727 GLN A N 1
ATOM 5732 C CA . GLN A 1 727 ? 15.891 0.546 31.920 1.00 29.48 727 GLN A CA 1
ATOM 5733 C C . GLN A 1 727 ? 17.335 0.882 31.553 1.00 29.48 727 GLN A C 1
ATOM 5735 O O . GLN A 1 727 ? 17.652 0.946 30.368 1.00 29.48 727 GLN A O 1
ATOM 5740 N N . ASP A 1 728 ? 18.167 1.142 32.554 1.00 34.00 728 ASP A N 1
ATOM 5741 C CA . ASP A 1 728 ? 19.566 1.559 32.448 1.00 34.00 728 ASP A CA 1
ATOM 5742 C C . ASP A 1 728 ? 20.439 0.609 31.609 1.00 34.00 728 ASP A C 1
ATOM 5744 O O . ASP A 1 728 ? 21.236 -0.175 32.113 1.00 34.00 728 ASP A O 1
ATOM 5748 N N . TYR A 1 729 ? 20.320 0.714 30.293 1.00 25.83 729 TYR A N 1
ATOM 5749 C CA . TYR A 1 729 ? 21.386 0.415 29.361 1.00 25.83 729 TYR A CA 1
ATOM 5750 C C . TYR A 1 729 ? 21.818 1.752 28.785 1.00 25.83 729 TYR A C 1
ATOM 5752 O O . TYR A 1 729 ? 21.183 2.277 27.870 1.00 25.83 729 TYR A O 1
ATOM 5760 N N . GLU A 1 730 ? 22.893 2.318 29.339 1.00 27.48 730 GLU A N 1
ATOM 5761 C CA . GLU A 1 730 ? 23.661 3.328 28.621 1.00 27.48 730 GLU A CA 1
ATOM 5762 C C . GLU A 1 730 ? 23.935 2.792 27.206 1.00 27.48 730 GLU A C 1
ATOM 5764 O O . GLU A 1 730 ? 24.589 1.750 27.060 1.00 27.48 730 GLU A O 1
ATOM 5769 N N . PRO A 1 731 ? 23.481 3.465 26.137 1.00 29.23 731 PRO A N 1
ATOM 5770 C CA . PRO A 1 731 ? 24.037 3.223 24.827 1.00 29.23 731 PRO A CA 1
ATOM 5771 C C . PRO A 1 731 ? 25.442 3.823 24.859 1.00 29.23 731 PRO A C 1
ATOM 5773 O O . PRO A 1 731 ? 25.647 4.981 24.513 1.00 29.23 731 PRO A O 1
ATOM 5776 N N . LYS A 1 732 ? 26.434 3.036 25.281 1.00 28.19 732 LYS A N 1
ATOM 5777 C CA . LYS A 1 732 ? 27.855 3.404 25.209 1.00 28.19 732 LYS A CA 1
ATOM 5778 C C . LYS A 1 732 ? 28.389 3.455 23.777 1.00 28.19 732 LYS A C 1
ATOM 5780 O O . LYS A 1 732 ? 29.525 3.079 23.559 1.00 28.19 732 LYS A O 1
ATOM 5785 N N . TYR A 1 733 ? 27.600 3.917 22.810 1.00 27.00 733 TYR A N 1
ATOM 5786 C CA . TYR A 1 733 ? 28.065 4.231 21.463 1.00 27.00 733 TYR A CA 1
ATOM 5787 C C . TYR A 1 733 ? 27.111 5.212 20.767 1.00 27.00 733 TYR A C 1
ATOM 5789 O O . TYR A 1 733 ? 26.417 4.893 19.804 1.00 27.00 733 TYR A O 1
ATOM 5797 N N . SER A 1 734 ? 27.098 6.443 21.255 1.00 26.91 734 SER A N 1
ATOM 5798 C CA . SER A 1 734 ? 27.016 7.603 20.372 1.00 26.91 734 SER A CA 1
ATOM 5799 C C . SER A 1 734 ? 28.411 8.213 20.322 1.00 26.91 734 SER A C 1
ATOM 5801 O O . SER A 1 734 ? 29.043 8.348 21.368 1.00 26.91 734 SER A O 1
ATOM 5803 N N . LEU A 1 735 ? 28.884 8.512 19.109 1.00 27.69 735 LEU A N 1
ATOM 5804 C CA . LEU A 1 735 ? 30.133 9.213 18.809 1.00 27.69 735 LEU A CA 1
ATOM 5805 C C . LEU A 1 735 ? 30.403 10.351 19.807 1.00 27.69 735 LEU A C 1
ATOM 5807 O O . LEU A 1 735 ? 29.862 11.445 19.681 1.00 27.69 735 LEU A O 1
ATOM 5811 N N . LEU A 1 736 ? 31.272 10.079 20.772 1.00 24.30 736 LEU A N 1
ATOM 5812 C CA . LEU A 1 736 ? 32.097 11.064 21.446 1.00 24.30 736 LEU A CA 1
ATOM 5813 C C . LEU A 1 736 ? 33.523 10.553 21.298 1.00 24.30 736 LEU A C 1
ATOM 5815 O O . LEU A 1 736 ? 33.827 9.409 21.645 1.00 24.30 736 LEU A O 1
ATOM 5819 N N . GLU A 1 737 ? 34.363 11.393 20.705 1.00 25.08 737 GLU A N 1
ATOM 5820 C CA . GLU A 1 737 ? 35.807 11.238 20.731 1.00 25.08 737 GLU A CA 1
ATOM 5821 C C . GLU A 1 737 ? 36.289 10.925 22.150 1.00 25.08 737 GLU A C 1
ATOM 5823 O O . GLU A 1 737 ? 35.772 11.423 23.152 1.00 25.08 737 GLU A O 1
ATOM 5828 N N . VAL A 1 738 ? 37.329 10.103 22.218 1.00 25.33 738 VAL A N 1
ATOM 5829 C CA . VAL A 1 738 ? 38.136 9.923 23.416 1.00 25.33 738 VAL A CA 1
ATOM 5830 C C . VAL A 1 738 ? 38.780 11.266 23.769 1.00 25.33 738 VAL A C 1
ATOM 5832 O O . VAL A 1 738 ? 39.809 11.616 23.203 1.00 25.33 738 VAL A O 1
ATOM 5835 N N . GLN A 1 739 ? 38.231 11.971 24.756 1.00 25.33 739 GLN A N 1
ATOM 5836 C CA . GLN A 1 739 ? 39.032 12.658 25.767 1.00 25.33 739 GLN A CA 1
ATOM 5837 C C . GLN A 1 739 ? 38.434 12.378 27.156 1.00 25.33 739 GLN A C 1
ATOM 5839 O O . GLN A 1 739 ? 37.275 12.657 27.445 1.00 25.33 739 GLN A O 1
ATOM 5844 N N . SER A 1 740 ? 39.264 11.731 27.976 1.00 29.33 740 SER A N 1
ATOM 5845 C CA . SER A 1 740 ? 39.158 11.441 29.414 1.00 29.33 740 SER A CA 1
ATOM 5846 C C . SER A 1 740 ? 38.436 12.512 30.244 1.00 29.33 740 SER A C 1
ATOM 5848 O O . SER A 1 740 ? 38.654 13.694 30.021 1.00 29.33 740 SER A O 1
ATOM 5850 N N . GLY A 1 741 ? 37.689 12.222 31.305 1.00 34.22 741 GLY A N 1
ATOM 5851 C CA . GLY A 1 741 ? 37.398 10.985 32.020 1.00 34.22 741 GLY A CA 1
ATOM 5852 C C . GLY A 1 741 ? 36.530 11.341 33.234 1.00 34.22 741 GLY A C 1
ATOM 5853 O O . GLY A 1 741 ? 36.628 12.459 33.739 1.00 34.22 741 GLY A O 1
ATOM 5854 N N . TRP A 1 742 ? 35.664 10.436 33.700 1.00 26.78 742 TRP A N 1
ATOM 5855 C CA . TRP A 1 742 ? 34.962 10.644 34.970 1.00 26.78 742 TRP A CA 1
ATOM 5856 C C . TRP A 1 742 ? 34.481 9.341 35.624 1.00 26.78 742 TRP A C 1
ATOM 5858 O O . TRP A 1 742 ? 34.157 8.363 34.953 1.00 26.78 742 TRP A O 1
ATOM 5868 N N . ASP A 1 743 ? 34.521 9.363 36.954 1.00 30.67 743 ASP A N 1
ATOM 5869 C CA . ASP A 1 743 ? 34.545 8.266 37.927 1.00 30.67 743 ASP A CA 1
ATOM 5870 C C . ASP A 1 743 ? 33.132 7.752 38.293 1.00 30.67 743 ASP A C 1
ATOM 5872 O O . ASP A 1 743 ? 32.263 8.509 38.728 1.00 30.67 743 ASP A O 1
ATOM 5876 N N . ALA A 1 744 ? 32.891 6.447 38.136 1.00 27.83 744 ALA A N 1
ATOM 5877 C CA . ALA A 1 744 ? 31.573 5.803 38.210 1.00 27.83 744 ALA A CA 1
ATOM 5878 C C . ALA A 1 744 ? 31.102 5.455 39.641 1.00 27.83 744 ALA A C 1
ATOM 5880 O O . ALA A 1 744 ? 30.551 4.378 39.870 1.00 27.83 744 ALA A O 1
ATOM 5881 N N . LYS A 1 745 ? 31.311 6.330 40.635 1.00 30.84 745 LYS A N 1
ATOM 5882 C CA . LYS A 1 745 ? 31.080 5.981 42.056 1.00 30.84 745 LYS A CA 1
ATOM 5883 C C . LYS A 1 745 ? 29.912 6.642 42.792 1.00 30.84 745 LYS A C 1
ATOM 5885 O O . LYS A 1 745 ? 29.858 6.537 44.015 1.00 30.84 745 LYS A O 1
ATOM 5890 N N . LYS A 1 746 ? 28.931 7.267 42.128 1.00 35.66 746 LYS A N 1
ATOM 5891 C CA . LYS A 1 746 ? 27.755 7.823 42.841 1.00 35.66 746 LYS A CA 1
ATOM 5892 C C . LYS A 1 746 ? 26.431 7.665 42.086 1.00 35.66 746 LYS A C 1
ATOM 5894 O O . LYS A 1 746 ? 25.887 8.643 41.588 1.00 35.66 746 LYS A O 1
ATOM 5899 N N . ALA A 1 747 ? 25.869 6.457 42.082 1.00 31.17 747 ALA A N 1
ATOM 5900 C CA . ALA A 1 747 ? 24.427 6.289 41.895 1.00 31.17 747 ALA A CA 1
ATOM 5901 C C . ALA A 1 747 ? 23.721 6.542 43.243 1.00 31.17 747 ALA A C 1
ATOM 5903 O O . ALA A 1 747 ? 24.026 5.881 44.236 1.00 31.17 747 ALA A O 1
ATOM 5904 N N . LYS A 1 748 ? 22.826 7.537 43.297 1.00 34.34 748 LYS A N 1
ATOM 5905 C CA . LYS A 1 748 ? 21.886 7.748 44.416 1.00 34.34 748 LYS A CA 1
ATOM 5906 C C . LYS A 1 748 ? 20.576 6.973 44.167 1.00 34.34 748 LYS A C 1
ATOM 5908 O O . LYS A 1 748 ? 20.281 6.694 43.007 1.00 34.34 748 LYS A O 1
ATOM 5913 N N . PRO A 1 749 ? 19.798 6.650 45.221 1.00 40.97 749 PRO A N 1
ATOM 5914 C CA . PRO A 1 749 ? 18.615 5.795 45.134 1.00 40.97 749 PRO A CA 1
ATOM 5915 C C . PRO A 1 749 ? 17.406 6.513 44.519 1.00 40.97 749 PRO A C 1
ATOM 5917 O O . PRO A 1 749 ? 17.309 7.740 44.557 1.00 40.97 749 PRO A O 1
ATOM 5920 N N . GLU A 1 750 ? 16.504 5.699 43.974 1.00 41.91 750 GLU A N 1
ATOM 5921 C CA . GLU A 1 750 ? 15.249 6.017 43.286 1.00 41.91 750 GLU A CA 1
ATOM 5922 C C . GLU A 1 750 ? 14.410 7.130 43.943 1.00 41.91 750 GLU A C 1
ATOM 5924 O O . GLU A 1 750 ? 14.061 7.054 45.118 1.00 41.91 750 GLU A O 1
ATOM 5929 N N . ALA A 1 751 ? 14.016 8.129 43.143 1.00 33.97 751 ALA A N 1
ATOM 5930 C CA . ALA A 1 751 ? 12.895 9.019 43.439 1.00 33.97 751 ALA A CA 1
ATOM 5931 C C . ALA A 1 751 ? 11.676 8.592 42.603 1.00 33.97 751 ALA A C 1
ATOM 5933 O O . ALA A 1 751 ? 11.803 8.318 41.403 1.00 33.97 751 ALA A O 1
ATOM 5934 N N . GLU A 1 752 ? 10.513 8.524 43.255 1.00 37.38 752 GLU A N 1
ATOM 5935 C CA . GLU A 1 752 ? 9.222 8.117 42.691 1.00 37.38 752 GLU A CA 1
ATOM 5936 C C . GLU A 1 752 ? 8.881 8.895 41.410 1.00 37.38 752 GLU A C 1
ATOM 5938 O O . GLU A 1 752 ? 8.796 10.122 41.396 1.00 37.38 752 GLU A O 1
ATOM 5943 N N . ARG A 1 753 ? 8.693 8.163 40.305 1.00 28.09 753 ARG A N 1
ATOM 5944 C CA . ARG A 1 753 ? 8.356 8.719 38.987 1.00 28.09 753 ARG A CA 1
ATOM 5945 C C . ARG A 1 753 ? 6.830 8.778 38.792 1.00 28.09 753 ARG A C 1
ATOM 5947 O O . ARG A 1 753 ? 6.146 7.822 39.168 1.00 28.09 753 ARG A O 1
ATOM 5954 N N . PRO A 1 754 ? 6.286 9.822 38.136 1.00 27.48 754 PRO A N 1
ATOM 5955 C CA . PRO A 1 754 ? 4.861 9.910 37.833 1.00 27.48 754 PRO A CA 1
ATOM 5956 C C . PRO A 1 754 ? 4.447 8.854 36.794 1.00 27.48 754 PRO A C 1
ATOM 5958 O O . PRO A 1 754 ? 5.070 8.699 35.741 1.00 27.48 754 PRO A O 1
ATOM 5961 N N . ARG A 1 755 ? 3.385 8.102 37.109 1.00 25.31 755 ARG A N 1
ATOM 5962 C CA . ARG A 1 755 ? 2.784 7.083 36.234 1.00 25.31 755 ARG A CA 1
ATOM 5963 C C . ARG A 1 755 ? 1.874 7.771 35.206 1.00 25.31 755 ARG A C 1
ATOM 5965 O O . ARG A 1 755 ? 0.780 8.203 35.552 1.00 25.31 755 ARG A O 1
ATOM 5972 N N . TYR A 1 756 ? 2.292 7.850 33.943 1.00 26.36 756 TYR A N 1
ATOM 5973 C CA . TYR A 1 756 ? 1.454 8.354 32.846 1.00 26.36 756 TYR A CA 1
ATOM 5974 C C . TYR A 1 756 ? 0.466 7.279 32.368 1.00 26.36 756 TYR A C 1
ATOM 5976 O O . TYR A 1 756 ? 0.870 6.275 31.782 1.00 26.36 756 TYR A O 1
ATOM 5984 N N . TRP A 1 757 ? -0.833 7.489 32.598 1.00 26.08 757 TRP A N 1
ATOM 5985 C CA . TRP A 1 757 ? -1.907 6.602 32.136 1.00 26.08 757 TRP A CA 1
ATOM 5986 C C . TRP A 1 757 ? -2.362 6.986 30.721 1.00 26.08 757 TRP A C 1
ATOM 5988 O O . TRP A 1 757 ? -2.806 8.103 30.469 1.00 26.08 757 TRP A O 1
ATOM 5998 N N . CYS A 1 758 ? -2.262 6.051 29.775 1.00 28.11 758 CYS A N 1
ATOM 5999 C CA . CYS A 1 758 ? -2.776 6.209 28.417 1.00 28.11 758 CYS A CA 1
ATOM 6000 C C . CYS A 1 758 ? -4.281 5.890 28.362 1.00 28.11 758 CYS A C 1
ATOM 6002 O O . CYS A 1 758 ? -4.701 4.831 28.825 1.00 28.11 758 CYS A O 1
ATOM 6004 N N . TYR A 1 759 ? -5.089 6.745 27.725 1.00 28.88 759 TYR A N 1
ATOM 6005 C CA . TYR A 1 759 ? -6.531 6.516 27.525 1.00 28.88 759 TYR A CA 1
ATOM 6006 C C . TYR A 1 759 ? -6.836 5.286 26.627 1.00 28.88 759 TYR A C 1
ATOM 6008 O O . TYR A 1 759 ? -7.925 4.725 26.702 1.00 28.88 759 TYR A O 1
ATOM 6016 N N . GLN A 1 760 ? -5.858 4.779 25.852 1.00 33.00 760 GLN A N 1
ATOM 6017 C CA . GLN A 1 760 ? -5.948 3.496 25.117 1.00 33.00 760 GLN A CA 1
ATOM 6018 C C . GLN A 1 760 ? -5.770 2.251 26.000 1.00 33.00 760 GLN A C 1
ATOM 6020 O O . GLN A 1 760 ? -5.905 1.134 25.503 1.00 33.00 760 GLN A O 1
ATOM 6025 N N . SER A 1 761 ? -5.509 2.402 27.303 1.00 30.09 761 SER A N 1
ATOM 6026 C CA . SER A 1 761 ? -5.650 1.270 28.228 1.00 30.09 761 SER A CA 1
ATOM 6027 C C . SER A 1 761 ? -7.090 0.744 28.239 1.00 30.09 761 SER A C 1
ATOM 6029 O O . SER A 1 761 ? -7.284 -0.438 28.484 1.00 30.09 761 SER A O 1
ATOM 6031 N N . ARG A 1 762 ? -8.086 1.578 27.879 1.00 34.72 762 ARG A N 1
ATOM 6032 C CA . ARG A 1 762 ? -9.509 1.203 27.837 1.00 34.72 762 ARG A CA 1
ATOM 6033 C C . ARG A 1 762 ? -9.928 0.356 26.640 1.00 34.72 762 ARG A C 1
ATOM 6035 O O . ARG A 1 762 ? -10.808 -0.482 26.795 1.00 34.72 762 ARG A O 1
ATOM 6042 N N . VAL A 1 763 ? -9.286 0.525 25.484 1.00 36.47 763 VAL A N 1
ATOM 6043 C CA . VAL A 1 763 ? -9.582 -0.243 24.266 1.00 36.47 763 VAL A CA 1
ATOM 6044 C C . VAL A 1 763 ? -8.270 -0.439 23.490 1.00 36.47 763 VAL A C 1
ATOM 6046 O O . VAL A 1 763 ? -7.729 0.505 22.920 1.00 36.47 763 VAL A O 1
ATOM 6049 N N . THR A 1 764 ? -7.767 -1.678 23.452 1.00 36.62 764 THR A N 1
ATOM 6050 C CA . THR A 1 764 ? -6.818 -2.245 22.460 1.00 36.62 764 THR A CA 1
ATOM 6051 C C . THR A 1 764 ? -5.304 -1.978 22.519 1.00 36.62 764 THR A C 1
ATOM 6053 O O . THR A 1 764 ? -4.609 -2.581 21.706 1.00 36.62 764 THR A O 1
ATOM 6056 N N . HIS A 1 765 ? -4.701 -1.218 23.449 1.00 32.34 765 HIS A N 1
ATOM 6057 C CA . HIS A 1 765 ? -3.216 -1.163 23.467 1.00 32.34 765 HIS A CA 1
ATOM 6058 C C . HIS A 1 765 ? -2.520 -2.387 24.077 1.00 32.34 765 HIS A C 1
ATOM 6060 O O . HIS A 1 765 ? -1.379 -2.677 23.717 1.00 32.34 765 HIS A O 1
ATOM 6066 N N . VAL A 1 766 ? -3.213 -3.138 24.930 1.00 35.62 766 VAL A N 1
ATOM 6067 C CA . VAL A 1 766 ? -2.616 -4.276 25.642 1.00 35.62 766 VAL A CA 1
ATOM 6068 C C . VAL A 1 766 ? -2.607 -5.565 24.799 1.00 35.62 766 VAL A C 1
ATOM 6070 O O . VAL A 1 766 ? -1.711 -6.386 24.930 1.00 35.62 766 VAL A O 1
ATOM 6073 N N . GLY A 1 767 ? -3.525 -5.712 23.837 1.00 38.75 767 GLY A N 1
ATOM 6074 C CA . GLY A 1 767 ? -3.704 -6.960 23.078 1.00 38.75 767 GLY A CA 1
ATOM 6075 C C . GLY A 1 767 ? -2.753 -7.171 21.886 1.00 38.75 767 GLY A C 1
ATOM 6076 O O . GLY A 1 767 ? -2.041 -8.171 21.855 1.00 38.75 767 GLY A O 1
ATOM 6077 N N . PRO A 1 768 ? -2.690 -6.273 20.883 1.00 37.69 768 PRO A N 1
ATOM 6078 C CA . PRO A 1 768 ? -1.930 -6.531 19.660 1.00 37.69 768 PRO A CA 1
ATOM 6079 C C . PRO A 1 768 ? -0.429 -6.373 19.888 1.00 37.69 768 PRO A C 1
ATOM 6081 O O . PRO A 1 768 ? 0.348 -7.228 19.493 1.00 37.69 768 PRO A O 1
ATOM 6084 N N . GLY A 1 769 ? -0.017 -5.290 20.555 1.00 39.50 769 GLY A N 1
ATOM 6085 C CA . GLY A 1 769 ? 1.386 -4.895 20.664 1.00 39.50 769 GLY A CA 1
ATOM 6086 C C . GLY A 1 769 ? 2.191 -5.613 21.745 1.00 39.50 769 GLY A C 1
ATOM 6087 O O . GLY A 1 769 ? 3.415 -5.567 21.657 1.00 39.50 769 GLY A O 1
ATOM 6088 N N . ALA A 1 770 ? 1.542 -6.242 22.733 1.00 37.94 770 ALA A N 1
ATOM 6089 C CA . ALA A 1 770 ? 2.204 -7.080 23.736 1.00 37.94 770 ALA A CA 1
ATOM 6090 C C . ALA A 1 770 ? 2.181 -8.563 23.331 1.00 37.94 770 ALA A C 1
ATOM 6092 O O . ALA A 1 770 ? 3.216 -9.214 23.417 1.00 37.94 770 ALA A O 1
ATOM 6093 N N . ALA A 1 771 ? 1.063 -9.071 22.787 1.00 40.84 771 ALA A N 1
ATOM 6094 C CA . ALA A 1 771 ? 0.979 -10.460 22.325 1.00 40.84 771 ALA A CA 1
ATOM 6095 C C . ALA A 1 771 ? 1.718 -10.715 20.996 1.00 40.84 771 ALA A C 1
ATOM 6097 O O . ALA A 1 771 ? 2.177 -11.825 20.762 1.00 40.84 771 ALA A O 1
ATOM 6098 N N . SER A 1 772 ? 1.883 -9.721 20.109 1.00 42.91 772 SER A N 1
ATOM 6099 C CA . SER A 1 772 ? 2.608 -9.922 18.838 1.00 42.91 772 SER A CA 1
ATOM 6100 C C . SER A 1 772 ? 4.137 -9.900 18.976 1.00 42.91 772 SER A C 1
ATOM 6102 O O . SER A 1 772 ? 4.850 -10.088 17.991 1.00 42.91 772 SER A O 1
ATOM 6104 N N . VAL A 1 773 ? 4.660 -9.640 20.179 1.00 45.97 773 VAL A N 1
ATOM 6105 C CA . VAL A 1 773 ? 6.103 -9.635 20.494 1.00 45.97 773 VAL A CA 1
ATOM 6106 C C . VAL A 1 773 ? 6.420 -10.791 21.422 1.00 45.97 773 VAL A C 1
ATOM 6108 O O . VAL A 1 773 ? 7.208 -10.660 22.354 1.00 45.97 773 VAL A O 1
ATOM 6111 N N . ASN A 1 774 ? 5.788 -11.935 21.181 1.00 49.00 774 ASN A N 1
ATOM 6112 C CA . ASN A 1 774 ? 6.137 -13.142 21.896 1.00 49.00 774 ASN A CA 1
ATOM 6113 C C . ASN A 1 774 ? 7.569 -13.522 21.530 1.00 49.00 774 ASN A C 1
ATOM 6115 O O . ASN A 1 774 ? 7.869 -14.016 20.442 1.00 49.00 774 ASN A O 1
ATOM 6119 N N . TYR A 1 775 ? 8.467 -13.232 22.458 1.00 55.19 775 TYR A N 1
ATOM 6120 C CA . TYR A 1 775 ? 9.828 -13.704 22.415 1.00 55.19 775 TYR A CA 1
ATOM 6121 C C . TYR A 1 775 ? 9.824 -15.188 22.734 1.00 55.19 775 TYR A C 1
ATOM 6123 O O . TYR A 1 775 ? 9.489 -15.554 23.855 1.00 55.19 775 TYR A O 1
ATOM 6131 N N . ILE A 1 776 ? 10.242 -16.022 21.787 1.00 54.31 776 ILE A N 1
ATOM 6132 C CA . ILE A 1 776 ? 10.620 -17.390 22.117 1.00 54.31 776 ILE A CA 1
ATOM 6133 C C . ILE A 1 776 ? 12.003 -17.303 22.749 1.00 54.31 776 ILE A C 1
ATOM 6135 O O . ILE A 1 776 ? 13.012 -17.213 22.049 1.00 54.31 776 ILE A O 1
ATOM 6139 N N . PHE A 1 777 ? 12.032 -17.263 24.078 1.00 62.75 777 PHE A N 1
ATOM 6140 C CA . PHE A 1 777 ? 13.251 -17.470 24.845 1.00 62.75 777 PHE A CA 1
ATOM 6141 C C . PHE A 1 777 ? 13.280 -18.927 25.287 1.00 62.75 777 PHE A C 1
ATOM 6143 O O . PHE A 1 777 ? 12.458 -19.334 26.115 1.00 62.75 777 PHE A O 1
ATOM 6150 N N . PRO A 1 778 ? 14.190 -19.725 24.728 1.00 59.78 778 PRO A N 1
ATOM 6151 C CA . PRO A 1 778 ? 14.659 -20.904 25.415 1.00 59.78 778 PRO A CA 1
ATOM 6152 C C . PRO A 1 778 ? 15.197 -20.518 26.797 1.00 59.78 778 PRO A C 1
ATOM 6154 O O . PRO A 1 778 ? 15.850 -19.487 26.938 1.00 59.78 778 PRO A O 1
ATOM 6157 N N . ASP A 1 779 ? 14.951 -21.326 27.820 1.00 63.62 779 ASP A N 1
ATOM 6158 C CA . ASP A 1 779 ? 15.652 -21.163 29.097 1.00 63.62 779 ASP A CA 1
ATOM 6159 C C . ASP A 1 779 ? 17.144 -21.488 28.872 1.00 63.62 779 ASP A C 1
ATOM 6161 O O . ASP A 1 779 ? 17.546 -22.645 28.758 1.00 63.62 779 ASP A O 1
ATOM 6165 N N . HIS A 1 780 ? 17.946 -20.448 28.634 1.00 61.31 780 HIS A N 1
ATOM 6166 C CA . HIS A 1 780 ? 19.229 -20.550 27.928 1.00 61.31 780 HIS A CA 1
ATOM 6167 C C . HIS A 1 780 ? 20.327 -21.297 28.673 1.00 61.31 780 HIS A C 1
ATOM 6169 O O . HIS A 1 780 ? 21.334 -21.644 28.062 1.00 61.31 780 HIS A O 1
ATOM 6175 N N . GLN A 1 781 ? 20.179 -21.509 29.977 1.00 63.09 781 GLN A N 1
ATOM 6176 C CA . GLN A 1 781 ? 21.323 -21.875 30.804 1.00 63.09 781 GLN A CA 1
ATOM 6177 C C . GLN A 1 781 ? 21.810 -23.316 30.592 1.00 63.09 781 GLN A C 1
ATOM 6179 O O . GLN A 1 781 ? 22.930 -23.600 30.992 1.00 63.09 781 GLN A O 1
ATOM 6184 N N . ASN A 1 782 ? 21.053 -24.176 29.891 1.00 75.06 782 ASN A N 1
ATOM 6185 C CA . ASN A 1 782 ? 21.379 -25.601 29.735 1.00 75.06 782 ASN A CA 1
ATOM 6186 C C . ASN A 1 782 ? 21.123 -26.190 28.331 1.00 75.06 782 ASN A C 1
ATOM 6188 O O . ASN A 1 782 ? 21.057 -27.406 28.210 1.00 75.06 782 ASN A O 1
ATOM 6192 N N . LEU A 1 783 ? 20.929 -25.408 27.265 1.00 83.94 783 LEU A N 1
ATOM 6193 C CA . LEU A 1 783 ? 20.596 -25.999 25.954 1.00 83.94 783 LEU A CA 1
ATOM 6194 C C . LEU A 1 783 ? 21.816 -26.531 25.206 1.00 83.94 783 LEU A C 1
ATOM 6196 O O . LEU A 1 783 ? 22.857 -25.882 25.169 1.00 83.94 783 LEU A O 1
ATOM 6200 N N . LEU A 1 784 ? 21.642 -27.673 24.548 1.00 85.69 784 LEU A N 1
ATOM 6201 C CA . LEU A 1 784 ? 22.580 -28.285 23.618 1.00 85.69 784 LEU A CA 1
ATOM 6202 C C . LEU A 1 784 ? 21.960 -28.302 22.210 1.00 85.69 784 LEU A C 1
ATOM 6204 O O . LEU A 1 784 ? 20.776 -28.614 22.062 1.00 85.69 784 LEU A O 1
ATOM 6208 N N . VAL A 1 785 ? 22.742 -27.984 21.177 1.00 85.25 785 VAL A N 1
ATOM 6209 C CA . VAL A 1 785 ? 22.366 -28.131 19.759 1.00 85.25 785 VAL A CA 1
ATOM 6210 C C . VAL A 1 785 ? 23.340 -29.091 19.103 1.00 85.25 785 VAL A C 1
ATOM 6212 O O . VAL A 1 785 ? 24.528 -28.797 19.032 1.00 85.25 785 VAL A O 1
ATOM 6215 N N . ASP A 1 786 ? 22.833 -30.217 18.606 1.00 86.75 786 ASP A N 1
ATOM 6216 C CA . ASP A 1 786 ? 23.646 -31.361 18.176 1.00 86.75 786 ASP A CA 1
ATOM 6217 C C . ASP A 1 786 ? 24.691 -31.744 19.240 1.00 86.75 786 ASP A C 1
ATOM 6219 O O . ASP A 1 786 ? 25.871 -31.896 18.947 1.00 86.75 786 ASP A O 1
ATOM 6223 N N . ASP A 1 787 ? 24.223 -31.861 20.488 1.00 89.94 787 ASP A N 1
ATOM 6224 C CA . ASP A 1 787 ? 24.999 -32.243 21.679 1.00 89.94 787 ASP A CA 1
ATOM 6225 C C . ASP A 1 787 ? 26.091 -31.244 22.121 1.00 89.94 787 ASP A C 1
ATOM 6227 O O . ASP A 1 787 ? 26.767 -31.475 23.121 1.00 89.94 787 ASP A O 1
ATOM 6231 N N . GLU A 1 788 ? 26.196 -30.086 21.465 1.00 83.75 788 GLU A N 1
ATOM 6232 C CA . GLU A 1 788 ? 27.125 -29.010 21.828 1.00 83.75 788 GLU A CA 1
ATOM 6233 C C . GLU A 1 788 ? 26.414 -27.880 22.593 1.00 83.75 788 GLU A C 1
ATOM 6235 O O . GLU A 1 788 ? 25.319 -27.474 22.187 1.00 83.75 788 GLU A O 1
ATOM 6240 N N . PRO A 1 789 ? 27.008 -27.314 23.664 1.00 83.31 789 PRO A N 1
ATOM 6241 C CA . PRO A 1 789 ? 26.422 -26.197 24.399 1.00 83.31 789 PRO A CA 1
ATOM 6242 C C . PRO A 1 789 ? 26.045 -25.025 23.494 1.00 83.31 789 PRO A C 1
ATOM 6244 O O . PRO A 1 789 ? 26.865 -24.477 22.754 1.00 83.31 789 PRO A O 1
ATOM 6247 N N . TRP A 1 790 ? 24.796 -24.581 23.600 1.00 71.56 790 TRP A N 1
ATOM 6248 C CA . TRP A 1 790 ? 24.335 -23.388 22.914 1.00 71.56 790 TRP A CA 1
ATOM 6249 C C . TRP A 1 790 ? 24.935 -22.149 23.585 1.00 71.56 790 TRP A C 1
ATOM 6251 O O . TRP A 1 790 ? 24.464 -21.682 24.621 1.00 71.56 790 TRP A O 1
ATOM 6261 N N . GLY A 1 791 ? 25.955 -21.563 22.954 1.00 62.53 791 GLY A N 1
ATOM 6262 C CA . GLY A 1 791 ? 26.600 -20.339 23.431 1.00 62.53 791 GLY A CA 1
ATOM 6263 C C . GLY A 1 791 ? 25.652 -19.134 23.505 1.00 62.53 791 GLY A C 1
ATOM 6264 O O . GLY A 1 791 ? 24.997 -18.769 22.526 1.00 62.53 791 GLY A O 1
ATOM 6265 N N . ALA A 1 792 ? 25.619 -18.464 24.659 1.00 52.09 792 ALA A N 1
ATOM 6266 C CA . ALA A 1 792 ? 24.864 -17.236 24.911 1.00 52.09 792 ALA A CA 1
ATOM 6267 C C . ALA A 1 792 ? 25.401 -16.031 24.098 1.00 52.09 792 ALA A C 1
ATOM 6269 O O . ALA A 1 792 ? 25.987 -15.108 24.656 1.00 52.09 792 ALA A O 1
ATOM 6270 N N . ALA A 1 793 ? 25.253 -16.026 22.769 1.00 45.81 793 ALA A N 1
ATOM 6271 C CA . ALA A 1 793 ? 25.653 -14.903 21.911 1.00 45.81 793 ALA A CA 1
ATOM 6272 C C . ALA A 1 793 ? 24.458 -14.060 21.418 1.00 45.81 793 ALA A C 1
ATOM 6274 O O . ALA A 1 793 ? 23.330 -14.535 21.305 1.00 45.81 793 ALA A O 1
ATOM 6275 N N . HIS A 1 794 ? 24.737 -12.774 21.171 1.00 45.84 794 HIS A N 1
ATOM 6276 C CA . HIS A 1 794 ? 23.793 -11.667 20.983 1.00 45.84 794 HIS A CA 1
ATOM 6277 C C . HIS A 1 794 ? 22.743 -11.861 19.869 1.00 45.84 794 HIS A C 1
ATOM 6279 O O . HIS A 1 794 ? 23.065 -12.037 18.695 1.00 45.84 794 HIS A O 1
ATOM 6285 N N . TYR A 1 795 ? 21.470 -11.684 20.234 1.00 49.31 795 TYR A N 1
ATOM 6286 C CA . TYR A 1 795 ? 20.311 -11.737 19.339 1.00 49.31 795 TYR A CA 1
ATOM 6287 C C . TYR A 1 795 ? 20.272 -10.577 18.334 1.00 49.31 795 TYR A C 1
ATOM 6289 O O . TYR A 1 795 ? 20.067 -9.420 18.715 1.00 49.31 795 TYR A O 1
ATOM 6297 N N . ALA A 1 796 ? 20.342 -10.880 17.035 1.00 39.62 796 ALA A N 1
ATOM 6298 C CA . ALA A 1 796 ? 19.838 -9.980 16.002 1.00 39.62 796 ALA A CA 1
ATOM 6299 C C . ALA A 1 796 ? 18.446 -10.432 15.561 1.00 39.62 796 ALA A C 1
ATOM 6301 O O . ALA A 1 796 ? 18.247 -11.521 15.038 1.00 39.62 796 ALA A O 1
ATOM 6302 N N . LYS A 1 797 ? 17.463 -9.574 15.827 1.00 47.97 797 LYS A N 1
ATOM 6303 C CA . LYS A 1 797 ? 16.046 -9.828 15.573 1.00 47.97 797 LYS A CA 1
ATOM 6304 C C . LYS A 1 797 ? 15.761 -9.649 14.078 1.00 47.97 797 LYS A C 1
ATOM 6306 O O . LYS A 1 797 ? 15.862 -8.527 13.590 1.00 47.97 797 LYS A O 1
ATOM 6311 N N . ALA A 1 798 ? 15.366 -10.712 13.383 1.00 37.78 798 ALA A N 1
ATOM 6312 C CA . ALA A 1 798 ? 14.727 -10.627 12.072 1.00 37.78 798 ALA A CA 1
ATOM 6313 C C . ALA A 1 798 ? 13.291 -11.164 12.196 1.00 37.78 798 ALA A C 1
ATOM 6315 O O . ALA A 1 798 ? 13.038 -12.363 12.138 1.00 37.78 798 ALA A O 1
ATOM 6316 N N . LEU A 1 799 ? 12.338 -10.263 12.445 1.00 41.66 799 LEU A N 1
ATOM 6317 C CA . LEU A 1 799 ? 10.911 -10.586 12.417 1.00 41.66 799 LEU A CA 1
ATOM 6318 C C . LEU A 1 799 ? 10.407 -10.367 10.988 1.00 41.66 799 LEU A C 1
ATOM 6320 O O . LEU A 1 799 ? 10.342 -9.225 10.535 1.00 41.66 799 LEU A O 1
ATOM 6324 N N . ALA A 1 800 ? 10.052 -11.445 10.290 1.00 40.00 800 ALA A N 1
ATOM 6325 C CA . ALA A 1 800 ? 9.255 -11.366 9.072 1.00 40.00 800 ALA A CA 1
ATOM 6326 C C . ALA A 1 800 ? 7.785 -11.595 9.456 1.00 40.00 800 ALA A C 1
ATOM 6328 O O . ALA A 1 800 ? 7.361 -12.727 9.691 1.00 40.00 800 ALA A O 1
ATOM 6329 N N . MET A 1 801 ? 7.031 -10.503 9.589 1.00 39.25 801 MET A N 1
ATOM 6330 C CA . MET A 1 801 ? 5.585 -10.559 9.805 1.00 39.25 801 MET A CA 1
ATOM 6331 C C . MET A 1 801 ? 4.881 -10.591 8.445 1.00 39.25 801 MET A C 1
ATOM 6333 O O . MET A 1 801 ? 5.065 -9.670 7.652 1.00 39.25 801 MET A O 1
ATOM 6337 N N . ASP A 1 802 ? 4.091 -11.629 8.186 1.00 42.41 802 ASP A N 1
ATOM 6338 C CA . ASP A 1 802 ? 3.141 -11.701 7.075 1.00 42.41 802 ASP A CA 1
ATOM 6339 C C . ASP A 1 802 ? 1.747 -11.388 7.642 1.00 42.41 802 ASP A C 1
ATOM 6341 O O . ASP A 1 802 ? 1.045 -12.230 8.212 1.00 42.41 802 ASP A O 1
ATOM 6345 N N . LEU A 1 803 ? 1.381 -10.107 7.596 1.00 41.59 803 LEU A N 1
ATOM 6346 C CA . LEU A 1 803 ? 0.056 -9.662 8.008 1.00 41.59 803 LEU A CA 1
ATOM 6347 C C . LEU A 1 803 ? -0.919 -9.920 6.862 1.00 41.59 803 LEU A C 1
ATOM 6349 O O . LEU A 1 803 ? -1.075 -9.088 5.971 1.00 41.59 803 LEU A O 1
ATOM 6353 N N . THR A 1 804 ? -1.611 -11.052 6.912 1.00 45.31 804 THR A N 1
ATOM 6354 C CA . THR A 1 804 ? -2.786 -11.291 6.075 1.00 45.31 804 THR A CA 1
ATOM 6355 C C . THR A 1 804 ? -3.996 -10.685 6.788 1.00 45.31 804 THR A C 1
ATOM 6357 O O . THR A 1 804 ? -4.704 -11.326 7.561 1.00 45.31 804 THR A O 1
ATOM 6360 N N . SER A 1 805 ? -4.213 -9.385 6.605 1.00 43.41 805 SER A N 1
ATOM 6361 C CA . SER A 1 805 ? -5.426 -8.726 7.098 1.00 43.41 805 SER A CA 1
ATOM 6362 C C . SER A 1 805 ? -6.654 -9.424 6.516 1.00 43.41 805 SER A C 1
ATOM 6364 O O . SER A 1 805 ? -6.810 -9.472 5.298 1.00 43.41 805 SER A O 1
ATOM 6366 N N . VAL A 1 806 ? -7.535 -9.947 7.366 1.00 47.72 806 VAL A N 1
ATOM 6367 C CA . VAL A 1 806 ? -8.755 -10.626 6.928 1.00 47.72 806 VAL A CA 1
ATOM 6368 C C . VAL A 1 806 ? -9.923 -9.632 6.959 1.00 47.72 806 VAL A C 1
ATOM 6370 O O . VAL A 1 806 ? -10.899 -9.777 7.688 1.00 47.72 806 VAL A O 1
ATOM 6373 N N . GLY A 1 807 ? -9.828 -8.591 6.129 1.00 50.19 807 GLY A N 1
ATOM 6374 C CA . GLY A 1 807 ? -10.932 -7.664 5.873 1.00 50.19 807 GLY A CA 1
ATOM 6375 C C . GLY A 1 807 ? -11.519 -6.950 7.108 1.00 50.19 807 GLY A C 1
ATOM 6376 O O . GLY A 1 807 ? -10.862 -6.834 8.143 1.00 50.19 807 GLY A O 1
ATOM 6377 N N . PRO A 1 808 ? -12.770 -6.455 7.017 1.00 49.53 808 PRO A N 1
ATOM 6378 C CA . PRO A 1 808 ? -13.416 -5.670 8.077 1.00 49.53 808 PRO A CA 1
ATOM 6379 C C . PRO A 1 808 ? -13.821 -6.487 9.318 1.00 49.53 808 PRO A C 1
ATOM 6381 O O . PRO A 1 808 ? -14.411 -5.933 10.240 1.00 49.53 808 PRO A O 1
ATOM 6384 N N . TYR A 1 809 ? -13.547 -7.797 9.344 1.00 54.69 809 TYR A N 1
ATOM 6385 C CA . TYR A 1 809 ? -14.156 -8.748 10.285 1.00 54.69 809 TYR A CA 1
ATOM 6386 C C . TYR A 1 809 ? -13.132 -9.653 10.986 1.00 54.69 809 TYR A C 1
ATOM 6388 O O . TYR A 1 809 ? -13.479 -10.728 11.457 1.00 54.69 809 TYR A O 1
ATOM 6396 N N . GLY A 1 810 ? -11.862 -9.253 11.019 1.00 54.06 810 GLY A N 1
ATOM 6397 C CA . GLY A 1 810 ? -10.810 -9.812 11.866 1.00 54.06 810 GLY A CA 1
ATOM 6398 C C . GLY A 1 810 ? -9.435 -9.688 11.214 1.00 54.06 810 GLY A C 1
ATOM 6399 O O . GLY A 1 810 ? -9.306 -9.351 10.040 1.00 54.06 810 GLY A O 1
ATOM 6400 N N . ALA A 1 811 ? -8.370 -9.971 11.957 1.00 57.38 811 ALA A N 1
ATOM 6401 C CA . ALA A 1 811 ? -7.028 -10.057 11.385 1.00 57.38 811 ALA A CA 1
ATOM 6402 C C . ALA A 1 811 ? -6.407 -11.426 11.653 1.00 57.38 811 ALA A C 1
ATOM 6404 O O . ALA A 1 811 ? -6.487 -11.949 12.766 1.00 57.38 811 ALA A O 1
ATOM 6405 N N . VAL A 1 812 ? -5.749 -11.989 10.637 1.00 59.22 812 VAL A N 1
ATOM 6406 C CA . VAL A 1 812 ? -4.890 -13.163 10.791 1.00 59.22 812 VAL A CA 1
ATOM 6407 C C . VAL A 1 812 ? -3.451 -12.706 10.590 1.00 59.22 812 VAL A C 1
ATOM 6409 O O . VAL A 1 812 ? -3.038 -12.359 9.490 1.00 59.22 812 VAL A O 1
ATOM 6412 N N . ALA A 1 813 ? -2.664 -12.663 11.661 1.00 56.44 813 ALA A N 1
ATOM 6413 C CA . ALA A 1 813 ? -1.240 -12.368 11.539 1.00 56.44 813 ALA A CA 1
ATOM 6414 C C . ALA A 1 813 ? -0.462 -13.679 11.513 1.00 56.44 813 ALA A C 1
ATOM 6416 O O . ALA A 1 813 ? -0.410 -14.378 12.524 1.00 56.44 813 ALA A O 1
ATOM 6417 N N . ALA A 1 814 ? 0.159 -14.009 10.384 1.00 52.56 814 ALA A N 1
ATOM 6418 C CA . ALA A 1 814 ? 1.099 -15.113 10.299 1.00 52.56 814 ALA A CA 1
ATOM 6419 C C . ALA A 1 814 ? 2.526 -14.564 10.430 1.00 52.56 814 ALA A C 1
ATOM 6421 O O . ALA A 1 814 ? 3.006 -13.798 9.606 1.00 52.56 814 ALA A O 1
ATOM 6422 N N . ASN A 1 815 ? 3.244 -14.951 11.474 1.00 54.56 815 ASN A N 1
ATOM 6423 C CA . ASN A 1 815 ? 4.635 -14.572 11.674 1.00 54.56 815 ASN A CA 1
ATOM 6424 C C . ASN A 1 815 ? 5.522 -15.785 11.413 1.00 54.56 815 ASN A C 1
ATOM 6426 O O . ASN A 1 815 ? 5.409 -16.796 12.102 1.00 54.56 815 ASN A O 1
ATOM 6430 N N . VAL A 1 816 ? 6.451 -15.670 10.465 1.00 49.75 816 VAL A N 1
ATOM 6431 C CA . VAL A 1 816 ? 7.564 -16.619 10.363 1.00 49.75 816 VAL A CA 1
ATOM 6432 C C . VAL A 1 816 ? 8.739 -15.987 11.090 1.00 49.75 816 VAL A C 1
ATOM 6434 O O . VAL A 1 816 ? 9.393 -15.070 10.588 1.00 49.75 816 VAL A O 1
ATOM 6437 N N . ILE A 1 817 ? 8.999 -16.453 12.306 1.00 54.62 817 ILE A N 1
ATOM 6438 C CA . ILE A 1 817 ? 10.109 -15.960 13.111 1.00 54.62 817 ILE A CA 1
ATOM 6439 C C . ILE A 1 817 ? 11.345 -16.782 12.748 1.00 54.62 817 ILE A C 1
ATOM 6441 O O . ILE A 1 817 ? 11.439 -17.973 13.058 1.00 54.62 817 ILE A O 1
ATOM 6445 N N . ARG A 1 818 ? 12.306 -16.133 12.083 1.00 52.75 818 ARG A N 1
ATOM 6446 C CA . ARG A 1 818 ? 13.638 -16.688 11.829 1.00 52.75 818 ARG A CA 1
ATOM 6447 C C . ARG A 1 818 ? 14.641 -15.968 12.717 1.00 52.75 818 ARG A C 1
ATOM 6449 O O . ARG A 1 818 ? 14.906 -14.783 12.542 1.00 52.75 818 ARG A O 1
ATOM 6456 N N . TYR A 1 819 ? 15.188 -16.684 13.690 1.00 53.19 819 TYR A N 1
ATOM 6457 C CA . TYR A 1 819 ? 16.302 -16.177 14.483 1.00 53.19 819 TYR A CA 1
ATOM 6458 C C . TYR A 1 819 ? 17.603 -16.417 13.716 1.00 53.19 819 TYR A C 1
ATOM 6460 O O . TYR A 1 819 ? 18.216 -17.470 13.850 1.00 53.19 819 TYR A O 1
ATOM 6468 N N . ASP A 1 820 ? 18.030 -15.462 12.896 1.00 48.62 820 ASP A N 1
ATOM 6469 C CA . ASP A 1 820 ? 19.379 -15.526 12.335 1.00 48.62 820 ASP A CA 1
ATOM 6470 C C . ASP A 1 820 ? 20.381 -15.206 13.454 1.00 48.62 820 ASP A C 1
ATOM 6472 O O . ASP A 1 820 ? 20.439 -14.085 13.973 1.00 48.62 820 ASP A O 1
ATOM 6476 N N . TYR A 1 821 ? 21.137 -16.221 13.874 1.00 52.91 821 TYR A N 1
ATOM 6477 C CA . TYR A 1 821 ? 22.170 -16.084 14.890 1.00 52.91 821 TYR A CA 1
ATOM 6478 C C . TYR A 1 821 ? 23.372 -15.349 14.332 1.00 52.91 821 TYR A C 1
ATOM 6480 O O . TYR A 1 821 ? 23.639 -15.371 13.136 1.00 52.91 821 TYR A O 1
ATOM 6488 N N . ARG A 1 822 ? 24.112 -14.698 15.219 1.00 48.06 822 ARG A N 1
ATOM 6489 C CA . ARG A 1 822 ? 25.240 -13.854 14.868 1.00 48.06 822 ARG A CA 1
ATOM 6490 C C . ARG A 1 822 ? 26.490 -14.374 15.597 1.00 48.06 822 ARG A C 1
ATOM 6492 O O . ARG A 1 822 ? 26.649 -14.125 16.787 1.00 48.06 822 ARG A O 1
ATOM 6499 N N . GLU A 1 823 ? 27.369 -15.113 14.907 1.00 50.78 823 GLU A N 1
ATOM 6500 C CA . GLU A 1 823 ? 28.639 -15.639 15.470 1.00 50.78 823 GLU A CA 1
ATOM 6501 C C . GLU A 1 823 ? 29.787 -14.630 15.366 1.00 50.78 823 GLU A C 1
ATOM 6503 O O . GLU A 1 823 ? 30.139 -14.236 14.258 1.00 50.78 823 GLU A O 1
ATOM 6508 N N . LYS A 1 824 ? 30.382 -14.223 16.497 1.00 43.84 824 LYS A N 1
ATOM 6509 C CA . LYS A 1 824 ? 31.441 -13.201 16.545 1.00 43.84 824 LYS A CA 1
ATOM 6510 C C . LYS A 1 824 ? 32.710 -13.697 15.827 1.00 43.84 824 LYS A C 1
ATOM 6512 O O . LYS A 1 824 ? 33.312 -14.669 16.273 1.00 43.84 824 LYS A O 1
ATOM 6517 N N . LYS A 1 825 ? 33.153 -13.031 14.755 1.00 47.19 825 LYS A N 1
ATOM 6518 C CA . LYS A 1 825 ? 34.481 -13.277 14.163 1.00 47.19 825 LYS A CA 1
ATOM 6519 C C . LYS A 1 825 ? 35.591 -12.874 15.160 1.00 47.19 825 LYS A C 1
ATOM 6521 O O . LYS A 1 825 ? 35.430 -11.859 15.838 1.00 47.19 825 LYS A O 1
ATOM 6526 N N . PRO A 1 826 ? 36.707 -13.622 15.250 1.00 45.28 826 PRO A N 1
ATOM 6527 C CA . PRO A 1 826 ? 37.775 -13.394 16.235 1.00 45.28 826 PRO A CA 1
ATOM 6528 C C . PRO A 1 826 ? 38.708 -12.185 15.976 1.00 45.28 826 PRO A C 1
ATOM 6530 O O . PRO A 1 826 ? 39.655 -11.992 16.732 1.00 45.28 826 PRO A O 1
ATOM 6533 N N . GLU A 1 827 ? 38.469 -11.346 14.964 1.00 44.78 827 GLU A N 1
ATOM 6534 C CA . GLU A 1 827 ? 39.362 -10.228 14.592 1.00 44.78 827 GLU A CA 1
ATOM 6535 C C . GLU A 1 827 ? 38.899 -8.860 15.172 1.00 44.78 827 GLU A C 1
ATOM 6537 O O . GLU A 1 827 ? 37.693 -8.639 15.320 1.00 44.78 827 GLU A O 1
ATOM 6542 N N . PRO A 1 828 ? 39.812 -7.922 15.516 1.00 40.44 828 PRO A N 1
ATOM 6543 C CA . PRO A 1 828 ? 39.473 -6.672 16.222 1.00 40.44 828 PRO A CA 1
ATOM 6544 C C . PRO A 1 828 ? 38.997 -5.528 15.292 1.00 40.44 828 PRO A C 1
ATOM 6546 O O . PRO A 1 828 ? 39.798 -5.053 14.497 1.00 40.44 828 PRO A O 1
ATOM 6549 N N . TYR A 1 829 ? 37.751 -5.016 15.422 1.00 38.91 829 TYR A N 1
ATOM 6550 C CA . TYR A 1 829 ? 37.233 -3.868 14.625 1.00 38.91 829 TYR A CA 1
ATOM 6551 C C . TYR A 1 829 ? 36.133 -2.988 15.287 1.00 38.91 829 TYR A C 1
ATOM 6553 O O . TYR A 1 829 ? 35.550 -3.361 16.307 1.00 38.91 829 TYR A O 1
ATOM 6561 N N . ASN A 1 830 ? 35.893 -1.798 14.687 1.00 37.88 830 ASN A N 1
ATOM 6562 C CA . ASN A 1 830 ? 35.208 -0.589 15.209 1.00 37.88 830 ASN A CA 1
ATOM 6563 C C . ASN A 1 830 ? 33.916 -0.181 14.426 1.00 37.88 830 ASN A C 1
ATOM 6565 O O . ASN A 1 830 ? 33.649 -0.657 13.329 1.00 37.88 830 ASN A O 1
ATOM 6569 N N . TYR A 1 831 ? 33.140 0.746 15.002 1.00 30.70 831 TYR A N 1
ATOM 6570 C CA . TYR A 1 831 ? 31.697 1.043 14.870 1.00 30.70 831 TYR A CA 1
ATOM 6571 C C . TYR A 1 831 ? 31.076 1.422 13.499 1.00 30.70 831 TYR A C 1
ATOM 6573 O O . TYR A 1 831 ? 29.861 1.606 13.442 1.00 30.70 831 TYR A O 1
ATOM 6581 N N . ALA A 1 832 ? 31.831 1.514 12.396 1.00 31.52 832 ALA A N 1
ATOM 6582 C CA . ALA A 1 832 ? 31.256 1.744 11.051 1.00 31.52 832 ALA A CA 1
ATOM 6583 C C . ALA A 1 832 ? 30.451 0.530 10.523 1.00 31.52 832 ALA A C 1
ATOM 6585 O O . ALA A 1 832 ? 29.660 0.638 9.592 1.00 31.52 832 ALA A O 1
ATOM 6586 N N . ASP A 1 833 ? 30.556 -0.612 11.204 1.00 38.03 833 ASP A N 1
ATOM 6587 C CA . ASP A 1 833 ? 29.771 -1.816 10.964 1.00 38.03 833 ASP A CA 1
ATOM 6588 C C . ASP A 1 833 ? 28.520 -1.897 11.860 1.00 38.03 833 ASP A C 1
ATOM 6590 O O . ASP A 1 833 ? 28.404 -2.781 12.714 1.00 38.03 833 ASP A O 1
ATOM 6594 N N . PHE A 1 834 ? 27.468 -1.109 11.601 1.00 35.09 834 PHE A N 1
ATOM 6595 C CA . PHE A 1 834 ? 26.122 -1.558 12.033 1.00 35.09 834 PHE A CA 1
ATOM 6596 C C . PHE A 1 834 ? 25.742 -2.927 11.393 1.00 35.09 834 PHE A C 1
ATOM 6598 O O . PHE A 1 834 ? 24.790 -3.594 11.817 1.00 35.09 834 PHE A O 1
ATOM 6605 N N . ALA A 1 835 ? 26.571 -3.402 10.454 1.00 36.44 835 ALA A N 1
ATOM 6606 C CA . ALA A 1 835 ? 26.824 -4.784 10.049 1.00 36.44 835 ALA A CA 1
ATOM 6607 C C . ALA A 1 835 ? 27.851 -5.534 10.948 1.00 36.44 835 ALA A C 1
ATOM 6609 O O . ALA A 1 835 ? 28.817 -6.087 10.437 1.00 36.44 835 ALA A O 1
ATOM 6610 N N . GLY A 1 836 ? 27.667 -5.553 12.278 1.00 34.03 836 GLY A N 1
ATOM 6611 C CA . GLY A 1 836 ? 28.638 -6.138 13.227 1.00 34.03 836 GLY A CA 1
ATOM 6612 C C . GLY A 1 836 ? 29.113 -7.583 12.924 1.00 34.03 836 GLY A C 1
ATOM 6613 O O . GLY A 1 836 ? 28.499 -8.265 12.104 1.00 34.03 836 GLY A O 1
ATOM 6614 N N . PRO A 1 837 ? 30.140 -8.085 13.650 1.00 35.38 837 PRO A N 1
ATOM 6615 C CA . PRO A 1 837 ? 31.109 -9.145 13.296 1.00 35.38 837 PRO A CA 1
ATOM 6616 C C . PRO A 1 837 ? 30.525 -10.558 13.219 1.00 35.38 837 PRO A C 1
ATOM 6618 O O . PRO A 1 837 ? 30.985 -11.458 13.909 1.00 35.38 837 PRO A O 1
ATOM 6621 N N . TYR A 1 838 ? 29.481 -10.764 12.432 1.00 42.47 838 TYR A N 1
ATOM 6622 C CA . TYR A 1 838 ? 28.582 -11.867 12.678 1.00 42.47 838 TYR A CA 1
ATOM 6623 C C . TYR A 1 838 ? 28.199 -12.612 11.407 1.00 42.47 838 TYR A C 1
ATOM 6625 O O . TYR A 1 838 ? 27.532 -12.064 10.531 1.00 42.47 838 TYR A O 1
ATOM 6633 N N . ARG A 1 839 ? 28.574 -13.892 11.319 1.00 46.50 839 ARG A N 1
ATOM 6634 C CA . ARG A 1 839 ? 27.966 -14.795 10.336 1.00 46.50 839 ARG A CA 1
ATOM 6635 C C . ARG A 1 839 ? 26.515 -15.025 10.752 1.00 46.50 839 ARG A C 1
ATOM 6637 O O . ARG A 1 839 ? 26.284 -15.418 11.893 1.00 46.50 839 ARG A O 1
ATOM 6644 N N . ALA A 1 840 ? 25.572 -14.782 9.838 1.00 45.12 840 ALA A N 1
ATOM 6645 C CA . ALA A 1 840 ? 24.193 -15.230 9.993 1.00 45.12 840 ALA A CA 1
ATOM 6646 C C . ALA A 1 840 ? 24.182 -16.766 9.972 1.00 45.12 840 ALA A C 1
ATOM 6648 O O . ALA A 1 840 ? 24.373 -17.376 8.918 1.00 45.12 840 ALA A O 1
ATOM 6649 N N . VAL A 1 841 ? 24.033 -17.390 11.135 1.00 53.22 841 VAL A N 1
ATOM 6650 C CA . VAL A 1 841 ? 23.806 -18.832 11.252 1.00 53.22 841 VAL A CA 1
ATOM 6651 C C . VAL A 1 841 ? 22.304 -19.025 11.367 1.00 53.22 841 VAL A C 1
ATOM 6653 O O . VAL A 1 841 ? 21.670 -18.433 12.239 1.00 53.22 841 VAL A O 1
ATOM 6656 N N . ALA A 1 842 ? 21.718 -19.809 10.464 1.00 53.53 842 ALA A N 1
ATOM 6657 C CA . ALA A 1 842 ? 20.294 -20.109 10.531 1.00 53.53 842 ALA A CA 1
ATOM 6658 C C . ALA A 1 842 ? 19.962 -20.705 11.907 1.00 53.53 842 ALA A C 1
ATOM 6660 O O . ALA A 1 842 ? 20.692 -21.575 12.391 1.00 53.53 842 ALA A O 1
ATOM 6661 N N . SER A 1 843 ? 18.874 -20.243 12.531 1.00 62.97 843 SER A N 1
ATOM 6662 C CA . SER A 1 843 ? 18.381 -20.846 13.771 1.00 62.97 843 SER A CA 1
ATOM 6663 C C . SER A 1 843 ? 18.292 -22.369 13.619 1.00 62.97 843 SER A C 1
ATOM 6665 O O . SER A 1 843 ? 17.803 -22.836 12.584 1.00 62.97 843 SER A O 1
ATOM 6667 N N . PRO A 1 844 ? 18.661 -23.159 14.642 1.00 64.75 844 PRO A N 1
ATOM 6668 C CA . PRO A 1 844 ? 18.348 -24.582 14.654 1.00 64.75 844 PRO A CA 1
ATOM 6669 C C . PRO A 1 844 ? 16.839 -24.846 14.673 1.00 64.75 844 PRO A C 1
ATOM 6671 O O . PRO A 1 844 ? 16.449 -25.997 14.525 1.00 64.75 844 PRO A O 1
ATOM 6674 N N . TRP A 1 845 ? 15.983 -23.826 14.818 1.00 66.19 845 TRP A N 1
ATOM 6675 C CA . TRP A 1 845 ? 14.539 -23.950 14.665 1.00 66.19 845 TRP A CA 1
ATOM 6676 C C . TRP A 1 845 ? 13.902 -22.748 13.939 1.00 66.19 845 TRP A C 1
ATOM 6678 O O . TRP A 1 845 ? 13.913 -21.619 14.428 1.00 66.19 845 TRP A O 1
ATOM 6688 N N . PRO A 1 846 ? 13.273 -22.922 12.770 1.00 62.44 846 PRO A N 1
ATOM 6689 C CA . PRO A 1 846 ? 12.260 -21.974 12.319 1.00 62.44 846 PRO A CA 1
ATOM 6690 C C . PRO A 1 846 ? 10.986 -22.096 13.170 1.00 62.44 846 PRO A C 1
ATOM 6692 O O . PRO A 1 846 ? 10.517 -23.201 13.461 1.00 62.44 846 PRO A O 1
ATOM 6695 N N . CYS A 1 847 ? 10.406 -20.952 13.537 1.00 60.56 847 CYS A N 1
ATOM 6696 C CA . CYS A 1 847 ? 9.098 -20.891 14.175 1.00 60.56 847 CYS A CA 1
ATOM 6697 C C . CYS A 1 847 ? 8.072 -20.252 13.236 1.00 60.56 847 CYS A C 1
ATOM 6699 O O . CYS A 1 847 ? 8.284 -19.143 12.748 1.00 60.56 847 CYS A O 1
ATOM 6701 N N . ASP A 1 848 ? 6.924 -20.905 13.078 1.00 63.34 848 ASP A N 1
ATOM 6702 C CA . ASP A 1 848 ? 5.742 -20.339 12.434 1.00 63.34 848 ASP A CA 1
ATOM 6703 C C . ASP A 1 848 ? 4.698 -20.052 13.519 1.00 63.34 848 ASP A C 1
ATOM 6705 O O . ASP A 1 848 ? 4.268 -20.962 14.221 1.00 63.34 848 ASP A O 1
ATOM 6709 N N . GLN A 1 849 ? 4.287 -18.801 13.686 1.00 64.19 849 GLN A N 1
ATOM 6710 C CA . GLN A 1 849 ? 3.213 -18.406 14.598 1.00 64.19 849 GLN A CA 1
ATOM 6711 C C . GLN A 1 849 ? 2.050 -17.846 13.793 1.00 64.19 849 GLN A C 1
ATOM 6713 O O . GLN A 1 849 ? 2.262 -17.106 12.839 1.00 64.19 849 GLN A O 1
ATOM 6718 N N . VAL A 1 850 ? 0.822 -18.161 14.183 1.00 64.44 850 VAL A N 1
ATOM 6719 C CA . VAL A 1 850 ? -0.382 -17.572 13.604 1.00 64.44 850 VAL A CA 1
ATOM 6720 C C . VAL A 1 850 ? -1.270 -17.053 14.722 1.00 64.44 850 VAL A C 1
ATOM 6722 O O . VAL A 1 850 ? -1.688 -17.796 15.608 1.00 64.44 850 VAL A O 1
ATOM 6725 N N . TYR A 1 851 ? -1.571 -15.766 14.655 1.00 70.62 851 TYR A N 1
ATOM 6726 C CA . TYR A 1 851 ? -2.456 -15.070 15.569 1.00 70.62 851 TYR A CA 1
ATOM 6727 C C . TYR A 1 851 ? -3.778 -14.797 14.871 1.00 70.62 851 TYR A C 1
ATOM 6729 O O . TYR A 1 851 ? -3.800 -14.266 13.762 1.00 70.62 851 TYR A O 1
ATOM 6737 N N . TYR A 1 852 ? -4.874 -15.112 15.548 1.00 73.38 852 TYR A N 1
ATOM 6738 C CA . TYR A 1 852 ? -6.214 -14.753 15.118 1.00 73.38 852 TYR A CA 1
ATOM 6739 C C . TYR A 1 852 ? -6.731 -13.681 16.061 1.00 73.38 852 TYR A C 1
ATOM 6741 O O . TYR A 1 852 ? -6.918 -13.934 17.255 1.00 73.38 852 TYR A O 1
ATOM 6749 N N . TYR A 1 853 ? -6.953 -12.500 15.500 1.00 72.44 853 TYR A N 1
ATOM 6750 C CA . TYR A 1 853 ? -7.495 -11.330 16.170 1.00 72.44 853 TYR A CA 1
ATOM 6751 C C . TYR A 1 853 ? -8.947 -11.145 15.724 1.00 72.44 853 TYR A C 1
ATOM 6753 O O . TYR A 1 853 ? -9.196 -10.421 14.756 1.00 72.44 853 TYR A O 1
ATOM 6761 N N . PRO A 1 854 ? -9.918 -11.814 16.370 1.00 72.75 854 PRO A N 1
ATOM 6762 C CA . PRO A 1 854 ? -11.300 -11.387 16.239 1.00 72.75 854 PRO A CA 1
ATOM 6763 C C . PRO A 1 854 ? -11.419 -9.930 16.698 1.00 72.75 854 PRO A C 1
ATOM 6765 O O . PRO A 1 854 ? -10.835 -9.553 17.718 1.00 72.75 854 PRO A O 1
ATOM 6768 N N . PHE A 1 855 ? -12.179 -9.105 15.974 1.00 68.38 855 PHE A N 1
ATOM 6769 C CA . PHE A 1 855 ? -12.533 -7.790 16.491 1.00 68.38 855 PHE A CA 1
ATOM 6770 C C . PHE A 1 855 ? -13.335 -7.954 17.778 1.00 68.38 855 PHE A C 1
ATOM 6772 O O . PHE A 1 855 ? -14.292 -8.738 17.848 1.00 68.38 855 PHE A O 1
ATOM 6779 N N . SER A 1 856 ? -12.903 -7.228 18.805 1.00 67.19 856 SER A N 1
ATOM 6780 C CA . SER A 1 856 ? -13.652 -7.087 20.039 1.00 67.19 856 SER A CA 1
ATOM 6781 C C . SER A 1 856 ? -14.877 -6.222 19.793 1.00 67.19 856 SER A C 1
ATOM 6783 O O . SER A 1 856 ? -14.875 -5.309 18.967 1.00 67.19 856 SER A O 1
ATOM 6785 N N . ARG A 1 857 ? -15.941 -6.520 20.533 1.00 73.44 857 ARG A N 1
ATOM 6786 C CA . ARG A 1 857 ? -17.097 -5.632 20.603 1.00 73.44 857 ARG A CA 1
ATOM 6787 C C . ARG A 1 857 ? -16.748 -4.401 21.416 1.00 73.44 857 ARG A C 1
ATOM 6789 O O . ARG A 1 857 ? -15.901 -4.453 22.310 1.00 73.44 857 ARG A O 1
ATOM 6796 N N . TRP A 1 858 ? -17.485 -3.323 21.184 1.00 67.62 858 TRP A N 1
ATOM 6797 C CA . TRP A 1 858 ? -17.523 -2.227 22.139 1.00 67.62 858 TRP A CA 1
ATOM 6798 C C . TRP A 1 858 ? -17.941 -2.761 23.524 1.00 67.62 858 TRP A C 1
ATOM 6800 O O . TRP A 1 858 ? -18.993 -3.386 23.649 1.00 67.62 858 TRP A O 1
ATOM 6810 N N . ASN A 1 859 ? -17.105 -2.551 24.549 1.00 71.81 859 ASN A N 1
ATOM 6811 C CA . ASN A 1 859 ? -17.220 -3.134 25.903 1.00 71.81 859 ASN A CA 1
ATOM 6812 C C . ASN A 1 859 ? -17.114 -4.675 25.995 1.00 71.81 859 ASN A C 1
ATOM 6814 O O . ASN A 1 859 ? -17.417 -5.247 27.041 1.00 71.81 859 ASN A O 1
ATOM 6818 N N . GLY A 1 860 ? -16.705 -5.353 24.921 1.00 75.38 860 GLY A N 1
ATOM 6819 C CA . GLY A 1 860 ? -16.431 -6.789 24.918 1.00 75.38 860 GLY A CA 1
ATOM 6820 C C . GLY A 1 860 ? -15.009 -7.121 25.371 1.00 75.38 860 GLY A C 1
ATOM 6821 O O . GLY A 1 860 ? -14.147 -6.248 25.478 1.00 75.38 860 GLY A O 1
ATOM 6822 N N . ALA A 1 861 ? -14.739 -8.405 25.592 1.00 78.81 861 ALA A N 1
ATOM 6823 C CA . ALA A 1 861 ? -13.387 -8.868 25.876 1.00 78.81 861 ALA A CA 1
ATOM 6824 C C . ALA A 1 861 ? -12.520 -8.782 24.608 1.00 78.81 861 ALA A C 1
ATOM 6826 O O . ALA A 1 861 ? -12.966 -9.116 23.507 1.00 78.81 861 ALA A O 1
ATOM 6827 N N . ASN A 1 862 ? -11.253 -8.385 24.750 1.00 79.38 862 ASN A N 1
ATOM 6828 C CA . ASN A 1 862 ? -10.287 -8.561 23.668 1.00 79.38 862 ASN A CA 1
ATOM 6829 C C . ASN A 1 862 ? -9.749 -9.982 23.759 1.00 79.38 862 ASN A C 1
ATOM 6831 O O . ASN A 1 862 ? -9.096 -10.333 24.740 1.00 79.38 862 ASN A O 1
ATOM 6835 N N . VAL A 1 863 ? -10.035 -10.795 22.748 1.00 83.38 863 VAL A N 1
ATOM 6836 C CA . VAL A 1 863 ? -9.658 -12.205 22.738 1.00 83.38 863 VAL A CA 1
ATOM 6837 C C . VAL A 1 863 ? -8.742 -12.470 21.554 1.00 83.38 863 VAL A C 1
ATOM 6839 O O . VAL A 1 863 ? -9.042 -12.059 20.441 1.00 83.38 863 VAL A O 1
ATOM 6842 N N . VAL A 1 864 ? -7.618 -13.143 21.776 1.00 82.81 864 VAL A N 1
ATOM 6843 C CA . VAL A 1 864 ? -6.627 -13.453 20.740 1.00 82.81 864 VAL A CA 1
ATOM 6844 C C . VAL A 1 864 ? -6.269 -14.923 20.830 1.00 82.81 864 VAL A C 1
ATOM 6846 O O . VAL A 1 864 ? -5.718 -15.360 21.837 1.00 82.81 864 VAL A O 1
ATOM 6849 N N . ARG A 1 865 ? -6.517 -15.693 19.767 1.00 86.56 865 ARG A N 1
ATOM 6850 C CA . ARG A 1 865 ? -5.986 -17.060 19.676 1.00 86.56 865 ARG A CA 1
ATOM 6851 C C . ARG A 1 865 ? -4.590 -17.013 19.083 1.00 86.56 865 ARG A C 1
ATOM 6853 O O . ARG A 1 865 ? -4.402 -16.498 17.983 1.00 86.56 865 ARG A O 1
ATOM 6860 N N . CYS A 1 866 ? -3.626 -17.554 19.806 1.00 81.75 866 CYS A N 1
ATOM 6861 C CA . CYS A 1 866 ? -2.249 -17.706 19.378 1.00 81.75 866 CYS A CA 1
ATOM 6862 C C . CYS A 1 866 ? -1.978 -19.191 19.156 1.00 81.75 866 CYS A C 1
ATOM 6864 O O . CYS A 1 866 ? -1.993 -19.981 20.099 1.00 81.75 866 CYS A O 1
ATOM 6866 N N . MET A 1 867 ? -1.715 -19.549 17.905 1.00 80.50 867 MET A N 1
ATOM 6867 C CA . MET A 1 867 ? -1.201 -20.860 17.537 1.00 80.50 867 MET A CA 1
ATOM 6868 C C . MET A 1 867 ? 0.253 -20.718 17.120 1.00 80.50 867 MET A C 1
ATOM 6870 O O . MET A 1 867 ? 0.618 -19.752 16.449 1.00 80.50 867 MET A O 1
ATOM 6874 N N . GLY A 1 868 ? 1.097 -21.681 17.455 1.00 76.94 868 GLY A N 1
ATOM 6875 C CA . GLY A 1 868 ? 2.458 -21.659 16.943 1.00 76.94 868 GLY A CA 1
ATOM 6876 C C . GLY A 1 868 ? 3.122 -23.016 16.890 1.00 76.94 868 GLY A C 1
ATOM 6877 O O . GLY A 1 868 ? 2.713 -23.975 17.546 1.00 76.94 868 GLY A O 1
ATOM 6878 N N . ARG A 1 869 ? 4.056 -23.118 15.944 1.00 77.44 869 ARG A N 1
ATOM 6879 C CA . ARG A 1 869 ? 4.760 -24.331 15.547 1.00 77.44 869 ARG A CA 1
ATOM 6880 C C . ARG A 1 869 ? 6.227 -24.018 15.553 1.00 77.44 869 ARG A C 1
ATOM 6882 O O . ARG A 1 869 ? 6.665 -23.060 14.919 1.00 77.44 869 ARG A O 1
ATOM 6889 N N . ILE A 1 870 ? 6.990 -24.900 16.160 1.00 80.06 870 ILE A N 1
ATOM 6890 C CA . ILE A 1 870 ? 8.437 -24.882 16.060 1.00 80.06 870 ILE A CA 1
ATOM 6891 C C . ILE A 1 870 ? 8.854 -26.187 15.425 1.00 80.06 870 ILE A C 1
ATOM 6893 O O . ILE A 1 870 ? 8.494 -27.257 15.913 1.00 80.06 870 ILE A O 1
ATOM 6897 N N . ARG A 1 871 ? 9.575 -26.084 14.308 1.00 78.69 871 ARG A N 1
ATOM 6898 C CA . ARG A 1 871 ? 10.212 -27.230 13.670 1.00 78.69 871 ARG A CA 1
ATOM 6899 C C . ARG A 1 871 ? 11.691 -27.170 13.989 1.00 78.69 871 ARG A C 1
ATOM 6901 O O . ARG A 1 871 ? 12.347 -26.185 13.666 1.00 78.69 871 ARG A O 1
ATOM 6908 N N . PHE A 1 872 ? 12.218 -28.227 14.578 1.00 80.56 872 PHE A N 1
ATOM 6909 C CA . PHE A 1 872 ? 13.638 -28.326 14.876 1.00 80.56 872 PHE A CA 1
ATOM 6910 C C . PHE A 1 872 ? 14.375 -28.780 13.613 1.00 80.56 872 PHE A C 1
ATOM 6912 O O . PHE A 1 872 ? 14.080 -29.828 13.061 1.00 80.56 872 PHE A O 1
ATOM 6919 N N . ALA A 1 873 ? 15.293 -27.976 13.088 1.00 79.06 873 ALA A N 1
ATOM 6920 C CA . ALA A 1 873 ? 16.163 -28.339 11.967 1.00 79.06 873 ALA A CA 1
ATOM 6921 C C . ALA A 1 873 ? 17.397 -29.140 12.422 1.00 79.06 873 ALA A C 1
ATOM 6923 O O . ALA A 1 873 ? 18.022 -29.818 11.610 1.00 79.06 873 ALA A O 1
ATOM 6924 N N . ARG A 1 874 ? 17.741 -29.049 13.710 1.00 82.50 874 ARG A N 1
ATOM 6925 C CA . ARG A 1 874 ? 18.871 -29.722 14.370 1.00 82.50 874 ARG A CA 1
ATOM 6926 C C . ARG A 1 874 ? 18.383 -30.395 15.651 1.00 82.50 874 ARG A C 1
ATOM 6928 O O . ARG A 1 874 ? 17.298 -30.055 16.125 1.00 82.50 874 ARG A O 1
ATOM 6935 N N . LYS A 1 875 ? 19.160 -31.327 16.206 1.00 89.50 875 LYS A N 1
ATOM 6936 C CA . LYS A 1 875 ? 18.841 -31.938 17.499 1.00 89.50 875 LYS A CA 1
ATOM 6937 C C . LYS A 1 875 ? 18.987 -30.863 18.565 1.00 89.50 875 LYS A C 1
ATOM 6939 O O . LYS A 1 875 ? 19.993 -30.158 18.589 1.00 89.50 875 LYS A O 1
ATOM 6944 N N . VAL A 1 876 ? 17.999 -30.728 19.435 1.00 88.19 876 VAL A N 1
ATOM 6945 C CA . VAL A 1 876 ? 18.052 -29.796 20.561 1.00 88.19 876 VAL A CA 1
ATOM 6946 C C . VAL A 1 876 ? 17.762 -30.565 21.828 1.00 88.19 876 VAL A C 1
ATOM 6948 O O . VAL A 1 876 ? 16.797 -31.314 21.888 1.00 88.19 876 VAL A O 1
ATOM 6951 N N . SER A 1 877 ? 18.571 -30.385 22.856 1.00 90.44 877 SER A N 1
ATOM 6952 C CA . SER A 1 877 ? 18.335 -30.985 24.165 1.00 90.44 877 SER A CA 1
ATOM 6953 C C . SER A 1 877 ? 18.709 -30.010 25.266 1.00 90.44 877 SER A C 1
ATOM 6955 O O . SER A 1 877 ? 19.235 -28.929 25.024 1.00 90.44 877 SER A O 1
ATOM 6957 N N . THR A 1 878 ? 18.390 -30.378 26.490 1.00 89.44 878 THR A N 1
ATOM 6958 C CA . THR A 1 878 ? 18.871 -29.748 27.714 1.00 89.44 878 THR A CA 1
ATOM 6959 C C . THR A 1 878 ? 19.939 -30.651 28.325 1.00 89.44 878 THR A C 1
ATOM 6961 O O . THR A 1 878 ? 19.821 -31.877 28.287 1.00 89.44 878 THR A O 1
ATOM 6964 N N . ALA A 1 879 ? 20.983 -30.064 28.900 1.00 86.44 879 ALA A N 1
ATOM 6965 C CA . ALA A 1 879 ? 22.100 -30.791 29.496 1.00 86.44 879 ALA A CA 1
ATOM 6966 C C . ALA A 1 879 ? 21.676 -31.670 30.687 1.00 86.44 879 ALA A C 1
ATOM 6968 O O . ALA A 1 879 ? 22.303 -32.691 30.952 1.00 86.44 879 ALA A O 1
ATOM 6969 N N . ASP A 1 880 ? 20.603 -31.291 31.385 1.00 89.44 880 ASP A N 1
ATOM 6970 C CA . ASP A 1 880 ? 20.037 -32.017 32.527 1.00 89.44 880 ASP A CA 1
ATOM 6971 C C . ASP A 1 880 ? 18.877 -32.959 32.148 1.00 89.44 880 ASP A C 1
ATOM 6973 O O . ASP A 1 880 ? 18.287 -33.593 33.022 1.00 89.44 880 ASP A O 1
ATOM 6977 N N . GLY A 1 881 ? 18.526 -33.052 30.858 1.00 87.88 881 GLY A N 1
ATOM 6978 C CA . GLY A 1 881 ? 17.403 -33.856 30.367 1.00 87.88 881 GLY A CA 1
ATOM 6979 C C . GLY A 1 881 ? 16.015 -33.292 30.698 1.00 87.88 881 GLY A C 1
ATOM 6980 O O . GLY A 1 881 ? 15.008 -33.929 30.387 1.00 87.88 881 GLY A O 1
ATOM 6981 N N . SER A 1 882 ? 15.921 -32.104 31.305 1.00 85.19 882 SER A N 1
ATOM 6982 C CA . SER A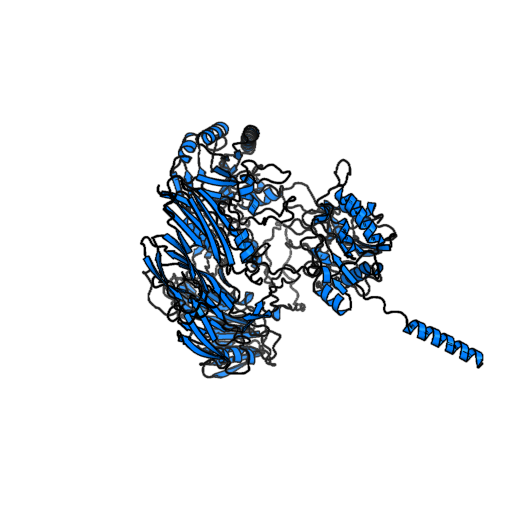 1 882 ? 14.639 -31.441 31.565 1.00 85.19 882 SER A CA 1
ATOM 6983 C C . SER A 1 882 ? 13.924 -31.042 30.262 1.00 85.19 882 SER A C 1
ATOM 6985 O O . SER A 1 882 ? 14.577 -30.811 29.247 1.00 85.19 882 SER A O 1
ATOM 6987 N N . PRO A 1 883 ? 12.586 -30.926 30.225 1.00 84.06 883 PRO A N 1
ATOM 6988 C CA . PRO A 1 883 ? 11.896 -30.445 29.030 1.00 84.06 883 PRO A CA 1
ATOM 6989 C C . PRO A 1 883 ? 12.437 -29.086 28.564 1.00 84.06 883 PRO A C 1
ATOM 6991 O O . PRO A 1 883 ? 12.633 -28.176 29.372 1.00 84.06 883 PRO A O 1
ATOM 6994 N N . ILE A 1 884 ? 12.628 -28.925 27.254 1.00 81.19 884 ILE A N 1
ATOM 6995 C CA . ILE A 1 884 ? 12.971 -27.641 26.643 1.00 81.19 884 ILE A CA 1
ATOM 6996 C C . ILE A 1 884 ? 11.813 -26.681 26.917 1.00 81.19 884 ILE A C 1
ATOM 6998 O O . ILE A 1 884 ? 10.670 -26.936 26.534 1.00 81.19 884 ILE A O 1
ATOM 7002 N N . ARG A 1 885 ? 12.108 -25.569 27.591 1.00 79.75 885 ARG A N 1
ATOM 7003 C CA . ARG A 1 885 ? 11.117 -24.546 27.928 1.00 79.75 885 ARG A CA 1
ATOM 7004 C C . ARG A 1 885 ? 11.174 -23.414 26.928 1.00 79.75 885 ARG A C 1
ATOM 7006 O O . ARG A 1 885 ? 12.229 -22.811 26.756 1.00 79.75 885 ARG A O 1
ATOM 7013 N N . LEU A 1 886 ? 10.034 -23.091 26.332 1.00 73.06 886 LEU A N 1
ATOM 7014 C CA . LEU A 1 886 ? 9.901 -21.939 25.447 1.00 73.06 886 LEU A CA 1
ATOM 7015 C C . LEU A 1 886 ? 8.937 -20.920 26.033 1.00 73.06 886 LEU A C 1
ATOM 7017 O O . LEU A 1 886 ? 7.762 -21.230 26.212 1.00 73.06 886 LEU A O 1
ATOM 7021 N N . GLY A 1 887 ? 9.430 -19.718 26.325 1.00 70.69 887 GLY A N 1
ATOM 7022 C CA . GLY A 1 887 ? 8.596 -18.612 26.788 1.00 70.69 887 GLY A CA 1
ATOM 7023 C C . GLY A 1 887 ? 7.738 -17.994 25.675 1.00 70.69 887 GLY A C 1
ATOM 7024 O O . GLY A 1 887 ? 8.189 -17.868 24.543 1.00 70.69 887 GLY A O 1
ATOM 7025 N N . LEU A 1 888 ? 6.529 -17.553 26.015 1.00 67.19 888 LEU A N 1
ATOM 7026 C CA . LEU A 1 888 ? 5.713 -16.566 25.307 1.00 67.19 888 LEU A CA 1
ATOM 7027 C C . LEU A 1 888 ? 5.442 -15.457 26.328 1.00 67.19 888 LEU A C 1
ATOM 7029 O O . LEU A 1 888 ? 4.598 -15.611 27.210 1.00 67.19 888 LEU A O 1
ATOM 7033 N N . GLY A 1 889 ? 6.253 -14.400 26.301 1.00 60.19 889 GLY A N 1
ATOM 7034 C CA . GLY A 1 889 ? 6.190 -13.335 27.305 1.00 60.19 889 GLY A CA 1
ATOM 7035 C C . GLY A 1 889 ? 5.088 -12.316 27.022 1.00 60.19 889 GLY A C 1
ATOM 7036 O O . GLY A 1 889 ? 5.045 -11.758 25.929 1.00 60.19 889 GLY A O 1
ATOM 7037 N N . TYR A 1 890 ? 4.273 -12.015 28.033 1.00 60.62 890 TYR A N 1
ATOM 7038 C CA . TYR A 1 890 ? 3.340 -10.892 28.059 1.00 60.62 890 TYR A CA 1
ATOM 7039 C C . TYR A 1 890 ? 3.906 -9.791 28.969 1.00 60.62 890 TYR A C 1
ATOM 7041 O O . TYR A 1 890 ? 4.267 -10.028 30.118 1.00 60.62 890 TYR A O 1
ATOM 7049 N N . GLY A 1 891 ? 4.081 -8.587 28.427 1.00 52.84 891 GLY A N 1
ATOM 7050 C CA . GLY A 1 891 ? 4.933 -7.557 29.030 1.00 52.84 891 GLY A CA 1
ATOM 7051 C C . GLY A 1 891 ? 4.246 -6.532 29.933 1.00 52.84 891 GLY A C 1
ATOM 7052 O O . GLY A 1 891 ? 4.819 -5.452 30.081 1.00 52.84 891 GLY A O 1
ATOM 7053 N N . ASP A 1 892 ? 3.053 -6.790 30.479 1.00 52.78 892 ASP A N 1
ATOM 7054 C CA . ASP A 1 892 ? 2.329 -5.760 31.238 1.00 52.78 892 ASP A CA 1
ATOM 7055 C C . ASP A 1 892 ? 2.457 -5.911 32.763 1.00 52.78 892 ASP A C 1
ATOM 7057 O O . ASP A 1 892 ? 2.243 -6.981 33.321 1.00 52.78 892 ASP A O 1
ATOM 7061 N N . LYS A 1 893 ? 2.814 -4.816 33.447 1.00 52.88 893 LYS A N 1
ATOM 7062 C CA . LYS A 1 893 ? 3.182 -4.773 34.880 1.00 52.88 893 LYS A CA 1
ATOM 7063 C C . LYS A 1 893 ? 1.979 -4.569 35.805 1.00 52.88 893 LYS A C 1
ATOM 7065 O O . LYS A 1 893 ? 2.050 -3.815 36.777 1.00 52.88 893 LYS A O 1
ATOM 7070 N N . GLY A 1 894 ? 0.855 -5.198 35.486 1.00 59.84 894 GLY A N 1
ATOM 7071 C CA . GLY A 1 894 ? -0.244 -5.288 36.437 1.00 59.84 894 GLY A CA 1
ATOM 7072 C C . GLY A 1 894 ? 0.200 -6.053 37.683 1.00 59.84 894 GLY A C 1
ATOM 7073 O O . GLY A 1 894 ? 0.774 -7.129 37.538 1.00 59.84 894 GLY A O 1
ATOM 7074 N N . ASN A 1 895 ? -0.073 -5.523 38.878 1.00 66.38 895 ASN A N 1
ATOM 7075 C CA . ASN A 1 895 ? 0.020 -6.263 40.141 1.00 66.38 895 ASN A CA 1
ATOM 7076 C C . ASN A 1 895 ? -1.397 -6.735 40.525 1.00 66.38 895 ASN A C 1
ATOM 7078 O O . ASN A 1 895 ? -2.042 -6.052 41.315 1.00 66.38 895 ASN A O 1
ATOM 7082 N N . PRO A 1 896 ? -1.944 -7.807 39.926 1.00 73.19 896 PRO A N 1
ATOM 7083 C CA . PRO A 1 896 ? -3.147 -8.443 40.438 1.00 73.19 896 PRO A CA 1
ATOM 7084 C C . PRO A 1 896 ? -2.842 -9.075 41.795 1.00 73.19 896 PRO A C 1
ATOM 7086 O O . PRO A 1 896 ? -1.712 -9.489 42.062 1.00 73.19 896 PRO A O 1
ATOM 7089 N N . ASP A 1 897 ? -3.871 -9.187 42.620 1.00 81.12 897 ASP A N 1
ATOM 7090 C CA . ASP A 1 897 ? -3.782 -9.839 43.923 1.00 81.12 897 ASP A CA 1
ATOM 7091 C C . ASP A 1 897 ? -4.063 -11.341 43.801 1.00 81.12 897 ASP A C 1
ATOM 7093 O O . ASP A 1 897 ? -3.523 -12.155 44.553 1.00 81.12 897 ASP A O 1
ATOM 7097 N N . ILE A 1 898 ? -4.887 -11.724 42.819 1.00 85.81 898 ILE A N 1
ATOM 7098 C CA . ILE A 1 898 ? -5.435 -13.070 42.682 1.00 85.81 898 ILE A CA 1
ATOM 7099 C C . ILE A 1 898 ? -5.116 -13.628 41.295 1.00 85.81 898 ILE A C 1
ATOM 7101 O O . ILE A 1 898 ? -5.402 -13.006 40.272 1.00 85.81 898 ILE A O 1
ATOM 7105 N N . LEU A 1 899 ? -4.571 -14.845 41.273 1.00 89.56 899 LEU A N 1
ATOM 7106 C CA . LEU A 1 899 ? -4.509 -15.720 40.107 1.00 89.56 899 LEU A CA 1
ATOM 7107 C C . LEU A 1 899 ? -5.495 -16.879 40.319 1.00 89.56 899 LEU A C 1
ATOM 7109 O O . LEU A 1 899 ? -5.255 -17.765 41.142 1.00 89.56 899 LEU A O 1
ATOM 7113 N N . GLU A 1 900 ? -6.603 -16.877 39.583 1.00 91.31 900 GLU A N 1
ATOM 7114 C CA . GLU A 1 900 ? -7.555 -17.988 39.539 1.00 91.31 900 GLU A CA 1
ATOM 7115 C C . GLU A 1 900 ? -7.139 -18.949 38.426 1.00 91.31 900 GLU A C 1
ATOM 7117 O O . GLU A 1 900 ? -6.990 -18.543 37.274 1.00 91.31 900 GLU A O 1
ATOM 7122 N N . VAL A 1 901 ? -6.989 -20.232 38.749 1.00 91.00 901 VAL A N 1
ATOM 7123 C CA . VAL A 1 901 ? -6.842 -21.297 37.756 1.00 91.00 901 VAL A CA 1
ATOM 7124 C C . VAL A 1 901 ? -8.050 -22.207 37.818 1.00 91.00 901 VAL A C 1
ATOM 7126 O O . VAL A 1 901 ? -8.413 -22.720 38.876 1.00 91.00 901 VAL A O 1
ATOM 7129 N N . ARG A 1 902 ? -8.672 -22.422 36.662 1.00 92.19 902 ARG A N 1
ATOM 7130 C CA . ARG A 1 902 ? -9.823 -23.297 36.504 1.00 92.19 902 ARG A CA 1
ATOM 7131 C C . ARG A 1 902 ? -9.513 -24.417 35.525 1.00 92.19 902 ARG A C 1
ATOM 7133 O O . ARG A 1 902 ? -9.088 -24.193 34.395 1.00 92.19 902 ARG A O 1
ATOM 7140 N N . THR A 1 903 ? -9.771 -25.647 35.947 1.00 87.69 903 THR A N 1
ATOM 7141 C CA . THR A 1 903 ? -9.680 -26.825 35.072 1.00 87.69 903 THR A CA 1
ATOM 7142 C C . THR A 1 903 ? -10.877 -26.904 34.117 1.00 87.69 903 THR A C 1
ATOM 7144 O O . THR A 1 903 ? -11.935 -26.342 34.393 1.00 87.69 903 THR A O 1
ATOM 7147 N N . ALA A 1 904 ? -10.765 -27.678 33.033 1.00 79.81 904 ALA A N 1
ATOM 7148 C CA . ALA A 1 904 ? -11.891 -27.924 32.124 1.00 79.81 904 ALA A CA 1
ATOM 7149 C C . ALA A 1 904 ? -13.127 -28.530 32.830 1.00 79.81 904 ALA A C 1
ATOM 7151 O O . ALA A 1 904 ? -14.255 -28.268 32.428 1.00 79.81 904 ALA A O 1
ATOM 7152 N N . GLY A 1 905 ? -12.922 -29.297 33.911 1.00 80.81 905 GLY A N 1
ATOM 7153 C CA . GLY A 1 905 ? -13.991 -29.871 34.741 1.00 80.81 905 GLY A CA 1
ATOM 7154 C C . GLY A 1 905 ? -14.614 -28.898 35.749 1.00 80.81 905 GLY A C 1
ATOM 7155 O O . GLY A 1 905 ? -15.491 -29.294 36.510 1.00 80.81 905 GLY A O 1
ATOM 7156 N N . GLY A 1 906 ? -14.164 -27.639 35.783 1.00 82.38 906 GLY A N 1
ATOM 7157 C CA . GLY A 1 906 ? -14.720 -26.592 36.638 1.00 82.38 906 GLY A CA 1
ATOM 7158 C C . GLY A 1 906 ? -14.092 -26.467 38.027 1.00 82.38 906 GLY A C 1
ATOM 7159 O O . GLY A 1 906 ? -14.472 -25.550 38.748 1.00 82.38 906 GLY A O 1
ATOM 7160 N N . THR A 1 907 ? -13.126 -27.315 38.405 1.00 87.75 907 THR A N 1
ATOM 7161 C CA . THR A 1 907 ? -12.366 -27.156 39.660 1.00 87.75 907 THR A CA 1
ATOM 7162 C C . THR A 1 907 ? -11.562 -25.864 39.626 1.00 87.75 907 THR A C 1
ATOM 7164 O O . THR A 1 907 ? -10.836 -25.638 38.655 1.00 87.75 907 THR A O 1
ATOM 7167 N N . VAL A 1 908 ? -11.679 -25.062 40.685 1.00 90.75 908 VAL A N 1
ATOM 7168 C CA . VAL A 1 908 ? -11.060 -23.740 40.822 1.00 90.75 908 VAL A CA 1
ATOM 7169 C C . VAL A 1 908 ? -9.999 -23.765 41.922 1.00 90.75 908 VAL A C 1
ATOM 7171 O O . VAL A 1 908 ? -10.262 -24.246 43.023 1.00 90.75 908 VAL A O 1
ATOM 7174 N N . THR A 1 909 ? -8.820 -23.216 41.641 1.00 92.12 909 THR A N 1
ATOM 7175 C CA . THR A 1 909 ? -7.738 -22.991 42.608 1.00 92.12 909 THR A CA 1
ATOM 7176 C C . THR A 1 909 ? -7.300 -21.535 42.560 1.00 92.12 909 THR A C 1
ATOM 7178 O O . THR A 1 909 ? -7.047 -21.003 41.482 1.00 92.12 909 THR A O 1
ATOM 7181 N N . HIS A 1 910 ? -7.217 -20.881 43.719 1.00 91.06 910 HIS A N 1
ATOM 7182 C CA . HIS A 1 910 ? -6.775 -19.489 43.822 1.00 91.06 910 HIS A CA 1
ATOM 7183 C C . HIS A 1 910 ? -5.352 -19.444 44.369 1.00 91.06 910 HIS A C 1
ATOM 7185 O O . HIS A 1 910 ? -5.049 -20.090 45.374 1.00 91.06 910 HIS A O 1
ATOM 7191 N N . HIS A 1 911 ? -4.505 -18.640 43.740 1.00 89.06 911 HIS A N 1
ATOM 7192 C CA . HIS A 1 911 ? -3.176 -18.307 44.230 1.00 89.06 911 HIS A CA 1
ATOM 7193 C C . HIS A 1 911 ? -3.144 -16.812 44.544 1.00 89.06 911 HIS A C 1
ATOM 7195 O O . HIS A 1 911 ? -3.503 -15.994 43.698 1.00 89.06 911 HIS A O 1
ATOM 7201 N N . ASN A 1 912 ? -2.734 -16.457 45.761 1.00 85.56 912 ASN A N 1
ATOM 7202 C CA . ASN A 1 912 ? -2.478 -15.066 46.113 1.00 85.56 912 ASN A CA 1
ATOM 7203 C C . ASN A 1 912 ? -1.089 -14.702 45.582 1.00 85.56 912 ASN A C 1
ATOM 7205 O O . ASN A 1 912 ? -0.104 -15.297 46.008 1.00 85.56 912 ASN A O 1
ATOM 7209 N N . VAL A 1 913 ? -1.036 -13.793 44.612 1.00 84.62 913 VAL A N 1
ATOM 7210 C CA . VAL A 1 913 ? 0.199 -13.383 43.920 1.00 84.62 913 VAL A CA 1
ATOM 7211 C C . VAL A 1 913 ? 0.611 -11.950 44.270 1.00 84.62 913 VAL A C 1
ATOM 7213 O O . VAL A 1 913 ? 1.670 -11.489 43.841 1.00 84.62 913 VAL A O 1
ATOM 7216 N N . GLY A 1 914 ? -0.187 -11.259 45.096 1.00 78.69 914 GLY A N 1
ATOM 7217 C CA . GLY A 1 914 ? 0.089 -9.897 45.564 1.00 78.69 914 GLY A CA 1
ATOM 7218 C C . GLY A 1 914 ? 1.339 -9.784 46.448 1.00 78.69 914 GLY A C 1
ATOM 7219 O O . GLY A 1 914 ? 1.906 -8.701 46.589 1.00 78.69 914 GLY A O 1
ATOM 7220 N N . ASP A 1 915 ? 1.829 -10.902 46.993 1.00 79.06 915 ASP A N 1
ATOM 7221 C CA . ASP A 1 915 ? 3.081 -10.977 47.758 1.00 79.06 915 ASP A CA 1
ATOM 7222 C C . ASP A 1 915 ? 4.348 -11.019 46.877 1.00 79.06 915 ASP A C 1
ATOM 7224 O O . ASP A 1 915 ? 5.470 -10.975 47.387 1.00 79.06 915 ASP A O 1
ATOM 7228 N N . GLY A 1 916 ? 4.183 -11.075 45.551 1.00 74.69 916 GLY A N 1
ATOM 7229 C CA . GLY A 1 916 ? 5.277 -11.188 44.592 1.00 74.69 916 GLY A CA 1
ATOM 7230 C C . GLY A 1 916 ? 5.803 -12.612 44.399 1.00 74.69 916 GLY A C 1
ATOM 7231 O O . GLY A 1 916 ? 6.874 -12.777 43.810 1.00 74.69 916 GLY A O 1
ATOM 7232 N N . SER A 1 917 ? 5.087 -13.635 44.874 1.00 79.25 917 SER A N 1
ATOM 7233 C CA . SER A 1 917 ? 5.418 -15.036 44.622 1.00 79.25 917 SER A CA 1
ATOM 7234 C C . SER A 1 917 ? 5.364 -15.381 43.127 1.00 79.25 917 SER A C 1
ATOM 7236 O O . SER A 1 917 ? 4.506 -14.925 42.370 1.00 79.25 917 SER A O 1
ATOM 7238 N N . ASN A 1 918 ? 6.320 -16.203 42.684 1.00 81.75 918 ASN A N 1
ATOM 7239 C CA . ASN A 1 918 ? 6.305 -16.776 41.343 1.00 81.75 918 ASN A CA 1
ATOM 7240 C C . ASN A 1 918 ? 5.474 -18.060 41.370 1.00 81.75 918 ASN A C 1
ATOM 7242 O O . ASN A 1 918 ? 5.855 -19.033 42.023 1.00 81.75 918 ASN A O 1
ATOM 7246 N N . VAL A 1 919 ? 4.378 -18.083 40.625 1.00 86.56 919 VAL A N 1
ATOM 7247 C CA . VAL A 1 919 ? 3.504 -19.243 40.480 1.00 86.56 919 VAL A CA 1
ATOM 7248 C C . VAL A 1 919 ? 3.694 -19.830 39.085 1.00 86.56 919 VAL A C 1
ATOM 7250 O O . VAL A 1 919 ? 3.666 -19.118 38.084 1.00 86.56 919 VAL A O 1
ATOM 7253 N N . ALA A 1 920 ? 3.900 -21.141 39.013 1.00 87.81 920 ALA A N 1
ATOM 7254 C CA . ALA A 1 920 ? 3.863 -21.895 37.768 1.00 87.81 920 ALA A CA 1
ATOM 7255 C C . ALA A 1 920 ? 2.679 -22.857 37.836 1.00 87.81 920 ALA A C 1
ATOM 7257 O O . ALA A 1 920 ? 2.612 -23.660 38.767 1.00 87.81 920 ALA A O 1
ATOM 7258 N N . VAL A 1 921 ? 1.750 -22.766 36.886 1.00 88.31 921 VAL A N 1
ATOM 7259 C CA . VAL A 1 921 ? 0.563 -23.624 36.855 1.00 88.31 921 VAL A CA 1
ATOM 7260 C C . VAL A 1 921 ? 0.425 -24.284 35.497 1.00 88.31 921 VAL A C 1
ATOM 7262 O O . VAL A 1 921 ? 0.391 -23.606 34.469 1.00 88.31 921 VAL A O 1
ATOM 7265 N N . ASP A 1 922 ? 0.321 -25.609 35.499 1.00 89.31 922 ASP A N 1
ATOM 7266 C CA . ASP A 1 922 ? -0.043 -26.365 34.308 1.00 89.31 922 ASP A CA 1
ATOM 7267 C C . ASP A 1 922 ? -1.485 -26.027 33.919 1.00 89.31 922 ASP A C 1
ATOM 7269 O O . ASP A 1 922 ? -2.416 -26.176 34.713 1.00 89.31 922 ASP A O 1
ATOM 7273 N N . LEU A 1 923 ? -1.677 -25.573 32.683 1.00 89.31 923 LEU A N 1
ATOM 7274 C CA . LEU A 1 923 ? -2.997 -25.300 32.137 1.00 89.31 923 LEU A CA 1
ATOM 7275 C C . LEU A 1 923 ? -3.503 -26.551 31.418 1.00 89.31 923 LEU A C 1
ATOM 7277 O O . LEU A 1 923 ? -2.995 -26.882 30.340 1.00 89.31 923 LEU A O 1
ATOM 7281 N N . PRO A 1 924 ? -4.498 -27.270 31.970 1.00 87.94 924 PRO A N 1
ATOM 7282 C CA . PRO A 1 924 ? -5.085 -28.393 31.260 1.00 87.94 924 PRO A CA 1
ATOM 7283 C C . PRO A 1 924 ? -5.795 -27.895 29.997 1.00 87.94 924 PRO A C 1
ATOM 7285 O O . PRO A 1 924 ? -6.277 -26.764 29.943 1.00 87.94 924 PRO A O 1
ATOM 7288 N N . VAL A 1 925 ? -5.911 -28.761 28.989 1.00 89.50 925 VAL A N 1
ATOM 7289 C CA . VAL A 1 925 ? -6.652 -28.449 27.758 1.00 89.50 925 VAL A CA 1
ATOM 7290 C C . VAL A 1 925 ? -8.103 -28.105 28.103 1.00 89.50 925 VAL A C 1
ATOM 7292 O O . VAL A 1 925 ? -8.792 -28.892 28.749 1.00 89.50 925 VAL A O 1
ATOM 7295 N N . GLY A 1 926 ? -8.557 -26.928 27.676 1.00 88.00 926 GLY A N 1
ATOM 7296 C CA . GLY A 1 926 ? -9.869 -26.364 27.994 1.00 88.00 926 GLY A CA 1
ATOM 7297 C C . GLY A 1 926 ? -9.947 -25.672 29.359 1.00 88.00 926 GLY A C 1
ATOM 7298 O O . GLY A 1 926 ? -10.974 -25.074 29.662 1.00 88.00 926 GLY A O 1
ATOM 7299 N N . GLY A 1 927 ? -8.897 -25.726 30.181 1.00 91.62 927 GLY A N 1
ATOM 7300 C CA . GLY A 1 927 ? -8.775 -24.929 31.400 1.00 91.62 927 GLY A CA 1
ATOM 7301 C C . GLY A 1 927 ? -8.266 -23.517 31.120 1.00 91.62 927 GLY A C 1
ATOM 7302 O O . GLY A 1 927 ? -7.722 -23.232 30.048 1.00 91.62 927 GLY A O 1
ATOM 7303 N N . TYR A 1 928 ? -8.425 -22.633 32.099 1.00 93.25 928 TYR A N 1
ATOM 7304 C CA . TYR A 1 928 ? -7.932 -21.268 32.021 1.00 93.25 928 TYR A CA 1
ATOM 7305 C C . TYR A 1 928 ? -7.223 -20.826 33.293 1.00 93.25 928 TYR A C 1
ATOM 7307 O O . TYR A 1 928 ? -7.454 -21.368 34.370 1.00 93.25 928 TYR A O 1
ATOM 7315 N N . ALA A 1 929 ? -6.398 -19.796 33.158 1.00 91.56 929 ALA A N 1
ATOM 7316 C CA . ALA A 1 929 ? -5.961 -18.979 34.273 1.00 91.56 929 ALA A CA 1
ATOM 7317 C C . ALA A 1 929 ? -6.308 -17.518 34.003 1.00 91.56 929 ALA A C 1
ATOM 7319 O O . ALA A 1 929 ? -6.098 -17.035 32.891 1.00 91.56 929 ALA A O 1
ATOM 7320 N N . CYS A 1 930 ? -6.849 -16.818 34.990 1.00 90.00 930 CYS A N 1
ATOM 7321 C CA . CYS A 1 930 ? -7.105 -15.385 34.911 1.00 90.00 930 CYS A CA 1
ATOM 7322 C C . CYS A 1 930 ? -6.578 -14.682 36.151 1.00 90.00 930 CYS A C 1
ATOM 7324 O O . CYS A 1 930 ? -6.458 -15.280 37.220 1.00 90.00 930 CYS A O 1
ATOM 7326 N N . TRP A 1 931 ? -6.223 -13.414 35.987 1.00 87.88 931 TRP A N 1
ATOM 7327 C CA . TRP A 1 931 ? -5.639 -12.625 37.057 1.00 87.88 931 TRP A CA 1
ATOM 7328 C C . TRP A 1 931 ? -6.335 -11.275 37.195 1.00 87.88 931 TRP A C 1
ATOM 7330 O O . TRP A 1 931 ? -6.585 -10.562 36.215 1.00 87.88 931 TRP A O 1
ATOM 7340 N N . TYR A 1 932 ? -6.664 -10.941 38.437 1.00 85.88 932 TYR A N 1
ATOM 7341 C CA . TYR A 1 932 ? -7.448 -9.771 38.805 1.00 85.88 932 TYR A CA 1
ATOM 7342 C C . TYR A 1 932 ? -7.074 -9.274 40.207 1.00 85.88 932 TYR A C 1
ATOM 7344 O O . TYR A 1 932 ? -6.423 -9.981 40.979 1.00 85.88 932 TYR A O 1
ATOM 7352 N N . ASP A 1 933 ? -7.401 -8.021 40.497 1.00 82.25 933 ASP A N 1
ATOM 7353 C CA . ASP A 1 933 ? -7.222 -7.421 41.816 1.00 82.25 933 ASP A CA 1
ATOM 7354 C C . ASP A 1 933 ? -8.263 -7.936 42.822 1.00 82.25 933 ASP A C 1
ATOM 7356 O O . ASP A 1 933 ? -9.188 -8.675 42.481 1.00 82.25 933 ASP A O 1
ATOM 7360 N N . ASP A 1 934 ? -8.114 -7.569 44.088 1.00 79.44 934 ASP A N 1
ATOM 7361 C CA . ASP A 1 934 ? -9.020 -7.970 45.166 1.00 79.44 934 ASP A CA 1
ATOM 7362 C C . ASP A 1 934 ? -10.499 -7.569 44.966 1.00 79.44 934 ASP A C 1
ATOM 7364 O O . ASP A 1 934 ? -11.384 -8.146 45.606 1.00 79.44 934 ASP A O 1
ATOM 7368 N N . LYS A 1 935 ? -10.794 -6.637 44.051 1.00 77.12 935 LYS A N 1
ATOM 7369 C CA . LYS A 1 935 ? -12.153 -6.194 43.692 1.00 77.12 935 LYS A CA 1
ATOM 7370 C C . LYS A 1 935 ? -12.741 -6.957 42.511 1.00 77.12 935 LYS A C 1
ATOM 7372 O O . LYS A 1 935 ? -13.905 -6.741 42.181 1.00 77.12 935 LYS A O 1
ATOM 7377 N N . GLY A 1 936 ? -11.977 -7.859 41.896 1.00 71.62 936 GLY A N 1
ATOM 7378 C CA . GLY A 1 936 ? -12.383 -8.543 40.669 1.00 71.62 936 GLY A CA 1
ATOM 7379 C C . GLY A 1 936 ? -12.097 -7.738 39.398 1.00 71.62 936 GLY A C 1
ATOM 7380 O O . GLY A 1 936 ? -12.477 -8.175 38.306 1.00 71.62 936 GLY A O 1
ATOM 7381 N N . ASP A 1 937 ? -11.411 -6.600 39.512 1.00 70.19 937 ASP A N 1
ATOM 7382 C CA . ASP A 1 937 ? -11.009 -5.755 38.394 1.00 70.19 937 ASP A CA 1
ATOM 7383 C C . ASP A 1 937 ? -9.618 -6.210 37.921 1.00 70.19 937 ASP A C 1
ATOM 7385 O O . ASP A 1 937 ? -8.669 -6.325 38.688 1.00 70.19 937 ASP A O 1
ATOM 7389 N N . GLY A 1 938 ? -9.457 -6.585 36.650 1.00 63.84 938 GLY A N 1
ATOM 7390 C CA . GLY A 1 938 ? -8.286 -7.396 36.286 1.00 63.84 938 GLY A CA 1
ATOM 7391 C C . GLY A 1 938 ? -7.878 -7.438 34.827 1.00 63.84 938 GLY A C 1
ATOM 7392 O O . GLY A 1 938 ? -8.673 -7.178 33.928 1.00 63.84 938 GLY A O 1
ATOM 7393 N N . ILE A 1 939 ? -6.605 -7.774 34.606 1.00 63.88 939 ILE A N 1
ATOM 7394 C CA . ILE A 1 939 ? -5.787 -7.331 33.461 1.00 63.88 939 ILE A CA 1
ATOM 7395 C C . ILE A 1 939 ? -5.640 -8.419 32.376 1.00 63.88 939 ILE A C 1
ATOM 7397 O O . ILE A 1 939 ? -5.148 -8.138 31.282 1.00 63.88 939 ILE A O 1
ATOM 7401 N N . GLY A 1 940 ? -6.134 -9.641 32.605 1.00 79.44 940 GLY A N 1
ATOM 7402 C CA . GLY A 1 940 ? -6.226 -10.648 31.550 1.00 79.44 940 GLY A CA 1
ATOM 7403 C C . GLY A 1 940 ? -6.365 -12.091 32.020 1.00 79.44 940 GLY A C 1
ATOM 7404 O O . GLY A 1 940 ? -6.532 -12.388 33.201 1.00 79.44 940 GLY A O 1
ATOM 7405 N N . GLY A 1 941 ? -6.324 -12.995 31.052 1.00 87.88 941 GLY A N 1
ATOM 7406 C CA . GLY A 1 941 ? -6.393 -14.429 31.233 1.00 87.88 941 GLY A CA 1
ATOM 7407 C C . GLY A 1 941 ? -5.856 -15.176 30.019 1.00 87.88 941 GLY A C 1
ATOM 7408 O O . GLY A 1 941 ? -5.639 -14.615 28.944 1.00 87.88 941 GLY A O 1
ATOM 7409 N N . VAL A 1 942 ? -5.635 -16.469 30.203 1.00 90.31 942 VAL A N 1
ATOM 7410 C CA . VAL A 1 942 ? -5.211 -17.404 29.168 1.00 90.31 942 VAL A CA 1
ATOM 7411 C C . VAL A 1 942 ? -6.028 -18.685 29.265 1.00 90.31 942 VAL A C 1
ATOM 7413 O O . VAL A 1 942 ? -6.275 -19.186 30.357 1.00 90.31 942 VAL A O 1
ATOM 7416 N N . ILE A 1 943 ? -6.415 -19.240 28.124 1.00 91.94 943 ILE A N 1
ATOM 7417 C CA . ILE A 1 943 ? -7.051 -20.552 28.002 1.00 91.94 943 ILE A CA 1
ATOM 7418 C C . ILE A 1 943 ? -6.082 -21.469 27.259 1.00 91.94 943 ILE A C 1
ATOM 7420 O O . ILE A 1 943 ? -5.625 -21.127 26.165 1.00 91.94 943 ILE A O 1
ATOM 7424 N N . GLY A 1 944 ? -5.752 -22.620 27.843 1.00 90.62 944 GLY A N 1
ATOM 7425 C CA . GLY A 1 944 ? -4.896 -23.621 27.205 1.00 90.62 944 GLY A CA 1
ATOM 7426 C C . GLY A 1 944 ? -5.706 -24.506 26.259 1.00 90.62 944 GLY A C 1
ATOM 7427 O O . GLY A 1 944 ? -6.677 -25.122 26.688 1.00 90.62 944 GLY A O 1
ATOM 7428 N N . LEU A 1 945 ? -5.326 -24.604 24.982 1.00 89.56 945 LEU A N 1
ATOM 7429 C CA . LEU A 1 945 ? -5.972 -25.495 23.999 1.00 89.56 945 LEU A CA 1
ATOM 7430 C C . LEU A 1 945 ? -5.074 -26.656 23.561 1.00 89.56 945 LEU A C 1
ATOM 7432 O O . LEU A 1 945 ? -5.552 -27.619 22.964 1.00 89.56 945 LEU A O 1
ATOM 7436 N N . SER A 1 946 ? -3.792 -26.603 23.912 1.00 89.25 946 SER A N 1
ATOM 7437 C CA . SER A 1 946 ? -2.815 -27.674 23.724 1.00 89.25 946 SER A CA 1
ATOM 7438 C C . SER A 1 946 ? -2.258 -28.162 25.068 1.00 89.25 946 SER A C 1
ATOM 7440 O O . SER A 1 946 ? -2.156 -27.367 26.003 1.00 89.25 946 SER A O 1
ATOM 7442 N N . PRO A 1 947 ? -1.859 -29.441 25.187 1.00 88.19 947 PRO A N 1
ATOM 7443 C CA . PRO A 1 947 ? -1.168 -29.932 26.378 1.00 88.19 947 PRO A CA 1
ATOM 7444 C C . PRO A 1 947 ? 0.215 -29.278 26.535 1.00 88.19 947 PRO A C 1
ATOM 7446 O O . PRO A 1 947 ? 0.783 -28.766 25.571 1.00 88.19 947 PRO A O 1
A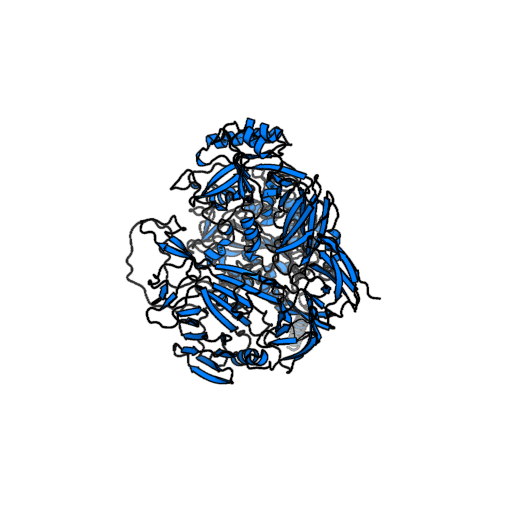TOM 7449 N N . GLY A 1 948 ? 0.772 -29.325 27.749 1.00 85.12 948 GLY A N 1
ATOM 7450 C CA . GLY A 1 948 ? 2.132 -28.841 28.030 1.00 85.12 948 GLY A CA 1
ATOM 7451 C C . GLY A 1 948 ? 2.278 -27.316 28.076 1.00 85.12 948 GLY A C 1
ATOM 7452 O O . GLY A 1 948 ? 3.402 -26.813 28.027 1.00 85.12 948 GLY A O 1
ATOM 7453 N N . VAL A 1 949 ? 1.160 -26.584 28.153 1.00 87.75 949 VAL A N 1
ATOM 7454 C CA . VAL A 1 949 ? 1.142 -25.136 28.386 1.00 87.75 949 VAL A CA 1
ATOM 7455 C C . VAL A 1 949 ? 1.192 -24.886 29.887 1.00 87.75 949 VAL A C 1
ATOM 7457 O O . VAL A 1 949 ? 0.310 -25.314 30.625 1.00 87.75 949 VAL A O 1
ATOM 7460 N N . VAL A 1 950 ? 2.207 -24.155 30.329 1.00 88.62 950 VAL A N 1
ATOM 7461 C CA . VAL A 1 950 ? 2.400 -23.770 31.727 1.00 88.62 950 VAL A CA 1
ATOM 7462 C C . VAL A 1 950 ? 2.310 -22.259 31.823 1.00 88.62 950 VAL A C 1
ATOM 7464 O O . VAL A 1 950 ? 3.109 -21.555 31.207 1.00 88.62 950 VAL A O 1
ATOM 7467 N N . LEU A 1 951 ? 1.361 -21.731 32.591 1.00 87.19 951 LEU A N 1
ATOM 7468 C CA . LEU A 1 951 ? 1.377 -20.315 32.930 1.00 87.19 951 LEU A CA 1
ATOM 7469 C C . LEU A 1 951 ? 2.436 -20.084 34.000 1.00 87.19 951 LEU A C 1
ATOM 7471 O O . LEU A 1 951 ? 2.380 -20.669 35.075 1.00 87.19 951 LEU A O 1
ATOM 7475 N N . HIS A 1 952 ? 3.373 -19.196 33.712 1.00 85.06 952 HIS A N 1
ATOM 7476 C CA . HIS A 1 952 ? 4.272 -18.633 34.698 1.00 85.06 952 HIS A CA 1
ATOM 7477 C C . HIS A 1 952 ? 3.830 -17.211 35.001 1.00 85.06 952 HIS A C 1
ATOM 7479 O O . HIS A 1 952 ? 3.827 -16.337 34.132 1.00 85.06 952 HIS A O 1
ATOM 7485 N N . TYR A 1 953 ? 3.465 -17.003 36.254 1.00 81.06 953 TYR A N 1
ATOM 7486 C CA . TYR A 1 953 ? 3.037 -15.731 36.783 1.00 81.06 953 TYR A CA 1
ATOM 7487 C C . TYR A 1 953 ? 4.035 -15.279 37.844 1.00 81.06 953 TYR A C 1
ATOM 7489 O O . TYR A 1 953 ? 4.291 -16.010 38.796 1.00 81.06 953 TYR A O 1
ATOM 7497 N N . GLY A 1 954 ? 4.628 -14.103 37.678 1.00 77.06 954 GLY A N 1
ATOM 7498 C CA . GLY A 1 954 ? 5.630 -13.582 38.596 1.00 77.06 954 GLY A CA 1
ATOM 7499 C C . GLY A 1 954 ? 5.707 -12.064 38.567 1.00 77.06 954 GLY A C 1
ATOM 7500 O O . GLY A 1 954 ? 5.234 -11.427 37.624 1.00 77.06 954 GLY A O 1
ATOM 7501 N N . ARG A 1 955 ? 6.344 -11.484 39.590 1.00 69.69 955 ARG A N 1
ATOM 7502 C CA . ARG A 1 955 ? 6.481 -10.024 39.749 1.00 69.69 955 ARG A CA 1
ATOM 7503 C C . ARG A 1 955 ? 7.143 -9.347 38.544 1.00 69.69 955 ARG A C 1
ATOM 7505 O O . ARG A 1 955 ? 6.747 -8.254 38.150 1.00 69.69 955 ARG A O 1
ATOM 7512 N N . ASP A 1 956 ? 8.143 -10.009 37.966 1.00 66.00 956 ASP A N 1
ATOM 7513 C CA . ASP A 1 956 ? 8.958 -9.453 36.881 1.00 66.00 956 ASP A CA 1
ATOM 7514 C C . ASP A 1 956 ? 8.559 -9.975 35.497 1.00 66.00 956 ASP A C 1
ATOM 7516 O O . ASP A 1 956 ? 8.974 -9.417 34.478 1.00 66.00 956 ASP A O 1
ATOM 7520 N N . TRP A 1 957 ? 7.774 -11.055 35.442 1.00 68.56 957 TRP A N 1
ATOM 7521 C CA . TRP A 1 957 ? 7.458 -11.725 34.190 1.00 68.56 957 TRP A CA 1
ATOM 7522 C C . TRP A 1 957 ? 6.141 -12.495 34.257 1.00 68.56 957 TRP A C 1
ATOM 7524 O O . TRP A 1 957 ? 5.960 -13.376 35.096 1.00 68.56 957 TRP A O 1
ATOM 7534 N N . GLN A 1 958 ? 5.260 -12.196 33.307 1.00 73.44 958 GLN A N 1
ATOM 7535 C CA . GLN A 1 958 ? 4.061 -12.970 33.020 1.00 73.44 958 GLN A CA 1
ATOM 7536 C C . GLN A 1 958 ? 4.268 -13.628 31.662 1.00 73.44 958 GLN A C 1
ATOM 7538 O O . GLN A 1 958 ? 4.592 -12.962 30.676 1.00 73.44 958 GLN A O 1
ATOM 7543 N N . GLY A 1 959 ? 4.115 -14.940 31.578 1.00 77.06 959 GLY A N 1
ATOM 7544 C CA . GLY A 1 959 ? 4.270 -15.604 30.298 1.00 77.06 959 GLY A CA 1
ATOM 7545 C C . GLY A 1 959 ? 3.855 -17.054 30.315 1.00 77.06 959 GLY A C 1
ATOM 7546 O O . GLY A 1 959 ? 3.741 -17.693 31.357 1.00 77.06 959 GLY A O 1
ATOM 7547 N N . LEU A 1 960 ? 3.639 -17.587 29.125 1.00 79.44 960 LEU A N 1
ATOM 7548 C CA . LEU A 1 960 ? 3.412 -19.012 28.951 1.00 79.44 960 LEU A CA 1
ATOM 7549 C C . LEU A 1 960 ? 4.752 -19.678 28.719 1.00 79.44 960 LEU A C 1
ATOM 7551 O O . LEU A 1 960 ? 5.587 -19.155 27.989 1.00 79.44 960 LEU A O 1
ATOM 7555 N N . ARG A 1 961 ? 4.968 -20.835 29.323 1.00 83.69 961 ARG A N 1
ATOM 7556 C CA . ARG A 1 961 ? 6.042 -21.735 28.941 1.00 83.69 961 ARG A CA 1
ATOM 7557 C C . ARG A 1 961 ? 5.435 -22.956 28.299 1.00 83.69 961 ARG A C 1
ATOM 7559 O O . ARG A 1 961 ? 4.543 -23.582 28.859 1.00 83.69 961 ARG A O 1
ATOM 7566 N N . MET A 1 962 ? 5.942 -23.303 27.132 1.00 83.69 962 MET A N 1
ATOM 7567 C CA . MET A 1 962 ? 5.702 -24.620 26.576 1.00 83.69 962 MET A CA 1
ATOM 7568 C C . MET A 1 962 ? 6.780 -25.572 27.050 1.00 83.69 962 MET A C 1
ATOM 7570 O O . MET A 1 962 ? 7.962 -25.232 26.979 1.00 83.69 962 MET A O 1
ATOM 7574 N N . GLN A 1 963 ? 6.375 -26.760 27.478 1.00 85.00 963 GLN A N 1
ATOM 7575 C CA . GLN A 1 963 ? 7.296 -27.861 27.720 1.00 85.00 963 GLN A CA 1
ATOM 7576 C C . GLN A 1 963 ? 7.402 -28.727 26.465 1.00 85.00 963 GLN A C 1
ATOM 7578 O O . GLN A 1 963 ? 6.428 -29.339 26.031 1.00 85.00 963 GLN A O 1
ATOM 7583 N N . ILE A 1 964 ? 8.596 -28.779 25.884 1.00 84.56 964 ILE A N 1
ATOM 7584 C CA . ILE A 1 964 ? 8.921 -29.643 24.750 1.00 84.56 964 ILE A CA 1
ATOM 7585 C C . ILE A 1 964 ? 9.806 -30.783 25.262 1.00 84.56 964 ILE A C 1
ATOM 7587 O O . ILE A 1 964 ? 10.726 -30.522 26.039 1.00 84.56 964 ILE A O 1
ATOM 7591 N N . PRO A 1 965 ? 9.567 -32.041 24.854 1.00 87.44 965 PRO A N 1
ATOM 7592 C CA . PRO A 1 965 ? 10.452 -33.147 25.203 1.00 87.44 965 PRO A CA 1
ATOM 7593 C C . PRO A 1 965 ? 11.920 -32.850 24.862 1.00 87.44 965 PRO A C 1
ATOM 7595 O O . PRO A 1 965 ? 12.220 -32.276 23.818 1.00 87.44 965 PRO A O 1
ATOM 7598 N N . SER A 1 966 ? 12.826 -33.247 25.753 1.00 88.25 966 SER A N 1
ATOM 7599 C CA . SER A 1 966 ? 14.276 -33.184 25.563 1.00 88.25 966 SER A CA 1
ATOM 7600 C C . SER A 1 966 ? 14.804 -34.622 25.482 1.00 88.25 966 SER A C 1
ATOM 7602 O O . SER A 1 966 ? 14.563 -35.383 26.423 1.00 88.25 966 SER A O 1
ATOM 7604 N N . PRO A 1 967 ? 15.470 -35.036 24.388 1.00 90.25 967 PRO A N 1
ATOM 7605 C CA . PRO A 1 967 ? 15.797 -34.254 23.193 1.00 90.25 967 PRO A CA 1
ATOM 7606 C C . PRO A 1 967 ? 14.593 -34.023 22.254 1.00 90.25 967 PRO A C 1
ATOM 7608 O O . PRO A 1 967 ? 13.737 -34.888 22.077 1.00 90.25 967 PRO A O 1
ATOM 7611 N N . ALA A 1 968 ? 14.579 -32.868 21.590 1.00 89.25 968 ALA A N 1
ATOM 7612 C CA . ALA A 1 968 ? 13.822 -32.612 20.374 1.00 89.25 968 ALA A CA 1
ATOM 7613 C C . ALA A 1 968 ? 14.684 -33.004 19.163 1.00 89.25 968 ALA A C 1
ATOM 7615 O O . ALA A 1 968 ? 15.674 -32.346 18.836 1.00 89.25 968 ALA A O 1
ATOM 7616 N N . GLU A 1 969 ? 14.320 -34.105 18.509 1.00 92.44 969 GLU A N 1
ATOM 7617 C CA . GLU A 1 969 ? 15.061 -34.644 17.365 1.00 92.44 969 GLU A CA 1
ATOM 7618 C C . GLU A 1 969 ? 14.956 -33.742 16.119 1.00 92.44 969 GLU A C 1
ATOM 7620 O O . GLU A 1 969 ? 13.965 -33.013 15.968 1.00 92.44 969 GLU A O 1
ATOM 7625 N N . PRO A 1 970 ? 15.918 -33.797 15.176 1.00 88.44 970 PRO A N 1
ATOM 7626 C CA . PRO A 1 970 ? 15.790 -33.113 13.895 1.00 88.44 970 PRO A CA 1
ATOM 7627 C C . PRO A 1 970 ? 14.469 -33.467 13.200 1.00 88.44 970 PRO A C 1
ATOM 7629 O O . PRO A 1 970 ? 14.037 -34.617 13.173 1.00 88.44 970 PRO A O 1
ATOM 7632 N N . MET A 1 971 ? 13.832 -32.463 12.609 1.00 82.44 971 MET A N 1
ATOM 7633 C CA . MET A 1 971 ? 12.511 -32.503 11.975 1.00 82.44 971 MET A CA 1
ATOM 7634 C C . MET A 1 971 ? 11.332 -32.794 12.911 1.00 82.44 971 MET A C 1
ATOM 7636 O O . MET A 1 971 ? 10.199 -32.856 12.426 1.00 82.44 971 MET A O 1
ATOM 7640 N N . SER A 1 972 ? 11.555 -32.927 14.223 1.00 86.88 972 SER A N 1
ATOM 7641 C CA . SER A 1 972 ? 10.460 -32.948 15.191 1.00 86.88 972 SER A CA 1
ATOM 7642 C C . SER A 1 972 ? 9.746 -31.596 15.233 1.00 86.88 972 SER A C 1
ATOM 7644 O O . SER A 1 972 ? 10.304 -30.547 14.883 1.00 86.88 972 SER A O 1
ATOM 7646 N N . GLU A 1 973 ? 8.475 -31.629 15.627 1.00 84.75 973 GLU A N 1
ATOM 7647 C CA . GLU A 1 973 ? 7.634 -30.441 15.716 1.00 84.75 973 GLU A CA 1
ATOM 7648 C C . GLU A 1 973 ? 7.023 -30.331 17.109 1.00 84.75 973 GLU A C 1
ATOM 7650 O O . GLU A 1 973 ? 6.523 -31.312 17.662 1.00 84.75 973 GLU A O 1
ATOM 7655 N N . ALA A 1 974 ? 7.042 -29.118 17.651 1.00 83.19 974 ALA A N 1
ATOM 7656 C CA . ALA A 1 974 ? 6.296 -28.749 18.840 1.00 83.19 974 ALA A CA 1
ATOM 7657 C C . ALA A 1 974 ? 5.227 -27.727 18.480 1.00 83.19 974 ALA A C 1
ATOM 7659 O O . ALA A 1 974 ? 5.444 -26.839 17.651 1.00 83.19 974 ALA A O 1
ATOM 7660 N N . THR A 1 975 ? 4.069 -27.865 19.111 1.00 85.00 975 THR A N 1
ATOM 7661 C CA . THR A 1 975 ? 2.861 -27.138 18.744 1.00 85.00 975 THR A CA 1
ATOM 7662 C C . THR A 1 975 ? 2.184 -26.568 19.973 1.00 85.00 975 THR A C 1
ATOM 7664 O O . THR A 1 975 ? 2.060 -27.283 20.966 1.00 85.00 975 THR A O 1
ATOM 7667 N N . TRP A 1 976 ? 1.698 -25.333 19.896 1.00 85.94 976 TRP A N 1
ATOM 7668 C CA . TRP A 1 976 ? 0.822 -24.769 20.916 1.00 85.94 976 TRP A CA 1
ATOM 7669 C C . TRP A 1 976 ? -0.396 -24.100 20.321 1.00 85.94 976 TRP A C 1
ATOM 7671 O O . TRP A 1 976 ? -0.372 -23.604 19.194 1.00 85.94 976 TRP A O 1
ATOM 7681 N N . ASP A 1 977 ? -1.435 -24.055 21.141 1.00 88.19 977 ASP A N 1
ATOM 7682 C CA . ASP A 1 977 ? -2.667 -23.345 20.876 1.00 88.19 977 ASP A CA 1
ATOM 7683 C C . ASP A 1 977 ? -3.202 -22.800 22.200 1.00 88.19 977 ASP A C 1
ATOM 7685 O O . ASP A 1 977 ? -3.429 -23.546 23.158 1.00 88.19 977 ASP A O 1
ATOM 7689 N N . VAL A 1 978 ? -3.323 -21.480 22.283 1.00 89.62 978 VAL A N 1
ATOM 7690 C CA . VAL A 1 978 ? -3.753 -20.769 23.487 1.00 89.62 978 VAL A CA 1
ATOM 7691 C C . VAL A 1 978 ? -4.629 -19.588 23.108 1.00 89.62 978 VAL A C 1
ATOM 7693 O O . VAL A 1 978 ? -4.479 -19.004 22.035 1.00 89.62 978 VAL A O 1
ATOM 7696 N N . VAL A 1 979 ? -5.530 -19.202 24.003 1.00 89.06 979 VAL A N 1
ATOM 7697 C CA . VAL A 1 979 ? -6.368 -18.016 23.828 1.00 89.06 979 VAL A CA 1
ATOM 7698 C C . VAL A 1 979 ? -6.066 -17.029 24.936 1.00 89.06 979 VAL A C 1
ATOM 7700 O O . VAL A 1 979 ? -6.308 -17.315 26.100 1.00 89.06 979 VAL A O 1
ATOM 7703 N N . PHE A 1 980 ? -5.535 -15.871 24.568 1.00 88.25 980 PHE A N 1
ATOM 7704 C CA . PHE A 1 980 ? -5.363 -14.742 25.466 1.00 88.25 980 PHE A CA 1
ATOM 7705 C C . PHE A 1 980 ? -6.659 -13.949 25.535 1.00 88.25 980 PHE A C 1
ATOM 7707 O O . PHE A 1 980 ? -7.269 -13.656 24.509 1.00 88.25 980 PHE A O 1
ATOM 7714 N N . VAL A 1 981 ? -7.052 -13.576 26.741 1.00 86.56 981 VAL A N 1
ATOM 7715 C CA . VAL A 1 981 ? -8.201 -12.723 27.018 1.00 86.56 981 VAL A CA 1
ATOM 7716 C C . VAL A 1 981 ? -7.673 -11.517 27.776 1.00 86.56 981 VAL A C 1
ATOM 7718 O O . VAL A 1 981 ? -6.958 -11.673 28.755 1.00 86.56 981 VAL A O 1
ATOM 7721 N N . SER A 1 982 ? -7.997 -10.306 27.347 1.00 81.81 982 SER A N 1
ATOM 7722 C CA . SER A 1 982 ? -7.720 -9.099 28.128 1.00 81.81 982 SER A CA 1
ATOM 7723 C C . SER A 1 982 ? -9.004 -8.298 28.279 1.00 81.81 982 SER A C 1
ATOM 7725 O O . SER A 1 982 ? -9.648 -7.971 27.272 1.00 81.81 982 SER A O 1
ATOM 7727 N N . GLY A 1 983 ? -9.367 -8.000 29.527 1.00 68.06 983 GLY A N 1
ATOM 7728 C CA . GLY A 1 983 ? -10.537 -7.191 29.851 1.00 68.06 983 GLY A CA 1
ATOM 7729 C C . GLY A 1 983 ? -10.394 -5.752 29.358 1.00 68.06 983 GLY A C 1
ATOM 7730 O O . GLY A 1 983 ? -9.290 -5.252 29.125 1.00 68.06 983 GLY A O 1
ATOM 7731 N N . THR A 1 984 ? -11.524 -5.073 29.180 1.00 63.28 984 THR A N 1
ATOM 7732 C CA . THR A 1 984 ? -11.545 -3.619 28.974 1.00 63.28 984 THR A CA 1
ATOM 7733 C C . THR A 1 984 ? -11.685 -2.932 30.331 1.00 63.28 984 THR A C 1
ATOM 7735 O O . THR A 1 984 ? -12.606 -3.281 31.061 1.00 63.28 984 THR A O 1
ATOM 7738 N N . PRO A 1 985 ? -10.895 -1.900 30.675 1.00 55.25 985 PRO A N 1
ATOM 7739 C CA . PRO A 1 985 ? -11.062 -1.175 31.941 1.00 55.25 985 PRO A CA 1
ATOM 7740 C C . PRO A 1 985 ? -12.402 -0.438 32.124 1.00 55.25 985 PRO A C 1
ATOM 7742 O O . PRO A 1 985 ? -12.553 0.324 33.074 1.00 55.25 985 PRO A O 1
ATOM 7745 N N . ALA A 1 986 ? -13.349 -0.586 31.193 1.00 53.84 986 ALA A N 1
ATOM 7746 C CA . ALA A 1 986 ? -14.714 -0.083 31.305 1.00 53.84 986 ALA A CA 1
ATOM 7747 C C . ALA A 1 986 ? -15.668 -1.060 32.019 1.00 53.84 986 ALA A C 1
ATOM 7749 O O . ALA A 1 986 ? -16.779 -0.663 32.358 1.00 53.84 986 ALA A O 1
ATOM 7750 N N . THR A 1 987 ? -15.261 -2.309 32.250 1.00 56.91 987 THR A N 1
ATOM 7751 C CA . THR A 1 987 ? -16.091 -3.322 32.908 1.00 56.91 987 THR A CA 1
ATOM 7752 C C . THR A 1 987 ? -15.491 -3.701 34.254 1.00 56.91 987 THR A C 1
ATOM 7754 O O . THR A 1 987 ? -14.405 -4.273 34.297 1.00 56.91 987 THR A O 1
ATOM 7757 N N . SER A 1 988 ? -16.206 -3.392 35.335 1.00 54.97 988 SER A N 1
ATOM 7758 C CA . SER A 1 988 ? -16.000 -4.033 36.636 1.00 54.97 988 SER A CA 1
ATOM 7759 C C . SER A 1 988 ? -16.363 -5.521 36.521 1.00 54.97 988 SER A C 1
ATOM 7761 O O . SER A 1 988 ? -17.403 -5.804 35.927 1.00 54.97 988 SER A O 1
ATOM 7763 N N . ASN A 1 989 ? -15.550 -6.433 37.069 1.00 71.06 989 ASN A N 1
ATOM 7764 C CA . ASN A 1 989 ? -15.621 -7.915 36.967 1.00 71.06 989 ASN A CA 1
ATOM 7765 C C . ASN A 1 989 ? -14.965 -8.572 35.731 1.00 71.06 989 ASN A C 1
ATOM 7767 O O . ASN A 1 989 ? -15.619 -9.227 34.912 1.00 71.06 989 ASN A O 1
ATOM 7771 N N . SER A 1 990 ? -13.635 -8.542 35.652 1.00 71.06 990 SER A N 1
ATOM 7772 C CA . SER A 1 990 ? -12.876 -9.298 34.639 1.00 71.06 990 SER A CA 1
ATOM 7773 C C . SER A 1 990 ? -13.046 -10.821 34.756 1.00 71.06 990 SER A C 1
ATOM 7775 O O . SER A 1 990 ? -12.953 -11.526 33.750 1.00 71.06 990 SER A O 1
ATOM 7777 N N . ASN A 1 991 ? -13.336 -11.344 35.956 1.00 80.38 991 ASN A N 1
ATOM 7778 C CA . ASN A 1 991 ? -13.637 -12.769 36.142 1.00 80.38 991 ASN A CA 1
ATOM 7779 C C . ASN A 1 991 ? -14.924 -13.173 35.397 1.00 80.38 991 ASN A C 1
ATOM 7781 O O . ASN A 1 991 ? -14.938 -14.163 34.670 1.00 80.38 991 ASN A O 1
ATOM 7785 N N . GLU A 1 992 ? -15.982 -12.358 35.472 1.00 84.25 992 GLU A N 1
ATOM 7786 C CA . GLU A 1 992 ? -17.227 -12.625 34.739 1.00 84.25 992 GLU A CA 1
ATOM 7787 C C . GLU A 1 992 ? -17.015 -12.596 33.225 1.00 84.25 992 GLU A C 1
ATOM 7789 O O . GLU A 1 992 ? -17.521 -13.469 32.528 1.00 84.25 992 GLU A O 1
ATOM 7794 N N . GLN A 1 993 ? -16.208 -11.661 32.711 1.00 84.19 993 GLN A N 1
ATOM 7795 C CA . GLN A 1 993 ? -15.852 -11.649 31.289 1.00 84.19 993 GLN A CA 1
ATOM 7796 C C . GLN A 1 993 ? -15.070 -12.895 30.876 1.00 84.19 993 GLN A C 1
ATOM 7798 O O . GLN A 1 993 ? -15.332 -13.463 29.815 1.00 84.19 993 GLN A O 1
ATOM 7803 N N . MET A 1 994 ? -14.118 -13.336 31.702 1.00 88.88 994 MET A N 1
ATOM 7804 C CA . MET A 1 994 ? -13.377 -14.567 31.448 1.00 88.88 994 MET A CA 1
ATOM 7805 C C . MET A 1 994 ? -14.309 -15.779 31.431 1.00 88.88 994 MET A C 1
ATOM 7807 O O . MET A 1 994 ? -14.190 -16.623 30.546 1.00 88.88 994 MET A O 1
ATOM 7811 N N . LEU A 1 995 ? -15.260 -15.851 32.363 1.00 88.75 995 LEU A N 1
ATOM 7812 C CA . LEU A 1 995 ? -16.277 -16.899 32.412 1.00 88.75 995 LEU A CA 1
ATOM 7813 C C . LEU A 1 995 ? -17.223 -16.841 31.210 1.00 88.75 995 LEU A C 1
ATOM 7815 O O . LEU A 1 995 ? -17.517 -17.886 30.633 1.00 88.75 995 LEU A O 1
ATOM 7819 N N . ASP A 1 996 ? -17.655 -15.653 30.790 1.00 89.81 996 ASP A N 1
ATOM 7820 C CA . ASP A 1 996 ? -18.488 -15.471 29.601 1.00 89.81 996 ASP A CA 1
ATOM 7821 C C . ASP A 1 996 ? -17.720 -15.893 28.334 1.00 89.81 996 ASP A C 1
ATOM 7823 O O . ASP A 1 996 ? -18.299 -16.527 27.453 1.00 89.81 996 ASP A O 1
ATOM 7827 N N . VAL A 1 997 ? -16.408 -15.636 28.239 1.00 90.56 997 VAL A N 1
ATOM 7828 C CA . VAL A 1 997 ? -15.572 -16.174 27.150 1.00 90.56 997 VAL A CA 1
ATOM 7829 C C . VAL A 1 997 ? -15.443 -17.693 27.275 1.00 90.56 997 VAL A C 1
ATOM 7831 O O . VAL A 1 997 ? -15.696 -18.413 26.313 1.00 90.56 997 VAL A O 1
ATOM 7834 N N . TRP A 1 998 ? -15.085 -18.205 28.450 1.00 91.88 998 TRP A N 1
ATOM 7835 C CA . TRP A 1 998 ? -14.814 -19.622 28.684 1.00 91.88 998 TRP A CA 1
ATOM 7836 C C . TRP A 1 998 ? -16.057 -20.506 28.469 1.00 91.88 998 TRP A C 1
ATOM 7838 O O . TRP A 1 998 ? -16.023 -21.467 27.701 1.00 91.88 998 TRP A O 1
ATOM 7848 N N . GLN A 1 999 ? -17.185 -20.170 29.091 1.00 91.62 999 GLN A N 1
ATOM 7849 C CA . GLN A 1 999 ? -18.442 -20.915 28.971 1.00 91.62 999 GLN A CA 1
ATOM 7850 C C . GLN A 1 999 ? -19.217 -20.517 27.717 1.00 91.62 999 GLN A C 1
ATOM 7852 O O . GLN A 1 999 ? -19.687 -21.372 26.962 1.00 91.62 999 GLN A O 1
ATOM 7857 N N . GLY A 1 1000 ? -19.336 -19.213 27.472 1.00 90.50 1000 GLY A N 1
ATOM 7858 C CA . GLY A 1 1000 ? -20.156 -18.682 26.391 1.00 90.50 1000 GLY A CA 1
ATOM 7859 C C . GLY A 1 1000 ? -19.598 -18.954 25.004 1.00 90.50 1000 GLY A C 1
ATOM 7860 O O . GLY A 1 1000 ? -20.383 -19.068 24.066 1.00 90.50 1000 GLY A O 1
ATOM 7861 N N . MET A 1 1001 ? -18.282 -19.154 24.889 1.00 92.00 1001 MET A N 1
ATOM 7862 C CA . MET A 1 1001 ? -17.625 -19.585 23.653 1.00 92.00 1001 MET A CA 1
ATOM 7863 C C . MET A 1 1001 ? -17.271 -21.081 23.653 1.00 92.00 1001 MET A C 1
ATOM 7865 O O . MET A 1 1001 ? -16.518 -21.522 22.796 1.00 92.00 1001 MET A O 1
ATOM 7869 N N . GLY A 1 1002 ? -17.789 -21.882 24.590 1.00 91.31 1002 GLY A N 1
ATOM 7870 C CA . GLY A 1 1002 ? -17.716 -23.348 24.526 1.00 91.31 1002 GLY A CA 1
ATOM 7871 C C . GLY A 1 1002 ? -16.412 -24.001 24.999 1.00 91.31 1002 GLY A C 1
ATOM 7872 O O . GLY A 1 1002 ? -16.246 -25.203 24.848 1.00 91.31 1002 GLY A O 1
ATOM 7873 N N . PHE A 1 1003 ? -15.469 -23.300 25.625 1.00 89.25 1003 PHE A N 1
ATOM 7874 C CA . PHE A 1 1003 ? -14.281 -23.975 26.178 1.00 89.25 1003 PHE A CA 1
ATOM 7875 C C . PHE A 1 1003 ? -14.621 -24.948 27.322 1.00 89.25 1003 PHE A C 1
ATOM 7877 O O . PHE A 1 1003 ? -13.917 -25.937 27.511 1.00 89.25 1003 PHE A O 1
ATOM 7884 N N . ALA A 1 1004 ? -15.732 -24.708 28.026 1.00 87.44 1004 ALA A N 1
ATOM 7885 C CA . ALA A 1 1004 ? -16.300 -25.607 29.033 1.00 87.44 1004 ALA A CA 1
ATOM 7886 C C . ALA A 1 1004 ? -17.213 -26.716 28.450 1.00 87.44 1004 ALA A C 1
ATOM 7888 O O . ALA A 1 1004 ? -17.900 -27.404 29.205 1.00 87.44 1004 ALA A O 1
ATOM 7889 N N . GLY A 1 1005 ? -17.275 -26.878 27.121 1.00 88.31 1005 GLY A N 1
ATOM 7890 C CA . GLY A 1 1005 ? -18.148 -27.846 26.445 1.00 88.31 1005 GLY A CA 1
ATOM 7891 C C . GLY A 1 1005 ? -19.053 -27.198 25.395 1.00 88.31 1005 GLY A C 1
ATOM 7892 O O . GLY A 1 1005 ? -18.591 -26.493 24.505 1.00 88.31 1005 GLY A O 1
ATOM 7893 N N . LYS A 1 1006 ? -20.365 -27.450 25.444 1.00 89.25 1006 LYS A N 1
ATOM 7894 C CA . LYS A 1 1006 ? -21.292 -26.765 24.529 1.00 89.25 1006 LYS A CA 1
ATOM 7895 C C . LYS A 1 1006 ? -21.363 -25.270 24.904 1.00 89.25 1006 LYS A C 1
ATOM 7897 O O . LYS A 1 1006 ? -21.518 -24.987 26.093 1.00 89.25 1006 LYS A O 1
ATOM 7902 N N . PRO A 1 1007 ? -21.281 -24.325 23.946 1.00 91.31 1007 PRO A N 1
ATOM 7903 C CA . PRO A 1 1007 ? -21.434 -22.904 24.242 1.00 91.31 1007 PRO A CA 1
ATOM 7904 C C . PRO A 1 1007 ? -22.739 -22.612 24.983 1.00 91.31 1007 PRO A C 1
ATOM 7906 O O . PRO A 1 1007 ? -23.801 -23.114 24.611 1.00 91.31 1007 PRO A O 1
ATOM 7909 N N . THR A 1 1008 ? -22.667 -21.792 26.028 1.00 91.38 1008 THR A N 1
ATOM 7910 C CA . THR A 1 1008 ? -23.840 -21.463 26.852 1.00 91.38 1008 THR A CA 1
ATOM 7911 C C . THR A 1 1008 ? -24.611 -20.243 26.361 1.00 91.38 1008 THR A C 1
ATOM 7913 O O . THR A 1 1008 ? -25.756 -20.068 26.775 1.00 91.38 1008 THR A O 1
ATOM 7916 N N . LEU A 1 1009 ? -24.020 -19.410 25.493 1.00 92.69 1009 LEU A N 1
ATOM 7917 C CA . LEU A 1 1009 ? -24.599 -18.134 25.045 1.00 92.69 1009 LEU A CA 1
ATOM 7918 C C . LEU A 1 1009 ? -25.229 -18.178 23.645 1.00 92.69 1009 LEU A C 1
ATOM 7920 O O . LEU A 1 1009 ? -26.008 -17.285 23.299 1.00 92.69 1009 LEU A O 1
ATOM 7924 N N . TYR A 1 1010 ? -24.935 -19.208 22.850 1.00 95.25 1010 TYR A N 1
ATOM 7925 C CA . TYR A 1 1010 ? -25.527 -19.391 21.529 1.00 95.25 1010 TYR A CA 1
ATOM 7926 C C . TYR A 1 1010 ? -25.693 -20.871 21.166 1.00 95.25 1010 TYR A C 1
ATOM 7928 O O . TYR A 1 1010 ? -24.973 -21.740 21.653 1.00 95.25 1010 TYR A O 1
ATOM 7936 N N . ASP A 1 1011 ? -26.641 -21.146 20.276 1.00 95.38 1011 ASP A N 1
ATOM 7937 C CA . ASP A 1 1011 ? -26.892 -22.448 19.667 1.00 95.38 1011 ASP A CA 1
ATOM 7938 C C . ASP A 1 1011 ? -26.875 -22.309 18.144 1.00 95.38 1011 ASP A C 1
ATOM 7940 O O . ASP A 1 1011 ? -27.257 -21.271 17.593 1.00 95.38 1011 ASP A O 1
ATOM 7944 N N . VAL A 1 1012 ? -26.416 -23.354 17.456 1.00 96.62 1012 VAL A N 1
ATOM 7945 C CA . VAL A 1 1012 ? -26.312 -23.364 15.994 1.00 96.62 1012 VAL A CA 1
ATOM 7946 C C . VAL A 1 1012 ? -27.178 -24.483 15.448 1.00 96.62 1012 VAL A C 1
ATOM 7948 O O . VAL A 1 1012 ? -26.976 -25.654 15.758 1.00 96.62 1012 VAL A O 1
ATOM 7951 N N . GLN A 1 1013 ? -28.132 -24.107 14.603 1.00 97.38 1013 GLN A N 1
ATOM 7952 C CA . GLN A 1 1013 ? -29.124 -24.997 14.012 1.00 97.38 1013 GLN A CA 1
ATOM 7953 C C . GLN A 1 1013 ? -28.833 -25.124 12.511 1.00 97.38 1013 GLN A C 1
ATOM 7955 O O . GLN A 1 1013 ? -29.345 -24.317 11.722 1.00 97.38 1013 GLN A O 1
ATOM 7960 N N . PRO A 1 1014 ? -27.968 -26.072 12.099 1.00 97.56 1014 PRO A N 1
ATOM 7961 C CA . PRO A 1 1014 ? -27.622 -26.257 10.696 1.00 97.56 1014 PRO A CA 1
ATOM 7962 C C . PRO A 1 1014 ? -28.839 -26.723 9.890 1.00 97.56 1014 PRO A C 1
ATOM 7964 O O . PRO A 1 1014 ? -29.616 -27.568 10.327 1.00 97.56 1014 PRO A O 1
ATOM 7967 N N . ARG A 1 1015 ? -28.980 -26.175 8.685 1.00 97.50 1015 ARG A N 1
ATOM 7968 C CA . ARG A 1 1015 ? -29.923 -26.612 7.643 1.00 97.50 1015 ARG A CA 1
ATOM 7969 C C . ARG A 1 1015 ? -29.184 -27.191 6.439 1.00 97.50 1015 ARG A C 1
ATOM 7971 O O . ARG A 1 1015 ? -29.670 -28.130 5.826 1.00 97.50 1015 ARG A O 1
ATOM 7978 N N . VAL A 1 1016 ? -28.022 -26.619 6.122 1.00 97.31 1016 VAL A N 1
ATOM 7979 C CA . VAL A 1 1016 ? -27.082 -27.073 5.089 1.00 97.31 1016 VAL A CA 1
ATOM 7980 C C . VAL A 1 1016 ? -25.677 -27.015 5.679 1.00 97.31 1016 VAL A C 1
ATOM 7982 O O . VAL A 1 1016 ? -25.351 -26.077 6.408 1.00 97.31 1016 VAL A O 1
ATOM 7985 N N . GLY A 1 1017 ? -24.842 -28.000 5.356 1.00 97.19 1017 GLY A N 1
ATOM 7986 C CA . GLY A 1 1017 ? -23.537 -28.159 5.990 1.00 97.19 1017 GLY A CA 1
ATOM 7987 C C . GLY A 1 1017 ? -23.661 -28.732 7.400 1.00 97.19 1017 GLY A C 1
ATOM 7988 O O . GLY A 1 1017 ? -24.715 -29.228 7.804 1.00 97.19 1017 GLY A O 1
ATOM 7989 N N . ARG A 1 1018 ? -22.567 -28.694 8.161 1.00 97.50 1018 ARG A N 1
ATOM 7990 C CA . ARG A 1 1018 ? -22.560 -29.159 9.556 1.00 97.50 1018 ARG A CA 1
ATOM 7991 C C . ARG A 1 1018 ? -21.656 -28.311 10.434 1.00 97.50 1018 ARG A C 1
ATOM 7993 O O . ARG A 1 1018 ? -20.692 -27.719 9.960 1.00 97.50 1018 ARG A O 1
ATOM 8000 N N . VAL A 1 1019 ? -21.950 -28.316 11.727 1.00 96.88 1019 VAL A N 1
ATOM 8001 C CA . VAL A 1 1019 ? -21.062 -27.781 12.760 1.00 96.88 1019 VAL A CA 1
ATOM 8002 C C . VAL A 1 1019 ? -19.998 -28.837 13.064 1.00 96.88 1019 VAL A C 1
ATOM 8004 O O . VAL A 1 1019 ? -20.342 -29.984 13.344 1.00 96.88 1019 VAL A O 1
ATOM 8007 N N . ILE A 1 1020 ? -18.723 -28.470 12.958 1.00 94.56 1020 ILE A N 1
ATOM 8008 C CA . ILE A 1 1020 ? -17.578 -29.323 13.312 1.00 94.56 1020 ILE A CA 1
ATOM 8009 C C . ILE A 1 1020 ? -17.204 -29.097 14.776 1.00 94.56 1020 ILE A C 1
ATOM 8011 O O . ILE A 1 1020 ? -17.070 -30.049 15.538 1.00 94.56 1020 ILE A O 1
ATOM 8015 N N . ASP A 1 1021 ? -17.031 -27.831 15.152 1.00 92.06 1021 ASP A N 1
ATOM 8016 C CA . ASP A 1 1021 ? -16.622 -27.413 16.489 1.00 92.06 1021 ASP A CA 1
ATOM 8017 C C . ASP A 1 1021 ? -17.299 -26.079 16.822 1.00 92.06 1021 ASP A C 1
ATOM 8019 O O . ASP A 1 1021 ? -17.617 -25.290 15.932 1.00 92.06 1021 ASP A O 1
ATOM 8023 N N . GLN A 1 1022 ? -17.535 -25.829 18.103 1.00 93.44 1022 GLN A N 1
ATOM 8024 C CA . GLN A 1 1022 ? -18.053 -24.553 18.603 1.00 93.44 1022 GLN A CA 1
ATOM 8025 C C . GLN A 1 1022 ? -17.145 -23.937 19.673 1.00 93.44 1022 GLN A C 1
ATOM 8027 O O . GLN A 1 1022 ? -17.503 -22.926 20.277 1.00 93.44 1022 GLN A O 1
ATOM 8032 N N . ARG A 1 1023 ? -15.983 -24.550 19.933 1.00 88.00 1023 ARG A N 1
ATOM 8033 C CA . ARG A 1 1023 ? -15.003 -24.078 20.909 1.00 88.00 1023 ARG A CA 1
ATOM 8034 C C . ARG A 1 1023 ? -14.240 -22.893 20.343 1.00 88.00 1023 ARG A C 1
ATOM 8036 O O . ARG A 1 1023 ? -13.376 -23.043 19.479 1.00 88.00 1023 ARG A O 1
ATOM 8043 N N . PHE A 1 1024 ? -14.544 -21.719 20.879 1.00 87.31 1024 PHE A N 1
ATOM 8044 C CA . PHE A 1 1024 ? -14.066 -20.403 20.474 1.00 87.31 1024 PHE A CA 1
ATOM 8045 C C . PHE A 1 1024 ? -14.483 -19.995 19.068 1.00 87.31 1024 PHE A C 1
ATOM 8047 O O . PHE A 1 1024 ? -15.281 -19.077 18.897 1.00 87.31 1024 PHE A O 1
ATOM 8054 N N . PHE A 1 1025 ? -13.944 -20.701 18.079 1.00 88.62 1025 PHE A N 1
ATOM 8055 C CA . PHE A 1 1025 ? -14.365 -20.608 16.701 1.00 88.62 1025 PHE A CA 1
ATOM 8056 C C . PHE A 1 1025 ? -15.577 -21.493 16.489 1.00 88.62 1025 PHE A C 1
ATOM 8058 O O . PHE A 1 1025 ? -15.536 -22.698 16.749 1.00 88.62 1025 PHE A O 1
ATOM 8065 N N . LEU A 1 1026 ? -16.624 -20.911 15.917 1.00 93.12 1026 LEU A N 1
ATOM 8066 C CA . LEU A 1 1026 ? -17.626 -21.711 15.243 1.00 93.12 1026 LEU A CA 1
ATOM 8067 C C . LEU A 1 1026 ? -16.986 -22.274 13.970 1.00 93.12 1026 LEU A C 1
ATOM 8069 O O . LEU A 1 1026 ? -16.825 -21.568 12.979 1.00 93.12 1026 LEU A O 1
ATOM 8073 N N . THR A 1 1027 ? -16.584 -23.539 14.017 1.00 93.25 1027 THR A N 1
ATOM 8074 C CA . THR A 1 1027 ? -15.995 -24.243 12.878 1.00 93.25 1027 THR A CA 1
ATOM 8075 C C . THR A 1 1027 ? -17.094 -24.998 12.148 1.00 93.25 1027 THR A C 1
ATOM 8077 O O . THR A 1 1027 ? -17.775 -25.854 12.713 1.00 93.25 1027 THR A O 1
ATOM 8080 N N . LEU A 1 1028 ? -17.275 -24.665 10.880 1.00 95.31 1028 LEU A N 1
ATOM 8081 C CA . LEU A 1 1028 ? -18.323 -25.153 10.000 1.00 95.31 1028 LEU A CA 1
ATOM 8082 C C . LEU A 1 1028 ? -17.697 -25.987 8.885 1.00 95.31 1028 LEU A C 1
ATOM 8084 O O . LEU A 1 1028 ? -16.607 -25.684 8.415 1.00 95.31 1028 LEU A O 1
ATOM 8088 N N . ALA A 1 1029 ? -18.409 -27.004 8.417 1.00 95.50 1029 ALA A N 1
ATOM 8089 C CA . ALA A 1 1029 ? -18.134 -27.647 7.137 1.00 95.50 1029 ALA A CA 1
ATOM 8090 C C . ALA A 1 1029 ? -19.214 -27.238 6.142 1.00 95.50 1029 ALA A C 1
ATOM 8092 O O . ALA A 1 1029 ? -20.407 -27.457 6.390 1.00 95.50 1029 ALA A O 1
ATOM 8093 N N . ALA A 1 1030 ? -18.785 -26.692 5.009 1.00 96.56 1030 ALA A N 1
ATOM 8094 C CA . ALA A 1 1030 ? -19.646 -26.453 3.870 1.00 96.56 1030 ALA A CA 1
ATOM 8095 C C . ALA A 1 1030 ? -20.182 -27.783 3.308 1.00 96.56 1030 ALA A C 1
ATOM 8097 O O . ALA A 1 1030 ? -19.443 -28.759 3.166 1.00 96.56 1030 ALA A O 1
ATOM 8098 N N . ALA A 1 1031 ? -21.461 -27.813 2.942 1.00 96.56 1031 ALA A N 1
ATOM 8099 C CA . ALA A 1 1031 ? -22.018 -28.807 2.033 1.00 96.56 1031 ALA A CA 1
ATOM 8100 C C . ALA A 1 1031 ? -22.344 -28.105 0.715 1.00 96.56 1031 ALA A C 1
ATOM 8102 O O . ALA A 1 1031 ? -22.993 -27.063 0.712 1.00 96.56 1031 ALA A O 1
ATOM 8103 N N . ASN A 1 1032 ? -21.862 -28.653 -0.405 1.00 94.38 1032 ASN A N 1
ATOM 8104 C CA . ASN A 1 1032 ? -22.103 -28.090 -1.738 1.00 94.38 1032 ASN A CA 1
ATOM 8105 C C . ASN A 1 1032 ? -21.808 -26.578 -1.827 1.00 94.38 1032 ASN A C 1
ATOM 8107 O O . ASN A 1 1032 ? -22.605 -25.807 -2.361 1.00 94.38 1032 ASN A O 1
ATOM 8111 N N . GLY A 1 1033 ? -20.655 -26.170 -1.287 1.00 93.88 1033 GLY A N 1
ATOM 8112 C CA . GLY A 1 1033 ? -20.136 -24.804 -1.368 1.00 93.88 1033 GLY A CA 1
ATOM 8113 C C . GLY A 1 1033 ? -20.476 -23.890 -0.196 1.00 93.88 1033 GLY A C 1
ATOM 8114 O O . GLY A 1 1033 ? -19.830 -22.856 -0.073 1.00 93.88 1033 GLY A O 1
ATOM 8115 N N . GLY A 1 1034 ? -21.401 -24.247 0.701 1.00 96.69 1034 GLY A N 1
ATOM 8116 C CA . GLY A 1 1034 ? -21.664 -23.393 1.859 1.00 96.69 1034 GLY A CA 1
ATOM 8117 C C . GLY A 1 1034 ? -22.326 -24.056 3.056 1.00 96.69 1034 GLY A C 1
ATOM 8118 O O . GLY A 1 1034 ? -22.646 -25.242 3.075 1.00 96.69 1034 GLY A O 1
ATOM 8119 N N . PHE A 1 1035 ? -22.482 -23.256 4.097 1.00 98.00 1035 PHE A N 1
ATOM 8120 C CA . PHE A 1 1035 ? -23.227 -23.549 5.305 1.00 98.00 1035 PHE A CA 1
ATOM 8121 C C . PHE A 1 1035 ? -24.445 -22.632 5.356 1.00 98.00 1035 PHE A C 1
ATOM 8123 O O . PHE A 1 1035 ? -24.336 -21.426 5.129 1.00 98.00 1035 PHE A O 1
ATOM 8130 N N . ARG A 1 1036 ? -25.593 -23.192 5.733 1.00 97.06 1036 ARG A N 1
ATOM 8131 C CA . ARG A 1 1036 ? -26.785 -22.423 6.090 1.00 97.06 1036 ARG A CA 1
ATOM 8132 C C . ARG A 1 1036 ? -27.291 -22.903 7.430 1.00 97.06 1036 ARG A C 1
ATOM 8134 O O . ARG A 1 1036 ? -27.480 -24.102 7.627 1.00 97.06 1036 ARG A O 1
ATOM 8141 N N . GLY A 1 1037 ? -27.610 -21.975 8.316 1.00 96.50 1037 GLY A N 1
ATOM 8142 C CA . GLY A 1 1037 ? -28.186 -22.319 9.604 1.00 96.50 1037 GLY A CA 1
ATOM 8143 C C . GLY A 1 1037 ? -28.663 -21.101 10.365 1.00 96.50 1037 GLY A C 1
ATOM 8144 O O . GLY A 1 1037 ? -28.406 -19.966 9.969 1.00 96.50 1037 GLY A O 1
ATOM 8145 N N . ARG A 1 1038 ? -29.351 -21.365 11.477 1.00 96.12 1038 ARG A N 1
ATOM 8146 C CA . ARG A 1 1038 ? -29.716 -20.325 12.437 1.00 96.12 1038 ARG A CA 1
ATOM 8147 C C . ARG A 1 1038 ? -28.702 -20.282 13.572 1.00 96.12 1038 ARG A C 1
ATOM 8149 O O . ARG A 1 1038 ? -28.430 -21.322 14.166 1.00 96.12 1038 ARG A O 1
ATOM 8156 N N . ILE A 1 1039 ? -28.186 -19.100 13.889 1.00 94.69 1039 ILE A N 1
ATOM 8157 C CA . ILE A 1 1039 ? -27.367 -18.846 15.078 1.00 94.69 1039 ILE A CA 1
ATOM 8158 C C . ILE A 1 1039 ? -28.231 -18.086 16.075 1.00 94.69 1039 ILE A C 1
ATOM 8160 O O . ILE A 1 1039 ? -28.497 -16.899 15.907 1.00 94.69 1039 ILE A O 1
ATOM 8164 N N . VAL A 1 1040 ? -28.721 -18.795 17.087 1.00 93.50 1040 VAL A N 1
ATOM 8165 C CA . VAL A 1 1040 ? -29.711 -18.274 18.032 1.00 93.50 1040 VAL A CA 1
ATOM 8166 C C . VAL A 1 1040 ? -29.043 -18.064 19.378 1.00 93.50 1040 VAL A C 1
ATOM 8168 O O . VAL A 1 1040 ? -28.341 -18.944 19.871 1.00 93.50 1040 VAL A O 1
ATOM 8171 N N . LYS A 1 1041 ? -29.283 -16.915 20.006 1.00 91.88 1041 LYS A N 1
ATOM 8172 C CA . LYS A 1 1041 ? -28.878 -16.711 21.395 1.00 91.88 1041 LYS A CA 1
ATOM 8173 C C . LYS A 1 1041 ? -29.675 -17.632 22.308 1.00 91.88 1041 LYS A C 1
ATOM 8175 O O . LYS A 1 1041 ? -30.900 -17.679 22.239 1.00 91.88 1041 LYS A O 1
ATOM 8180 N N . THR A 1 1042 ? -28.984 -18.330 23.193 1.00 92.06 1042 THR A N 1
ATOM 8181 C CA . THR A 1 1042 ? -29.609 -19.187 24.215 1.00 92.06 1042 THR A CA 1
ATOM 8182 C C . THR A 1 1042 ? -29.940 -18.414 25.487 1.00 92.06 1042 THR A C 1
ATOM 8184 O O . THR A 1 1042 ? -30.685 -18.906 26.331 1.00 92.06 1042 THR A O 1
ATOM 8187 N N . THR A 1 1043 ? -29.404 -17.199 25.632 1.00 89.81 1043 THR A N 1
ATOM 8188 C CA . THR A 1 1043 ? -29.636 -16.313 26.778 1.00 89.81 1043 THR A CA 1
ATOM 8189 C C . THR A 1 1043 ? -29.873 -14.874 26.312 1.00 89.81 1043 THR A C 1
ATOM 8191 O O . THR A 1 1043 ? -29.613 -14.531 25.160 1.00 89.81 1043 THR A O 1
ATOM 8194 N N . GLY A 1 1044 ? -30.343 -14.005 27.212 1.00 87.94 1044 GLY A N 1
ATOM 8195 C CA . GLY A 1 1044 ? -30.426 -12.563 26.949 1.00 87.94 1044 GLY A CA 1
ATOM 8196 C C . GLY A 1 1044 ? -29.073 -11.837 26.991 1.00 87.94 1044 GLY A C 1
ATOM 8197 O O . GLY A 1 1044 ? -29.014 -10.656 26.655 1.00 87.94 1044 GLY A O 1
ATOM 8198 N N . LYS A 1 1045 ? -27.991 -12.514 27.404 1.00 88.00 1045 LYS A N 1
ATOM 8199 C CA . LYS A 1 1045 ? -26.648 -11.929 27.432 1.00 88.00 1045 LYS A CA 1
ATOM 8200 C C . LYS A 1 1045 ? -26.094 -11.775 26.012 1.00 88.00 1045 LYS A C 1
ATOM 8202 O O . LYS A 1 1045 ? -26.409 -12.547 25.105 1.00 88.00 1045 LYS A O 1
ATOM 8207 N N . LEU A 1 1046 ? -25.253 -10.765 25.822 1.00 86.38 1046 LEU A N 1
ATOM 8208 C CA . LEU A 1 1046 ? -24.495 -10.580 24.585 1.00 86.38 1046 LEU A CA 1
ATOM 8209 C C . LEU A 1 1046 ? -23.306 -11.547 24.560 1.00 86.38 1046 LEU A C 1
ATOM 8211 O O . LEU A 1 1046 ? -22.781 -11.902 25.615 1.00 86.38 1046 LEU A O 1
ATOM 8215 N N . LEU A 1 1047 ? -22.853 -11.949 23.368 1.00 88.56 1047 LEU A N 1
ATOM 8216 C CA . LEU A 1 1047 ? -21.560 -12.629 23.264 1.00 88.56 1047 LEU A CA 1
ATOM 8217 C C . LEU A 1 1047 ? -20.428 -11.660 23.651 1.00 88.56 1047 LEU A C 1
ATOM 8219 O O . LEU A 1 1047 ? -20.500 -10.473 23.307 1.00 88.56 1047 LEU A O 1
ATOM 8223 N N . PRO A 1 1048 ? -19.358 -12.150 24.301 1.00 87.00 1048 PRO A N 1
ATOM 8224 C CA . PRO A 1 1048 ? -18.238 -11.305 24.718 1.00 87.00 1048 PRO A CA 1
ATOM 8225 C C . PRO A 1 1048 ? -17.414 -10.749 23.542 1.00 87.00 1048 PRO A C 1
ATOM 8227 O O . PRO A 1 1048 ? -16.639 -9.813 23.728 1.00 87.00 1048 PRO A O 1
ATOM 8230 N N . LEU A 1 1049 ? -17.593 -11.295 22.335 1.00 87.31 1049 LEU A N 1
ATOM 8231 C CA . LEU A 1 1049 ? -17.001 -10.851 21.072 1.00 87.31 1049 LEU A CA 1
ATOM 8232 C C . LEU A 1 1049 ? -17.946 -11.165 19.902 1.00 87.31 1049 LEU A C 1
ATOM 8234 O O . LEU A 1 1049 ? -18.884 -11.950 20.050 1.00 87.31 1049 LEU A O 1
ATOM 8238 N N . HIS A 1 1050 ? -17.681 -10.589 18.726 1.00 87.31 1050 HIS A N 1
ATOM 8239 C CA . HIS A 1 1050 ? -18.317 -11.052 17.489 1.00 87.31 1050 HIS A CA 1
ATOM 8240 C C . HIS A 1 1050 ? -17.885 -12.483 17.199 1.00 87.31 1050 HIS A C 1
ATOM 8242 O O . HIS A 1 1050 ? -16.690 -12.782 17.265 1.00 87.31 1050 HIS A O 1
ATOM 8248 N N . LEU A 1 1051 ? -18.851 -13.355 16.896 1.00 91.56 1051 LEU A N 1
ATOM 8249 C CA . LEU A 1 1051 ? -18.647 -14.798 16.822 1.00 91.56 1051 LEU A CA 1
ATOM 8250 C C . LEU A 1 1051 ? -17.657 -15.118 15.698 1.00 91.56 1051 LEU A C 1
ATOM 8252 O O . LEU A 1 1051 ? -18.008 -14.952 14.526 1.00 91.56 1051 LEU A O 1
ATOM 8256 N N . PRO A 1 1052 ? -16.431 -15.559 16.017 1.00 90.62 1052 PRO A N 1
ATOM 8257 C CA . PRO A 1 1052 ? -15.459 -15.860 14.992 1.00 90.62 1052 PRO A CA 1
ATOM 8258 C C . PRO A 1 1052 ? -15.777 -17.222 14.375 1.00 90.62 1052 PRO A C 1
ATOM 8260 O O . PRO A 1 1052 ? -16.088 -18.188 15.074 1.00 90.62 1052 PRO A O 1
ATOM 8263 N N . VAL A 1 1053 ? -15.724 -17.292 13.050 1.00 91.25 1053 VAL A N 1
ATOM 8264 C CA . VAL A 1 1053 ? -16.185 -18.438 12.269 1.00 91.25 1053 VAL A CA 1
ATOM 8265 C C . VAL A 1 1053 ? -15.099 -18.901 11.319 1.00 91.25 1053 VAL A C 1
ATOM 8267 O O . VAL A 1 1053 ? -14.508 -18.109 10.583 1.00 91.25 1053 VAL A O 1
ATOM 8270 N N . TRP A 1 1054 ? -14.878 -20.209 11.325 1.00 91.19 1054 TRP A N 1
ATOM 8271 C CA . TRP A 1 1054 ? -14.149 -20.921 10.289 1.00 91.19 1054 TRP A CA 1
ATOM 8272 C C . TRP A 1 1054 ? -15.123 -21.744 9.478 1.00 91.19 1054 TRP A C 1
ATOM 8274 O O . TRP A 1 1054 ? -16.021 -22.372 10.029 1.00 91.19 1054 TRP A O 1
ATOM 8284 N N . ILE A 1 1055 ? -14.928 -21.776 8.170 1.00 93.25 1055 ILE A N 1
ATOM 8285 C CA . ILE A 1 1055 ? -15.694 -22.651 7.296 1.00 93.25 1055 ILE A CA 1
ATOM 8286 C C . ILE A 1 1055 ? -14.753 -23.434 6.393 1.00 93.25 1055 ILE A C 1
ATOM 8288 O O . ILE A 1 1055 ? -14.015 -22.854 5.608 1.00 93.25 1055 ILE A O 1
ATOM 8292 N N . GLU A 1 1056 ? -14.769 -24.754 6.521 1.00 93.69 1056 GLU A N 1
ATOM 8293 C CA . GLU A 1 1056 ? -14.011 -25.690 5.696 1.00 93.69 1056 GLU A CA 1
ATOM 8294 C C . GLU A 1 1056 ? -14.812 -26.129 4.466 1.00 93.69 1056 GLU A C 1
ATOM 8296 O O . GLU A 1 1056 ? -16.044 -26.087 4.456 1.00 93.69 1056 GLU A O 1
ATOM 8301 N N . GLY A 1 1057 ? -14.112 -26.622 3.443 1.00 92.75 1057 GLY A N 1
ATOM 8302 C CA . GLY A 1 1057 ? -14.734 -27.192 2.245 1.00 92.75 1057 GLY A CA 1
ATOM 8303 C C . GLY A 1 1057 ? -15.131 -26.164 1.185 1.00 92.75 1057 GLY A C 1
ATOM 8304 O O . GLY A 1 1057 ? -15.940 -26.474 0.313 1.00 92.75 1057 GLY A O 1
ATOM 8305 N N . LEU A 1 1058 ? -14.574 -24.953 1.246 1.00 93.94 1058 LEU A N 1
ATOM 8306 C CA . LEU A 1 1058 ? -14.716 -23.944 0.201 1.00 93.94 1058 LEU A CA 1
ATOM 8307 C C . LEU A 1 1058 ? -13.728 -24.179 -0.942 1.00 93.94 1058 LEU A C 1
ATOM 8309 O O . LEU A 1 1058 ? -12.647 -24.739 -0.767 1.00 93.94 1058 LEU A O 1
ATOM 8313 N N . ASN A 1 1059 ? -14.054 -23.675 -2.123 1.00 92.69 1059 ASN A N 1
ATOM 8314 C CA . ASN A 1 1059 ? -13.105 -23.556 -3.216 1.00 92.69 1059 ASN A CA 1
ATOM 8315 C C . ASN A 1 1059 ? -12.489 -22.146 -3.208 1.00 92.69 1059 ASN A C 1
ATOM 8317 O O . ASN A 1 1059 ? -13.230 -21.174 -3.355 1.00 92.69 1059 ASN A O 1
ATOM 8321 N N . PRO A 1 1060 ? -11.160 -21.990 -3.080 1.00 87.38 1060 PRO A N 1
ATOM 8322 C CA . PRO A 1 1060 ? -10.523 -20.671 -3.069 1.00 87.38 1060 PRO A CA 1
ATOM 8323 C C . PRO A 1 1060 ? -10.502 -19.964 -4.425 1.00 87.38 1060 PRO A C 1
ATOM 8325 O O . PRO A 1 1060 ? -10.125 -18.797 -4.500 1.00 87.38 1060 PRO A O 1
ATOM 8328 N N . ARG A 1 1061 ? -10.887 -20.656 -5.503 1.00 89.56 1061 ARG A N 1
ATOM 8329 C CA . ARG A 1 1061 ? -11.068 -20.054 -6.828 1.00 89.56 1061 ARG A CA 1
ATOM 8330 C C . ARG A 1 1061 ? -12.440 -19.410 -7.001 1.00 89.56 1061 ARG A C 1
ATOM 8332 O O . ARG A 1 1061 ? -12.676 -18.788 -8.036 1.00 89.56 1061 ARG A O 1
ATOM 8339 N N . TRP A 1 1062 ? -13.345 -19.596 -6.044 1.00 93.06 1062 TRP A N 1
ATOM 8340 C CA . TRP A 1 1062 ? -14.708 -19.082 -6.091 1.00 93.06 1062 TRP A CA 1
ATOM 8341 C C . TRP A 1 1062 ? -14.896 -18.048 -4.989 1.00 93.06 1062 TRP A C 1
ATOM 8343 O O . TRP A 1 1062 ? -14.494 -18.279 -3.847 1.00 93.06 1062 TRP A O 1
ATOM 8353 N N . ASP A 1 1063 ? -15.540 -16.932 -5.313 1.00 91.44 1063 ASP A N 1
ATOM 8354 C CA . ASP A 1 1063 ? -15.872 -15.928 -4.307 1.00 91.44 1063 ASP A CA 1
ATOM 8355 C C . ASP A 1 1063 ? -16.732 -16.532 -3.195 1.00 91.44 1063 ASP A C 1
ATOM 8357 O O . ASP A 1 1063 ? -17.686 -17.280 -3.441 1.00 91.44 1063 ASP A O 1
ATOM 8361 N N . ALA A 1 1064 ? -16.378 -16.197 -1.958 1.00 92.81 1064 ALA A N 1
ATOM 8362 C CA . ALA A 1 1064 ? -17.079 -16.620 -0.762 1.00 92.81 1064 ALA A CA 1
ATOM 8363 C C . ALA A 1 1064 ? -17.466 -15.423 0.093 1.00 92.81 1064 ALA A C 1
ATOM 8365 O O . ALA A 1 1064 ? -16.837 -14.363 0.037 1.00 92.81 1064 ALA A O 1
ATOM 8366 N N . GLY A 1 1065 ? -18.474 -15.614 0.934 1.00 92.56 1065 GLY A N 1
ATOM 8367 C CA . GLY A 1 1065 ? -18.868 -14.608 1.896 1.00 92.56 1065 GLY A CA 1
ATOM 8368 C C . GLY A 1 1065 ? -19.938 -15.045 2.876 1.00 92.56 1065 GLY A C 1
ATOM 8369 O O . GLY A 1 1065 ? -20.317 -16.214 2.933 1.00 92.56 1065 GLY A O 1
ATOM 8370 N N . ILE A 1 1066 ? -20.408 -14.070 3.648 1.00 93.00 1066 ILE A N 1
ATOM 8371 C CA . ILE A 1 1066 ? -21.585 -14.166 4.504 1.00 93.00 1066 ILE A CA 1
ATOM 8372 C C . ILE A 1 1066 ? -22.749 -13.486 3.786 1.00 93.00 1066 ILE A C 1
ATOM 8374 O O . ILE A 1 1066 ? -22.588 -12.392 3.243 1.00 93.00 1066 ILE A O 1
ATOM 8378 N N . TRP A 1 1067 ? -23.922 -14.108 3.822 1.00 94.62 1067 TRP A N 1
ATOM 8379 C CA . TRP A 1 1067 ? -25.186 -13.454 3.504 1.00 94.62 1067 TRP A CA 1
ATOM 8380 C C . TRP A 1 1067 ? -26.076 -13.436 4.745 1.00 94.62 1067 TRP A C 1
ATOM 8382 O O . TRP A 1 1067 ? -26.463 -14.488 5.266 1.00 94.62 1067 TRP A O 1
ATOM 8392 N N . TYR A 1 1068 ? -26.367 -12.225 5.215 1.00 91.19 1068 TYR A N 1
ATOM 8393 C CA . TYR A 1 1068 ? -27.298 -11.957 6.303 1.00 91.19 1068 TYR A CA 1
ATOM 8394 C C . TYR A 1 1068 ? -28.704 -11.849 5.727 1.00 91.19 1068 TYR A C 1
ATOM 8396 O O . TYR A 1 1068 ? -28.990 -10.901 4.999 1.00 91.19 1068 TYR A O 1
ATOM 8404 N N . ARG A 1 1069 ? -29.572 -12.822 6.014 1.00 89.12 1069 ARG A N 1
ATOM 8405 C CA . ARG A 1 1069 ? -30.919 -12.867 5.431 1.00 89.12 1069 ARG A CA 1
ATOM 8406 C C . ARG A 1 1069 ? -31.837 -11.888 6.147 1.00 89.12 1069 ARG A C 1
ATOM 8408 O O . ARG A 1 1069 ? -31.806 -11.811 7.366 1.00 89.12 1069 ARG A O 1
ATOM 8415 N N . GLY A 1 1070 ? -32.699 -11.199 5.408 1.00 87.56 1070 GLY A N 1
ATOM 8416 C CA . GLY A 1 1070 ? -33.645 -10.266 6.019 1.00 87.56 1070 GLY A CA 1
ATOM 8417 C C . GLY A 1 1070 ? -32.954 -9.028 6.586 1.00 87.56 1070 GLY A C 1
ATOM 8418 O O . GLY A 1 1070 ? -31.958 -8.565 6.035 1.00 87.56 1070 GLY A O 1
ATOM 8419 N N . GLU A 1 1071 ? -33.524 -8.451 7.641 1.00 83.12 1071 GLU A N 1
ATOM 8420 C CA . GLU A 1 1071 ? -33.033 -7.201 8.219 1.00 83.12 1071 GLU A CA 1
ATOM 8421 C C . GLU A 1 1071 ? -31.942 -7.448 9.258 1.00 83.12 1071 GLU A C 1
ATOM 8423 O O . GLU A 1 1071 ? -32.123 -8.220 10.199 1.00 83.12 1071 GLU A O 1
ATOM 8428 N N . THR A 1 1072 ? -30.840 -6.719 9.130 1.00 82.12 1072 THR A N 1
ATOM 8429 C CA . THR A 1 1072 ? -29.715 -6.796 10.055 1.00 82.12 1072 THR A CA 1
ATOM 8430 C C . THR A 1 1072 ? -29.188 -5.406 10.363 1.00 82.12 1072 THR A C 1
ATOM 8432 O O . THR A 1 1072 ? -28.968 -4.608 9.458 1.00 82.12 1072 THR A O 1
ATOM 8435 N N . GLU A 1 1073 ? -28.953 -5.111 11.636 1.00 81.12 1073 GLU A N 1
ATOM 8436 C CA . GLU A 1 1073 ? -28.153 -3.968 12.055 1.00 81.12 1073 GLU A CA 1
ATOM 8437 C C . GLU A 1 1073 ? -26.694 -4.392 12.161 1.00 81.12 1073 GLU A C 1
ATOM 8439 O O . GLU A 1 1073 ? -26.337 -5.178 13.038 1.00 81.12 1073 GLU A O 1
ATOM 8444 N N . LEU A 1 1074 ? -25.857 -3.865 11.273 1.00 77.56 1074 LEU A N 1
ATOM 8445 C CA . LEU A 1 1074 ? -24.436 -4.184 11.257 1.00 77.56 1074 LEU A CA 1
ATOM 8446 C C . LEU A 1 1074 ? -23.629 -3.050 11.861 1.00 77.56 1074 LEU A C 1
ATOM 8448 O O . LEU A 1 1074 ? -23.852 -1.882 11.533 1.00 77.56 1074 LEU A O 1
ATOM 8452 N N . GLU A 1 1075 ? -22.664 -3.401 12.698 1.00 70.06 1075 GLU A N 1
ATOM 8453 C CA . GLU A 1 1075 ? -21.655 -2.490 13.199 1.00 70.06 1075 GLU A CA 1
ATOM 8454 C C . GLU A 1 1075 ? -20.811 -1.997 12.021 1.00 70.06 1075 GLU A C 1
ATOM 8456 O O . GLU A 1 1075 ? -20.000 -2.706 11.421 1.00 70.06 1075 GLU A O 1
ATOM 8461 N N . VAL A 1 1076 ? -21.025 -0.739 11.662 1.00 63.34 1076 VAL A N 1
ATOM 8462 C CA . VAL A 1 1076 ? -20.161 0.007 10.766 1.00 63.34 1076 VAL A CA 1
ATOM 8463 C C . VAL A 1 1076 ? -19.051 0.578 11.621 1.00 63.34 1076 VAL A C 1
ATOM 8465 O O . VAL A 1 1076 ? -19.222 1.554 12.362 1.00 63.34 1076 VAL A O 1
ATOM 8468 N N . ILE A 1 1077 ? -17.898 -0.074 11.525 1.00 55.00 1077 ILE A N 1
ATOM 8469 C CA . ILE A 1 1077 ? -16.656 0.433 12.079 1.00 55.00 1077 ILE A CA 1
ATOM 8470 C C . ILE A 1 1077 ? -16.300 1.691 11.295 1.00 55.00 1077 ILE A C 1
ATOM 8472 O O . ILE A 1 1077 ? -15.788 1.627 10.182 1.00 55.00 1077 ILE A O 1
ATOM 8476 N N . SER A 1 1078 ? -16.589 2.851 11.876 1.00 47.91 1078 SER A N 1
ATOM 8477 C CA . SER A 1 1078 ? -16.049 4.101 11.362 1.00 47.91 1078 SER A CA 1
ATOM 8478 C C . SER A 1 1078 ? -14.652 4.288 11.940 1.00 47.91 1078 SER A C 1
ATOM 8480 O O . SER A 1 1078 ? -14.475 4.463 13.146 1.00 47.91 1078 SER A O 1
ATOM 8482 N N . ASN A 1 1079 ? -13.642 4.228 11.072 1.00 43.47 1079 ASN A N 1
ATOM 8483 C CA . ASN A 1 1079 ? -12.263 4.491 11.456 1.00 43.47 1079 ASN A CA 1
ATOM 8484 C C . ASN A 1 1079 ? -12.100 5.987 11.703 1.00 43.47 1079 ASN A C 1
ATOM 8486 O O . ASN A 1 1079 ? -11.861 6.787 10.799 1.00 43.47 1079 ASN A O 1
ATOM 8490 N N . HIS A 1 1080 ? -12.242 6.396 12.957 1.00 38.94 1080 HIS A N 1
ATOM 8491 C CA . HIS A 1 1080 ? -11.836 7.731 13.348 1.00 38.94 1080 HIS A CA 1
ATOM 8492 C C . HIS A 1 1080 ? -10.329 7.744 13.561 1.00 38.94 1080 HIS A C 1
ATOM 8494 O O . HIS A 1 1080 ? -9.827 7.167 14.521 1.00 38.94 1080 HIS A O 1
ATOM 8500 N N . ARG A 1 1081 ? -9.605 8.440 12.669 1.00 34.94 1081 ARG A N 1
ATOM 8501 C CA . ARG A 1 1081 ? -8.238 8.864 12.978 1.00 34.94 1081 ARG A CA 1
ATOM 8502 C C . ARG A 1 1081 ? -8.270 9.588 14.313 1.00 34.94 1081 ARG A C 1
ATOM 8504 O O . ARG A 1 1081 ? -9.064 10.518 14.504 1.00 34.94 1081 ARG A O 1
ATOM 8511 N N . ASP A 1 1082 ? -7.397 9.154 15.212 1.00 35.59 1082 ASP A N 1
ATOM 8512 C CA . ASP A 1 1082 ? -7.083 9.955 16.377 1.00 35.59 1082 ASP A CA 1
ATOM 8513 C C . ASP A 1 1082 ? -6.623 11.352 15.899 1.00 35.59 1082 ASP A C 1
ATOM 8515 O O . ASP A 1 1082 ? -6.029 11.476 14.817 1.00 35.59 1082 ASP A O 1
ATOM 8519 N N . PRO A 1 1083 ? -6.932 12.418 16.650 1.00 32.19 1083 PRO A N 1
ATOM 8520 C CA . PRO A 1 1083 ? -6.664 13.792 16.220 1.00 32.19 1083 PRO A CA 1
ATOM 8521 C C . PRO A 1 1083 ? -5.172 14.133 16.050 1.00 32.19 1083 PRO A C 1
ATOM 8523 O O . PRO A 1 1083 ? -4.840 15.200 15.546 1.00 32.19 1083 PRO A O 1
ATOM 8526 N N . TRP A 1 1084 ? -4.257 13.258 16.471 1.00 31.58 1084 TRP A N 1
ATOM 8527 C CA . TRP A 1 1084 ? -2.829 13.525 16.616 1.00 31.58 1084 TRP A CA 1
ATOM 8528 C C . TRP A 1 1084 ? -1.975 13.005 15.457 1.00 31.58 1084 TRP A C 1
ATOM 8530 O O . TRP A 1 1084 ? -0.757 13.195 15.478 1.00 31.58 1084 TRP A O 1
ATOM 8540 N N . GLY A 1 1085 ? -2.557 12.302 14.473 1.00 30.66 1085 GLY A N 1
ATOM 8541 C CA . GLY A 1 1085 ? -1.846 11.798 13.281 1.00 30.66 1085 GLY A CA 1
ATOM 8542 C C . GLY A 1 1085 ? -0.709 10.806 13.578 1.00 30.66 1085 GLY A C 1
ATOM 8543 O O . GLY A 1 1085 ? 0.000 10.354 12.683 1.00 30.66 1085 GLY A O 1
ATOM 8544 N N . MET A 1 1086 ? -0.547 10.426 14.845 1.00 28.66 1086 MET A N 1
ATOM 8545 C CA . MET A 1 1086 ? 0.510 9.560 15.360 1.00 28.66 1086 MET A CA 1
ATOM 8546 C C . MET A 1 1086 ? 0.269 8.269 16.156 1.00 28.66 1086 MET A C 1
ATOM 8548 O O . MET A 1 1086 ? 1.186 7.466 16.332 1.00 28.66 1086 MET A O 1
ATOM 8552 N N . ARG A 1 1087 ? -0.973 8.048 16.616 1.00 33.84 1087 ARG A N 1
ATOM 8553 C CA . ARG A 1 1087 ? -1.454 6.721 16.944 1.00 33.84 1087 ARG A CA 1
ATOM 8554 C C . ARG A 1 1087 ? -2.630 6.452 16.023 1.00 33.84 1087 ARG A C 1
ATOM 8556 O O . ARG A 1 1087 ? -3.549 7.256 15.925 1.00 33.84 1087 ARG A O 1
ATOM 8563 N N . MET A 1 1088 ? -2.623 5.299 15.364 1.00 33.31 1088 MET A N 1
ATOM 8564 C CA . MET A 1 1088 ? -3.889 4.672 15.007 1.00 33.31 1088 MET A CA 1
ATOM 8565 C C . MET A 1 1088 ? -4.581 4.310 16.323 1.00 33.31 1088 MET A C 1
ATOM 8567 O O . MET A 1 1088 ? -4.501 3.174 16.784 1.00 33.31 1088 MET A O 1
ATOM 8571 N N . ALA A 1 1089 ? -5.173 5.289 17.009 1.00 35.22 1089 ALA A N 1
ATOM 8572 C CA . ALA A 1 1089 ? -6.246 4.962 17.919 1.00 35.22 1089 ALA A CA 1
ATOM 8573 C C . ALA A 1 1089 ? -7.398 4.593 16.996 1.00 35.22 1089 ALA A C 1
ATOM 8575 O O . ALA A 1 1089 ? -8.003 5.457 16.370 1.00 35.22 1089 ALA A O 1
ATOM 8576 N N . TRP A 1 1090 ? -7.625 3.292 16.854 1.00 38.53 1090 TRP A N 1
ATOM 8577 C CA . TRP A 1 1090 ? -8.874 2.758 16.350 1.00 38.53 1090 TRP A CA 1
ATOM 8578 C C . TRP A 1 1090 ? -9.948 3.193 17.342 1.00 38.53 1090 TRP A C 1
ATOM 8580 O O . TRP A 1 1090 ? -10.290 2.459 18.267 1.00 38.53 1090 TRP A O 1
ATOM 8590 N N . ILE A 1 1091 ? -10.423 4.434 17.239 1.00 38.53 1091 ILE A N 1
ATOM 8591 C CA . ILE A 1 1091 ? -11.669 4.791 17.894 1.00 38.53 1091 ILE A CA 1
ATOM 8592 C C . ILE A 1 1091 ? -12.723 4.146 17.010 1.00 38.53 1091 ILE A C 1
ATOM 8594 O O . ILE A 1 1091 ? -13.191 4.745 16.046 1.00 38.53 1091 ILE A O 1
ATOM 8598 N N . LEU A 1 1092 ? -13.007 2.878 17.306 1.00 44.28 1092 LEU A N 1
ATOM 8599 C CA . LEU A 1 1092 ? -14.136 2.146 16.763 1.00 44.28 1092 LEU A CA 1
ATOM 8600 C C . LEU A 1 1092 ? -15.394 2.835 17.302 1.00 44.28 1092 LEU A C 1
ATOM 8602 O O . LEU A 1 1092 ? -15.962 2.411 18.303 1.00 44.28 1092 LEU A O 1
ATOM 8606 N N . THR A 1 1093 ? -15.821 3.947 16.700 1.00 44.22 1093 THR A N 1
ATOM 8607 C CA . THR A 1 1093 ? -17.207 4.377 16.873 1.00 44.22 1093 THR A CA 1
ATOM 8608 C C . THR A 1 1093 ? -18.047 3.461 16.004 1.00 44.22 1093 THR A C 1
ATOM 8610 O O . THR A 1 1093 ? -18.255 3.721 14.819 1.00 44.22 1093 THR A O 1
ATOM 8613 N N . GLY A 1 1094 ? -18.477 2.343 16.586 1.00 53.16 1094 GLY A N 1
ATOM 8614 C CA . GLY A 1 1094 ? -19.461 1.470 15.969 1.00 53.16 1094 GLY A CA 1
ATOM 8615 C C . GLY A 1 1094 ? -20.791 2.211 15.890 1.00 53.16 1094 GLY A C 1
ATOM 8616 O O . GLY A 1 1094 ? -21.436 2.453 16.911 1.00 53.16 1094 GLY A O 1
ATOM 8617 N N . ARG A 1 1095 ? -21.198 2.622 14.686 1.00 63.94 1095 ARG A N 1
ATOM 8618 C CA . ARG A 1 1095 ? -22.609 2.929 14.421 1.00 63.94 1095 ARG A CA 1
ATOM 8619 C C . ARG A 1 1095 ? -23.236 1.670 13.862 1.00 63.94 1095 ARG A C 1
ATOM 8621 O O . ARG A 1 1095 ? -22.638 1.026 13.014 1.00 63.94 1095 ARG A O 1
ATOM 8628 N N . TYR A 1 1096 ? -24.428 1.333 14.322 1.00 73.25 1096 TYR A N 1
ATOM 8629 C CA . TYR A 1 1096 ? -25.182 0.241 13.728 1.00 73.25 1096 TYR A CA 1
ATOM 8630 C C . TYR A 1 1096 ? -26.023 0.790 12.575 1.00 73.25 1096 TYR A C 1
ATOM 8632 O O . TYR A 1 1096 ? -26.769 1.752 12.763 1.00 73.25 1096 TYR A O 1
ATOM 8640 N N . GLU A 1 1097 ? -25.886 0.206 11.387 1.00 75.44 1097 GLU A N 1
ATOM 8641 C CA . GLU A 1 1097 ? -26.704 0.539 10.219 1.00 75.44 1097 GLU A CA 1
ATOM 8642 C C . GLU A 1 1097 ? -27.594 -0.637 9.839 1.00 75.44 1097 GLU A C 1
ATOM 8644 O O . GLU A 1 1097 ? -27.126 -1.767 9.696 1.00 75.44 1097 GLU A O 1
ATOM 8649 N N . ARG A 1 1098 ? -28.883 -0.359 9.629 1.00 80.56 1098 ARG A N 1
ATOM 8650 C CA . ARG A 1 1098 ? -29.845 -1.358 9.165 1.00 80.56 1098 ARG A CA 1
ATOM 8651 C C . ARG A 1 1098 ? -29.626 -1.638 7.678 1.00 80.56 1098 ARG A C 1
ATOM 8653 O O . ARG A 1 1098 ? -29.632 -0.723 6.856 1.00 80.56 1098 ARG A O 1
ATOM 8660 N N . ARG A 1 1099 ? -29.457 -2.909 7.339 1.00 82.19 1099 ARG A N 1
ATOM 8661 C CA . ARG A 1 1099 ? -29.263 -3.449 5.990 1.00 82.19 1099 ARG A CA 1
ATOM 8662 C C . ARG A 1 1099 ? -30.251 -4.591 5.768 1.00 82.19 1099 ARG A C 1
ATOM 8664 O O . ARG A 1 1099 ? -30.695 -5.211 6.732 1.00 82.19 1099 ARG A O 1
ATOM 8671 N N . VAL A 1 1100 ? -30.611 -4.854 4.515 1.00 86.38 1100 VAL A N 1
ATOM 8672 C CA . VAL A 1 1100 ? -31.513 -5.955 4.148 1.00 86.38 1100 VAL A CA 1
ATOM 8673 C C . VAL A 1 1100 ? -30.817 -6.845 3.133 1.00 86.38 1100 VAL A C 1
ATOM 8675 O O . VAL A 1 1100 ? -30.348 -6.337 2.119 1.00 86.38 1100 VAL A O 1
ATOM 8678 N N . ASP A 1 1101 ? -30.753 -8.149 3.408 1.00 87.25 1101 ASP A N 1
ATOM 8679 C CA . ASP A 1 1101 ? -30.106 -9.146 2.545 1.00 87.25 1101 ASP A CA 1
ATOM 8680 C C . ASP A 1 1101 ? -28.632 -8.815 2.213 1.00 87.25 1101 ASP A C 1
ATOM 8682 O O . ASP A 1 1101 ? -28.164 -9.002 1.089 1.00 87.25 1101 ASP A O 1
ATOM 8686 N N . GLU A 1 1102 ? -27.883 -8.323 3.205 1.00 86.88 1102 GLU A N 1
ATOM 8687 C CA . GLU A 1 1102 ? -26.491 -7.891 3.038 1.00 86.88 1102 GLU A CA 1
ATOM 8688 C C . GLU A 1 1102 ? -25.563 -9.066 2.700 1.00 86.88 1102 GLU A C 1
ATOM 8690 O O . GLU A 1 1102 ? -25.546 -10.087 3.396 1.00 86.88 1102 GLU A O 1
ATOM 8695 N N . VAL A 1 1103 ? -24.718 -8.878 1.683 1.00 88.19 1103 VAL A N 1
ATOM 8696 C CA . VAL A 1 1103 ? -23.674 -9.826 1.281 1.00 88.19 1103 VAL A CA 1
ATOM 8697 C C . VAL A 1 1103 ? -22.286 -9.242 1.540 1.00 88.19 1103 VAL A C 1
ATOM 8699 O O . VAL A 1 1103 ? -21.934 -8.189 1.010 1.00 88.19 1103 VAL A O 1
ATOM 8702 N N . ARG A 1 1104 ? -21.456 -9.961 2.300 1.00 84.44 1104 ARG A N 1
ATOM 8703 C CA . ARG A 1 1104 ? -20.084 -9.563 2.654 1.00 84.44 1104 ARG A CA 1
ATOM 8704 C C . ARG A 1 1104 ? -19.079 -10.624 2.230 1.00 84.44 1104 ARG A C 1
ATOM 8706 O O . ARG A 1 1104 ? -19.186 -11.765 2.659 1.00 84.44 1104 ARG A O 1
ATOM 8713 N N . TYR A 1 1105 ? -18.086 -10.247 1.427 1.00 83.69 1105 TYR A N 1
ATOM 8714 C CA . TYR A 1 1105 ? -17.022 -11.156 0.987 1.00 83.69 1105 TYR A CA 1
ATOM 8715 C C . TYR A 1 1105 ? -16.100 -11.553 2.143 1.00 83.69 1105 TYR A C 1
ATOM 8717 O O . TYR A 1 1105 ? -15.783 -10.731 3.004 1.00 83.69 1105 TYR A O 1
ATOM 8725 N N . ILE A 1 1106 ? -15.629 -12.798 2.124 1.00 84.00 1106 ILE A N 1
ATOM 8726 C CA . ILE A 1 1106 ? -14.656 -13.337 3.079 1.00 84.00 1106 ILE A CA 1
ATOM 8727 C C . ILE A 1 1106 ? -13.468 -13.916 2.302 1.00 84.00 1106 ILE A C 1
ATOM 8729 O O . ILE A 1 1106 ? -13.663 -14.469 1.216 1.00 84.00 1106 ILE A O 1
ATOM 8733 N N . PRO A 1 1107 ? -12.230 -13.812 2.809 1.00 75.19 1107 PRO A N 1
ATOM 8734 C CA . PRO A 1 1107 ? -11.103 -14.456 2.157 1.00 75.19 1107 PRO A CA 1
ATOM 8735 C C . PRO A 1 1107 ? -11.182 -15.973 2.330 1.00 75.19 1107 PRO A C 1
ATOM 8737 O O . PRO A 1 1107 ? -11.542 -16.478 3.396 1.00 75.19 1107 PRO A O 1
ATOM 8740 N N . VAL A 1 1108 ? -10.789 -16.696 1.283 1.00 80.50 1108 VAL A N 1
ATOM 8741 C CA . VAL A 1 1108 ? -10.626 -18.151 1.313 1.00 80.50 1108 VAL A CA 1
ATOM 8742 C C . VAL A 1 1108 ? -9.138 -18.468 1.273 1.00 80.50 1108 VAL A C 1
ATOM 8744 O O . VAL A 1 1108 ? -8.437 -18.153 0.311 1.00 80.50 1108 VAL A O 1
ATOM 8747 N N . LEU A 1 1109 ? -8.648 -19.095 2.335 1.00 72.94 1109 LEU A N 1
ATOM 8748 C CA . LEU A 1 1109 ? -7.245 -19.433 2.500 1.00 72.94 1109 LEU A CA 1
ATOM 8749 C C . LEU A 1 1109 ? -6.908 -20.665 1.649 1.00 72.94 1109 LEU A C 1
ATOM 8751 O O . LEU A 1 1109 ? -7.375 -21.778 1.909 1.00 72.94 1109 LEU A O 1
ATOM 8755 N N . GLU A 1 1110 ? -6.060 -20.472 0.634 1.00 64.69 1110 GLU A N 1
ATOM 8756 C CA . GLU A 1 1110 ? -5.505 -21.565 -0.184 1.00 64.69 1110 GLU A CA 1
ATOM 8757 C C . GLU A 1 1110 ? -4.564 -22.474 0.612 1.00 64.69 1110 GLU A C 1
ATOM 8759 O O . GLU A 1 1110 ? -4.430 -23.657 0.297 1.00 64.69 1110 GLU A O 1
ATOM 8764 N N . LYS A 1 1111 ? -3.905 -21.909 1.627 1.00 58.38 1111 LYS A N 1
ATOM 8765 C CA . LYS A 1 1111 ? -3.046 -22.614 2.574 1.00 58.38 1111 LYS A CA 1
ATOM 8766 C C . LYS A 1 1111 ? -3.363 -22.128 3.981 1.00 58.38 1111 LYS A C 1
ATOM 8768 O O . LYS A 1 1111 ? -2.815 -21.133 4.440 1.00 58.38 1111 LYS A O 1
ATOM 8773 N N . VAL A 1 1112 ? -4.205 -22.858 4.687 1.00 48.84 1112 VAL A N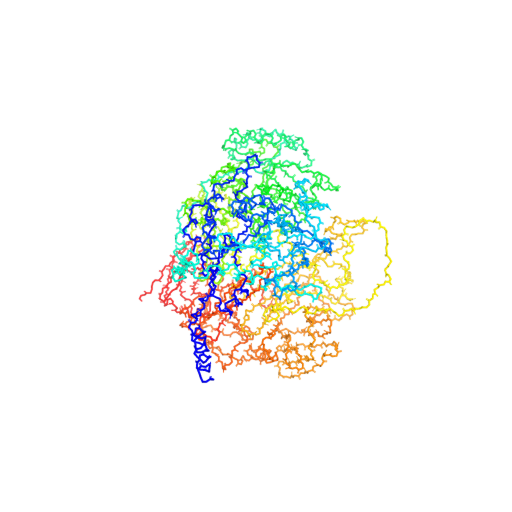 1
ATOM 8774 C CA . VAL A 1 1112 ? -4.117 -22.931 6.135 1.00 48.84 1112 VAL A CA 1
ATOM 8775 C C . VAL A 1 1112 ? -2.826 -23.706 6.406 1.00 48.84 1112 VAL A C 1
ATOM 8777 O O . VAL A 1 1112 ? -2.554 -24.699 5.716 1.00 48.84 1112 VAL A O 1
ATOM 8780 N N . PRO A 1 1113 ? -1.980 -23.281 7.357 1.00 48.69 1113 PRO A N 1
ATOM 8781 C CA . PRO A 1 1113 ? -1.005 -24.197 7.934 1.00 48.69 1113 PRO A CA 1
ATOM 8782 C C . PRO A 1 1113 ? -1.745 -25.512 8.227 1.00 48.69 1113 PRO A C 1
ATOM 8784 O O . PRO A 1 1113 ? -2.831 -25.442 8.797 1.00 48.69 1113 PRO A O 1
ATOM 8787 N N . PRO A 1 1114 ? -1.259 -26.671 7.751 1.00 44.53 1114 PRO A N 1
ATOM 8788 C CA . PRO A 1 1114 ? -2.022 -27.920 7.752 1.00 44.53 1114 PRO A CA 1
ATOM 8789 C C . PRO A 1 1114 ? -2.740 -28.130 9.087 1.00 44.53 1114 PRO A C 1
ATOM 8791 O O . PRO A 1 1114 ? -2.131 -27.902 10.132 1.00 44.53 1114 PRO A O 1
ATOM 8794 N N . ALA A 1 1115 ? -4.017 -28.534 9.040 1.00 42.31 1115 ALA A N 1
ATOM 8795 C CA . ALA A 1 1115 ? -4.802 -28.833 10.234 1.00 42.31 1115 ALA A CA 1
ATOM 8796 C C . ALA A 1 1115 ? -3.959 -29.691 11.188 1.00 42.31 1115 ALA A C 1
ATOM 8798 O O . ALA A 1 1115 ? -3.401 -30.729 10.810 1.00 42.31 1115 ALA A O 1
ATOM 8799 N N . TRP A 1 1116 ? -3.774 -29.173 12.396 1.00 47.34 1116 TRP A N 1
ATOM 8800 C CA . TRP A 1 1116 ? -2.724 -29.604 13.304 1.00 47.34 1116 TRP A CA 1
ATOM 8801 C C . TRP A 1 1116 ? -3.038 -31.017 13.791 1.00 47.34 1116 TRP A C 1
ATOM 8803 O O . TRP A 1 1116 ? -3.968 -31.217 14.565 1.00 47.34 1116 TRP A O 1
ATOM 8813 N N . GLY A 1 1117 ? -2.298 -32.009 13.283 1.00 42.34 1117 GLY A N 1
ATOM 8814 C CA . GLY A 1 1117 ? -2.484 -33.422 13.636 1.00 42.34 1117 GLY A CA 1
ATOM 8815 C C . GLY A 1 1117 ? -2.288 -34.432 12.500 1.00 42.34 1117 GLY A C 1
ATOM 8816 O O . GLY A 1 1117 ? -2.110 -35.617 12.780 1.00 42.34 1117 GLY A O 1
ATOM 8817 N N . SER A 1 1118 ? -2.256 -34.022 11.223 1.00 41.06 1118 SER A N 1
ATOM 8818 C CA . SER A 1 1118 ? -1.999 -34.976 10.130 1.00 41.06 1118 SER A CA 1
ATOM 8819 C C . SER A 1 1118 ? -0.494 -35.285 10.023 1.00 41.06 1118 SER A C 1
ATOM 8821 O O . SER A 1 1118 ? 0.270 -34.516 9.443 1.00 41.06 1118 SER A O 1
ATOM 8823 N N . ARG A 1 1119 ? -0.053 -36.419 10.588 1.00 37.47 1119 ARG A N 1
ATOM 8824 C CA . ARG A 1 1119 ? 1.348 -36.910 10.621 1.00 37.47 1119 ARG A CA 1
ATOM 8825 C C . ARG A 1 1119 ? 1.986 -37.221 9.252 1.00 37.47 1119 ARG A C 1
ATOM 8827 O O . ARG A 1 1119 ? 3.086 -37.766 9.206 1.00 37.47 1119 ARG A O 1
ATOM 8834 N N . VAL A 1 1120 ? 1.337 -36.916 8.132 1.00 36.88 1120 VAL A N 1
ATOM 8835 C CA . VAL A 1 1120 ? 1.831 -37.303 6.806 1.00 36.88 1120 VAL A CA 1
ATOM 8836 C C . VAL A 1 1120 ? 2.523 -36.116 6.149 1.00 36.88 1120 VAL A C 1
ATOM 8838 O O . VAL A 1 1120 ? 1.876 -35.145 5.766 1.00 36.88 1120 VAL A O 1
ATOM 8841 N N . GLN A 1 1121 ? 3.848 -36.203 5.994 1.00 37.16 1121 GLN A N 1
ATOM 8842 C CA . GLN A 1 1121 ? 4.594 -35.294 5.124 1.00 37.16 1121 GLN A CA 1
ATOM 8843 C C . GLN A 1 1121 ? 4.016 -35.353 3.700 1.00 37.16 1121 GLN A C 1
ATOM 8845 O O . GLN A 1 1121 ? 4.075 -36.413 3.068 1.00 37.16 1121 GLN A O 1
ATOM 8850 N N . PRO A 1 1122 ? 3.516 -34.246 3.130 1.00 37.47 1122 PRO A N 1
ATOM 8851 C CA . PRO A 1 1122 ? 3.078 -34.252 1.750 1.00 37.47 1122 PRO A CA 1
ATOM 8852 C C . PRO A 1 1122 ? 4.308 -34.063 0.854 1.00 37.47 1122 PRO A C 1
ATOM 8854 O O . PRO A 1 1122 ? 4.767 -32.948 0.626 1.00 37.47 1122 PRO A O 1
ATOM 8857 N N . LYS A 1 1123 ? 4.821 -35.160 0.282 1.00 36.53 1123 LYS A N 1
ATOM 8858 C CA . LYS A 1 1123 ? 5.563 -35.107 -0.998 1.00 36.53 1123 LYS A CA 1
ATOM 8859 C C . LYS A 1 1123 ? 4.632 -34.814 -2.191 1.00 36.53 1123 LYS A C 1
ATOM 8861 O O . LYS A 1 1123 ? 5.084 -34.714 -3.326 1.00 36.53 1123 LYS A O 1
ATOM 8866 N N . VAL A 1 1124 ? 3.335 -34.647 -1.934 1.00 36.38 1124 VAL A N 1
ATOM 8867 C CA . VAL A 1 1124 ? 2.292 -34.279 -2.894 1.00 36.38 1124 VAL A CA 1
ATOM 8868 C C . VAL A 1 1124 ? 1.856 -32.853 -2.567 1.00 36.38 1124 VAL A C 1
ATOM 8870 O O . VAL A 1 1124 ? 1.593 -32.572 -1.402 1.00 36.38 1124 VAL A O 1
ATOM 8873 N N . ARG A 1 1125 ? 1.799 -31.951 -3.562 1.00 37.84 1125 ARG A N 1
ATOM 8874 C CA . ARG A 1 1125 ? 1.229 -30.593 -3.425 1.00 37.84 1125 ARG A CA 1
ATOM 8875 C C . ARG A 1 1125 ? -0.034 -30.666 -2.559 1.00 37.84 1125 ARG A C 1
ATOM 8877 O O . ARG A 1 1125 ? -1.004 -31.289 -2.981 1.00 37.84 1125 ARG A O 1
ATOM 8884 N N . THR A 1 1126 ? -0.007 -30.084 -1.360 1.00 39.53 1126 THR A N 1
ATOM 8885 C CA . THR A 1 1126 ? -1.164 -30.071 -0.460 1.00 39.53 1126 THR A CA 1
ATOM 8886 C C . THR A 1 1126 ? -2.353 -29.466 -1.208 1.00 39.53 1126 THR A C 1
ATOM 8888 O O . THR A 1 1126 ? -2.213 -28.358 -1.737 1.00 39.53 1126 THR A O 1
ATOM 8891 N N . PRO A 1 1127 ? -3.482 -30.187 -1.334 1.00 39.88 1127 PRO A N 1
ATOM 8892 C CA . PRO A 1 1127 ? -4.669 -29.652 -1.977 1.00 39.88 1127 PRO A CA 1
ATOM 8893 C C . PRO A 1 1127 ? -5.138 -28.432 -1.185 1.00 39.88 1127 PRO A C 1
ATOM 8895 O O . PRO A 1 1127 ? -5.099 -28.421 0.044 1.00 39.88 1127 PRO A O 1
ATOM 8898 N N . TYR A 1 1128 ? -5.494 -27.391 -1.928 1.00 51.53 1128 TYR A N 1
ATOM 8899 C CA . TYR A 1 1128 ? -5.954 -26.097 -1.447 1.00 51.53 1128 TYR A CA 1
ATOM 8900 C C . TYR A 1 1128 ? -6.882 -26.229 -0.230 1.00 51.53 1128 TYR A C 1
ATOM 8902 O O . TYR A 1 1128 ? -7.883 -26.935 -0.298 1.00 51.53 1128 TYR A O 1
ATOM 8910 N N . THR A 1 1129 ? -6.563 -25.571 0.882 1.00 62.91 1129 THR A N 1
ATOM 8911 C CA . THR A 1 1129 ? -7.221 -25.845 2.174 1.00 62.91 1129 THR A CA 1
ATOM 8912 C C . THR A 1 1129 ? -8.647 -25.323 2.300 1.00 62.91 1129 THR A C 1
ATOM 8914 O O . THR A 1 1129 ? -9.310 -25.675 3.265 1.00 62.91 1129 THR A O 1
ATOM 8917 N N . GLY A 1 1130 ? -9.148 -24.531 1.347 1.00 83.12 1130 GLY A N 1
ATOM 8918 C CA . GLY A 1 1130 ? -10.583 -24.265 1.233 1.00 83.12 1130 GLY A CA 1
ATOM 8919 C C . GLY A 1 1130 ? -11.242 -23.728 2.503 1.00 83.12 1130 GLY A C 1
ATOM 8920 O O . GLY A 1 1130 ? -12.385 -24.078 2.791 1.00 83.12 1130 GLY A O 1
ATOM 8921 N N . THR A 1 1131 ? -10.514 -22.939 3.298 1.00 87.31 1131 THR A N 1
ATOM 8922 C CA . THR A 1 1131 ? -11.000 -22.455 4.593 1.00 87.31 1131 THR A CA 1
ATOM 8923 C C . THR A 1 1131 ? -11.297 -20.968 4.520 1.00 87.31 1131 THR A C 1
ATOM 8925 O O . THR A 1 1131 ? -10.401 -20.173 4.244 1.00 87.31 1131 THR A O 1
ATOM 8928 N N . GLY A 1 1132 ? -12.545 -20.588 4.773 1.00 87.50 1132 GLY A N 1
ATOM 8929 C CA . GLY A 1 1132 ? -12.946 -19.199 4.968 1.00 87.50 1132 GLY A CA 1
ATOM 8930 C C . GLY A 1 1132 ? -12.834 -18.788 6.433 1.00 87.50 1132 GLY A C 1
ATOM 8931 O O . GLY A 1 1132 ? -13.093 -19.597 7.325 1.00 87.50 1132 GLY A O 1
ATOM 8932 N N . TYR A 1 1133 ? -12.476 -17.528 6.678 1.00 85.88 1133 TYR A N 1
ATOM 8933 C CA . TYR A 1 1133 ? -12.541 -16.902 8.000 1.00 85.88 1133 TYR A CA 1
ATOM 8934 C C . TYR A 1 1133 ? -13.475 -15.700 7.948 1.00 85.88 1133 TYR A C 1
ATOM 8936 O O . TYR A 1 1133 ? -13.361 -14.867 7.047 1.00 85.88 1133 TYR A O 1
ATOM 8944 N N . CYS A 1 1134 ? -14.341 -15.564 8.948 1.00 86.81 1134 CYS A N 1
ATOM 8945 C CA . CYS A 1 1134 ? -15.156 -14.370 9.131 1.00 86.81 1134 CYS A CA 1
ATOM 8946 C C . CYS A 1 1134 ? -15.596 -14.185 10.585 1.00 86.81 1134 CYS A C 1
ATOM 8948 O O . CYS A 1 1134 ? -15.394 -15.063 11.421 1.00 86.81 1134 CYS A O 1
ATOM 8950 N N . GLN A 1 1135 ? -16.242 -13.059 10.879 1.00 87.31 1135 GLN A N 1
ATOM 8951 C CA . GLN A 1 1135 ? -16.970 -12.850 12.128 1.00 87.31 1135 GLN A CA 1
ATOM 8952 C C . GLN A 1 1135 ? -18.445 -12.589 11.852 1.00 87.31 1135 GLN A C 1
ATOM 8954 O O . GLN A 1 1135 ? -18.801 -11.971 10.848 1.00 87.31 1135 GLN A O 1
ATOM 8959 N N . ILE A 1 1136 ? -19.285 -13.072 12.762 1.00 89.25 1136 ILE A N 1
ATOM 8960 C CA . ILE A 1 1136 ? -20.736 -12.950 12.696 1.00 89.25 1136 ILE A CA 1
ATOM 8961 C C . ILE A 1 1136 ? -21.237 -12.096 13.860 1.00 89.25 1136 ILE A C 1
ATOM 8963 O O . ILE A 1 1136 ? -20.909 -12.335 15.028 1.00 89.25 1136 ILE A O 1
ATOM 8967 N N . GLU A 1 1137 ? -22.082 -11.121 13.544 1.00 85.25 1137 GLU A N 1
ATOM 8968 C CA . GLU A 1 1137 ? -22.630 -10.156 14.493 1.00 85.25 1137 GLU A CA 1
ATOM 8969 C C . GLU A 1 1137 ? -23.940 -10.651 15.123 1.00 85.25 1137 GLU A C 1
ATOM 8971 O O . GLU A 1 1137 ? -25.017 -10.116 14.895 1.00 85.25 1137 GLU A O 1
ATOM 8976 N N . THR A 1 1138 ? -23.874 -11.667 15.979 1.00 85.75 1138 THR A N 1
ATOM 8977 C CA . THR A 1 1138 ? -25.058 -12.380 16.511 1.00 85.75 1138 THR A CA 1
ATOM 8978 C C . THR A 1 1138 ? -26.085 -11.543 17.289 1.00 85.75 1138 THR A C 1
ATOM 8980 O O . THR A 1 1138 ? -27.100 -12.085 17.724 1.00 85.75 1138 THR A O 1
ATOM 8983 N N . ASP A 1 1139 ? -25.817 -10.268 17.577 1.00 79.94 1139 ASP A N 1
ATOM 8984 C CA . ASP A 1 1139 ? -26.614 -9.489 18.521 1.00 79.94 1139 ASP A CA 1
ATOM 8985 C C . ASP A 1 1139 ? -27.829 -8.802 17.941 1.00 79.94 1139 ASP A C 1
ATOM 8987 O O . ASP A 1 1139 ? -28.848 -8.721 18.628 1.00 79.94 1139 ASP A O 1
ATOM 8991 N N . ARG A 1 1140 ? -27.686 -8.278 16.727 1.00 77.62 1140 ARG A N 1
ATOM 8992 C CA . ARG A 1 1140 ? -28.665 -7.389 16.100 1.00 77.62 1140 ARG A CA 1
ATOM 8993 C C . ARG A 1 1140 ? -28.942 -7.781 14.649 1.00 77.62 1140 ARG A C 1
ATOM 8995 O O . ARG A 1 1140 ? -29.271 -6.945 13.815 1.00 77.62 1140 ARG A O 1
ATOM 9002 N N . GLN A 1 1141 ? -28.802 -9.070 14.364 1.00 78.00 1141 GLN A N 1
ATOM 9003 C CA . GLN A 1 1141 ? -29.009 -9.655 13.046 1.00 78.00 1141 GLN A CA 1
ATOM 9004 C C . GLN A 1 1141 ? -30.111 -10.706 13.066 1.00 78.00 1141 GLN A C 1
ATOM 9006 O O . GLN A 1 1141 ? -30.400 -11.293 14.116 1.00 78.00 1141 GLN A O 1
ATOM 9011 N N . ASP A 1 1142 ? -30.663 -11.004 11.891 1.00 84.25 1142 ASP A N 1
ATOM 9012 C CA . ASP A 1 1142 ? -31.437 -12.227 11.713 1.00 84.25 1142 ASP A CA 1
ATOM 9013 C C . ASP A 1 1142 ? -30.552 -13.447 12.043 1.00 84.25 1142 ASP A C 1
ATOM 9015 O O . ASP A 1 1142 ? -29.402 -13.537 11.589 1.00 84.25 1142 ASP A O 1
ATOM 9019 N N . PRO A 1 1143 ? -31.041 -14.400 12.854 1.00 89.81 1143 PRO A N 1
ATOM 9020 C CA . PRO A 1 1143 ? -30.282 -15.600 13.163 1.00 89.81 1143 PRO A CA 1
ATOM 9021 C C . PRO A 1 1143 ? -30.005 -16.474 11.927 1.00 89.81 1143 PRO A C 1
ATOM 9023 O O . PRO A 1 1143 ? -29.043 -17.234 11.968 1.00 89.81 1143 PRO A O 1
ATOM 9026 N N . ASP A 1 1144 ? -30.827 -16.433 10.870 1.00 94.06 1144 ASP A N 1
ATOM 9027 C CA . ASP A 1 1144 ? -30.664 -17.229 9.643 1.00 94.06 1144 ASP A CA 1
ATOM 9028 C C . ASP A 1 1144 ? -29.616 -16.600 8.718 1.00 94.06 1144 ASP A C 1
ATOM 9030 O O . ASP A 1 1144 ? -29.798 -15.525 8.149 1.00 94.06 1144 ASP A O 1
ATOM 9034 N N . ILE A 1 1145 ? -28.517 -17.319 8.526 1.00 95.69 1145 ILE A N 1
ATOM 9035 C CA . ILE A 1 1145 ? -27.386 -16.851 7.732 1.00 95.69 1145 ILE A CA 1
ATOM 9036 C C . ILE A 1 1145 ? -26.950 -17.904 6.722 1.00 95.69 1145 ILE A C 1
ATOM 9038 O O . ILE A 1 1145 ? -27.201 -19.107 6.873 1.00 95.69 1145 ILE A O 1
ATOM 9042 N N . PHE A 1 1146 ? -26.215 -17.436 5.724 1.00 97.12 1146 PHE A N 1
ATOM 9043 C CA . PHE A 1 1146 ? -25.392 -18.266 4.862 1.00 97.12 1146 PHE A CA 1
ATOM 9044 C C . PHE A 1 1146 ? -23.924 -17.859 4.996 1.00 97.12 1146 PHE A C 1
ATOM 9046 O O . PHE A 1 1146 ? -23.622 -16.670 5.072 1.00 97.12 1146 PHE A O 1
ATOM 9053 N N . VAL A 1 1147 ? -23.018 -18.836 4.992 1.00 96.38 1147 VAL A N 1
ATOM 9054 C CA . VAL A 1 1147 ? -21.565 -18.623 4.933 1.00 96.38 1147 VAL A CA 1
ATOM 9055 C C . VAL A 1 1147 ? -20.980 -19.604 3.919 1.00 96.38 1147 VAL A C 1
ATOM 9057 O O . VAL A 1 1147 ? -21.216 -20.802 4.044 1.00 96.38 1147 VAL A O 1
ATOM 9060 N N . GLY A 1 1148 ? -20.215 -19.145 2.929 1.00 96.56 1148 GLY A N 1
ATOM 9061 C CA . GLY A 1 1148 ? -19.537 -20.028 1.969 1.00 96.56 1148 GLY A CA 1
ATOM 9062 C C . GLY A 1 1148 ? -19.338 -19.422 0.584 1.00 96.56 1148 GLY A C 1
ATOM 9063 O O . GLY A 1 1148 ? -19.514 -18.220 0.407 1.00 96.56 1148 GLY A O 1
ATOM 9064 N N . ASN A 1 1149 ? -18.957 -20.246 -0.396 1.00 97.00 1149 ASN A N 1
ATOM 9065 C CA . ASN A 1 1149 ? -18.914 -19.846 -1.802 1.00 97.00 1149 ASN A CA 1
ATOM 9066 C C . ASN A 1 1149 ? -20.325 -19.478 -2.263 1.00 97.00 1149 ASN A C 1
ATOM 9068 O O . ASN A 1 1149 ? -21.243 -20.253 -2.041 1.00 97.00 1149 ASN A O 1
ATOM 9072 N N . PHE A 1 1150 ? -20.522 -18.333 -2.916 1.00 96.69 1150 PHE A N 1
ATOM 9073 C CA . PHE A 1 1150 ? -21.872 -17.925 -3.337 1.00 96.69 1150 PHE A CA 1
ATOM 9074 C C . PHE A 1 1150 ? -22.426 -18.817 -4.448 1.00 96.69 1150 PHE A C 1
ATOM 9076 O O . PHE A 1 1150 ? -23.603 -19.179 -4.460 1.00 96.69 1150 PHE A O 1
ATOM 9083 N N . LEU A 1 1151 ? -21.546 -19.185 -5.376 1.00 97.38 1151 LEU A N 1
ATOM 9084 C CA . LEU A 1 1151 ? -21.830 -20.032 -6.522 1.00 97.38 1151 LEU A CA 1
ATOM 9085 C C . LEU A 1 1151 ? -20.891 -21.237 -6.494 1.00 97.38 1151 LEU A C 1
ATOM 9087 O O . LEU A 1 1151 ? -19.747 -21.138 -6.045 1.00 97.38 1151 LEU A O 1
ATOM 9091 N N . VAL A 1 1152 ? -21.369 -22.364 -7.012 1.00 97.62 1152 VAL A N 1
ATOM 9092 C CA . VAL A 1 1152 ? -20.582 -23.586 -7.186 1.00 97.62 1152 VAL A CA 1
ATOM 9093 C C . VAL A 1 1152 ? -20.563 -24.019 -8.639 1.00 97.62 1152 VAL A C 1
ATOM 9095 O O . VAL A 1 1152 ? -21.485 -23.733 -9.402 1.00 97.62 1152 VAL A O 1
ATOM 9098 N N . CYS A 1 1153 ? -19.503 -24.735 -8.997 1.00 97.31 1153 CYS A N 1
ATOM 9099 C CA . CYS A 1 1153 ? -19.295 -25.306 -10.316 1.00 97.31 1153 CYS A CA 1
ATOM 9100 C C . CYS A 1 1153 ? -18.902 -26.782 -10.184 1.00 97.31 1153 CYS A C 1
ATOM 9102 O O . CYS A 1 1153 ? -18.178 -27.163 -9.264 1.00 97.31 1153 CYS A O 1
ATOM 9104 N N . ASP A 1 1154 ? -19.351 -27.620 -11.111 1.00 97.38 1154 ASP A N 1
ATOM 9105 C CA . ASP A 1 1154 ? -18.915 -29.020 -11.229 1.00 97.38 1154 ASP A CA 1
ATOM 9106 C C . ASP A 1 1154 ? -17.414 -29.168 -11.571 1.00 97.38 1154 ASP A C 1
ATOM 9108 O O . ASP A 1 1154 ? -16.843 -30.249 -11.409 1.00 97.38 1154 ASP A O 1
ATOM 9112 N N . ARG A 1 1155 ? -16.753 -28.078 -11.988 1.00 96.88 1155 ARG A N 1
ATOM 9113 C CA . ARG A 1 1155 ? -15.308 -27.979 -12.246 1.00 96.88 1155 ARG A CA 1
ATOM 9114 C C . ARG A 1 1155 ? -14.599 -27.091 -11.212 1.00 96.88 1155 ARG A C 1
ATOM 9116 O O . ARG A 1 1155 ? -14.561 -25.867 -11.378 1.00 96.88 1155 ARG A O 1
ATOM 9123 N N . PRO A 1 1156 ? -13.985 -27.658 -10.156 1.00 93.88 1156 PRO A N 1
ATOM 9124 C CA . PRO A 1 1156 ? -13.281 -26.886 -9.125 1.00 93.88 1156 PRO A CA 1
ATOM 9125 C C . PRO A 1 1156 ? -12.025 -26.146 -9.620 1.00 93.88 1156 PRO A C 1
ATOM 9127 O O . PRO A 1 1156 ? -11.477 -25.289 -8.921 1.00 93.88 1156 PRO A O 1
ATOM 9130 N N . GLU A 1 1157 ? -11.534 -26.472 -10.811 1.00 91.94 1157 GLU A N 1
ATOM 9131 C CA . GLU A 1 1157 ? -10.459 -25.773 -11.508 1.00 91.94 1157 GLU A CA 1
ATOM 9132 C C . GLU A 1 1157 ? -10.855 -24.399 -12.051 1.00 91.94 1157 GLU A C 1
ATOM 9134 O O . GLU A 1 1157 ? -9.977 -23.555 -12.209 1.00 91.94 1157 GLU A O 1
ATOM 9139 N N . VAL A 1 1158 ? -12.143 -24.151 -12.295 1.00 94.38 1158 VAL A N 1
ATOM 9140 C CA . VAL A 1 1158 ? -12.640 -22.886 -12.848 1.00 94.38 1158 VAL A CA 1
ATOM 9141 C C . VAL A 1 1158 ? -12.717 -21.823 -11.761 1.00 94.38 1158 VAL A C 1
ATOM 9143 O O . VAL A 1 1158 ? -13.131 -22.102 -10.639 1.00 94.38 1158 VAL A O 1
ATOM 9146 N N . PHE A 1 1159 ? -12.321 -20.598 -12.094 1.00 92.62 1159 PHE A N 1
ATOM 9147 C CA . PHE A 1 1159 ? -12.509 -19.438 -11.231 1.00 92.62 1159 PHE A CA 1
ATOM 9148 C C . PHE A 1 1159 ? -13.918 -18.877 -11.397 1.00 92.62 1159 PHE A C 1
ATOM 9150 O O . PHE A 1 1159 ? -14.393 -18.760 -12.526 1.00 92.62 1159 PHE A O 1
ATOM 9157 N N . ILE A 1 1160 ? -14.551 -18.500 -10.284 1.00 93.75 1160 ILE A N 1
ATOM 9158 C CA . ILE A 1 1160 ? -15.864 -17.848 -10.264 1.00 93.75 1160 ILE A CA 1
ATOM 9159 C C . ILE A 1 1160 ? -15.751 -16.560 -9.451 1.00 93.75 1160 ILE A C 1
ATOM 9161 O O . ILE A 1 1160 ? -15.426 -16.614 -8.267 1.00 93.75 1160 ILE A O 1
ATOM 9165 N N . GLY A 1 1161 ? -16.030 -15.420 -10.078 1.00 90.56 1161 GLY A N 1
ATOM 9166 C CA . GLY A 1 1161 ? -16.148 -14.127 -9.402 1.00 90.56 1161 GLY A CA 1
ATOM 9167 C C . GLY A 1 1161 ? -17.595 -13.645 -9.407 1.00 90.56 1161 GLY A C 1
ATOM 9168 O O . GLY A 1 1161 ? -18.241 -13.666 -10.451 1.00 90.56 1161 GLY A O 1
ATOM 9169 N N . MET A 1 1162 ? -18.134 -13.199 -8.279 1.00 89.94 1162 MET A N 1
ATOM 9170 C CA . MET A 1 1162 ? -19.466 -12.605 -8.214 1.00 89.94 1162 MET A CA 1
ATOM 9171 C C . MET A 1 1162 ? -19.352 -11.089 -8.410 1.00 89.94 1162 MET A C 1
ATOM 9173 O O . MET A 1 1162 ? -18.689 -10.393 -7.652 1.00 89.94 1162 MET A O 1
ATOM 9177 N N . ARG A 1 1163 ? -20.007 -10.545 -9.440 1.00 83.94 1163 ARG A N 1
ATOM 9178 C CA . ARG A 1 1163 ? -20.009 -9.095 -9.708 1.00 83.94 1163 ARG A CA 1
ATOM 9179 C C . ARG A 1 1163 ? -21.147 -8.401 -8.971 1.00 83.94 1163 ARG A C 1
ATOM 9181 O O . ARG A 1 1163 ? -20.958 -7.361 -8.341 1.00 83.94 1163 ARG A O 1
ATOM 9188 N N . ALA A 1 1164 ? -22.330 -8.999 -9.019 1.00 86.12 1164 ALA A N 1
ATOM 9189 C CA . ALA A 1 1164 ? -23.527 -8.485 -8.371 1.00 86.12 1164 ALA A CA 1
ATOM 9190 C C . ALA A 1 1164 ? -24.455 -9.633 -7.980 1.00 86.12 1164 ALA A C 1
ATOM 9192 O O . ALA A 1 1164 ? -24.571 -10.617 -8.711 1.00 86.12 1164 ALA A O 1
ATOM 9193 N N . ALA A 1 1165 ? -25.142 -9.475 -6.855 1.00 90.00 1165 ALA A N 1
ATOM 9194 C CA . ALA A 1 1165 ? -26.219 -10.351 -6.430 1.00 90.00 1165 ALA A CA 1
ATOM 9195 C C . ALA A 1 1165 ? -27.332 -9.501 -5.827 1.00 90.00 1165 ALA A C 1
ATOM 9197 O O . ALA A 1 1165 ? -27.076 -8.578 -5.055 1.00 90.00 1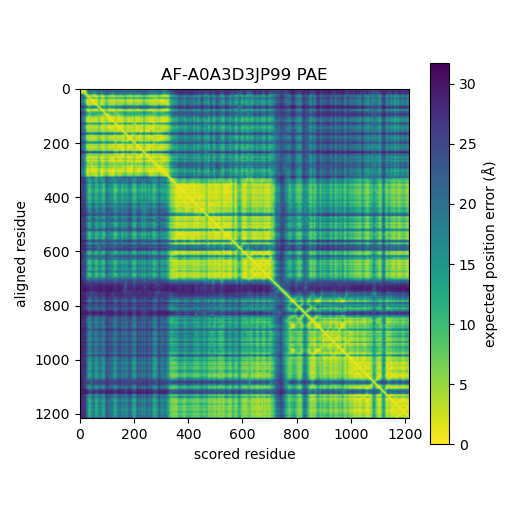165 ALA A O 1
ATOM 9198 N N . SER A 1 1166 ? -28.560 -9.818 -6.200 1.00 90.88 1166 SER A N 1
ATOM 9199 C CA . SER A 1 1166 ? -29.779 -9.251 -5.648 1.00 90.88 1166 SER A CA 1
ATOM 9200 C C . SER A 1 1166 ? -30.845 -10.340 -5.609 1.00 90.88 1166 SER A C 1
ATOM 9202 O O . SER A 1 1166 ? -30.625 -11.476 -6.044 1.00 90.88 1166 SER A O 1
ATOM 9204 N N . LYS A 1 1167 ? -32.013 -10.019 -5.053 1.00 92.69 1167 LYS A N 1
ATOM 9205 C CA . LYS A 1 1167 ? -33.095 -10.991 -4.935 1.00 92.69 1167 LYS A CA 1
ATOM 9206 C C . LYS A 1 1167 ? -33.518 -11.506 -6.316 1.00 92.69 1167 LYS A C 1
ATOM 9208 O O . LYS A 1 1167 ? -34.014 -10.741 -7.136 1.00 92.69 1167 LYS A O 1
ATOM 9213 N N . GLY A 1 1168 ? -33.321 -12.800 -6.553 1.00 93.88 1168 GLY A N 1
ATOM 9214 C CA . GLY A 1 1168 ? -33.635 -13.481 -7.808 1.00 93.88 1168 GLY A CA 1
ATOM 9215 C C . GLY A 1 1168 ? -32.625 -13.272 -8.938 1.00 93.88 1168 GLY A C 1
ATOM 9216 O O . GLY A 1 1168 ? -32.764 -13.923 -9.961 1.00 93.88 1168 GLY A O 1
ATOM 9217 N N . ALA A 1 1169 ? -31.609 -12.417 -8.793 1.00 94.12 1169 ALA A N 1
ATOM 9218 C CA . ALA A 1 1169 ? -30.692 -12.110 -9.888 1.00 94.12 1169 ALA A CA 1
ATOM 9219 C C . ALA A 1 1169 ? -29.227 -12.095 -9.451 1.00 94.12 1169 ALA A C 1
ATOM 9221 O O . ALA A 1 1169 ? -28.879 -11.714 -8.334 1.00 94.12 1169 ALA A O 1
ATOM 9222 N N . CYS A 1 1170 ? -28.335 -12.465 -10.364 1.00 94.50 1170 CYS A N 1
ATOM 9223 C CA . CYS A 1 1170 ? -26.904 -12.281 -10.171 1.00 94.50 1170 CYS A CA 1
ATOM 9224 C C . CYS A 1 1170 ? -26.158 -12.108 -11.486 1.00 94.50 1170 CYS A C 1
ATOM 9226 O O . CYS A 1 1170 ? -26.545 -12.639 -12.526 1.00 94.50 1170 CYS A O 1
ATOM 9228 N N . THR A 1 1171 ? -25.036 -11.405 -11.411 1.00 93.44 1171 THR A N 1
ATOM 9229 C CA . THR A 1 1171 ? -24.028 -11.364 -12.467 1.00 93.44 1171 THR A CA 1
ATOM 9230 C C . THR A 1 1171 ? -22.723 -11.902 -11.910 1.00 93.44 1171 THR A C 1
ATOM 9232 O O . THR A 1 1171 ? -22.267 -11.456 -10.856 1.00 93.44 1171 THR A O 1
ATOM 9235 N N . PHE A 1 1172 ? -22.115 -12.844 -12.618 1.00 93.88 1172 PHE A N 1
ATOM 9236 C CA . PHE A 1 1172 ? -20.854 -13.467 -12.235 1.00 93.88 1172 PHE A CA 1
ATOM 9237 C C . PHE A 1 1172 ? -19.947 -13.661 -13.447 1.00 93.88 1172 PHE A C 1
ATOM 9239 O O . PHE A 1 1172 ? -20.383 -13.620 -14.595 1.00 93.88 1172 PHE A O 1
ATOM 9246 N N . GLU A 1 1173 ? -18.664 -13.845 -13.182 1.00 93.56 1173 GLU A N 1
ATOM 9247 C CA . GLU A 1 1173 ? -17.637 -14.135 -14.168 1.00 93.56 1173 GLU A CA 1
ATOM 9248 C C . GLU A 1 1173 ? -17.057 -15.528 -13.949 1.00 93.56 1173 GLU A C 1
ATOM 9250 O O . GLU A 1 1173 ? -16.887 -15.977 -12.816 1.00 93.56 1173 GLU A O 1
ATOM 9255 N N . LEU A 1 1174 ? -16.744 -16.200 -15.050 1.00 95.25 1174 LEU A N 1
ATOM 9256 C CA . LEU A 1 1174 ? -16.097 -17.500 -15.084 1.00 95.25 1174 LEU A CA 1
ATOM 9257 C C . LEU A 1 1174 ? -14.774 -17.377 -15.822 1.00 95.25 1174 LEU A C 1
ATOM 9259 O O . LEU A 1 1174 ? -14.722 -16.766 -16.888 1.00 95.25 1174 LEU A O 1
ATOM 9263 N N . ASN A 1 1175 ? -13.722 -18.005 -15.303 1.00 94.75 1175 ASN A N 1
ATOM 9264 C CA . ASN A 1 1175 ? -12.465 -18.159 -16.026 1.00 94.75 1175 ASN A CA 1
ATOM 9265 C C . ASN A 1 1175 ? -11.967 -19.601 -15.943 1.00 94.75 1175 ASN A C 1
ATOM 9267 O O . ASN A 1 1175 ? -11.766 -20.127 -14.852 1.00 94.75 1175 ASN A O 1
ATOM 9271 N N . ASN A 1 1176 ? -11.751 -20.231 -17.097 1.00 94.94 1176 ASN A N 1
ATOM 9272 C CA . ASN A 1 1176 ? -11.124 -21.543 -17.191 1.00 94.94 1176 ASN A CA 1
ATOM 9273 C C . ASN A 1 1176 ? -9.599 -21.376 -17.266 1.00 94.94 1176 ASN A C 1
ATOM 9275 O O . ASN A 1 1176 ? -9.094 -21.012 -18.326 1.00 94.94 1176 ASN A O 1
ATOM 9279 N N . PRO A 1 1177 ? -8.830 -21.673 -16.205 1.00 89.19 1177 PRO A N 1
ATOM 9280 C CA . PRO A 1 1177 ? -7.386 -21.487 -16.243 1.00 89.19 1177 PRO A CA 1
ATOM 9281 C C . PRO A 1 1177 ? -6.633 -22.659 -16.889 1.00 89.19 1177 PRO A C 1
ATOM 9283 O O . PRO A 1 1177 ? -5.401 -22.636 -16.949 1.00 89.19 1177 PRO A O 1
ATOM 9286 N N . THR A 1 1178 ? -7.315 -23.718 -17.329 1.00 91.00 1178 THR A N 1
ATOM 9287 C CA . THR A 1 1178 ? -6.659 -24.938 -17.808 1.00 91.00 1178 THR A CA 1
ATOM 9288 C C . THR A 1 1178 ? -6.324 -24.883 -19.300 1.00 91.00 1178 THR A C 1
ATOM 9290 O O . THR A 1 1178 ? -6.686 -23.956 -20.024 1.00 91.00 1178 THR A O 1
ATOM 9293 N N . GLU A 1 1179 ? -5.576 -25.890 -19.757 1.00 87.50 1179 GLU A N 1
ATOM 9294 C CA . GLU A 1 1179 ? -5.241 -26.083 -21.174 1.00 87.50 1179 GLU A CA 1
ATOM 9295 C C . GLU A 1 1179 ? -6.376 -26.693 -21.997 1.00 87.50 1179 GLU A C 1
ATOM 9297 O O . GLU A 1 1179 ? -6.248 -26.797 -23.216 1.00 87.50 1179 GLU A O 1
ATOM 9302 N N . ARG A 1 1180 ? -7.450 -27.162 -21.357 1.00 93.62 1180 ARG A N 1
ATOM 9303 C CA . ARG A 1 1180 ? -8.501 -27.937 -22.016 1.00 93.62 1180 ARG A CA 1
ATOM 9304 C C . ARG A 1 1180 ? -9.832 -27.201 -21.903 1.00 93.62 1180 ARG A C 1
ATOM 9306 O O . ARG A 1 1180 ? -10.069 -26.540 -20.894 1.00 93.62 1180 ARG A O 1
ATOM 9313 N N . PRO A 1 1181 ? -10.703 -27.291 -22.919 1.00 94.88 1181 PRO A N 1
ATOM 9314 C CA . PRO A 1 1181 ? -12.065 -26.811 -22.772 1.00 94.88 1181 PRO A CA 1
ATOM 9315 C C . PRO A 1 1181 ? -12.797 -27.605 -21.682 1.00 94.88 1181 PRO A C 1
ATOM 9317 O O . PRO A 1 1181 ? -12.512 -28.785 -21.456 1.00 94.88 1181 PRO A O 1
ATOM 9320 N N . HIS A 1 1182 ? -13.750 -26.954 -21.029 1.00 95.50 1182 HIS A N 1
ATOM 9321 C CA . HIS A 1 1182 ? -14.637 -27.546 -20.043 1.00 95.50 1182 HIS A CA 1
ATOM 9322 C C . HIS A 1 1182 ? -16.082 -27.168 -20.349 1.00 95.50 1182 HIS A C 1
ATOM 9324 O O . HIS A 1 1182 ? -16.407 -25.985 -20.416 1.00 95.50 1182 HIS A O 1
ATOM 9330 N N . THR A 1 1183 ? -16.958 -28.165 -20.418 1.00 97.62 1183 THR A N 1
ATOM 9331 C CA . THR A 1 1183 ? -18.372 -27.969 -20.105 1.00 97.62 1183 THR A CA 1
ATOM 9332 C C . THR A 1 1183 ? -18.481 -27.819 -18.592 1.00 97.62 1183 THR A C 1
ATOM 9334 O O . THR A 1 1183 ? -18.018 -28.697 -17.850 1.00 97.62 1183 THR A O 1
ATOM 9337 N N . VAL A 1 1184 ? -19.034 -26.695 -18.149 1.00 97.75 1184 VAL A N 1
ATOM 9338 C CA . VAL A 1 1184 ? -19.238 -26.383 -16.734 1.00 97.75 1184 VAL A CA 1
ATOM 9339 C C . VAL A 1 1184 ? -20.704 -26.186 -16.437 1.00 97.75 1184 VAL A C 1
ATOM 9341 O O . VAL A 1 1184 ? -21.428 -25.616 -17.245 1.00 97.75 1184 VAL A O 1
ATOM 9344 N N . THR A 1 1185 ? -21.122 -26.585 -15.249 1.00 98.19 1185 THR A N 1
ATOM 9345 C CA . THR A 1 1185 ? -22.462 -26.345 -14.730 1.00 98.19 1185 THR A CA 1
ATOM 9346 C C . THR A 1 1185 ? -22.355 -25.497 -13.477 1.00 98.19 1185 THR A C 1
ATOM 9348 O O . THR A 1 1185 ? -21.817 -25.941 -12.462 1.00 98.19 1185 THR A O 1
ATOM 9351 N N . VAL A 1 1186 ? -22.852 -24.262 -13.559 1.00 97.88 1186 VAL A N 1
ATOM 9352 C CA . VAL A 1 1186 ? -22.820 -23.281 -12.470 1.00 97.88 1186 VAL A CA 1
ATOM 9353 C C . VAL A 1 1186 ? -24.211 -23.127 -11.876 1.00 97.88 1186 VAL A C 1
ATOM 9355 O O . VAL A 1 1186 ? -25.206 -23.083 -12.603 1.00 97.88 1186 VAL A O 1
ATOM 9358 N N . ARG A 1 1187 ? -24.275 -23.035 -10.550 1.00 97.81 1187 ARG A N 1
ATOM 9359 C CA . ARG A 1 1187 ? -25.508 -22.826 -9.781 1.00 97.81 1187 ARG A CA 1
ATOM 9360 C C . ARG A 1 1187 ? -25.206 -22.121 -8.455 1.00 97.81 1187 ARG A C 1
ATOM 9362 O O . ARG A 1 1187 ? -24.052 -22.151 -8.014 1.00 97.81 1187 ARG A O 1
ATOM 9369 N N . PRO A 1 1188 ? -26.202 -21.527 -7.778 1.00 97.69 1188 PRO A N 1
ATOM 9370 C CA . PRO A 1 1188 ? -26.038 -21.053 -6.409 1.00 97.69 1188 PRO A CA 1
ATOM 9371 C C . PRO A 1 1188 ? -25.606 -22.190 -5.486 1.00 97.69 1188 PRO A C 1
ATOM 9373 O O . PRO A 1 1188 ? -26.044 -23.338 -5.642 1.00 97.69 1188 PRO A O 1
ATOM 9376 N N . ALA A 1 1189 ? -24.743 -21.874 -4.523 1.00 97.50 1189 ALA A N 1
ATOM 9377 C CA . ALA A 1 1189 ? -24.404 -22.817 -3.470 1.00 97.50 1189 ALA A CA 1
ATOM 9378 C C . ALA A 1 1189 ? -25.647 -23.187 -2.661 1.00 97.50 1189 ALA A C 1
ATOM 9380 O O . ALA A 1 1189 ? -26.596 -22.408 -2.524 1.00 97.50 1189 ALA A O 1
ATOM 9381 N N . GLU A 1 1190 ? -25.649 -24.396 -2.111 1.00 96.56 1190 GLU A N 1
ATOM 9382 C CA . GLU A 1 1190 ? -26.791 -24.862 -1.338 1.00 96.56 1190 GLU A CA 1
ATOM 9383 C C . GLU A 1 1190 ? -27.001 -23.965 -0.103 1.00 96.56 1190 GLU A C 1
ATOM 9385 O O . GLU A 1 1190 ? -26.101 -23.761 0.709 1.00 96.56 1190 GLU A O 1
ATOM 9390 N N . GLY A 1 1191 ? -28.197 -23.382 0.015 1.00 94.69 1191 GLY A N 1
ATOM 9391 C CA . GLY A 1 1191 ? -28.544 -22.428 1.070 1.00 94.69 1191 GLY A CA 1
ATOM 9392 C C . GLY A 1 1191 ? -28.355 -20.947 0.716 1.00 94.69 1191 GLY A C 1
ATOM 9393 O O . GLY A 1 1191 ? -28.913 -20.103 1.426 1.00 94.69 1191 GLY A O 1
ATOM 9394 N N . PHE A 1 1192 ? -27.669 -20.617 -0.385 1.00 96.69 1192 PHE A N 1
ATOM 9395 C CA . PHE A 1 1192 ? -27.570 -19.252 -0.917 1.00 96.69 1192 PHE A CA 1
ATOM 9396 C C . PHE A 1 1192 ? -28.768 -18.915 -1.824 1.00 96.69 1192 PHE A C 1
ATOM 9398 O O . PHE A 1 1192 ? -28.660 -18.739 -3.035 1.00 96.69 1192 PHE A O 1
ATOM 9405 N N . ASP A 1 1193 ? -29.950 -18.831 -1.214 1.00 95.25 1193 ASP A N 1
ATOM 9406 C CA . ASP A 1 1193 ? -31.226 -18.613 -1.910 1.00 95.25 1193 ASP A CA 1
ATOM 9407 C C . ASP A 1 1193 ? -31.433 -17.171 -2.432 1.00 95.25 1193 ASP A C 1
ATOM 9409 O O . ASP A 1 1193 ? -32.471 -16.906 -3.040 1.00 95.25 1193 ASP A O 1
ATOM 9413 N N . LEU A 1 1194 ? -30.501 -16.231 -2.194 1.00 95.06 1194 LEU A N 1
ATOM 9414 C CA . LEU A 1 1194 ? -30.660 -14.815 -2.566 1.00 95.06 1194 LEU A CA 1
ATOM 9415 C C . LEU A 1 1194 ? -30.996 -14.670 -4.051 1.00 95.06 1194 LEU A C 1
ATOM 9417 O O . LEU A 1 1194 ? -31.915 -13.949 -4.413 1.00 95.06 1194 LEU A O 1
ATOM 9421 N N . THR A 1 1195 ? -30.304 -15.419 -4.904 1.00 95.31 1195 THR A N 1
ATOM 9422 C CA . THR A 1 1195 ? -30.422 -15.326 -6.368 1.00 95.31 1195 THR A CA 1
ATOM 9423 C C . THR A 1 1195 ? -31.495 -16.257 -6.949 1.00 95.31 1195 THR A C 1
ATOM 9425 O O . THR A 1 1195 ? -31.596 -16.405 -8.162 1.00 95.31 1195 THR A O 1
ATOM 9428 N N . GLY A 1 1196 ? -32.310 -16.891 -6.097 1.00 94.62 1196 GLY A N 1
ATOM 9429 C CA . GLY A 1 1196 ? -33.251 -17.935 -6.501 1.00 94.62 1196 GLY A CA 1
ATOM 9430 C C . GLY A 1 1196 ? -32.572 -19.283 -6.766 1.00 94.62 1196 GLY A C 1
ATOM 9431 O O . GLY A 1 1196 ? -31.413 -19.499 -6.415 1.00 94.62 1196 GLY A O 1
ATOM 9432 N N . ARG A 1 1197 ? -33.313 -20.222 -7.365 1.00 94.94 1197 ARG A N 1
ATOM 9433 C CA . ARG A 1 1197 ? -32.782 -21.522 -7.803 1.00 94.94 1197 ARG A CA 1
ATOM 9434 C C . ARG A 1 1197 ? -32.635 -21.514 -9.312 1.00 94.94 1197 ARG A C 1
ATOM 9436 O O . ARG A 1 1197 ? -33.625 -21.379 -10.021 1.00 94.94 1197 ARG A O 1
ATOM 9443 N N . TRP A 1 1198 ? -31.416 -21.698 -9.789 1.00 96.00 1198 TRP A N 1
ATOM 9444 C CA . TRP A 1 1198 ? -31.118 -21.786 -11.209 1.00 96.00 1198 TRP A CA 1
ATOM 9445 C C . TRP A 1 1198 ? -29.890 -22.663 -11.434 1.00 96.00 1198 TRP A C 1
ATOM 9447 O O . TRP A 1 1198 ? -29.081 -22.877 -10.532 1.00 96.00 1198 TRP A O 1
ATOM 9457 N N . GLU A 1 1199 ? -29.759 -23.149 -12.661 1.00 97.44 1199 GLU A N 1
ATOM 9458 C CA . GLU A 1 1199 ? -28.591 -23.874 -13.143 1.00 97.44 1199 GLU A CA 1
ATOM 9459 C C . GLU A 1 1199 ? -28.279 -23.403 -14.568 1.00 97.44 1199 GLU A C 1
ATOM 9461 O O . GLU A 1 1199 ? -29.185 -23.093 -15.357 1.00 97.44 1199 GLU A O 1
ATOM 9466 N N . ARG A 1 1200 ? -26.990 -23.269 -14.881 1.00 97.25 1200 ARG A N 1
ATOM 9467 C CA . ARG A 1 1200 ? -26.503 -22.867 -16.202 1.00 97.25 1200 ARG A CA 1
ATOM 9468 C C . ARG A 1 1200 ? -25.336 -23.752 -16.606 1.00 97.25 1200 ARG A C 1
ATOM 9470 O O . ARG A 1 1200 ? -24.284 -23.710 -15.971 1.00 97.25 1200 ARG A O 1
ATOM 9477 N N . THR A 1 1201 ? -25.518 -24.503 -17.686 1.00 97.75 1201 THR A N 1
ATOM 9478 C CA . THR A 1 1201 ? -24.438 -25.238 -18.346 1.00 97.75 1201 THR A CA 1
ATOM 9479 C C . THR A 1 1201 ? -23.833 -24.378 -19.448 1.00 97.75 1201 THR A C 1
ATOM 9481 O O . THR A 1 1201 ? -24.557 -23.806 -20.262 1.00 97.75 1201 THR A O 1
ATOM 9484 N N . LEU A 1 1202 ? -22.511 -24.248 -19.446 1.00 97.19 1202 LEU A N 1
ATOM 9485 C CA . LEU A 1 1202 ? -21.758 -23.341 -20.303 1.00 97.19 1202 LEU A CA 1
ATOM 9486 C C . LEU A 1 1202 ? -20.528 -24.060 -20.855 1.00 97.19 1202 LEU A C 1
ATOM 9488 O O . LEU A 1 1202 ? -19.864 -24.815 -20.146 1.00 97.19 1202 LEU A O 1
ATOM 9492 N N . GLU A 1 1203 ? -20.190 -23.781 -22.108 1.00 97.31 1203 GLU A N 1
ATOM 9493 C CA . GLU A 1 1203 ? -18.941 -24.233 -22.717 1.00 97.31 1203 GLU A CA 1
ATOM 9494 C C . GLU A 1 1203 ? -17.852 -23.179 -22.491 1.00 97.31 1203 GLU A C 1
ATOM 9496 O O . GLU A 1 1203 ? -17.951 -22.048 -22.976 1.00 97.31 1203 GLU A O 1
ATOM 9501 N N . LEU A 1 1204 ? -16.799 -23.544 -21.757 1.00 95.25 1204 LEU A N 1
ATOM 9502 C CA . LEU A 1 1204 ? -15.631 -22.703 -21.504 1.00 95.25 1204 LEU A CA 1
ATOM 9503 C C . LEU A 1 1204 ? -14.403 -23.276 -22.210 1.00 95.25 1204 LEU A C 1
ATOM 9505 O O . LEU A 1 1204 ? -13.803 -24.249 -21.754 1.00 95.25 1204 LEU A O 1
ATOM 9509 N N . GLY A 1 1205 ? -13.963 -22.627 -23.288 1.00 93.88 1205 GLY A N 1
ATOM 9510 C CA . GLY A 1 1205 ? -12.679 -22.931 -23.929 1.00 93.88 1205 GLY A CA 1
ATOM 9511 C C . GLY A 1 1205 ? -11.483 -22.849 -22.963 1.00 93.88 1205 GLY A C 1
ATOM 9512 O O . GLY A 1 1205 ? -11.575 -22.271 -21.879 1.00 93.88 1205 GLY A O 1
ATOM 9513 N N . ALA A 1 1206 ? -10.339 -23.420 -23.347 1.00 90.88 1206 ALA A N 1
ATOM 9514 C CA . ALA A 1 1206 ? -9.095 -23.292 -22.580 1.00 90.88 1206 ALA A CA 1
ATOM 9515 C C . ALA A 1 1206 ? -8.712 -21.811 -22.418 1.00 90.88 1206 ALA A C 1
ATOM 9517 O O . ALA A 1 1206 ? -8.675 -21.088 -23.410 1.00 90.88 1206 ALA A O 1
ATOM 9518 N N . GLY A 1 1207 ? -8.440 -21.343 -21.196 1.00 88.69 1207 GLY A N 1
ATOM 9519 C CA . GLY A 1 1207 ? -8.168 -19.921 -20.938 1.00 88.69 1207 GLY A CA 1
ATOM 9520 C C . GLY A 1 1207 ? -9.362 -18.984 -21.158 1.00 88.69 1207 GLY A C 1
ATOM 9521 O O . GLY A 1 1207 ? -9.175 -17.767 -21.144 1.00 88.69 1207 GLY A O 1
ATOM 9522 N N . ALA A 1 1208 ? -10.566 -19.504 -21.422 1.00 91.38 1208 ALA A N 1
ATOM 9523 C CA . ALA A 1 1208 ? -11.720 -18.673 -21.737 1.00 91.38 1208 ALA A CA 1
ATOM 9524 C C . ALA A 1 1208 ? -12.227 -17.925 -20.501 1.00 91.38 1208 ALA A C 1
ATOM 9526 O O . ALA A 1 1208 ? -12.119 -18.396 -19.364 1.00 91.38 1208 ALA A O 1
ATOM 9527 N N . HIS A 1 1209 ? -12.817 -16.759 -20.750 1.00 91.25 1209 HIS A N 1
ATOM 9528 C CA . HIS A 1 1209 ? -13.502 -15.949 -19.756 1.00 91.25 1209 HIS A CA 1
ATOM 9529 C C . HIS A 1 1209 ? -14.908 -15.604 -20.254 1.00 91.25 1209 HIS A C 1
ATOM 9531 O O . HIS A 1 1209 ? -15.067 -15.214 -21.410 1.00 91.25 1209 HIS A O 1
ATOM 9537 N N . GLN A 1 1210 ? -15.917 -15.717 -19.392 1.00 93.50 1210 GLN A N 1
ATOM 9538 C CA . GLN A 1 1210 ? -17.299 -15.342 -19.701 1.00 93.50 1210 GLN A CA 1
ATOM 9539 C C . GLN A 1 1210 ? -17.919 -14.579 -18.531 1.00 93.50 1210 GLN A C 1
ATOM 9541 O O . GLN A 1 1210 ? -17.695 -14.933 -17.378 1.00 93.50 1210 GLN A O 1
ATOM 9546 N N . VAL A 1 1211 ? -18.721 -13.555 -18.832 1.00 91.69 1211 VAL A N 1
ATOM 9547 C CA . VAL A 1 1211 ? -19.605 -12.901 -17.856 1.00 91.69 1211 VAL A CA 1
ATOM 9548 C C . VAL A 1 1211 ? -21.018 -13.383 -18.126 1.00 91.69 1211 VAL A C 1
ATOM 9550 O O . VAL A 1 1211 ? -21.474 -13.350 -19.267 1.00 91.69 1211 VAL A O 1
ATOM 9553 N N . VAL A 1 1212 ? -21.700 -13.831 -17.082 1.00 95.19 1212 VAL A N 1
ATOM 9554 C CA . VAL A 1 1212 ? -23.038 -14.406 -17.164 1.00 95.19 1212 VAL A CA 1
ATOM 9555 C C . VAL A 1 1212 ? -23.949 -13.634 -16.228 1.00 95.19 1212 VAL A C 1
ATOM 9557 O O . VAL A 1 1212 ? -23.648 -13.469 -15.045 1.00 95.19 1212 VAL A O 1
ATOM 9560 N N . THR A 1 1213 ? -25.077 -13.175 -16.762 1.00 95.38 1213 THR A N 1
ATOM 9561 C CA . THR A 1 1213 ? -26.162 -12.588 -15.978 1.00 95.38 1213 THR A CA 1
ATOM 9562 C C . THR A 1 1213 ? -27.335 -13.553 -15.971 1.00 95.38 1213 THR A C 1
ATOM 9564 O O . THR A 1 1213 ? -27.823 -13.973 -17.019 1.00 95.38 1213 THR A O 1
ATOM 9567 N N . VAL A 1 1214 ? -27.787 -13.898 -14.773 1.00 95.19 1214 VAL A N 1
ATOM 9568 C CA . VAL A 1 1214 ? -29.022 -14.635 -14.534 1.00 95.19 1214 VAL A CA 1
ATOM 9569 C C . VAL A 1 1214 ? -29.996 -13.633 -13.930 1.00 95.19 1214 VAL A C 1
ATOM 9571 O O . VAL A 1 1214 ? -29.749 -13.111 -12.844 1.00 95.19 1214 VAL A O 1
ATOM 9574 N N . ALA A 1 1215 ? -31.063 -13.321 -14.659 1.00 90.88 1215 ALA A N 1
ATOM 9575 C CA . ALA A 1 1215 ? -32.194 -12.571 -14.129 1.00 90.88 1215 ALA A CA 1
ATOM 9576 C C . ALA A 1 1215 ? -33.226 -13.558 -13.572 1.00 90.88 1215 ALA A C 1
ATOM 9578 O O . ALA A 1 1215 ? -33.401 -14.641 -14.137 1.00 90.88 1215 ALA A O 1
ATOM 9579 N N . GLY A 1 1216 ? -33.871 -13.190 -12.468 1.00 75.12 1216 GLY A N 1
ATOM 9580 C CA . GLY A 1 1216 ? -34.969 -13.966 -11.901 1.00 75.12 1216 GLY A CA 1
ATOM 9581 C C . GLY A 1 1216 ? -36.191 -13.858 -12.798 1.00 75.12 1216 GLY A C 1
ATOM 9582 O O . GLY A 1 1216 ? -36.459 -12.773 -13.317 1.00 75.12 1216 GLY A O 1
ATOM 9583 N N . GLU A 1 1217 ? -36.881 -14.978 -13.000 1.00 53.00 1217 GLU A N 1
ATOM 9584 C CA . GLU A 1 1217 ? -38.215 -15.002 -13.614 1.00 53.00 1217 GLU A CA 1
ATOM 9585 C C . GLU A 1 1217 ? -39.278 -14.385 -12.700 1.00 53.00 1217 GLU A C 1
ATOM 9587 O O . GLU A 1 1217 ? -39.177 -14.563 -11.459 1.00 53.00 1217 GLU A O 1
#

Solvent-accessible surface area (backbone atoms only — not comparable to full-atom values): 64055 Å² total; per-residue (Å²): 111,72,70,59,53,53,50,50,51,51,51,52,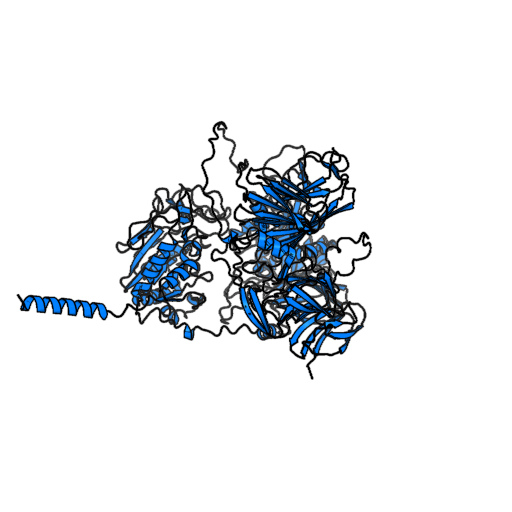50,51,51,50,51,54,67,72,61,56,70,75,75,76,69,56,57,38,27,42,36,33,54,53,93,87,63,40,71,33,65,63,63,53,49,50,42,42,76,71,60,31,52,75,37,36,57,85,69,37,74,65,44,57,79,43,68,72,70,76,64,49,79,82,53,62,35,30,27,17,31,41,45,45,40,30,81,70,32,65,82,37,60,42,39,92,86,78,63,51,60,45,70,48,58,57,51,47,49,57,50,50,52,54,39,24,49,29,7,16,10,39,34,44,27,8,35,9,63,64,48,59,17,71,35,26,65,34,50,33,48,49,30,49,79,68,72,59,50,42,37,53,47,45,28,32,27,32,39,72,86,54,80,80,80,82,47,68,53,45,52,70,42,66,39,43,58,38,94,44,87,67,36,69,94,37,84,33,34,34,42,56,23,34,57,22,61,93,64,51,26,38,22,24,22,36,48,76,44,71,42,92,74,51,46,66,42,32,24,38,35,78,58,12,19,22,19,38,67,39,79,78,68,69,67,68,71,82,40,64,41,94,55,65,44,95,34,72,42,43,31,36,44,29,35,36,31,76,43,98,54,52,10,28,38,38,46,35,34,30,25,42,54,44,50,66,28,25,14,55,69,33,34,18,25,61,24,72,57,97,93,43,56,17,30,34,48,59,38,51,55,42,49,53,51,60,23,24,52,53,23,63,87,36,93,56,16,44,67,59,55,56,84,77,61,60,59,76,74,64,74,74,54,47,67,62,54,51,55,71,66,68,51,85,91,66,54,96,38,86,36,73,38,40,39,46,34,30,37,26,24,48,65,34,84,16,77,31,48,64,67,54,44,50,52,37,36,50,76,55,66,35,36,28,40,26,29,25,26,40,43,66,56,48,51,66,70,50,48,52,50,47,46,51,55,25,50,52,46,43,70,74,32,80,80,40,43,51,27,39,36,31,27,41,31,26,63,74,56,34,42,33,36,35,28,63,52,91,72,76,89,48,74,91,42,26,16,92,88,46,71,55,20,28,45,42,72,57,49,69,51,63,50,29,55,58,43,82,88,49,73,45,54,23,31,43,37,53,54,87,75,24,72,54,55,70,94,77,54,53,77,44,40,25,35,26,27,40,29,27,47,73,55,41,83,76,33,81,33,51,69,57,51,40,48,42,48,36,68,64,48,32,72,75,30,50,34,33,35,23,35,41,44,22,38,38,49,65,25,42,53,41,53,58,39,86,71,43,59,37,18,35,36,35,16,60,35,70,60,62,59,98,56,93,92,68,66,43,3,42,69,46,41,74,43,56,81,81,60,81,81,76,76,51,89,89,68,86,46,68,61,82,67,66,70,56,64,52,37,32,23,25,23,24,61,26,44,79,67,35,54,29,46,47,65,60,40,96,62,100,29,21,46,74,61,43,86,63,18,49,34,28,38,37,42,42,26,36,37,11,95,73,20,27,46,36,41,37,35,23,45,32,78,45,80,72,48,33,37,40,73,69,37,45,59,46,76,49,79,43,81,38,80,35,48,44,76,44,28,28,31,41,41,37,30,19,64,80,71,18,37,21,42,50,24,56,32,54,46,53,38,50,94,56,52,89,60,53,45,57,69,53,60,55,56,75,62,52,68,75,76,74,70,95,60,98,67,80,75,91,76,67,98,66,80,94,71,88,84,86,82,95,80,77,87,77,83,90,74,93,74,88,84,85,82,63,80,44,65,45,63,70,57,68,58,59,72,31,60,75,57,50,48,75,43,61,66,63,91,42,34,19,50,72,86,38,76,53,74,97,62,67,87,49,88,47,80,49,67,38,72,50,54,48,44,99,45,25,37,36,38,38,32,48,41,44,47,41,35,42,50,74,57,96,70,93,85,72,83,89,40,90,75,53,64,44,54,74,40,75,43,55,42,50,30,44,36,41,34,41,36,47,54,51,38,92,94,23,41,41,45,34,41,43,33,36,38,38,38,23,72,36,34,36,31,30,77,84,54,48,57,43,40,36,35,37,41,42,83,72,87,74,82,34,32,36,38,41,37,32,42,43,89,65,56,75,47,79,42,78,36,63,85,51,51,73,45,75,43,80,28,46,56,40,4,35,38,38,34,18,30,91,82,33,46,33,77,30,34,39,32,22,64,24,72,52,32,25,42,35,42,35,76,92,48,35,29,38,31,38,58,36,67,36,66,35,47,56,74,37,75,49,68,46,36,32,35,41,36,32,49,30,77,82,50,84,38,29,62,58,54,50,46,42,44,37,35,34,25,7,42,63,50,78,36,62,36,42,46,78,49,64,79,31,38,43,80,75,43,52,54,60,38,39,28,32,34,32,36,68,24,7,26,14,32,34,47,41,66,67,46,94,65,77,73,43,38,43,47,32,33,36,33,33,62,32,58,57,49,28,46,26,26,40,36,43,43,52,62,27,43,43,72,44,51,40,78,41,74,37,75,51,85,74,53,90,44,78,47,66,53,63,45,70,46,82,41,66,57,45,74,44,81,38,61,48,35,53,70,57,79,72,74,90,78,70,88,67,82,70,94,51,87,77,74,63,48,8,30,34,52,44,49,41,64,76,84,51,39,45,41,46,37,25,41,32,19,52,51,36,53,83,46,81,76,39,28,34,44,74,76,44,76,44,86,26,20,37,30,34,35,41,32,28,59,47,91,54,66,40,81,37,45,38,29,53,8,46,65,43,59,56,42,41,90,62,77,46,78,47,81,36,46,38,14,27,72,48,78,49,75,47,76,54,131

Foldseek 3Di:
DVVVVVVVVVVVVVVVVVVVPPPDQDAQEFAEEEQDPLDDFAVVLVVVCVVVRYRYHTPPLDDHPHVCLPVPPCLPCQQLGQEYEYADVVLVPWQQPPPPSHTDVSLVVVLVSVLLSQLLQGFYEYAHQWQLCQLSSQSSVQVSCVSLVQWWGWGSWFKAFPVDPDPVDLFFDWDWKDFDDDPLCVVFHIFIFGGAARFPRRGGGAIFTLTGDPQKDQGIWHAQRMAIFHFPPPDLFDTTHTDPQGDRGRGTTGQWIKGQGPSNAIYIYHHGGVCCAGQCVSVCCRPFNDDPNDTGPSSSSNSSSSSVRSVSNRPRPRHSNNDSVVVPPPPVQQPLVVVQVVVPDPPDFPFPDKFFEAAAEEAPLAQFDHHPVLLQVLLVVLPGQEYWYAYQLLRHDPVSQVVLLVVQVVCVVVDQSHGYWYWHWFAEPQRFTKIWINDNDDCDQVQAPPVDNSHGPAPCSLPSSCVSPVVDRTAMERDPQVPGPDHPLRHFDHQEYECFEAELLHTPHRNVVSLLQCLAQQVQQRRHAYAYHYNARYSSSSNSCSDAPHWIKMFGFNGQDWDPDDQGGAHRRCSSPVLPDDDDARPPPVDRPLPNPLFFGMKIKRFKDWRGWAKAFSDSDDAQALLRPRRQKIKIKTKMFGPQFWQKKFKDFRNRTQAIFGPRGRIDIDMDIDTLQFWTWIKMWTAGPVRMIMITRTHIHGHVVCCLSNGSVSVVVVVCVVPPDPDDDDPPDDDDDDDDDDDDPDDDDDDDDDDDDDPCLQPPPQPPVQQVPFDFDWPQPFKDWQNHRDDPDDWDWDKSWRWPQWGPFWTKIKIWGWGFFFDADPDDDDDSPCVHRGDRDTPQKTKIKIKIFGDFDDQFKGKIKIKMKIFGQTWMFGNVQFFTKTKGWGQDQDQFQWKWKAALQGDIDIDGCNVFDKDKAFAPALIKIFTHHPQQHGFWMKHWNDGQWIFIDGNRTTTIIGGHGGTQHHRRMDIGIMMIITGRNVDRHPVVSVVLLSQQQASSHPHQFKDKAWPAWDFPDSRQERETEGDQFWTKIFIGTNDPDDRSGFHKYKYWDAQQLFWWWKWFAAKFFDFSQDQDQDSNVPDSPSPRPGDTDIDHRDTDTTHFAQDDPPDPDDPDDPPDDPGRGRMTIGGHRNNGTGRIMMTGGQKDKPDSQKHKAWPDFAAQKTKIKIFRQAQAKDFMKMWTGVSNCRNHGDIDTDIAGHRRMDIDIGHGD

Sequence (1217 aa):
MLKNLLNAASLILGLAASCLYAAEPAPLRMVIASPCPYWGIDKQIAGELRAEGVELLAYPECPKLKDTLLEGYVGERLLDYNILIFGDPHYRFGRPDPVTGAVPNEIVHLVGQLKKFLAGGGGVWFCGLGEQNWGKTAGTLNYILRELDLDAEVTGEVVMDTAVQQRGSRFGEHAWVEVVGDPLTQGVDNVLHPVGVVAGEGSMGVVPITRLGPDWRVLLRGSETAASYPIDLTPPTTGDKLATTPGTVTSRPVLCAVRDTPAGGRVVLWPTYTNYTVTAGSRGMLFDGERDGRKSHGRRLIKQLLRWLAEPARGSKTVGLFDPAQYVAKIEQPDPDRILQRWCVPGRKDYANQYRGLVGAHSSLSDGQNTPEEMIAAAQAAGYDFIAFTEDLAAMDELKWQQLLAVCNKVNQANPKFRAFQGLDFLDEAGNRGVVFGQRYWVTEKLRSTRDPTRVEYWYSFTYKADSNPKSWPPRIIIRSKTNNKRPWNQGMWSLFAPYCYEGGELVDDSFDEYRQLVGRHNFVWNAGIAAVHTVRSVEDVAAAARPGRYQFYVRADQLAATRDPENPKGVYDSIWTNCGPWKPDPETDRTRDYYPHYFPCYPSSGPEILDFRTKFLGEGFGADMAIPGNNRSMLHIYVRAPAGLDEVRLYDRERLVRRYKPGGTVFEHFMTIPNNEQHSYTITVTDAAGGRAVSWPAWTHIQELAYLRCGDNWNYNTLRKLRHGQDYEPKYSLLEVQSGWDAKKAKPEAERPRYWCYQSRVTHVGPGAASVNYIFPDHQNLLVDDEPWGAAHYAKALAMDLTSVGPYGAVAANVIRYDYREKKPEPYNYADFAGPYRAVASPWPCDQVYYYPFSRWNGANVVRCMGRIRFARKVSTADGSPIRLGLGYGDKGNPDILEVRTAGGTVTHHNVGDGSNVAVDLPVGGYACWYDDKGDGIGGVIGLSPGVVLHYGRDWQGLRMQIPSPAEPMSEATWDVVFVSGTPATSNSNEQMLDVWQGMGFAGKPTLYDVQPRVGRVIDQRFFLTLAAANGGFRGRIVKTTGKLLPLHLPVWIEGLNPRWDAGIWYRGETELEVISNHRDPWGMRMAWILTGRYERRVDEVRYIPVLEKVPPAWGSRVQPKVRTPYTGTGYCQIETDRQDPDIFVGNFLVCDRPEVFIGMRAASKGACTFELNNPTERPHTVTVRPAEGFDLTGRWERTLELGAGAHQVVTVAGE

Nearest PDB structures (foldseek):
  3b9d-assembly1_A  TM=5.361E-01  e=2.768E-03  Vibrio harveyi
  3as1-assembly1_A  TM=5.291E-01  e=3.997E-03  Vibrio harveyi
  8hrf-assembly1_A  TM=5.353E-01  e=6.758E-03  Vibrio parahaemolyticus
  5zl9-assembly1_A  TM=5.354E-01  e=1.204E-02  Serratia marcescens
  3aeh-assembly2_B  TM=1.723E-01  e=6.230E+00  Escherichia coli

Mean predicted aligned error: 15.02 Å

Radius of gyration: 33.87 Å; Cα contacts (8 Å, |Δi|>4): 2918; chains: 1; bounding box: 82×98×88 Å

Secondary structure (DSSP, 8-state):
-HHHHHHHHHHHHHHHHHHHSS-PPPP-EEEEE---TT----HHHHHHHHHTT-EEE-TTTS----GGGGTT-GGGTGGG-SEEEE-HHHHTT-PPPTTT----HHHHHHHHHHHHHHHTT-EEEE----TTTTTTTHHHHHHHHHHTT--EEE-S-EEEETTS-----SS-EEEEEEEP--GGGTT---EEEEESEETTTTEE-BPPEEEE-TTPEEEEE--TTEEEE-B--S-TTS--PBPSS--S--SS-EEEEEEE-TTS-EEEE--B-TIIIIITTTTTHHHH-EETTEE--HHHHHHHHHHHHHGGGTT-SSS----HHHH----PPP-HHHHHHHH--TT--S-SEEEEEEEEE--TTTT-SS-HHHHHHHHHHTT-SEEEE-EEGGG--HHHHHHHHHHHHHHHHH-TT-EEE-EEEEEBTT--EEEEES--S---GGGB-SS-TTSBS-TTHHHHTGGGSTT----EEE-SGGGSSS-GGGS-S-SEEEEEEEETTEEEEE-HHHHHHHHHTS--TTT-EEEEEEEB-SHHHHHHHTSTTSPEEEEEES-SSPP--SS----HHHHHHGGG------SSSSS----S--B--EEEESS-EEEEEEEEESSSSSSB-TTSTTTTEEEEEEEEE-TT-EEEEEEEETTEEEEEE---SSEEEEEEEEE-SS--EEEEEEEETTS-EEEPPPEE--BGGGGGG--TTTTHHHHHGGG---SS-----S------------PPP-PPPP----GGGTTTSSHHHHHTT----B-GGGEEETTEE--------EEEEEEEE-GGG-EEEEEEEE--EEEEPSS---TT-SS-SEEEEPPS--EEEEEEEPPBPTTS-EEEEEEEEEE-SS-EEETT-PPEEEEEEE------SEEEEE-TT--EEEEE-TT---EEEEE-TT-EEEEE-TTS---EEEEE-STTEEEEE-SS-EEEEEEE-SSB-TT-EEEEEEEEEE--TTSS-HHHHHHHHHHHTTTTSS-SSEEEEEEESEEEE-SSSEEEE-BTTEEEEEEEESSSSPPSB-EEEEEES--TTB-EEEEE-SEEEEEEEEEE--TTSSS---EEEEEEEEEES-EEEE-EES--S--TT-----SS------EEEEEE-TTSS-SEEEEEESEEES-TTSEEEEEEEETTEEEEEEE--SSS-EEEEEEEPTT-GGG-S--EEEEE-TT-EEEEEE---